Protein AF-0000000080657927 (afdb_homodimer)

Radius of gyration: 38.28 Å; Cα contacts (8 Å, |Δi|>4): 2651; chains: 2; bounding box: 75×107×81 Å

Secondary structure (DSSP, 8-state):
----EEEEE-SSSHHHHHHHHHHHHHHHTT---EEEEGGGBTTTB-GGG-SEEEEEEE-BTTTBPPTTTHHHHHHHT-TTS-TTTTTT-EEEEEEEE-TTSTTTTHHHHHHHHHHHHTT-EE-SPPEEEETTT-THHHHHHHHHHHHHHHHHHHT--HHHHHHHH------------HHHHHHHHHHHHHHHHHHHH-----TT-----PPP----SSSSS---HHHHT-S----PPPPPP-EEEEEEEEE-S-HHHHS-GGGG---TTB-S--EEEEEEEEEESS-TT-SSS--EEEEEEE-GGGGGG----TT-EEEE-PPPPHHHHHHHHHHTT-GGGTTEEEEEEE-TT---TT----TTS-SEE-HHHIIIIIB-SSSPPPHHHHHHHHHT---HHHHHHHHHHHSSTTHHHHIIIIITTT--HHHHHHHSTT----HHHHHHHSPB---EEEEBS---SSEEEEEEE--EE-S-TT--S-EE-HHHHHHHH--TT-EEEEEEBPP-SS-SSPTTS-GGGGGG--EEEE--GGGHHHHHHHHHHHHHHHHH-GGG-----EEEEEEES-HHHH-TTHHHHHHHHHTTS-SEEEEEETTTS---HHHHHHHTHHHHGGGGS--SS-EEEEEEETTTHHHHHHHHHHHHHHHHHT--HHHHHHHHHHHHHTTSEEEEEE-/----EEEEE-SSSHHHHHHHHHHHHHHHTT---EEEEGGGBTTTB-GGG-SEEEEEEE-BTTTBPPTTTHHHHHHHT-TTS-TTTTTT-EEEEEEEE-TTSTTTTHHHHHHHHHHHHTT-EE-SPPEEEETTT-THHHHHHHHHHHHHHHHHHHT--HHHHHHHH------------HHHHHHHHHHHHHHHHHHHS-----TT-----PPP----SSSSS---HHHHT-S----PPPPPP-EEEEEEEEE-S-HHHHS-GGGG---TTB-S--EEEEEEEEEESS-TT-SSS--EEEEEEE-GGGGGG----TT-EEEE-PPPPHHHHHHHHHHTT-GGGTTEEEEEEE-TT---TT----TTS-SEE-HHHIIIIIB-SSSPPPHHHHHHHHHT---HHHHHHHHHHHSSTTHHHHIIIIITTT--HHHHHHHSTT----HHHHHHHSPB---EEEEBS---SSEEEEEEE--EE-S-TT--S-EE-HHHHHHHH--TT-EEEEEEBPP-SS-SSPTTS-GGGGGG--EEEE--GGGHHHHHHHHHHHHHHHHH-GGG-----EEEEEEES-HHHH-TTHHHHHHHHHTTS-SEEEEEETTTS---HHHHHHHTHHHHGGGGS--SS-EEEEEEETTTHHHHHHHHHHHHHHHHHT--HHHHHHHHHHHHHTTSEEEEEE-

Sequence (1366 aa):
MADFLIAFGSQTGQAETIAKSLKEKAELVGLKPRLFALDENEKQFNLNEENLCAIVVSSTGDGDAPDNAARFVRRINRRTLADDFMKGLDYAILGLGDSNYSSYQTIPRKIDKQLAALGANRLFERGEADDQVGLELAVEPWIEQLFSVLRTRFDISEDRMNAVTEAAQVKLNQVKTEDEKKELLLKRKADEEEDEEGVGGVSGVDMLTPEHYDYPEVSLLKGPPALANHANLQVPVAPQAFLVSSVSHKKLENPKTELKWQNSCKMPGVVTEPFEALVVAAEFVTDPFSTKIKTKRMITVDFGENAKNLQYEPGDAIYFCVPNPAAEVNFILKRCGVLPIADQLCELSIDKKTEKINAQLPGHVHKETTLRHVFTTCLDIRRAPGRPLIRVLAESTSDVAEKRRLLELCSAQGMKDFTEYVRQPGLSLADMLFAFPNVKPPVDRLIELLPRLIPRPYSMSSYESRRARLVYSEMEFPVSEGRRHSRKGLATDWLNSLRVGDKVEVLGKEPARFRLPPLGQPKNNAGKLPLLMVGPGTGVSVFLSFLHFLAKLKRESPESFIDVPRILFFGCRDVTVDGIYMNELHGFVKDGILTDLIICESEQKGERVQDGLKKNLDKVLPFLTPSSESKIFICGDAKGMSKDVWQCFADIVAADQNIADLEAKKTLMNLKKTDQYIEDVWGMADFLIAFGSQTGQAETIAKSLKEKAELVGLKPRLFALDENEKQFNLNEENLCAIVVSSTGDGDAPDNAARFVRRINRRTLADDFMKGLDYAILGLGDSNYSSYQTIPRKIDKQLAALGANRLFERGEADDQVGLELAVEPWIEQLFSVLRTRFDISEDRMNAVTEAAQVKLNQVKTEDEKKELLLKRKADEEEDEEGVGGVSGVDMLTPEHYDYPEVSLLKGPPALANHANLQVPVAPQAFLVSSVSHKKLENPKTELKWQNSCKMPGVVTEPFEALVVAAEFVTDPFSTKIKTKRMITVDFGENAKNLQYEPGDAIYFCVPNPAAEVNFILKRCGVLPIADQLCELSIDKKTEKINAQLPGHVHKETTLRHVFTTCLDIRRAPGRPLIRVLAESTSDVAEKRRLLELCSAQGMKDFTEYVRQPGLSLADMLFAFPNVKPPVDRLIELLPRLIPRPYSMSSYESRRARLVYSEMEFPVSEGRRHSRKGLATDWLNSLRVGDKVEVLGKEPARFRLPPLGQPKNNAGKLPLLMVGPGTGVSVFLSFLHFLAKLKRESPESFIDVPRILFFGCRDVTVDGIYMNELHGFVKDGILTDLIICESEQKGERVQDGLKKNLDKVLPFLTPSSESKIFICGDAKGMSKDVWQCFADIVAADQNIADLEAKKTLMNLKKTDQYIEDVWG

Organism: Caenorhabditis japonica (NCBI:txid281687)

Nearest PDB structures (foldseek):
  3qe2-assembly1_A  TM=8.619E-01  e=2.149E-44  Homo sapiens
  2qtl-assembly1_A  TM=8.887E-01  e=4.074E-42  Homo sapiens
  5emn-assembly2_B  TM=8.306E-01  e=1.771E-43  Homo sapiens
  5emn-assembly1_A  TM=8.189E-01  e=1.493E-43  Homo sapiens
  5fa6-assembly2_B  TM=8.288E-01  e=9.796E-43  Homo sapiens

InterPro domains:
  IPR001094 Flavodoxin-like [PR00369] (5-18)
  IPR001094 Flavodoxin-like [PR00369] (54-65)
  IPR001094 Flavodoxin-like [PR00369] (88-98)
  IPR001094 Flavodoxin-like [PR00369] (112-131)
  IPR001433 Oxidoreductase FAD/NAD(P)-binding [PF00175] (533-645)
  IPR001709 Flavoprotein pyridine nucleotide cytochrome reductase [PR00371] (312-322)
  IPR001709 Flavoprotein pyridine nucleotide cytochrome reductase [PR00371] (456-463)
  IPR001709 Flavoprotein pyridine nucleotide cytochrome reductase [PR00371] (489-498)
  IPR001709 Flavoprotein pyridine nucleotide cytochrome reductase [PR00371] (532-551)
  IPR001709 Flavoprotein pyridine nucleotide cytochrome reductase [PR00371] (564-573)
  IPR001709 Flavoprotein pyridine nucleotide cytochrome reductase [PR00371] (631-639)
  IPR003097 Sulfite reductase [NADPH] flavoprotein alpha-component-like, FAD-binding [PF00667] (294-465)
  IPR008254 Flavodoxin/nitric oxide synthase [PF00258] (6-142)
  IPR008254 Flavodoxin/nitric oxide synthase [PS50902] (4-147)
  IPR017927 FAD-binding domain, ferredoxin reductase-type [PS51384] (272-517)
  IPR017938 Riboflavin synthase-like beta-barrel [SSF63380] (258-506)
  IPR023173 NADPH-cytochrome p450 reductase, FAD-binding, alpha-helical domain superfamily [G3DSA:1.20.990.10] (323-454)
  IPR029039 Flavoprotein-like superfamily [G3DSA:3.40.50.360] (1-168)
  IPR029039 Flavoprotein-like superfamily [SSF52218] (1-159)
  IPR039261 Ferredoxin-NADP reductase (FNR), nucleotide-binding domain [G3DSA:3.40.50.80] (529-683)

Solvent-accessible surface area (backbone atoms only — not comparable to full-atom values): 71294 Å² total; per-residue (Å²): 127,65,62,37,39,37,32,21,14,32,69,88,46,60,30,44,51,53,45,53,51,49,46,51,48,40,39,60,45,68,35,59,61,45,81,44,46,35,46,38,50,77,72,84,44,48,70,55,77,34,56,40,36,43,36,25,26,29,36,32,83,78,33,34,53,11,59,36,20,37,62,38,56,53,58,67,62,45,84,86,57,54,54,56,54,24,47,65,21,34,33,40,44,40,19,35,24,39,71,57,37,94,35,46,38,38,31,39,49,51,52,51,54,43,42,46,58,20,38,26,41,72,73,56,81,68,33,73,17,32,57,79,82,41,39,61,76,34,46,55,59,43,50,52,51,49,49,54,50,47,30,65,74,63,66,50,53,67,73,34,52,40,64,57,57,56,41,76,63,58,75,68,73,79,78,76,58,78,67,56,55,50,53,47,52,52,44,49,50,47,44,49,48,46,52,58,61,44,66,62,52,63,64,51,62,65,66,61,69,78,46,92,70,86,74,58,81,64,42,79,81,29,63,52,67,75,64,67,65,48,69,71,60,53,32,64,62,63,70,74,63,40,56,38,72,47,72,48,92,49,64,55,87,53,55,79,79,69,52,57,76,33,51,70,44,86,54,72,47,52,73,45,69,76,43,65,26,33,28,39,27,36,29,54,55,29,52,84,83,52,86,88,54,75,52,30,35,33,42,25,36,34,27,63,85,48,23,79,75,53,84,80,54,24,35,29,40,37,24,38,63,64,58,49,58,62,24,56,43,44,37,53,33,43,54,41,69,40,46,94,56,20,66,16,32,23,40,50,44,71,38,89,82,38,82,50,79,86,70,69,78,61,62,40,52,53,48,73,39,28,58,47,54,43,48,27,53,28,35,32,58,57,52,43,72,50,52,63,51,39,37,47,42,25,71,26,29,85,45,65,68,57,24,50,45,31,43,39,43,38,10,68,86,20,44,65,54,28,42,64,42,32,52,71,58,46,31,26,46,65,30,51,41,63,74,36,71,64,44,42,45,59,63,42,57,48,68,70,62,45,49,73,42,73,61,48,76,47,46,22,31,37,57,53,81,45,42,40,34,33,63,50,68,57,50,79,41,62,63,48,74,71,29,28,48,66,45,52,41,69,58,52,46,51,60,53,68,46,31,52,71,40,75,42,45,33,28,40,39,56,80,59,76,56,35,56,38,44,83,94,51,58,69,59,53,42,32,60,46,27,34,43,36,40,15,36,60,72,27,34,35,36,54,41,2,42,49,42,42,51,47,48,39,39,72,76,37,48,88,42,42,50,96,51,60,24,35,38,38,35,22,32,49,37,62,93,48,48,43,66,62,51,70,58,54,53,46,33,39,75,73,59,66,29,70,40,80,46,78,17,26,39,68,81,69,66,24,44,52,53,52,49,50,67,74,38,45,86,75,47,54,71,71,74,45,92,49,93,63,38,38,35,41,39,26,34,42,23,73,52,54,50,52,50,40,52,50,44,52,22,50,51,47,12,63,74,69,69,48,53,62,70,57,22,44,50,52,51,48,48,32,41,74,68,61,21,41,42,58,56,55,48,125,129,65,62,39,38,36,32,21,12,33,68,88,46,62,30,43,50,52,46,51,51,49,46,52,49,41,40,62,46,68,35,58,62,46,81,42,47,36,46,38,50,78,73,82,43,49,71,56,76,35,55,39,36,41,37,24,26,28,38,32,84,78,33,33,51,12,59,36,20,38,63,38,57,53,58,67,63,44,84,86,57,53,55,58,56,23,45,67,20,34,33,41,43,38,19,34,25,39,71,57,37,95,35,46,37,38,32,38,50,50,51,52,54,42,41,47,59,19,39,26,40,72,73,55,82,67,32,71,18,32,56,79,84,40,38,62,76,34,46,53,59,44,49,52,52,49,50,53,50,46,30,67,73,63,65,50,52,68,74,34,49,39,62,60,60,56,30,72,64,58,78,68,75,80,80,74,56,77,67,54,54,47,52,46,53,52,44,48,51,45,46,49,46,48,53,58,61,42,67,60,51,63,64,53,62,64,67,60,69,78,46,92,69,87,76,57,81,64,40,78,81,29,62,52,67,74,64,66,64,48,67,71,54,52,30,64,64,63,71,73,62,41,56,38,72,46,73,49,91,49,63,56,88,52,54,78,80,69,52,57,75,34,52,69,44,86,54,72,49,53,72,46,69,77,42,66,28,34,28,39,27,35,29,54,54,30,52,84,82,52,84,86,55,74,51,32,36,34,42,26,34,34,26,64,86,50,22,80,75,52,83,81,54,26,35,30,41,38,26,38,63,64,56,49,56,62,25,56,44,44,38,51,32,43,54,41,70,41,47,94,56,19,67,16,32,22,40,50,43,72,37,88,82,36,83,48,79,87,70,71,80,63,63,40,53,53,49,72,39,26,57,48,55,46,48,28,52,28,34,35,59,56,50,44,70,50,51,65,51,38,38,47,42,25,70,26,28,85,45,64,67,57,24,50,43,33,42,40,44,36,10,68,86,20,46,66,55,28,43,64,42,32,51,71,57,48,30,24,47,66,29,52,41,63,78,36,72,64,43,41,45,58,63,42,58,47,68,71,62,44,48,71,40,72,60,48,74,47,48,23,32,36,57,56,79,44,41,42,34,34,64,48,68,57,51,78,41,61,63,50,72,71,29,27,48,67,46,51,41,67,58,52,47,51,59,53,68,45,31,52,71,41,74,45,46,32,28,40,41,57,80,59,76,54,34,56,39,42,83,95,51,58,69,60,54,44,32,59,45,27,34,42,36,39,15,38,61,75,28,35,34,36,53,41,1,43,49,42,43,49,48,49,40,39,73,76,37,48,88,41,41,52,95,52,62,25,36,38,37,36,23,33,47,37,62,92,46,46,42,64,63,51,69,60,55,51,46,32,41,75,71,60,66,28,71,41,80,45,78,18,25,40,69,80,69,66,24,44,52,52,51,50,48,67,74,38,47,86,75,46,53,71,70,74,45,92,48,94,62,40,38,36,41,39,25,33,42,23,73,50,54,49,53,50,43,52,52,44,52,23,51,51,46,13,63,74,68,69,48,52,62,70,58,22,44,50,52,52,48,49,31,41,74,68,60,23,40,40,56,54,54,50,123

pLDDT: mean 87.13, std 14.07, range [29.66, 98.69]

Foldseek 3Di:
DAEAEEEEFDAQCPLVVLSVVLQQLCVLLPYHYHYYYQLCDPPPHPQLPGQEYEYRFEADFQQAGHLSNRVNLVVLPDPPAAQQSSPRHEYEYEYEAAPLHPNQSVSVVSVVVSSVSSHYHYPDDHFHAHVVQGRCVRSVVSSVVVVVVVCVVVVGDPVSNCSFWDDDLPQQDDDDDPVVVVVVVVVLVVVLVVVVVCCCPPPPAQADRFADDDADPDALQDHDPVLLVDRGFGFGDADWFWKDKDFDPAFDPCQVVPDAQLLQDDHRQFDDGKDKWFWADKAWQFDPPDPPDFTKMKIKIFCVVCLVVADDFQFFKWWFQFWFDRNLLLHLCVLQVRNVRQRTKMAMDTDPPTPRDPDDQDSSDDRIHGNSCCRTGWFDQQAFADLSVLQQQLVQFPDSSSNSSSRSLRTPVNVVNVCQQTHVLSGGNSLSCSSVVRRHGHSSVRSVRTHTDDTDIFGFLAADSGMGMGMDTWDWRPPDSSGGHIDIDRVVRRVVPDDRGDMTIMTGGHDDQRGPPGPPDDNLLSLQAAEAEEAEFSRCSSVSHVLNSNVVCCVVPVVSHDQDAHEYEYEDADCNGRVGPVVVVVVSCVVRSHVYYHYAHCNPPVGGSLNVCVVPVVSNVVLLDDDPRYAYEYEEASNPDVVSNLQSQLVSQCVVVVHDSVVSNVSVVVCVVSRRYYYRHDD/DAEAEEEEFDAQCPLVVLSVVLQQLCVLLPYHYYYYYLLCDPPPHPQLPGQEYEYRFEADFQQAGHLSNRVNLVVLPDPPAAQQSSPNHEYEYEYEAAPLHPNQSVSVVSVVVSSVSSHYHYPDDHFHAHVVQGRCVRSVVSSVVVVVVVCVVVVGDPVSNCSFFDDDLPQQDDDDDPVVVVVVVVVLVVVLVVVVVCCCPPPPAQADRFADDDADPDALQDHDPVLLVDRGFRFGDADWFWKDKDFDPAFDPCQVVPDAQLLQDDHRQFDDGKDKKFWADKDWQFDPPDPPDFTKMKIKIFRVVCLVVADDFQFFKWWFQFWFDRNLLLHLCVLLVRNVRQRTKMAMDTDPPTPRDPDDQDSSDDRIHGNSCCRTGWFDQQAFADLSVLQQQLVQFPDSSSNSSSRSLRTPVNVVNVCQQTHVLSGGNSLSCSSVVRRHGHSSVRSVRTHTDDTDIFGFLAADSGMGMGMDTWDWRPPDSSGGHIDIDRVVRRVVPDDRGDMTIMTGGHDDQRGPPGPPDDNLLSLQAAEAEEAEFSRCSSVSHVLNSNVVCCVVPVVSHDQDAHEYEYEDADCNGRVGPVVVVVVSCVVRSHVYYHYAHCNPPVGGSLNVCVVPVVRNVVLLDDDPRYAYEYEEASNPDVVSNLQSQLVSQCVVVVHDSVVSNVSVVVCVVSRRYYYRHDD

Structure (mmCIF, N/CA/C/O backbone):
data_AF-0000000080657927-model_v1
#
loop_
_entity.id
_entity.type
_entity.pdbx_description
1 polymer 'Methionine synthase reductase'
#
loop_
_atom_site.group_PDB
_atom_site.id
_atom_site.type_symbol
_atom_site.label_atom_id
_atom_site.label_alt_id
_atom_site.label_comp_id
_atom_site.label_asym_id
_atom_site.label_entity_id
_atom_site.label_seq_id
_atom_site.pdbx_PDB_ins_code
_atom_site.Cartn_x
_atom_site.Cartn_y
_atom_site.Cartn_z
_atom_site.occupancy
_atom_site.B_iso_or_equiv
_atom_site.auth_seq_id
_atom_site.auth_comp_id
_atom_site.auth_asym_id
_atom_site.auth_atom_id
_atom_site.pdbx_PDB_model_num
ATOM 1 N N . MET A 1 1 ? 15.18 -42.594 -41.5 1 47.72 1 MET A N 1
ATOM 2 C CA . MET A 1 1 ? 15.484 -42.219 -40.125 1 47.72 1 MET A CA 1
ATOM 3 C C . MET A 1 1 ? 14.25 -42.344 -39.219 1 47.72 1 MET A C 1
ATOM 5 O O . MET A 1 1 ? 13.133 -42.062 -39.656 1 47.72 1 MET A O 1
ATOM 9 N N . ALA A 1 2 ? 14.375 -43.188 -38.219 1 65.75 2 ALA A N 1
ATOM 10 C CA . ALA A 1 2 ? 13.266 -43.656 -37.406 1 65.75 2 ALA A CA 1
ATOM 11 C C . ALA A 1 2 ? 12.633 -42.5 -36.625 1 65.75 2 ALA A C 1
ATOM 13 O O . ALA A 1 2 ? 13.273 -41.906 -35.75 1 65.75 2 ALA A O 1
ATOM 14 N N . ASP A 1 3 ? 11.492 -41.906 -37.25 1 83.19 3 ASP A N 1
ATOM 15 C CA . ASP A 1 3 ? 10.797 -40.719 -36.75 1 83.19 3 ASP A CA 1
ATOM 16 C C . ASP A 1 3 ? 9.492 -41.094 -36.062 1 83.19 3 ASP A C 1
ATOM 18 O O . ASP A 1 3 ? 8.859 -42.094 -36.406 1 83.19 3 ASP A O 1
ATOM 22 N N . PHE A 1 4 ? 9.32 -40.562 -34.844 1 92.19 4 PHE A N 1
ATOM 23 C CA . PHE A 1 4 ? 8.008 -40.719 -34.219 1 92.19 4 PHE A CA 1
ATOM 24 C C . PHE A 1 4 ? 7.574 -39.406 -33.594 1 92.19 4 PHE A C 1
ATOM 26 O O . PHE A 1 4 ? 8.352 -38.438 -33.531 1 92.19 4 PHE A O 1
ATOM 33 N N . LEU A 1 5 ? 6.332 -39.344 -33.219 1 95 5 LEU A N 1
ATOM 34 C CA . LEU A 1 5 ? 5.75 -38.125 -32.688 1 95 5 LEU A CA 1
ATOM 35 C C . LEU A 1 5 ? 5.676 -38.156 -31.156 1 95 5 LEU A C 1
ATOM 37 O O . LEU A 1 5 ? 5.301 -39.188 -30.578 1 95 5 LEU A O 1
ATOM 41 N N . ILE A 1 6 ? 6.172 -37.094 -30.562 1 95.38 6 ILE A N 1
ATOM 42 C CA . ILE A 1 6 ? 5.918 -36.844 -29.156 1 95.38 6 ILE A CA 1
ATOM 43 C C . ILE A 1 6 ? 4.934 -35.688 -29.016 1 95.38 6 ILE A C 1
ATOM 45 O O . ILE A 1 6 ? 5.176 -34.594 -29.547 1 95.38 6 ILE A O 1
ATOM 49 N N . ALA A 1 7 ? 3.836 -35.938 -28.406 1 96 7 ALA A N 1
ATOM 50 C CA . ALA A 1 7 ? 2.824 -34.906 -28.203 1 96 7 ALA A CA 1
ATOM 51 C C . ALA A 1 7 ? 2.57 -34.656 -26.719 1 96 7 ALA A C 1
ATOM 53 O O . ALA A 1 7 ? 2.672 -35.594 -25.906 1 96 7 ALA A O 1
ATOM 54 N N . PHE A 1 8 ? 2.305 -33.375 -26.406 1 94.12 8 PHE A N 1
ATOM 55 C CA . PHE A 1 8 ? 2.111 -33.094 -24.984 1 94.12 8 PHE A CA 1
ATOM 56 C C . PHE A 1 8 ? 0.927 -32.156 -24.766 1 94.12 8 PHE A C 1
ATOM 58 O O . PHE A 1 8 ? 0.532 -31.438 -25.672 1 94.12 8 PHE A O 1
ATOM 65 N N . GLY A 1 9 ? 0.254 -32.281 -23.641 1 92.19 9 GLY A N 1
ATOM 66 C CA . GLY A 1 9 ? -0.725 -31.359 -23.078 1 92.19 9 GLY A CA 1
ATOM 67 C C . GLY A 1 9 ? -0.376 -30.891 -21.672 1 92.19 9 GLY A C 1
ATOM 68 O O . GLY A 1 9 ? -0.44 -31.672 -20.719 1 92.19 9 GLY A O 1
ATOM 69 N N . SER A 1 10 ? -0.003 -29.562 -21.531 1 86.12 10 SER A N 1
ATOM 70 C CA . SER A 1 10 ? 0.538 -29.047 -20.281 1 86.12 10 SER A CA 1
ATOM 71 C C . SER A 1 10 ? -0.05 -27.688 -19.953 1 86.12 10 SER A C 1
ATOM 73 O O . SER A 1 10 ? -0.232 -26.844 -20.828 1 86.12 10 SER A O 1
ATOM 75 N N . GLN A 1 11 ? -0.442 -27.609 -18.672 1 75.94 11 GLN A N 1
ATOM 76 C CA . GLN A 1 11 ? -0.974 -26.312 -18.25 1 75.94 11 GLN A CA 1
ATOM 77 C C . GLN A 1 11 ? 0.11 -25.453 -17.609 1 75.94 11 GLN A C 1
ATOM 79 O O . GLN A 1 11 ? 0.25 -24.266 -17.938 1 75.94 11 GLN A O 1
ATOM 84 N N . THR A 1 12 ? 0.82 -26.078 -16.719 1 70.75 12 THR A N 1
ATOM 85 C CA . THR A 1 12 ? 1.793 -25.312 -15.961 1 70.75 12 THR A CA 1
ATOM 86 C C . THR A 1 12 ? 3.217 -25.688 -16.344 1 70.75 12 THR A C 1
ATOM 88 O O . THR A 1 12 ? 4.164 -25.406 -15.609 1 70.75 12 THR A O 1
ATOM 91 N N . GLY A 1 13 ? 3.404 -26.5 -17.453 1 72.94 13 GLY A N 1
ATOM 92 C CA . GLY A 1 13 ? 4.727 -26.719 -18.016 1 72.94 13 GLY A CA 1
ATOM 93 C C . GLY A 1 13 ? 5.324 -28.062 -17.672 1 72.94 13 GLY A C 1
ATOM 94 O O . GLY A 1 13 ? 6.305 -28.484 -18.281 1 72.94 13 GLY A O 1
ATOM 95 N N . GLN A 1 14 ? 4.801 -28.797 -16.75 1 77.81 14 GLN A N 1
ATOM 96 C CA . GLN A 1 14 ? 5.406 -30.047 -16.297 1 77.81 14 GLN A CA 1
ATOM 97 C C . GLN A 1 14 ? 5.375 -31.109 -17.406 1 77.81 14 GLN A C 1
ATOM 99 O O . GLN A 1 14 ? 6.391 -31.734 -17.688 1 77.81 14 GLN A O 1
ATOM 104 N N . ALA A 1 15 ? 4.227 -31.297 -17.938 1 87.56 15 ALA A N 1
ATOM 105 C CA . ALA A 1 15 ? 4.121 -32.25 -19.016 1 87.56 15 ALA A CA 1
ATOM 106 C C . ALA A 1 15 ? 5.02 -31.875 -20.188 1 87.56 15 ALA A C 1
ATOM 108 O O . ALA A 1 15 ? 5.621 -32.75 -20.844 1 87.56 15 ALA A O 1
ATOM 109 N N . GLU A 1 16 ? 5.055 -30.672 -20.438 1 85.19 16 GLU A N 1
ATOM 110 C CA . GLU A 1 16 ? 5.918 -30.188 -21.516 1 85.19 16 GLU A CA 1
ATOM 111 C C . GLU A 1 16 ? 7.387 -30.484 -21.219 1 85.19 16 GLU A C 1
ATOM 113 O O . GLU A 1 16 ? 8.117 -30.922 -22.109 1 85.19 16 GLU A O 1
ATOM 118 N N . THR A 1 17 ? 7.754 -30.25 -20.031 1 78.56 17 THR A N 1
ATOM 119 C CA . THR A 1 17 ? 9.133 -30.5 -19.625 1 78.56 17 THR A CA 1
ATOM 120 C C . THR A 1 17 ? 9.484 -31.969 -19.797 1 78.56 17 THR A C 1
ATOM 122 O O . THR A 1 17 ? 10.562 -32.312 -20.281 1 78.56 17 THR A O 1
ATOM 125 N N . ILE A 1 18 ? 8.656 -32.812 -19.406 1 84.75 18 ILE A N 1
ATOM 126 C CA . ILE A 1 18 ? 8.867 -34.25 -19.516 1 84.75 18 ILE A CA 1
ATOM 127 C C . ILE A 1 18 ? 8.945 -34.656 -20.984 1 84.75 18 ILE A C 1
ATOM 129 O O . ILE A 1 18 ? 9.812 -35.438 -21.375 1 84.75 18 ILE A O 1
ATOM 133 N N . ALA A 1 19 ? 8.094 -34.094 -21.781 1 90.25 19 ALA A N 1
ATOM 134 C CA . ALA A 1 19 ? 8.094 -34.375 -23.203 1 90.25 19 ALA A CA 1
ATOM 135 C C . ALA A 1 19 ? 9.406 -33.938 -23.859 1 90.25 19 ALA A C 1
ATOM 137 O O . ALA A 1 19 ? 9.945 -34.625 -24.719 1 90.25 19 ALA A O 1
ATOM 138 N N . LYS A 1 20 ? 9.82 -32.812 -23.469 1 82.62 20 LYS A N 1
ATOM 139 C CA . LYS A 1 20 ? 11.094 -32.312 -24 1 82.62 20 LYS A CA 1
ATOM 140 C C . LYS A 1 20 ? 12.25 -33.219 -23.594 1 82.62 20 LYS A C 1
ATOM 142 O O . LYS A 1 20 ? 13.148 -33.5 -24.391 1 82.62 20 LYS A O 1
ATOM 147 N N . SER A 1 21 ? 12.227 -33.625 -22.391 1 80.81 21 SER A N 1
ATOM 148 C CA . SER A 1 21 ? 13.234 -34.562 -21.906 1 80.81 21 SER A CA 1
ATOM 149 C C . SER A 1 21 ? 13.203 -35.875 -22.719 1 80.81 21 SER A C 1
ATOM 151 O O . SER A 1 21 ? 14.25 -36.438 -23.047 1 80.81 21 SER A O 1
ATOM 153 N N . LEU A 1 22 ? 12.062 -36.312 -22.984 1 87.94 22 LEU A N 1
ATOM 154 C CA . LEU A 1 22 ? 11.875 -37.5 -23.797 1 87.94 22 LEU A CA 1
ATOM 155 C C . LEU A 1 22 ? 12.492 -37.312 -25.172 1 87.94 22 LEU A C 1
ATOM 157 O O . LEU A 1 22 ? 13.164 -38.219 -25.688 1 87.94 22 LEU A O 1
ATOM 161 N N . LYS A 1 23 ? 12.211 -36.25 -25.688 1 88 23 LYS A N 1
ATOM 162 C CA . LYS A 1 23 ? 12.766 -35.938 -27 1 88 23 LYS A CA 1
ATOM 163 C C . LYS A 1 23 ? 14.297 -35.969 -26.969 1 88 23 LYS A C 1
ATOM 165 O O . LYS A 1 23 ? 14.93 -36.531 -27.859 1 88 23 LYS A O 1
ATOM 170 N N . GLU A 1 24 ? 14.836 -35.375 -26.047 1 79.31 24 GLU A N 1
ATOM 171 C CA . GLU A 1 24 ? 16.281 -35.312 -25.922 1 79.31 24 GLU A CA 1
ATOM 172 C C . GLU A 1 24 ? 16.875 -36.719 -25.797 1 79.31 24 GLU A C 1
ATOM 174 O O . GLU A 1 24 ? 17.891 -37.031 -26.422 1 79.31 24 GLU A O 1
ATOM 179 N N . LYS A 1 25 ? 16.297 -37.469 -24.906 1 82.56 25 LYS A N 1
ATOM 180 C CA . LYS A 1 25 ? 16.75 -38.844 -24.719 1 82.56 25 LYS A CA 1
ATOM 181 C C . LYS A 1 25 ? 16.672 -39.625 -26.031 1 82.56 25 LYS A C 1
ATOM 183 O O . LYS A 1 25 ? 17.578 -40.406 -26.359 1 82.56 25 LYS A O 1
ATOM 188 N N . ALA A 1 26 ? 15.594 -39.438 -26.734 1 88.5 26 ALA A N 1
ATOM 189 C CA . ALA A 1 26 ? 15.398 -40.125 -28.016 1 88.5 26 ALA A CA 1
ATOM 190 C C . ALA A 1 26 ? 16.453 -39.688 -29.031 1 88.5 26 ALA A C 1
ATOM 192 O O . ALA A 1 26 ? 16.953 -40.5 -29.812 1 88.5 26 ALA A O 1
ATOM 193 N N . GLU A 1 27 ? 16.703 -38.5 -29.031 1 83.75 27 GLU A N 1
ATOM 194 C CA . GLU A 1 27 ? 17.719 -37.969 -29.953 1 83.75 27 GLU A CA 1
ATOM 195 C C . GLU A 1 27 ? 19.094 -38.562 -29.625 1 83.75 27 GLU A C 1
ATOM 197 O O . GLU A 1 27 ? 19.875 -38.812 -30.531 1 83.75 27 GLU A O 1
ATOM 202 N N . LEU A 1 28 ? 19.375 -38.719 -28.422 1 77.5 28 LEU A N 1
ATOM 203 C CA . LEU A 1 28 ? 20.656 -39.25 -27.969 1 77.5 28 LEU A CA 1
ATOM 204 C C . LEU A 1 28 ? 20.844 -40.688 -28.484 1 77.5 28 LEU A C 1
ATOM 206 O O . LEU A 1 28 ? 21.969 -41.125 -28.703 1 77.5 28 LEU A O 1
ATOM 210 N N . VAL A 1 29 ? 19.766 -41.375 -28.656 1 83.44 29 VAL A N 1
ATOM 211 C CA . VAL A 1 29 ? 19.891 -42.75 -29.109 1 83.44 29 VAL A CA 1
ATOM 212 C C . VAL A 1 29 ? 19.766 -42.812 -30.641 1 83.44 29 VAL A C 1
ATOM 214 O O . VAL A 1 29 ? 19.641 -43.875 -31.219 1 83.44 29 VAL A O 1
ATOM 217 N N . GLY A 1 30 ? 19.688 -41.656 -31.281 1 82.44 30 GLY A N 1
ATOM 218 C CA . GLY A 1 30 ? 19.797 -41.594 -32.719 1 82.44 30 GLY A CA 1
ATOM 219 C C . GLY A 1 30 ? 18.469 -41.438 -33.438 1 82.44 30 GLY A C 1
ATOM 220 O O . GLY A 1 30 ? 18.375 -41.531 -34.656 1 82.44 30 GLY A O 1
ATOM 221 N N . LEU A 1 31 ? 17.453 -41.25 -32.688 1 88.25 31 LEU A N 1
ATOM 222 C CA . LEU A 1 31 ? 16.141 -41.031 -33.281 1 88.25 31 LEU A CA 1
ATOM 223 C C . LEU A 1 31 ? 15.914 -39.531 -33.594 1 88.25 31 LEU A C 1
ATOM 225 O O . LEU A 1 31 ? 16.688 -38.688 -33.125 1 88.25 31 LEU A O 1
ATOM 229 N N . LYS A 1 32 ? 14.914 -39.25 -34.469 1 88.25 32 LYS A N 1
ATOM 230 C CA . LYS A 1 32 ? 14.555 -37.875 -34.812 1 88.25 32 LYS A CA 1
ATOM 231 C C . LYS A 1 32 ? 13.07 -37.625 -34.531 1 88.25 32 LYS A C 1
ATOM 233 O O . LYS A 1 32 ? 12.32 -37.312 -35.469 1 88.25 32 LYS A O 1
ATOM 238 N N . PRO A 1 33 ? 12.781 -37.562 -33.25 1 91.62 33 PRO A N 1
ATOM 239 C CA . PRO A 1 33 ? 11.367 -37.375 -32.938 1 91.62 33 PRO A CA 1
ATOM 240 C C . PRO A 1 33 ? 10.906 -35.938 -33.188 1 91.62 33 PRO A C 1
ATOM 242 O O . PRO A 1 33 ? 11.727 -35 -33.25 1 91.62 33 PRO A O 1
ATOM 245 N N . ARG A 1 34 ? 9.609 -35.75 -33.438 1 93.31 34 ARG A N 1
ATOM 246 C CA . ARG A 1 34 ? 8.945 -34.438 -33.5 1 93.31 34 ARG A CA 1
ATOM 247 C C . ARG A 1 34 ? 8.141 -34.188 -32.25 1 93.31 34 ARG A C 1
ATOM 249 O O . ARG A 1 34 ? 7.531 -35.094 -31.688 1 93.31 34 ARG A O 1
ATOM 256 N N . LEU A 1 35 ? 8.297 -32.969 -31.734 1 91.69 35 LEU A N 1
ATOM 257 C CA . LEU A 1 35 ? 7.617 -32.594 -30.5 1 91.69 35 LEU A CA 1
ATOM 258 C C . LEU A 1 35 ? 6.594 -31.484 -30.734 1 91.69 35 LEU A C 1
ATOM 260 O O . LEU A 1 35 ? 6.938 -30.422 -31.25 1 91.69 35 LEU A O 1
ATOM 264 N N . PHE A 1 36 ? 5.273 -31.766 -30.359 1 92.44 36 PHE A N 1
ATOM 265 C CA . PHE A 1 36 ? 4.23 -30.766 -30.562 1 92.44 36 PHE A CA 1
ATOM 266 C C . PHE A 1 36 ? 3.207 -30.828 -29.438 1 92.44 36 PHE A C 1
ATOM 268 O O . PHE A 1 36 ? 3.02 -31.891 -28.812 1 92.44 36 PHE A O 1
ATOM 275 N N . ALA A 1 37 ? 2.605 -29.688 -29.203 1 92.31 37 ALA A N 1
ATOM 276 C CA . ALA A 1 37 ? 1.427 -29.703 -28.344 1 92.31 37 ALA A CA 1
ATOM 277 C C . ALA A 1 37 ? 0.266 -30.422 -29.016 1 92.31 37 ALA A C 1
ATOM 279 O O . ALA A 1 37 ? 0.15 -30.422 -30.25 1 92.31 37 ALA A O 1
ATOM 280 N N . LEU A 1 38 ? -0.558 -31.016 -28.219 1 93.25 38 LEU A N 1
ATOM 281 C CA . LEU A 1 38 ? -1.669 -31.797 -28.75 1 93.25 38 LEU A CA 1
ATOM 282 C C . LEU A 1 38 ? -2.582 -30.938 -29.609 1 93.25 38 LEU A C 1
ATOM 284 O O . LEU A 1 38 ? -3.107 -31.406 -30.625 1 93.25 38 LEU A O 1
ATOM 288 N N . ASP A 1 39 ? -2.676 -29.719 -29.25 1 89.81 39 ASP A N 1
ATOM 289 C CA . ASP A 1 39 ? -3.584 -28.828 -29.984 1 89.81 39 ASP A CA 1
ATOM 290 C C . ASP A 1 39 ? -2.992 -28.438 -31.328 1 89.81 39 ASP A C 1
ATOM 292 O O . ASP A 1 39 ? -3.668 -27.812 -32.156 1 89.81 39 ASP A O 1
ATOM 296 N N . GLU A 1 40 ? -1.792 -28.781 -31.562 1 89.56 40 GLU A N 1
ATOM 297 C CA . GLU A 1 40 ? -1.195 -28.547 -32.875 1 89.56 40 GLU A CA 1
ATOM 298 C C . GLU A 1 40 ? -1.583 -29.641 -33.875 1 89.56 40 GLU A C 1
ATOM 300 O O . GLU A 1 40 ? -1.184 -29.594 -35.031 1 89.56 40 GLU A O 1
ATOM 305 N N . ASN A 1 41 ? -2.336 -30.547 -33.438 1 89.38 41 ASN A N 1
ATOM 306 C CA . ASN A 1 41 ? -2.9 -31.547 -34.344 1 89.38 41 ASN A CA 1
ATOM 307 C C . ASN A 1 41 ? -3.709 -30.891 -35.469 1 89.38 41 ASN A C 1
ATOM 309 O O . ASN A 1 41 ? -4.441 -29.938 -35.219 1 89.38 41 ASN A O 1
ATOM 313 N N . GLU A 1 42 ? -3.529 -31.391 -36.688 1 85.12 42 GLU A N 1
ATOM 314 C CA . GLU A 1 42 ? -4.18 -30.906 -37.906 1 85.12 42 GLU A CA 1
ATOM 315 C C . GLU A 1 42 ? -3.564 -29.594 -38.375 1 85.12 42 GLU A C 1
ATOM 317 O O . GLU A 1 42 ? -4.117 -28.938 -39.25 1 85.12 42 GLU A O 1
ATOM 322 N N . LYS A 1 43 ? -2.623 -29.094 -37.75 1 86.5 43 LYS A N 1
ATOM 323 C CA . LYS A 1 43 ? -1.83 -27.953 -38.188 1 86.5 43 LYS A CA 1
ATOM 324 C C . LYS A 1 43 ? -0.398 -28.375 -38.531 1 86.5 43 LYS A C 1
ATOM 326 O O . LYS A 1 43 ? 0.005 -28.391 -39.688 1 86.5 43 LYS A O 1
ATOM 331 N N . GLN A 1 44 ? 0.301 -28.844 -37.531 1 85.31 44 GLN A N 1
ATOM 332 C CA . GLN A 1 44 ? 1.699 -29.234 -37.688 1 85.31 44 GLN A CA 1
ATOM 333 C C . GLN A 1 44 ? 1.827 -30.734 -37.938 1 85.31 44 GLN A C 1
ATOM 335 O O . GLN A 1 44 ? 2.816 -31.188 -38.531 1 85.31 44 GLN A O 1
ATOM 340 N N . PHE A 1 45 ? 0.861 -31.438 -37.438 1 87.69 45 PHE A N 1
ATOM 341 C CA . PHE A 1 45 ? 0.833 -32.875 -37.656 1 87.69 45 PHE A CA 1
ATOM 342 C C . PHE A 1 45 ? -0.601 -33.375 -37.688 1 87.69 45 PHE A C 1
ATOM 344 O O . PHE A 1 45 ? -1.541 -32.656 -37.406 1 87.69 45 PHE A O 1
ATOM 351 N N . ASN A 1 46 ? -0.742 -34.531 -38.188 1 92.44 46 ASN A N 1
ATOM 352 C CA . ASN A 1 46 ? -2.006 -35.25 -38.156 1 92.44 46 ASN A CA 1
ATOM 353 C C . ASN A 1 46 ? -1.849 -36.625 -37.469 1 92.44 46 ASN A C 1
ATOM 355 O O . ASN A 1 46 ? -1.244 -37.531 -38.031 1 92.44 46 ASN A O 1
ATOM 359 N N . LEU A 1 47 ? -2.477 -36.781 -36.375 1 93.38 47 LEU A N 1
ATOM 360 C CA . LEU A 1 47 ? -2.254 -37.969 -35.562 1 93.38 47 LEU A CA 1
ATOM 361 C C . LEU A 1 47 ? -2.721 -39.219 -36.281 1 93.38 47 LEU A C 1
ATOM 363 O O . LEU A 1 47 ? -2.127 -40.281 -36.125 1 93.38 47 LEU A O 1
ATOM 367 N N . ASN A 1 48 ? -3.795 -39.094 -37.094 1 92.69 48 ASN A N 1
ATOM 368 C CA . ASN A 1 48 ? -4.344 -40.219 -37.812 1 92.69 48 ASN A CA 1
ATOM 369 C C . ASN A 1 48 ? -3.391 -40.719 -38.906 1 92.69 48 ASN A C 1
ATOM 371 O O . ASN A 1 48 ? -3.549 -41.812 -39.406 1 92.69 48 ASN A O 1
ATOM 375 N N . GLU A 1 49 ? -2.457 -39.906 -39.188 1 92.69 49 GLU A N 1
ATOM 376 C CA . GLU A 1 49 ? -1.484 -40.281 -40.219 1 92.69 49 GLU A CA 1
ATOM 377 C C . GLU A 1 49 ? -0.164 -40.719 -39.594 1 92.69 49 GLU A C 1
ATOM 379 O O . GLU A 1 49 ? 0.748 -41.156 -40.312 1 92.69 49 GLU A O 1
ATOM 384 N N . GLU A 1 50 ? -0.064 -40.656 -38.344 1 93.69 50 GLU A N 1
ATOM 385 C CA . GLU A 1 50 ? 1.161 -41.031 -37.656 1 93.69 50 GLU A CA 1
ATOM 386 C C . GLU A 1 50 ? 1.18 -42.531 -37.344 1 93.69 50 GLU A C 1
ATOM 388 O O . GLU A 1 50 ? 0.127 -43.125 -37.156 1 93.69 50 GLU A O 1
ATOM 393 N N . ASN A 1 51 ? 2.324 -43.062 -37.281 1 93.56 51 ASN A N 1
ATOM 394 C CA . ASN A 1 51 ? 2.465 -44.469 -37 1 93.56 51 ASN A CA 1
ATOM 395 C C . ASN A 1 51 ? 2.74 -44.719 -35.5 1 93.56 51 ASN A C 1
ATOM 397 O O . ASN A 1 51 ? 2.469 -45.812 -34.969 1 93.56 51 ASN A O 1
ATOM 401 N N . LEU A 1 52 ? 3.467 -43.844 -34.938 1 95.38 52 LEU A N 1
ATOM 402 C CA . LEU A 1 52 ? 3.852 -43.969 -33.531 1 95.38 52 LEU A CA 1
ATOM 403 C C . LEU A 1 52 ? 3.816 -42.594 -32.844 1 95.38 52 LEU A C 1
ATOM 405 O O . LEU A 1 52 ? 4.359 -41.625 -33.344 1 95.38 52 LEU A O 1
ATOM 409 N N . CYS A 1 53 ? 3.131 -42.625 -31.703 1 96.38 53 CYS A N 1
ATOM 410 C CA . CYS A 1 53 ? 3.047 -41.375 -30.953 1 96.38 53 CYS A CA 1
ATOM 411 C C . CYS A 1 53 ? 3.152 -41.625 -29.453 1 96.38 53 CYS A C 1
ATOM 413 O O . CYS A 1 53 ? 2.443 -42.469 -28.906 1 96.38 53 CYS A O 1
ATOM 415 N N . ALA A 1 54 ? 4.105 -40.938 -28.812 1 96.94 54 ALA A N 1
ATOM 416 C CA . ALA A 1 54 ? 4.141 -40.875 -27.344 1 96.94 54 ALA A CA 1
ATOM 417 C C . ALA A 1 54 ? 3.43 -39.625 -26.844 1 96.94 54 ALA A C 1
ATOM 419 O O . ALA A 1 54 ? 3.77 -38.5 -27.25 1 96.94 54 ALA A O 1
ATOM 420 N N . ILE A 1 55 ? 2.461 -39.812 -26 1 97.06 55 ILE A N 1
ATOM 421 C CA . ILE A 1 55 ? 1.655 -38.688 -25.531 1 97.06 55 ILE A CA 1
ATOM 422 C C . ILE A 1 55 ? 1.901 -38.469 -24.031 1 97.06 55 ILE A C 1
ATOM 424 O O . ILE A 1 55 ? 1.79 -39.406 -23.234 1 97.06 55 ILE A O 1
ATOM 428 N N . VAL A 1 56 ? 2.316 -37.219 -23.656 1 95.62 56 VAL A N 1
ATOM 429 C CA . VAL A 1 56 ? 2.428 -36.812 -22.266 1 95.62 56 VAL A CA 1
ATOM 430 C C . VAL A 1 56 ? 1.393 -35.719 -21.969 1 95.62 56 VAL A C 1
ATOM 432 O O . VAL A 1 56 ? 1.485 -34.625 -22.484 1 95.62 56 VAL A O 1
ATOM 435 N N . VAL A 1 57 ? 0.398 -36.031 -21.062 1 94.69 57 VAL A N 1
ATOM 436 C CA . VAL A 1 57 ? -0.699 -35.062 -20.938 1 94.69 57 VAL A CA 1
ATOM 437 C C . VAL A 1 57 ? -1.16 -35.031 -19.484 1 94.69 57 VAL A C 1
ATOM 439 O O . VAL A 1 57 ? -1.166 -36.031 -18.781 1 94.69 57 VAL A O 1
ATOM 442 N N . SER A 1 58 ? -1.481 -33.812 -19.078 1 90.31 58 SER A N 1
ATOM 443 C CA . SER A 1 58 ? -1.965 -33.594 -17.703 1 90.31 58 SER A CA 1
ATOM 444 C C . SER A 1 58 ? -3.453 -33.281 -17.688 1 90.31 58 SER A C 1
ATOM 446 O O . SER A 1 58 ? -4.047 -33 -18.734 1 90.31 58 SER A O 1
ATOM 448 N N . SER A 1 59 ? -4.086 -33.438 -16.453 1 84.44 59 SER A N 1
ATOM 449 C CA . SER A 1 59 ? -5.414 -32.906 -16.188 1 84.44 59 SER A CA 1
ATOM 450 C C . SER A 1 59 ? -5.332 -31.594 -15.43 1 84.44 59 SER A C 1
ATOM 452 O O . SER A 1 59 ? -4.383 -31.359 -14.68 1 84.44 59 SER A O 1
ATOM 454 N N . THR A 1 60 ? -6.207 -30.719 -15.758 1 76.12 60 THR A N 1
ATOM 455 C CA . THR A 1 60 ? -6.203 -29.438 -15.055 1 76.12 60 THR A CA 1
ATOM 456 C C . THR A 1 60 ? -7.57 -29.156 -14.438 1 76.12 60 THR A C 1
ATOM 458 O O . THR A 1 60 ? -8.594 -29.625 -14.938 1 76.12 60 THR A O 1
ATOM 461 N N . GLY A 1 61 ? -7.535 -28.453 -13.328 1 68.94 61 GLY A N 1
ATOM 462 C CA . GLY A 1 61 ? -8.789 -28.031 -12.711 1 68.94 61 GLY A CA 1
ATOM 463 C C . GLY A 1 61 ? -9.672 -29.203 -12.32 1 68.94 61 GLY A C 1
ATOM 464 O O . GLY A 1 61 ? -9.227 -30.109 -11.625 1 68.94 61 GLY A O 1
ATOM 465 N N . ASP A 1 62 ? -10.984 -29.062 -12.797 1 68.88 62 ASP A N 1
ATOM 466 C CA . ASP A 1 62 ? -12 -30.062 -12.492 1 68.88 62 ASP A CA 1
ATOM 467 C C . ASP A 1 62 ? -12.062 -31.125 -13.578 1 68.88 62 ASP A C 1
ATOM 469 O O . ASP A 1 62 ? -13.148 -31.438 -14.078 1 68.88 62 ASP A O 1
ATOM 473 N N . GLY A 1 63 ? -10.789 -31.562 -13.93 1 75.94 63 GLY A N 1
ATOM 474 C CA . GLY A 1 63 ? -10.758 -32.625 -14.93 1 75.94 63 GLY A CA 1
ATOM 475 C C . GLY A 1 63 ? -10.773 -32.094 -16.359 1 75.94 63 GLY A C 1
ATOM 476 O O . GLY A 1 63 ? -11.234 -32.781 -17.266 1 75.94 63 GLY A O 1
ATOM 477 N N . ASP A 1 64 ? -10.336 -30.906 -16.484 1 78.56 64 ASP A N 1
ATOM 478 C CA . ASP A 1 64 ? -10.273 -30.281 -17.797 1 78.56 64 ASP A CA 1
ATOM 479 C C . ASP A 1 64 ? -8.93 -30.562 -18.469 1 78.56 64 ASP A C 1
ATOM 481 O O . ASP A 1 64 ? -7.941 -30.859 -17.797 1 78.56 64 A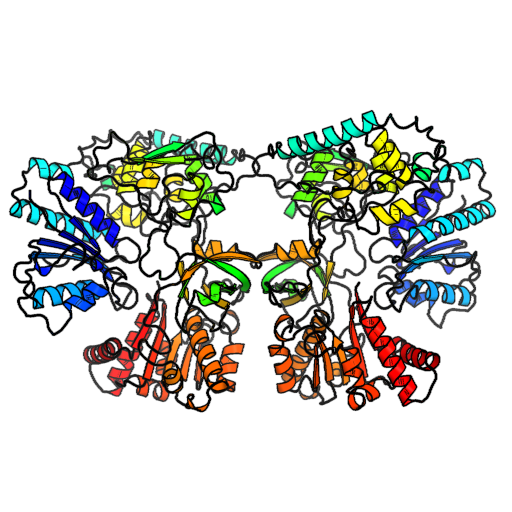SP A O 1
ATOM 485 N N . ALA A 1 65 ? -9.023 -30.531 -19.766 1 87.75 65 ALA A N 1
ATOM 486 C CA . ALA A 1 65 ? -7.77 -30.625 -20.516 1 87.75 65 ALA A CA 1
ATOM 487 C C . ALA A 1 65 ? -6.965 -29.344 -20.406 1 87.75 65 ALA A C 1
ATOM 489 O O . ALA A 1 65 ? -7.535 -28.25 -20.297 1 87.75 65 ALA A O 1
ATOM 490 N N . PRO A 1 66 ? -5.66 -29.531 -20.281 1 86.75 66 PRO A N 1
ATOM 491 C CA . PRO A 1 66 ? -4.863 -28.312 -20.422 1 86.75 66 PRO A CA 1
ATOM 492 C C . PRO A 1 66 ? -5.227 -27.5 -21.656 1 86.75 66 PRO A C 1
ATOM 494 O O . PRO A 1 66 ? -5.68 -28.062 -22.656 1 86.75 66 PRO A O 1
ATOM 497 N N . ASP A 1 67 ? -4.98 -26.281 -21.609 1 80.38 67 ASP A N 1
ATOM 498 C CA . ASP A 1 67 ? -5.398 -25.375 -22.672 1 80.38 67 ASP A CA 1
ATOM 499 C C . ASP A 1 67 ? -4.773 -25.75 -24.016 1 80.38 67 ASP A C 1
ATOM 501 O O . ASP A 1 67 ? -5.387 -25.562 -25.062 1 80.38 67 ASP A O 1
ATOM 505 N N . ASN A 1 68 ? -3.611 -26.266 -24 1 84 68 ASN A N 1
ATOM 506 C CA . ASN A 1 68 ? -2.953 -26.609 -25.266 1 84 68 ASN A CA 1
ATOM 507 C C . ASN A 1 68 ? -3.273 -28.047 -25.672 1 84 68 ASN A C 1
ATOM 509 O O . ASN A 1 68 ? -2.568 -28.625 -26.5 1 84 68 ASN A O 1
ATOM 513 N N . ALA A 1 69 ? -4.316 -28.641 -25.094 1 91.44 69 ALA A N 1
ATOM 514 C CA . ALA A 1 69 ? -4.766 -29.969 -25.484 1 91.44 69 ALA A CA 1
ATOM 515 C C . ALA A 1 69 ? -6.285 -30.031 -25.609 1 91.44 69 ALA A C 1
ATOM 517 O O . ALA A 1 69 ? -6.836 -31.016 -26.094 1 91.44 69 ALA A O 1
ATOM 518 N N . ALA A 1 70 ? -6.949 -28.969 -25.25 1 86.69 70 ALA A N 1
ATOM 519 C CA . ALA A 1 70 ? -8.406 -28.969 -25.141 1 86.69 70 ALA A CA 1
ATOM 520 C C . ALA A 1 70 ? -9.055 -29.219 -26.5 1 86.69 70 ALA A C 1
ATOM 522 O O . ALA A 1 70 ? -9.984 -30.016 -26.625 1 86.69 70 ALA A O 1
ATOM 523 N N . ARG A 1 71 ? -8.633 -28.531 -27.531 1 86.19 71 ARG A N 1
ATOM 524 C CA . ARG A 1 71 ? -9.18 -28.703 -28.875 1 86.19 71 ARG A CA 1
ATOM 525 C C . ARG A 1 71 ? -8.969 -30.125 -29.375 1 86.19 71 ARG A C 1
ATOM 527 O O . ARG A 1 71 ? -9.852 -30.703 -30.016 1 86.19 71 ARG A O 1
ATOM 534 N N . PHE A 1 72 ? -7.867 -30.672 -29.156 1 92.69 72 PHE A N 1
ATOM 535 C CA . PHE A 1 72 ? -7.559 -32.031 -29.562 1 92.69 72 PHE A CA 1
ATOM 536 C C . PHE A 1 72 ? -8.539 -33.031 -28.938 1 92.69 72 PHE A C 1
ATOM 538 O O . PHE A 1 72 ? -9.086 -33.875 -29.625 1 92.69 72 PHE A O 1
ATOM 545 N N . VAL A 1 73 ? -8.711 -32.812 -27.672 1 91.81 73 VAL A N 1
ATOM 546 C CA . VAL A 1 73 ? -9.602 -33.719 -26.938 1 91.81 73 VAL A CA 1
ATOM 547 C C . VAL A 1 73 ? -11.016 -33.625 -27.5 1 91.81 73 VAL A C 1
ATOM 549 O O . VAL A 1 73 ? -11.688 -34.625 -27.672 1 91.81 73 VAL A O 1
ATOM 552 N N . ARG A 1 74 ? -11.383 -32.469 -27.812 1 87.06 74 ARG A N 1
ATOM 553 C CA . ARG A 1 74 ? -12.703 -32.281 -28.406 1 87.06 74 ARG A CA 1
ATOM 554 C C . ARG A 1 74 ? -12.781 -32.938 -29.781 1 87.06 74 ARG A C 1
ATOM 556 O O . ARG A 1 74 ? -13.797 -33.562 -30.125 1 87.06 74 ARG A O 1
ATOM 563 N N . ARG A 1 75 ? -11.773 -32.844 -30.531 1 89.88 75 ARG A N 1
ATOM 564 C CA . ARG A 1 75 ? -11.742 -33.312 -31.906 1 89.88 75 ARG A CA 1
ATOM 565 C C . ARG A 1 75 ? -11.805 -34.844 -31.938 1 89.88 75 ARG A C 1
ATOM 567 O O . ARG A 1 75 ? -12.523 -35.438 -32.75 1 89.88 75 ARG A O 1
ATOM 574 N N . ILE A 1 76 ? -11.125 -35.469 -31.125 1 92.5 76 ILE A N 1
ATOM 575 C CA . ILE A 1 76 ? -11.062 -36.938 -31.203 1 92.5 76 ILE A CA 1
ATOM 576 C C . ILE A 1 76 ? -12.336 -37.531 -30.609 1 92.5 76 ILE A C 1
ATOM 578 O O . ILE A 1 76 ? -12.602 -38.719 -30.781 1 92.5 76 ILE A O 1
ATOM 582 N N . ASN A 1 77 ? -13.078 -36.688 -29.938 1 89.56 77 ASN A N 1
ATOM 583 C CA . ASN A 1 77 ? -14.312 -37.156 -29.328 1 89.56 77 ASN A CA 1
ATOM 584 C C . ASN A 1 77 ? -15.508 -36.938 -30.25 1 89.56 77 ASN A C 1
ATOM 586 O O . ASN A 1 77 ? -16.641 -37.25 -29.891 1 89.56 77 ASN A O 1
ATOM 590 N N . ARG A 1 78 ? -15.273 -36.438 -31.391 1 87.75 78 ARG A N 1
ATOM 591 C CA . ARG A 1 78 ? -16.359 -36.219 -32.344 1 87.75 78 ARG A CA 1
ATOM 592 C C . ARG A 1 78 ? -16.984 -37.531 -32.781 1 87.75 78 ARG A C 1
ATOM 594 O O . ARG A 1 78 ? -16.281 -38.469 -33.125 1 87.75 78 ARG A O 1
ATOM 601 N N . ARG A 1 79 ? -18.344 -37.594 -32.875 1 79.5 79 ARG A N 1
ATOM 602 C CA . ARG A 1 79 ? -19.109 -38.781 -33.188 1 79.5 79 ARG A CA 1
ATOM 603 C C . ARG A 1 79 ? -19.031 -39.125 -34.656 1 79.5 79 ARG A C 1
ATOM 605 O O . ARG A 1 79 ? -19.266 -40.25 -35.062 1 79.5 79 ARG A O 1
ATOM 612 N N . THR A 1 80 ? -18.641 -38.219 -35.469 1 89 80 THR A N 1
ATOM 613 C CA . THR A 1 80 ? -18.625 -38.344 -36.906 1 89 80 THR A CA 1
ATOM 614 C C . THR A 1 80 ? -17.391 -39.125 -37.344 1 89 80 THR A C 1
ATOM 616 O O . THR A 1 80 ? -17.297 -39.562 -38.5 1 89 80 THR A O 1
ATOM 619 N N . LEU A 1 81 ? -16.5 -39.406 -36.469 1 91 81 LEU A N 1
ATOM 620 C CA . LEU A 1 81 ? -15.266 -40.094 -36.844 1 91 81 LEU A CA 1
ATOM 621 C C . LEU A 1 81 ? -15.5 -41.594 -36.938 1 91 81 LEU A C 1
ATOM 623 O O . LEU A 1 81 ? -16.234 -42.156 -36.156 1 91 81 LEU A O 1
ATOM 627 N N . ALA A 1 82 ? -14.93 -42.156 -37.938 1 91.5 82 ALA A N 1
ATOM 628 C CA . ALA A 1 82 ? -15.023 -43.594 -38.125 1 91.5 82 ALA A CA 1
ATOM 629 C C . ALA A 1 82 ? -14.273 -44.344 -37.031 1 91.5 82 ALA A C 1
ATOM 631 O O . ALA A 1 82 ? -13.305 -43.844 -36.469 1 91.5 82 ALA A O 1
ATOM 632 N N . ASP A 1 83 ? -14.656 -45.562 -36.75 1 91.06 83 ASP A N 1
ATOM 633 C CA . ASP A 1 83 ? -14.078 -46.375 -35.688 1 91.06 83 ASP A CA 1
ATOM 634 C C . ASP A 1 83 ? -12.648 -46.781 -36.031 1 91.06 83 ASP A C 1
ATOM 636 O O . ASP A 1 83 ? -11.875 -47.188 -35.156 1 91.06 83 ASP A O 1
ATOM 640 N N . ASP A 1 84 ? -12.32 -46.688 -37.219 1 92.69 84 ASP A N 1
ATOM 641 C CA . ASP A 1 84 ? -10.969 -47.062 -37.625 1 92.69 84 ASP A CA 1
ATOM 642 C C . ASP A 1 84 ? -10.172 -45.812 -38.031 1 92.69 84 ASP A C 1
ATOM 644 O O . ASP A 1 84 ? -9.195 -45.938 -38.781 1 92.69 84 ASP A O 1
ATOM 648 N N . PHE A 1 85 ? -10.664 -44.688 -37.594 1 94.06 85 PHE A N 1
ATOM 649 C CA . PHE A 1 85 ? -10.078 -43.406 -38 1 94.06 85 PHE A CA 1
ATOM 650 C C . PHE A 1 85 ? -8.594 -43.375 -37.625 1 94.06 85 PHE A C 1
ATOM 652 O O . PHE A 1 85 ? -7.797 -42.75 -38.344 1 94.06 85 PHE A O 1
ATOM 659 N N . MET A 1 86 ? -8.195 -44 -36.562 1 94.56 86 MET A N 1
ATOM 660 C CA . MET A 1 86 ? -6.809 -44 -36.094 1 94.56 86 MET A CA 1
ATOM 661 C C . MET A 1 86 ? -6.172 -45.375 -36.25 1 94.56 86 MET A C 1
ATOM 663 O O . MET A 1 86 ? -5.281 -45.75 -35.5 1 94.56 86 MET A O 1
ATOM 667 N N . LYS A 1 87 ? -6.75 -45.906 -37.281 1 87.94 87 LYS A N 1
ATOM 668 C CA . LYS A 1 87 ? -6.246 -47.25 -37.562 1 87.94 87 LYS A CA 1
ATOM 669 C C . LYS A 1 87 ? -4.789 -47.219 -38.031 1 87.94 87 LYS A C 1
ATOM 671 O O . LYS A 1 87 ? -4.391 -46.344 -38.781 1 87.94 87 LYS A O 1
ATOM 676 N N . GLY A 1 88 ? -3.777 -47.688 -37.344 1 92.69 88 GLY A N 1
ATOM 677 C CA . GLY A 1 88 ? -2.363 -47.75 -37.656 1 92.69 88 GLY A CA 1
ATOM 678 C C . GLY A 1 88 ? -1.48 -47.062 -36.656 1 92.69 88 GLY A C 1
ATOM 679 O O . GLY A 1 88 ? -0.253 -47.156 -36.719 1 92.69 88 GLY A O 1
ATOM 680 N N . LEU A 1 89 ? -2.248 -46.344 -35.906 1 95.5 89 LEU A N 1
ATOM 681 C CA . LEU A 1 89 ? -1.488 -45.594 -34.906 1 95.5 89 LEU A CA 1
ATOM 682 C C . LEU A 1 89 ? -1.155 -46.469 -33.688 1 95.5 89 LEU A C 1
ATOM 684 O O . LEU A 1 89 ? -2.051 -47.062 -33.094 1 95.5 89 LEU A O 1
ATOM 688 N N . ASP A 1 90 ? 0.124 -46.656 -33.406 1 96.62 90 ASP A N 1
ATOM 689 C CA . ASP A 1 90 ? 0.597 -47.156 -32.125 1 96.62 90 ASP A CA 1
ATOM 690 C C . ASP A 1 90 ? 0.878 -46 -31.156 1 96.62 90 ASP A C 1
ATOM 692 O O . ASP A 1 90 ? 1.502 -45 -31.547 1 96.62 90 ASP A O 1
ATOM 696 N N . TYR A 1 91 ? 0.361 -46.188 -29.984 1 97.06 91 TYR A N 1
ATOM 697 C CA . TYR A 1 91 ? 0.562 -45.031 -29.109 1 97.06 91 TYR A CA 1
ATOM 698 C C . TYR A 1 91 ? 0.88 -45.5 -27.688 1 97.06 91 TYR A C 1
ATOM 700 O O . TYR A 1 91 ? 0.603 -46.656 -27.312 1 97.06 91 TYR A O 1
ATOM 708 N N . ALA A 1 92 ? 1.566 -44.688 -26.891 1 97.25 92 ALA A N 1
ATOM 709 C CA . ALA A 1 92 ? 1.79 -44.75 -25.438 1 97.25 92 ALA A CA 1
ATOM 710 C C . ALA A 1 92 ? 1.438 -43.438 -24.75 1 97.25 92 ALA A C 1
ATOM 712 O O . ALA A 1 92 ? 1.706 -42.375 -25.297 1 97.25 92 ALA A O 1
ATOM 713 N N . ILE A 1 93 ? 0.775 -43.594 -23.594 1 97.31 93 ILE A N 1
ATOM 714 C CA . ILE A 1 93 ? 0.324 -42.375 -22.906 1 97.31 93 ILE A CA 1
ATOM 715 C C . ILE A 1 93 ? 0.895 -42.312 -21.5 1 97.31 93 ILE A C 1
ATOM 717 O O . ILE A 1 93 ? 0.826 -43.312 -20.766 1 97.31 93 ILE A O 1
ATOM 721 N N . LEU A 1 94 ? 1.541 -41.188 -21.172 1 95.69 94 LEU A N 1
ATOM 722 C CA . LEU A 1 94 ? 1.872 -40.875 -19.797 1 95.69 94 LEU A CA 1
ATOM 723 C C . LEU A 1 94 ? 0.958 -39.75 -19.266 1 95.69 94 LEU A C 1
ATOM 725 O O . LEU A 1 94 ? 1.021 -38.625 -19.734 1 95.69 94 LEU A O 1
ATOM 729 N N . GLY A 1 95 ? 0.141 -40.156 -18.328 1 94.56 95 GLY A N 1
ATOM 730 C CA . GLY A 1 95 ? -0.756 -39.219 -17.703 1 94.56 95 GLY A CA 1
ATOM 731 C C . GLY A 1 95 ? -0.197 -38.594 -16.438 1 94.56 95 GLY A C 1
ATOM 732 O O . GLY A 1 95 ? 0.382 -39.281 -15.609 1 94.56 95 GLY A O 1
ATOM 733 N N . LEU A 1 96 ? -0.297 -37.25 -16.359 1 90.31 96 LEU A N 1
ATOM 734 C CA . LEU A 1 96 ? 0.058 -36.531 -15.141 1 90.31 96 LEU A CA 1
ATOM 735 C C . LEU A 1 96 ? -1.19 -36.062 -14.422 1 90.31 96 LEU A C 1
ATOM 737 O O . LEU A 1 96 ? -2.123 -35.562 -15.055 1 90.31 96 LEU A O 1
ATOM 741 N N . GLY A 1 97 ? -1.293 -36.344 -13.117 1 82.62 97 GLY A N 1
ATOM 742 C CA . GLY A 1 97 ? -2.426 -35.906 -12.32 1 82.62 97 GLY A CA 1
ATOM 743 C C . GLY A 1 97 ? -2.096 -35.719 -10.852 1 82.62 97 GLY A C 1
ATOM 744 O O . GLY A 1 97 ? -0.94 -35.875 -10.445 1 82.62 97 GLY A O 1
ATOM 745 N N . ASP A 1 98 ? -3.113 -35.281 -10.117 1 75.44 98 ASP A N 1
ATOM 746 C CA . ASP A 1 98 ? -3.051 -35.125 -8.672 1 75.44 98 ASP A CA 1
ATOM 747 C C . ASP A 1 98 ? -4.223 -35.844 -7.992 1 75.44 98 ASP A C 1
ATOM 749 O O . ASP A 1 98 ? -5.375 -35.438 -8.156 1 75.44 98 ASP A O 1
ATOM 753 N N . SER A 1 99 ? -3.891 -36.812 -7.266 1 77.69 99 SER A N 1
ATOM 754 C CA . SER A 1 99 ? -4.922 -37.688 -6.691 1 77.69 99 SER A CA 1
ATOM 755 C C . SER A 1 99 ? -5.734 -36.938 -5.637 1 77.69 99 SER A C 1
ATOM 757 O O . SER A 1 99 ? -6.762 -37.438 -5.168 1 77.69 99 SER A O 1
ATOM 759 N N . ASN A 1 100 ? -5.348 -35.781 -5.328 1 67.69 100 ASN A N 1
ATOM 760 C CA . ASN A 1 100 ? -6.145 -34.969 -4.43 1 67.69 100 ASN A CA 1
ATOM 761 C C . ASN A 1 100 ? -7.422 -34.469 -5.109 1 67.69 100 ASN A C 1
ATOM 763 O O . ASN A 1 100 ? -8.352 -34.031 -4.441 1 67.69 100 ASN A O 1
ATOM 767 N N . TYR A 1 101 ? -7.371 -34.562 -6.375 1 70.19 101 TYR A N 1
ATOM 768 C CA . TYR A 1 101 ? -8.523 -34.094 -7.133 1 70.19 101 TYR A CA 1
ATOM 769 C C . TYR A 1 101 ? -9.414 -35.281 -7.547 1 70.19 101 TYR A C 1
ATOM 771 O O . TYR A 1 101 ? -8.914 -36.344 -7.895 1 70.19 101 TYR A O 1
ATOM 779 N N . SER A 1 102 ? -10.703 -35.031 -7.477 1 70 102 SER A N 1
ATOM 780 C CA . SER A 1 102 ? -11.648 -36.094 -7.891 1 70 102 SER A CA 1
ATOM 781 C C . SER A 1 102 ? -11.5 -36.406 -9.375 1 70 102 SER A C 1
ATOM 783 O O . SER A 1 102 ? -11.883 -37.469 -9.82 1 70 102 SER A O 1
ATOM 785 N N . SER A 1 103 ? -10.93 -35.531 -10.039 1 73.31 103 SER A N 1
ATOM 786 C CA . SER A 1 103 ? -10.758 -35.688 -11.477 1 73.31 103 SER A CA 1
ATOM 787 C C . SER A 1 103 ? -9.375 -36.219 -11.812 1 73.31 103 SER A C 1
ATOM 789 O O . SER A 1 103 ? -8.844 -35.969 -12.898 1 73.31 103 SER A O 1
ATOM 791 N N . TYR A 1 104 ? -8.797 -37.031 -10.867 1 82.31 104 TYR A N 1
ATOM 792 C CA . TYR A 1 104 ? -7.477 -37.625 -11.047 1 82.31 104 TYR A CA 1
ATOM 793 C C . TYR A 1 104 ? -7.402 -38.438 -12.336 1 82.31 104 TYR A C 1
ATOM 795 O O . TYR A 1 104 ? -8.164 -39.375 -12.523 1 82.31 104 TYR A O 1
ATOM 803 N N . GLN A 1 105 ? -6.488 -38.031 -13.328 1 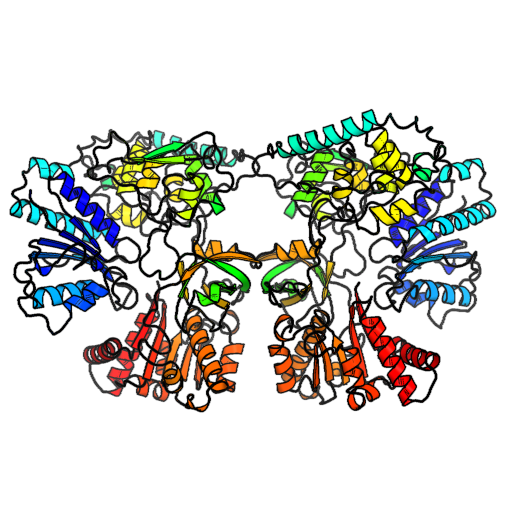89.62 105 GLN A N 1
ATOM 804 C CA . GLN A 1 105 ? -6.148 -38.719 -14.562 1 89.62 105 GLN A CA 1
ATOM 805 C C . GLN A 1 105 ? -7.324 -38.719 -15.531 1 89.62 105 GLN A C 1
ATOM 807 O O . GLN A 1 105 ? -7.379 -39.531 -16.453 1 89.62 105 GLN A O 1
ATOM 812 N N . THR A 1 106 ? -8.211 -37.781 -15.344 1 87.31 106 THR A N 1
ATOM 813 C CA . THR A 1 106 ? -9.43 -37.781 -16.156 1 87.31 106 THR A CA 1
ATOM 814 C C . THR A 1 106 ? -9.086 -37.625 -17.625 1 87.31 106 THR A C 1
ATOM 816 O O . THR A 1 106 ? -9.562 -38.375 -18.469 1 87.31 106 THR A O 1
ATOM 819 N N . ILE A 1 107 ? -8.273 -36.719 -17.969 1 90.69 107 ILE A N 1
ATOM 820 C CA . ILE A 1 107 ? -8.008 -36.406 -19.359 1 90.69 107 ILE A CA 1
ATOM 821 C C . ILE A 1 107 ? -7.137 -37.5 -19.984 1 90.69 107 ILE A C 1
ATOM 823 O O . ILE A 1 107 ? -7.426 -37.969 -21.078 1 90.69 107 ILE A O 1
ATOM 827 N N . PRO A 1 108 ? -6.066 -37.938 -19.344 1 94.31 108 PRO A N 1
ATOM 828 C CA . PRO A 1 108 ? -5.305 -39.062 -19.891 1 94.31 108 PRO A CA 1
ATOM 829 C C . PRO A 1 108 ? -6.164 -40.281 -20.141 1 94.31 108 PRO A C 1
ATOM 831 O O . PRO A 1 108 ? -6.027 -40.938 -21.172 1 94.31 108 PRO A O 1
ATOM 834 N N . ARG A 1 109 ? -7.055 -40.531 -19.234 1 93.44 109 ARG A N 1
ATOM 835 C CA . ARG A 1 109 ? -7.949 -41.688 -19.391 1 93.44 109 ARG A CA 1
ATOM 836 C C . ARG A 1 109 ? -8.883 -41.5 -20.578 1 93.44 109 ARG A C 1
ATOM 838 O O . ARG A 1 109 ? -9.125 -42.438 -21.344 1 93.44 109 ARG A O 1
ATOM 845 N N . LYS A 1 110 ? -9.359 -40.312 -20.625 1 92.69 110 LYS A N 1
ATOM 846 C CA . LYS A 1 110 ? -10.273 -40 -21.719 1 92.69 110 LYS A CA 1
ATOM 847 C C . LYS A 1 110 ? -9.586 -40.156 -23.078 1 92.69 110 LYS A C 1
ATOM 849 O O . LYS A 1 110 ? -10.156 -40.719 -24 1 92.69 110 LYS A O 1
ATOM 854 N N . ILE A 1 111 ? -8.422 -39.656 -23.203 1 95.44 111 ILE A N 1
ATOM 855 C CA . ILE A 1 111 ? -7.672 -39.719 -24.453 1 95.44 111 ILE A CA 1
ATOM 856 C C . ILE A 1 111 ? -7.379 -41.188 -24.781 1 95.44 111 ILE A C 1
ATOM 858 O O . ILE A 1 111 ? -7.555 -41.625 -25.922 1 95.44 111 ILE A O 1
ATOM 862 N N . ASP A 1 112 ? -6.977 -41.938 -23.828 1 95.81 112 ASP A N 1
ATOM 863 C CA . ASP A 1 112 ? -6.664 -43.344 -24 1 95.81 112 ASP A CA 1
ATOM 864 C C . ASP A 1 112 ? -7.875 -44.125 -24.516 1 95.81 112 ASP A C 1
ATOM 866 O O . ASP A 1 112 ? -7.773 -44.875 -25.5 1 95.81 112 ASP A O 1
ATOM 870 N N . LYS A 1 113 ? -8.969 -43.906 -23.812 1 94.31 113 LYS A N 1
ATOM 871 C CA . LYS A 1 113 ? -10.203 -44.562 -24.188 1 94.31 113 LYS A CA 1
ATOM 872 C C . LYS A 1 113 ? -10.617 -44.219 -25.625 1 94.31 113 LYS A C 1
ATOM 874 O O . LYS A 1 113 ? -11 -45.094 -26.391 1 94.31 113 LYS A O 1
ATOM 879 N N . GLN A 1 114 ? -10.523 -43 -25.922 1 94.88 114 GLN A N 1
ATOM 880 C CA . GLN A 1 114 ? -10.984 -42.531 -27.219 1 94.88 114 GLN A CA 1
ATOM 881 C C . GLN A 1 114 ? -10.062 -43.031 -28.344 1 94.88 114 GLN A C 1
ATOM 883 O O . GLN A 1 114 ? -10.523 -43.344 -29.438 1 94.88 114 GLN A O 1
ATOM 888 N N . LEU A 1 115 ? -8.797 -42.969 -28.141 1 96.06 115 LEU A N 1
ATOM 889 C CA . LEU A 1 115 ? -7.859 -43.438 -29.156 1 96.06 115 LEU A CA 1
ATOM 890 C C . LEU A 1 115 ? -8.078 -44.906 -29.422 1 96.06 115 LEU A C 1
ATOM 892 O O . LEU A 1 115 ? -8.055 -45.344 -30.578 1 96.06 115 LEU A O 1
ATOM 896 N N . ALA A 1 116 ? -8.273 -45.625 -28.391 1 94.81 116 ALA A N 1
ATOM 897 C CA . ALA A 1 116 ? -8.57 -47.062 -28.547 1 94.81 116 ALA A CA 1
ATOM 898 C C . ALA A 1 116 ? -9.867 -47.281 -29.328 1 94.81 116 ALA A C 1
ATOM 900 O O . ALA A 1 116 ? -9.953 -48.156 -30.188 1 94.81 116 ALA A O 1
ATOM 901 N N . ALA A 1 117 ? -10.836 -46.469 -29.016 1 94.5 117 ALA A N 1
ATOM 902 C CA . ALA A 1 117 ? -12.133 -46.562 -29.672 1 94.5 117 ALA A CA 1
ATOM 903 C C . ALA A 1 117 ? -12.023 -46.219 -31.156 1 94.5 117 ALA A C 1
ATOM 905 O O . ALA A 1 117 ? -12.789 -46.75 -31.984 1 94.5 117 ALA A O 1
ATOM 906 N N . LEU A 1 118 ? -11.078 -45.406 -31.469 1 95.62 118 LEU A N 1
ATOM 907 C CA . LEU A 1 118 ? -10.891 -45 -32.844 1 95.62 118 LEU A CA 1
ATOM 908 C C . LEU A 1 118 ? -9.961 -45.938 -33.594 1 95.62 118 LEU A C 1
ATOM 910 O O . LEU A 1 118 ? -9.562 -45.688 -34.719 1 95.62 118 LEU A O 1
ATOM 914 N N . GLY A 1 119 ? -9.516 -47.031 -32.875 1 95.25 119 GLY A N 1
ATOM 915 C CA . GLY A 1 119 ? -8.805 -48.094 -33.531 1 95.25 119 GLY A CA 1
ATOM 916 C C . GLY A 1 119 ? -7.305 -48.062 -33.312 1 95.25 119 GLY A C 1
ATOM 917 O O . GLY A 1 119 ? -6.566 -48.875 -33.844 1 95.25 119 GLY A O 1
ATOM 918 N N . ALA A 1 120 ? -6.824 -47.125 -32.625 1 96.25 120 ALA A N 1
ATOM 919 C CA . ALA A 1 120 ? -5.387 -47.062 -32.375 1 96.25 120 ALA A CA 1
ATOM 920 C C . ALA A 1 120 ? -4.941 -48.188 -31.453 1 96.25 120 ALA A C 1
ATOM 922 O O . ALA A 1 120 ? -5.762 -48.781 -30.75 1 96.25 120 ALA A O 1
ATOM 923 N N . ASN A 1 121 ? -3.68 -48.531 -31.5 1 96.12 121 ASN A N 1
ATOM 924 C CA . ASN A 1 121 ? -3.139 -49.625 -30.719 1 96.12 121 ASN A CA 1
ATOM 925 C C . ASN A 1 121 ? -2.279 -49.125 -29.562 1 96.12 121 ASN A C 1
ATOM 927 O O . ASN A 1 121 ? -1.237 -48.5 -29.781 1 96.12 121 ASN A O 1
ATOM 931 N N . ARG A 1 122 ? -2.691 -49.5 -28.438 1 96.12 122 ARG A N 1
ATOM 932 C CA . ARG A 1 122 ? -1.923 -49.156 -27.25 1 96.12 122 ARG A CA 1
ATOM 933 C C . ARG A 1 122 ? -0.709 -50.062 -27.094 1 96.12 122 ARG A C 1
ATOM 935 O O . ARG A 1 122 ? -0.846 -51.281 -27.031 1 96.12 122 ARG A O 1
ATOM 942 N N . LEU A 1 123 ? 0.445 -49.531 -26.969 1 95.12 123 LEU A N 1
ATOM 943 C CA . LEU A 1 123 ? 1.678 -50.312 -26.922 1 95.12 123 LEU A CA 1
ATOM 944 C C . LEU A 1 123 ? 1.854 -50.969 -25.562 1 95.12 123 LEU A C 1
ATOM 946 O O . LEU A 1 123 ? 2.295 -52.125 -25.484 1 95.12 123 LEU A O 1
ATOM 950 N N . PHE A 1 124 ? 1.66 -50.219 -24.531 1 93.81 124 PHE A N 1
ATOM 951 C CA . PHE A 1 124 ? 1.698 -50.75 -23.172 1 93.81 124 PHE A CA 1
ATOM 952 C C . PHE A 1 124 ? 0.81 -49.906 -22.25 1 93.81 124 PHE A C 1
ATOM 954 O O . PHE A 1 124 ? 0.255 -48.875 -22.672 1 93.81 124 PHE A O 1
ATOM 961 N N . GLU A 1 125 ? 0.663 -50.344 -21.078 1 93.88 125 GLU A N 1
ATOM 962 C CA . GLU A 1 125 ? -0.285 -49.719 -20.141 1 93.88 125 GLU A CA 1
ATOM 963 C C . GLU A 1 125 ? 0.035 -48.25 -19.922 1 93.88 125 GLU A C 1
ATOM 965 O O . GLU A 1 125 ? 1.204 -47.875 -19.797 1 93.88 125 GLU A O 1
ATOM 970 N N . ARG A 1 126 ? -1.018 -47.5 -19.891 1 94 126 ARG A N 1
ATOM 971 C CA . ARG A 1 126 ? -0.887 -46.062 -19.641 1 94 126 ARG A CA 1
ATOM 972 C C . ARG A 1 126 ? -0.16 -45.812 -18.328 1 94 126 ARG A C 1
ATOM 974 O O . ARG A 1 126 ? -0.431 -46.438 -17.328 1 94 126 ARG A O 1
ATOM 981 N N . GLY A 1 127 ? 0.793 -44.812 -18.391 1 93.5 127 GLY A N 1
ATOM 982 C CA . GLY A 1 127 ? 1.443 -44.375 -17.172 1 93.5 127 GLY A CA 1
ATOM 983 C C . GLY A 1 127 ? 0.611 -43.406 -16.375 1 93.5 127 GLY A C 1
ATOM 984 O O . GLY A 1 127 ? -0.072 -42.562 -16.953 1 93.5 127 GLY A O 1
ATOM 985 N N . GLU A 1 128 ? 0.612 -43.562 -15.07 1 92.44 128 GLU A N 1
ATOM 986 C CA . GLU A 1 128 ? -0.105 -42.656 -14.188 1 92.44 128 GLU A CA 1
ATOM 987 C C . GLU A 1 128 ? 0.837 -42.031 -13.164 1 92.44 128 GLU A C 1
ATOM 989 O O . GLU A 1 128 ? 1.103 -42.594 -12.109 1 92.44 128 GLU A O 1
ATOM 994 N N . ALA A 1 129 ? 1.229 -40.812 -13.492 1 88.44 129 ALA A N 1
ATOM 995 C CA . ALA A 1 129 ? 2.107 -40.062 -12.594 1 88.44 129 ALA A CA 1
ATOM 996 C C . ALA A 1 129 ? 1.304 -39.156 -11.664 1 88.44 129 ALA A C 1
ATOM 998 O O . ALA A 1 129 ? 0.503 -38.344 -12.125 1 88.44 129 ALA A O 1
ATOM 999 N N . ASP A 1 130 ? 1.495 -39.344 -10.375 1 81.56 130 ASP A N 1
ATOM 1000 C CA . ASP A 1 130 ? 0.755 -38.625 -9.352 1 81.56 130 ASP A CA 1
ATOM 1001 C C . ASP A 1 130 ? 1.639 -37.562 -8.68 1 81.56 130 ASP A C 1
ATOM 1003 O O . ASP A 1 130 ? 2.623 -37.906 -8.016 1 81.56 130 ASP A O 1
ATOM 1007 N N . ASP A 1 131 ? 1.19 -36.406 -8.836 1 74.44 131 ASP A N 1
ATOM 1008 C CA . ASP A 1 131 ? 1.957 -35.281 -8.273 1 74.44 131 ASP A CA 1
ATOM 1009 C C . ASP A 1 131 ? 2.035 -35.406 -6.754 1 74.44 131 ASP A C 1
ATOM 1011 O O . ASP A 1 131 ? 3.004 -34.938 -6.145 1 74.44 131 ASP A O 1
ATOM 1015 N N . GLN A 1 132 ? 1.024 -35.938 -6.117 1 65.75 132 GLN A N 1
ATOM 1016 C CA . GLN A 1 132 ? 0.987 -36.094 -4.664 1 65.75 132 GLN A CA 1
ATOM 1017 C C . GLN A 1 132 ? 2.143 -36.938 -4.16 1 65.75 132 GLN A C 1
ATOM 1019 O O . GLN A 1 132 ? 2.67 -36.719 -3.07 1 65.75 132 GLN A O 1
ATOM 1024 N N . VAL A 1 133 ? 2.416 -38 -4.902 1 66.81 133 VAL A N 1
ATOM 1025 C CA . VAL A 1 133 ? 3.416 -38.938 -4.434 1 66.81 133 VAL A CA 1
ATOM 1026 C C . VAL A 1 133 ? 4.742 -38.688 -5.145 1 66.81 133 VAL A C 1
ATOM 1028 O O . VAL A 1 133 ? 5.781 -39.219 -4.742 1 66.81 133 VAL A O 1
ATOM 1031 N N . GLY A 1 134 ? 4.805 -37.875 -6.078 1 69.12 134 GLY A N 1
ATOM 1032 C CA . GLY A 1 134 ? 5.996 -37.625 -6.879 1 69.12 134 GLY A CA 1
ATOM 1033 C C . GLY A 1 134 ? 5.887 -38.156 -8.289 1 69.12 134 GLY A C 1
ATOM 1034 O O . GLY A 1 134 ? 5.902 -39.375 -8.5 1 69.12 134 GLY A O 1
ATOM 1035 N N . LEU A 1 135 ? 5.926 -37.344 -9.281 1 76.44 135 LEU A N 1
ATOM 1036 C CA . LEU A 1 135 ? 5.703 -37.688 -10.672 1 76.44 135 LEU A CA 1
ATOM 1037 C C . LEU A 1 135 ? 6.781 -38.656 -11.172 1 76.44 135 LEU A C 1
ATOM 1039 O O . LEU A 1 135 ? 6.496 -39.562 -11.953 1 76.44 135 LEU A O 1
ATOM 1043 N N . GLU A 1 136 ? 8.016 -38.531 -10.656 1 71.88 136 GLU A N 1
ATOM 1044 C CA . GLU A 1 136 ? 9.18 -39.219 -11.188 1 71.88 136 GLU A CA 1
ATOM 1045 C C . GLU A 1 136 ? 9.078 -40.719 -10.961 1 71.88 136 GLU A C 1
ATOM 1047 O O . GLU A 1 136 ? 9.594 -41.5 -11.75 1 71.88 136 GLU A O 1
ATOM 1052 N N . LEU A 1 137 ? 8.414 -41.062 -9.945 1 73.88 137 LEU A N 1
ATOM 1053 C CA . LEU A 1 137 ? 8.273 -42.469 -9.602 1 73.88 137 LEU A CA 1
ATOM 1054 C C . LEU A 1 137 ? 7.582 -43.25 -10.727 1 73.88 137 LEU A C 1
ATOM 1056 O O . LEU A 1 137 ? 7.871 -44.406 -10.953 1 73.88 137 LEU A O 1
ATOM 1060 N N . ALA A 1 138 ? 6.715 -42.531 -11.375 1 82.75 138 ALA A N 1
ATOM 1061 C CA . ALA A 1 138 ? 5.996 -43.156 -12.469 1 82.75 138 ALA A CA 1
ATOM 1062 C C . ALA A 1 138 ? 6.609 -42.781 -13.82 1 82.75 138 ALA A C 1
ATOM 1064 O O . ALA A 1 138 ? 6.566 -43.594 -14.766 1 82.75 138 ALA A O 1
ATOM 1065 N N . VAL A 1 139 ? 7.215 -41.656 -13.875 1 86.12 139 VAL A N 1
ATOM 1066 C CA . VAL A 1 139 ? 7.699 -41.125 -15.141 1 86.12 139 VAL A CA 1
ATOM 1067 C C . VAL A 1 139 ? 8.906 -41.938 -15.617 1 86.12 139 VAL A C 1
ATOM 1069 O O . VAL A 1 139 ? 8.969 -42.344 -16.781 1 86.12 139 VAL A O 1
ATOM 1072 N N . GLU A 1 140 ? 9.82 -42.188 -14.758 1 78.25 140 GLU A N 1
ATOM 1073 C CA . GLU A 1 140 ? 11.07 -42.844 -15.148 1 78.25 140 GLU A CA 1
ATOM 1074 C C . GLU A 1 140 ? 10.828 -44.281 -15.641 1 78.25 140 GLU A C 1
ATOM 1076 O O . GLU A 1 140 ? 11.273 -44.656 -16.719 1 78.25 140 GLU A O 1
ATOM 1081 N N . PRO A 1 141 ? 10.07 -45.031 -14.812 1 82.94 141 PRO A N 1
ATOM 1082 C CA . PRO A 1 141 ? 9.781 -46.375 -15.312 1 82.94 141 PRO A CA 1
ATOM 1083 C C . PRO A 1 141 ? 9.031 -46.344 -16.641 1 82.94 141 PRO A C 1
ATOM 1085 O O . PRO A 1 141 ? 9.258 -47.219 -17.5 1 82.94 141 PRO A O 1
ATOM 1088 N N . TRP A 1 142 ? 8.195 -45.438 -16.766 1 91.69 142 TRP A N 1
ATOM 1089 C CA . TRP A 1 142 ? 7.441 -45.312 -18.016 1 91.69 142 TRP A CA 1
ATOM 1090 C C . TRP A 1 142 ? 8.367 -45 -19.188 1 91.69 142 TRP A C 1
ATOM 1092 O O . TRP A 1 142 ? 8.227 -45.594 -20.266 1 91.69 142 TRP A O 1
ATOM 1102 N N . ILE A 1 143 ? 9.242 -44.156 -19.016 1 88.88 143 ILE A N 1
ATOM 1103 C CA . ILE A 1 143 ? 10.195 -43.781 -20.047 1 88.88 143 ILE A CA 1
ATOM 1104 C C . ILE A 1 143 ? 11.062 -45 -20.422 1 88.88 143 ILE A C 1
ATOM 1106 O O . ILE A 1 143 ? 11.328 -45.25 -21.594 1 88.88 143 ILE A O 1
ATOM 1110 N N . GLU A 1 144 ? 11.484 -45.719 -19.391 1 83.5 144 GLU A N 1
ATOM 1111 C CA . GLU A 1 144 ? 12.266 -46.906 -19.641 1 83.5 144 GLU A CA 1
ATOM 1112 C C . GLU A 1 144 ? 11.5 -47.906 -20.5 1 83.5 144 GLU A C 1
ATOM 1114 O O . GLU A 1 144 ? 12.062 -48.5 -21.422 1 83.5 144 GLU A O 1
ATOM 1119 N N . GLN A 1 145 ? 10.305 -48.031 -20.172 1 91 145 GLN A N 1
ATOM 1120 C CA . GLN A 1 145 ? 9.469 -48.969 -20.938 1 91 145 GLN A CA 1
ATOM 1121 C C . GLN A 1 145 ? 9.312 -48.469 -22.375 1 91 145 GLN A C 1
ATOM 1123 O O . GLN A 1 145 ? 9.367 -49.281 -23.312 1 91 145 GLN A O 1
ATOM 1128 N N . LEU A 1 146 ? 9.086 -47.25 -22.5 1 93.56 146 LEU A N 1
ATOM 1129 C CA . LEU A 1 146 ? 8.961 -46.688 -23.844 1 93.56 146 LEU A CA 1
ATOM 1130 C C . LEU A 1 146 ? 10.227 -46.906 -24.656 1 93.56 146 LEU A C 1
ATOM 1132 O O . LEU A 1 146 ? 10.156 -47.312 -25.812 1 93.56 146 LEU A O 1
ATOM 1136 N N . PHE A 1 147 ? 11.336 -46.719 -24.125 1 89.81 147 PHE A N 1
ATOM 1137 C CA . PHE A 1 147 ? 12.586 -46.875 -24.859 1 89.81 147 PHE A CA 1
ATOM 1138 C C . PHE A 1 147 ? 12.891 -48.344 -25.156 1 89.81 147 PHE A C 1
ATOM 1140 O O . PHE A 1 147 ? 13.57 -48.656 -26.125 1 89.81 147 PHE A O 1
ATOM 1147 N N . SER A 1 148 ? 12.398 -49.188 -24.25 1 89.56 148 SER A N 1
ATOM 1148 C CA . SER A 1 148 ? 12.477 -50.625 -24.578 1 89.56 148 SER A CA 1
ATOM 1149 C C . SER A 1 148 ? 11.703 -50.938 -25.844 1 89.56 148 SER A C 1
ATOM 1151 O O . SER A 1 148 ? 12.172 -51.688 -26.703 1 89.56 148 SER A O 1
ATOM 1153 N N . VAL A 1 149 ? 10.57 -50.312 -25.953 1 91.88 149 VAL A N 1
ATOM 1154 C CA . VAL A 1 149 ? 9.734 -50.5 -27.125 1 91.88 149 VAL A CA 1
ATOM 1155 C C . VAL A 1 149 ? 10.406 -49.875 -28.344 1 91.88 149 VAL A C 1
ATOM 1157 O O . VAL A 1 149 ? 10.422 -50.469 -29.422 1 91.88 149 VAL A O 1
ATOM 1160 N N . LEU A 1 150 ? 10.906 -48.75 -28.219 1 91 150 LEU A N 1
ATOM 1161 C CA . LEU A 1 150 ? 11.57 -48.031 -29.297 1 91 150 LEU A CA 1
ATOM 1162 C C . LEU A 1 150 ? 12.797 -48.812 -29.781 1 91 150 LEU A C 1
ATOM 1164 O O . LEU A 1 150 ? 13.086 -48.844 -30.984 1 91 150 LEU A O 1
ATOM 1168 N N . ARG A 1 151 ? 13.484 -49.375 -28.828 1 89.19 151 ARG A N 1
ATOM 1169 C CA . ARG A 1 151 ? 14.656 -50.188 -29.156 1 89.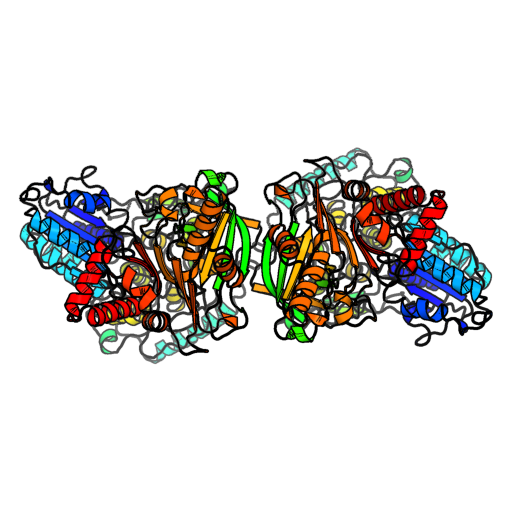19 151 ARG A CA 1
ATOM 1170 C C . ARG A 1 151 ? 14.289 -51.312 -30.125 1 89.19 151 ARG A C 1
ATOM 1172 O O . ARG A 1 151 ? 14.969 -51.531 -31.125 1 89.19 151 ARG A O 1
ATOM 1179 N N . THR A 1 152 ? 13.273 -51.938 -29.781 1 90.38 152 THR A N 1
ATOM 1180 C CA . THR A 1 152 ? 12.812 -53.062 -30.578 1 90.38 152 THR A CA 1
ATOM 1181 C C . THR A 1 152 ? 12.258 -52.594 -31.922 1 90.38 152 THR A C 1
ATOM 1183 O O . THR A 1 152 ? 12.562 -53.188 -32.969 1 90.38 152 THR A O 1
ATOM 1186 N N . ARG A 1 153 ? 11.523 -51.562 -31.906 1 91.06 153 ARG A N 1
ATOM 1187 C CA . ARG A 1 153 ? 10.828 -51.062 -33.094 1 91.06 153 ARG A CA 1
ATOM 1188 C C . ARG A 1 153 ? 11.805 -50.5 -34.125 1 91.06 153 ARG A C 1
ATOM 1190 O O . ARG A 1 153 ? 11.625 -50.688 -35.312 1 91.06 153 ARG A O 1
ATOM 1197 N N . PHE A 1 154 ? 12.781 -49.812 -33.656 1 90.88 154 PHE A N 1
ATOM 1198 C CA . PHE A 1 154 ? 13.68 -49.125 -34.562 1 90.88 154 PHE A CA 1
ATOM 1199 C C . PHE A 1 154 ? 15.047 -49.781 -34.594 1 90.88 154 PHE A C 1
ATOM 1201 O O . PHE A 1 154 ? 16 -49.25 -35.156 1 90.88 154 PHE A O 1
ATOM 1208 N N . ASP A 1 155 ? 15.195 -50.938 -33.969 1 86.81 155 ASP A N 1
ATOM 1209 C CA . ASP A 1 155 ? 16.422 -51.75 -33.969 1 86.81 155 ASP A CA 1
ATOM 1210 C C . ASP A 1 155 ? 17.625 -50.906 -33.531 1 86.81 155 ASP A C 1
ATOM 1212 O O . ASP A 1 155 ? 18.609 -50.812 -34.25 1 86.81 155 ASP A O 1
ATOM 1216 N N . ILE A 1 156 ? 17.438 -50.281 -32.438 1 87.25 156 ILE A N 1
ATOM 1217 C CA . ILE A 1 156 ? 18.5 -49.406 -31.906 1 87.25 156 ILE A CA 1
ATOM 1218 C C . ILE A 1 156 ? 19.578 -50.281 -31.25 1 87.25 156 ILE A C 1
ATOM 1220 O O . ILE A 1 156 ? 19.281 -51.156 -30.453 1 87.25 156 ILE A O 1
ATOM 1224 N N . SER A 1 157 ? 20.828 -50 -31.547 1 84.81 157 SER A N 1
ATOM 1225 C CA . SER A 1 157 ? 21.953 -50.781 -31.016 1 84.81 157 SER A CA 1
ATOM 1226 C C . SER A 1 157 ? 22.109 -50.562 -29.516 1 84.81 157 SER A C 1
ATOM 1228 O O . SER A 1 157 ? 21.688 -49.562 -28.969 1 84.81 157 SER A O 1
ATOM 1230 N N . GLU A 1 158 ? 22.672 -51.531 -28.906 1 79 158 GLU A N 1
ATOM 1231 C CA . GLU A 1 158 ? 22.906 -51.5 -27.469 1 79 158 GLU A CA 1
ATOM 1232 C C . GLU A 1 158 ? 23.844 -50.344 -27.094 1 79 158 GLU A C 1
ATOM 1234 O O . GLU A 1 158 ? 23.703 -49.719 -26.031 1 79 158 GLU A O 1
ATOM 1239 N N . ASP A 1 159 ? 24.781 -50.094 -27.938 1 74.38 159 ASP A N 1
ATOM 1240 C CA . ASP A 1 159 ? 25.734 -49 -27.688 1 74.38 159 ASP A CA 1
ATOM 1241 C C . ASP A 1 159 ? 25.031 -47.656 -27.641 1 74.38 159 ASP A C 1
ATOM 1243 O O . ASP A 1 159 ? 25.375 -46.812 -26.797 1 74.38 159 ASP A O 1
ATOM 1247 N N . ARG A 1 160 ? 24.094 -47.438 -28.438 1 76.81 160 ARG A N 1
ATOM 1248 C CA . ARG A 1 160 ? 23.359 -46.156 -28.469 1 76.81 160 ARG A CA 1
ATOM 1249 C C . ARG A 1 160 ? 22.422 -46.062 -27.281 1 76.81 160 ARG A C 1
ATOM 1251 O O . ARG A 1 160 ? 22.219 -44.969 -26.75 1 76.81 160 ARG A O 1
ATOM 1258 N N . MET A 1 161 ? 21.906 -47.219 -26.984 1 76.81 161 MET A N 1
ATOM 1259 C CA . MET A 1 161 ? 21 -47.219 -25.844 1 76.81 161 MET A CA 1
ATOM 1260 C C . MET A 1 161 ? 21.719 -46.875 -24.562 1 76.81 161 MET A C 1
ATOM 1262 O O . MET A 1 161 ? 21.156 -46.25 -23.656 1 76.81 161 MET A O 1
ATOM 1266 N N . ASN A 1 162 ? 22.922 -47.281 -24.438 1 65 162 ASN A N 1
ATOM 1267 C CA . ASN A 1 162 ? 23.75 -47 -23.266 1 65 162 ASN A CA 1
ATOM 1268 C C . ASN A 1 162 ? 24.031 -45.5 -23.141 1 65 162 ASN A C 1
ATOM 1270 O O . ASN A 1 162 ? 24.375 -45.031 -22.047 1 65 162 ASN A O 1
ATOM 1274 N N . ALA A 1 163 ? 23.906 -44.75 -24.156 1 59.38 163 ALA A N 1
ATOM 1275 C CA . ALA A 1 163 ? 24.141 -43.312 -24.141 1 59.38 163 ALA A CA 1
ATOM 1276 C C . ALA A 1 163 ? 23.109 -42.625 -23.25 1 59.38 163 ALA A C 1
ATOM 1278 O O . ALA A 1 163 ? 23.359 -41.531 -22.75 1 59.38 163 ALA A O 1
ATOM 1279 N N . VAL A 1 164 ? 21.969 -43.062 -23.219 1 57.91 164 VAL A N 1
ATOM 1280 C CA . VAL A 1 164 ? 20.891 -42.438 -22.453 1 57.91 164 VAL A CA 1
ATOM 1281 C C . VAL A 1 164 ? 20.969 -42.875 -21 1 57.91 164 VAL A C 1
ATOM 1283 O O . VAL A 1 164 ? 20.516 -42.156 -20.109 1 57.91 164 VAL A O 1
ATOM 1286 N N . THR A 1 165 ? 21.266 -44.125 -20.766 1 48.47 165 THR A N 1
ATOM 1287 C CA . THR A 1 165 ? 21.328 -44.594 -19.391 1 48.47 165 THR A CA 1
ATOM 1288 C C . THR A 1 165 ? 22.641 -44.188 -18.734 1 48.47 165 THR A C 1
ATOM 1290 O O . THR A 1 165 ? 22.656 -43.812 -17.562 1 48.47 165 THR A O 1
ATOM 1293 N N . GLU A 1 166 ? 23.891 -44.781 -19.188 1 44.28 166 GLU A N 1
ATOM 1294 C CA . GLU A 1 166 ? 25.094 -45.031 -18.406 1 44.28 166 GLU A CA 1
ATOM 1295 C C . GLU A 1 166 ? 25.969 -43.781 -18.312 1 44.28 166 GLU A C 1
ATOM 1297 O O . GLU A 1 166 ? 26.688 -43.469 -19.25 1 44.28 166 GLU A O 1
ATOM 1302 N N . ALA A 1 167 ? 25.766 -42.688 -17.938 1 42.94 167 ALA A N 1
ATOM 1303 C CA . ALA A 1 167 ? 27.016 -42.031 -17.578 1 42.94 167 ALA A CA 1
ATOM 1304 C C . ALA A 1 167 ? 27.938 -42.969 -16.812 1 42.94 167 ALA A C 1
ATOM 1306 O O . ALA A 1 167 ? 27.484 -43.875 -16.125 1 42.94 167 ALA A O 1
ATOM 1307 N N . ALA A 1 168 ? 29.25 -42.938 -17 1 35.38 168 ALA A N 1
ATOM 1308 C CA . ALA A 1 168 ? 30.406 -43.562 -16.359 1 35.38 168 ALA A CA 1
ATOM 1309 C C . ALA A 1 168 ? 30.219 -43.625 -14.844 1 35.38 168 ALA A C 1
ATOM 1311 O O . ALA A 1 168 ? 29.641 -42.719 -14.242 1 35.38 168 ALA A O 1
ATOM 1312 N N . GLN A 1 169 ? 30.266 -44.844 -14.164 1 35.22 169 GLN A N 1
ATOM 1313 C CA . GLN A 1 169 ? 30.625 -45.094 -12.773 1 35.22 169 GLN A CA 1
ATOM 1314 C C . GLN A 1 169 ? 31.516 -44 -12.227 1 35.22 169 GLN A C 1
ATOM 1316 O O . GLN A 1 169 ? 32.656 -43.844 -12.648 1 35.22 169 GLN A O 1
ATOM 1321 N N . VAL A 1 170 ? 31 -42.844 -12.117 1 35.84 170 VAL A N 1
ATOM 1322 C CA . VAL A 1 170 ? 31.906 -41.938 -11.422 1 35.84 170 VAL A CA 1
ATOM 1323 C C . VAL A 1 170 ? 32.469 -42.594 -10.18 1 35.84 170 VAL A C 1
ATOM 1325 O O . VAL A 1 170 ? 31.734 -42.969 -9.266 1 35.84 170 VAL A O 1
ATOM 1328 N N . LYS A 1 171 ? 33.594 -43.219 -10.312 1 34.19 171 LYS A N 1
ATOM 1329 C CA . LYS A 1 171 ? 34.344 -43.656 -9.133 1 34.19 171 LYS A CA 1
ATOM 1330 C C . LYS A 1 171 ? 34.406 -42.531 -8.094 1 34.19 171 LYS A C 1
ATOM 1332 O O . LYS A 1 171 ? 35 -41.5 -8.344 1 34.19 171 LYS A O 1
ATOM 1337 N N . LEU A 1 172 ? 33.406 -42.375 -7.203 1 34.47 172 LEU A N 1
ATOM 1338 C CA . LEU A 1 172 ? 33.375 -41.438 -6.082 1 34.47 172 LEU A CA 1
ATOM 1339 C C . LEU A 1 172 ? 34.531 -41.719 -5.133 1 34.47 172 LEU A C 1
ATOM 1341 O O . LEU A 1 172 ? 34.75 -42.844 -4.699 1 34.47 172 LEU A O 1
ATOM 1345 N N . ASN A 1 173 ? 35.625 -41.156 -5.27 1 33.81 173 ASN A N 1
ATOM 1346 C CA . ASN A 1 173 ? 36.625 -41.25 -4.219 1 33.81 173 ASN A CA 1
ATOM 1347 C C . ASN A 1 173 ? 36 -41.188 -2.83 1 33.81 173 ASN A C 1
ATOM 1349 O O . ASN A 1 173 ? 35.031 -40.469 -2.611 1 33.81 173 ASN A O 1
ATOM 1353 N N . GLN A 1 174 ? 36.125 -42.156 -2.035 1 32.12 174 GLN A N 1
ATOM 1354 C CA . GLN A 1 174 ? 35.688 -42.344 -0.657 1 32.12 174 GLN A CA 1
ATOM 1355 C C . GLN A 1 174 ? 35.75 -41.031 0.115 1 32.12 174 GLN A C 1
ATOM 1357 O O . GLN A 1 174 ? 36.688 -40.25 -0.042 1 32.12 174 GLN A O 1
ATOM 1362 N N . VAL A 1 175 ? 34.594 -40.625 0.654 1 36.22 175 VAL A N 1
ATOM 1363 C CA . VAL A 1 175 ? 34.312 -39.469 1.505 1 36.22 175 VAL A CA 1
ATOM 1364 C C . VAL A 1 175 ? 35.406 -39.312 2.564 1 36.22 175 VAL A C 1
ATOM 1366 O O . VAL A 1 175 ? 35.812 -40.281 3.18 1 36.22 175 VAL A O 1
ATOM 1369 N N . LYS A 1 176 ? 35.875 -38.156 2.736 1 40.25 176 LYS A N 1
ATOM 1370 C CA . LYS A 1 176 ? 36.844 -37.719 3.729 1 40.25 176 LYS A CA 1
ATOM 1371 C C . LYS A 1 176 ? 36.438 -38.125 5.133 1 40.25 176 LYS A C 1
ATOM 1373 O O . LYS A 1 176 ? 35.25 -38.375 5.391 1 40.25 176 LYS A O 1
ATOM 1378 N N . THR A 1 177 ? 37.25 -38.312 6.004 1 41.88 177 THR A N 1
ATOM 1379 C CA . THR A 1 177 ? 37.219 -38.719 7.402 1 41.88 177 THR A CA 1
ATOM 1380 C C . THR A 1 177 ? 36.281 -37.781 8.195 1 41.88 177 THR A C 1
ATOM 1382 O O . THR A 1 177 ? 36 -36.688 7.762 1 41.88 177 THR A O 1
ATOM 1385 N N . GLU A 1 178 ? 35.656 -38.188 9.289 1 39.88 178 GLU A N 1
ATOM 1386 C CA . GLU A 1 178 ? 34.844 -37.469 10.266 1 39.88 178 GLU A CA 1
ATOM 1387 C C . GLU A 1 178 ? 35.406 -36.094 10.57 1 39.88 178 GLU A C 1
ATOM 1389 O O . GLU A 1 178 ? 34.656 -35.125 10.75 1 39.88 178 GLU A O 1
ATOM 1394 N N . ASP A 1 179 ? 36.625 -35.969 10.578 1 44.28 179 ASP A N 1
ATOM 1395 C CA . ASP A 1 179 ? 37.312 -34.75 10.945 1 44.28 179 ASP A CA 1
ATOM 1396 C C . ASP A 1 179 ? 37.125 -33.688 9.867 1 44.28 179 ASP A C 1
ATOM 1398 O O . ASP A 1 179 ? 36.906 -32.5 10.172 1 44.28 179 ASP A O 1
ATOM 1402 N N . GLU A 1 180 ? 37.031 -34.094 8.68 1 44.38 180 GLU A N 1
ATOM 1403 C CA . GLU A 1 180 ? 36.906 -33.125 7.574 1 44.38 180 GLU A CA 1
ATOM 1404 C C . GLU A 1 180 ? 35.5 -32.562 7.461 1 44.38 180 GLU A C 1
ATOM 1406 O O . GLU A 1 180 ? 35.281 -31.406 7.113 1 44.38 180 GLU A O 1
ATOM 1411 N N . LYS A 1 181 ? 34.594 -33.312 7.895 1 42.09 181 LYS A N 1
ATOM 1412 C CA . LYS A 1 181 ? 33.219 -32.875 7.984 1 42.09 181 LYS A CA 1
ATOM 1413 C C . LYS A 1 181 ? 33.062 -31.75 9.016 1 42.09 181 LYS A C 1
ATOM 1415 O O . LYS A 1 181 ? 32.375 -30.766 8.766 1 42.09 181 LYS A O 1
ATOM 1420 N N . LYS A 1 182 ? 33.688 -31.891 10.07 1 49.28 182 LYS A N 1
ATOM 1421 C CA . LYS A 1 182 ? 33.625 -30.891 11.133 1 49.28 182 LYS A CA 1
ATOM 1422 C C . LYS A 1 182 ? 34.219 -29.562 10.695 1 49.28 182 LYS A C 1
ATOM 1424 O O . LYS A 1 182 ? 33.688 -28.5 10.992 1 49.28 182 LYS A O 1
ATOM 1429 N N . GLU A 1 183 ? 35.219 -29.672 10.094 1 46.06 183 GLU A N 1
ATOM 1430 C CA . GLU A 1 183 ? 35.875 -28.469 9.602 1 46.06 183 GLU A CA 1
ATOM 1431 C C . GLU A 1 183 ? 34.969 -27.734 8.602 1 46.06 183 GLU A C 1
ATOM 1433 O O . GLU A 1 183 ? 34.906 -26.5 8.617 1 46.06 183 GLU A O 1
ATOM 1438 N N . LEU A 1 184 ? 34.281 -28.453 7.93 1 43.22 184 LEU A N 1
ATOM 1439 C CA . LEU A 1 184 ? 33.375 -27.859 6.945 1 43.22 184 LEU A CA 1
ATOM 1440 C C . LEU A 1 184 ? 32.188 -27.172 7.621 1 43.22 184 LEU A C 1
ATOM 1442 O O . LEU A 1 184 ? 31.781 -26.094 7.219 1 43.22 184 LEU A O 1
ATOM 1446 N N . LEU A 1 185 ? 31.688 -27.875 8.578 1 43.91 185 LEU A N 1
ATOM 1447 C CA . LEU A 1 185 ? 30.609 -27.281 9.344 1 43.91 185 LEU A CA 1
ATOM 1448 C C . LEU A 1 185 ? 31.078 -26 10.039 1 43.91 185 LEU A C 1
ATOM 1450 O O . LEU A 1 185 ? 30.359 -25.016 10.094 1 43.91 185 LEU A O 1
ATOM 1454 N N . LEU A 1 186 ? 32.281 -26.109 10.625 1 49.78 186 LEU A N 1
ATOM 1455 C CA . LEU A 1 186 ? 32.844 -24.922 11.273 1 49.78 186 LEU A CA 1
ATOM 1456 C C . LEU A 1 186 ? 33.094 -23.828 10.258 1 49.78 186 LEU A C 1
ATOM 1458 O O . LEU A 1 186 ? 32.844 -22.641 10.531 1 49.78 186 LEU A O 1
ATOM 1462 N N . LYS A 1 187 ? 33.531 -24.188 9.125 1 45.06 187 LYS A N 1
ATOM 1463 C CA . LYS A 1 187 ? 33.75 -23.203 8.086 1 45.06 187 LYS A CA 1
ATOM 1464 C C . LYS A 1 187 ? 32.438 -22.625 7.586 1 45.06 187 LYS A C 1
ATOM 1466 O O . LYS A 1 187 ? 32.312 -21.422 7.34 1 45.06 187 LYS A O 1
ATOM 1471 N N . ARG A 1 188 ? 31.484 -23.453 7.488 1 41.78 188 ARG A N 1
ATOM 1472 C CA . ARG A 1 188 ? 30.156 -22.969 7.098 1 41.78 188 ARG A CA 1
ATOM 1473 C C . ARG A 1 188 ? 29.625 -21.969 8.117 1 41.78 188 ARG A C 1
ATOM 1475 O O . ARG A 1 188 ? 29.031 -20.953 7.738 1 41.78 188 ARG A O 1
ATOM 1482 N N . LYS A 1 189 ? 29.875 -22.344 9.336 1 46.41 189 LYS A N 1
ATOM 1483 C CA . LYS A 1 189 ? 29.469 -21.422 10.375 1 46.41 189 LYS A CA 1
ATOM 1484 C C . LYS A 1 189 ? 30.25 -20.109 10.281 1 46.41 189 LYS A C 1
ATOM 1486 O O . LYS A 1 189 ? 29.672 -19.031 10.445 1 46.41 189 LYS A O 1
ATOM 1491 N N . ALA A 1 190 ? 31.484 -20.312 10.078 1 45.88 190 ALA A N 1
ATOM 1492 C CA . ALA A 1 190 ? 32.344 -19.125 9.953 1 45.88 190 ALA A CA 1
ATOM 1493 C C . ALA A 1 190 ? 31.953 -18.312 8.719 1 45.88 190 ALA A C 1
ATOM 1495 O O . ALA A 1 190 ? 31.922 -17.078 8.766 1 45.88 190 ALA A O 1
ATOM 1496 N N . ASP A 1 191 ? 31.719 -18.938 7.711 1 41.81 191 ASP A N 1
ATOM 1497 C CA . ASP A 1 191 ? 31.312 -18.266 6.48 1 41.81 191 ASP A CA 1
ATOM 1498 C C . ASP A 1 191 ? 29.938 -17.625 6.637 1 41.81 191 ASP A C 1
ATOM 1500 O O . ASP A 1 191 ? 29.688 -16.547 6.113 1 41.81 191 ASP A O 1
ATOM 1504 N N . GLU A 1 192 ? 29.125 -18.375 7.234 1 41.22 192 GLU A N 1
ATOM 1505 C CA . GLU A 1 192 ? 27.844 -17.766 7.551 1 41.22 192 GLU A CA 1
ATOM 1506 C C . GLU A 1 192 ? 28.016 -16.531 8.414 1 41.22 192 GLU A C 1
ATOM 1508 O O . GLU A 1 192 ? 27.297 -15.539 8.242 1 41.22 192 GLU A O 1
ATOM 1513 N N . GLU A 1 193 ? 28.922 -16.703 9.398 1 42.12 193 GLU A N 1
ATOM 1514 C CA . GLU A 1 193 ? 29.234 -15.555 10.234 1 42.12 193 GLU A CA 1
ATOM 1515 C C . GLU A 1 193 ? 29.969 -14.477 9.438 1 42.12 193 GLU A C 1
ATOM 1517 O O . GLU A 1 193 ? 29.766 -13.281 9.68 1 42.12 193 GLU A O 1
ATOM 1522 N N . GLU A 1 194 ? 30.938 -14.953 8.695 1 38.28 194 GLU A N 1
ATOM 1523 C CA . GLU A 1 194 ? 31.594 -13.945 7.863 1 38.28 194 GLU A CA 1
ATOM 1524 C C . GLU A 1 194 ? 30.594 -13.328 6.875 1 38.28 194 GLU A C 1
ATOM 1526 O O . GLU A 1 194 ? 30.672 -12.133 6.578 1 38.28 194 GLU A O 1
ATOM 1531 N N . ASP A 1 195 ? 29.875 -14.211 6.266 1 35.94 195 ASP A N 1
ATOM 1532 C CA . ASP A 1 195 ? 28.844 -13.664 5.395 1 35.94 195 ASP A CA 1
ATOM 1533 C C . ASP A 1 195 ? 27.828 -12.852 6.195 1 35.94 195 ASP A C 1
ATOM 1535 O O . ASP A 1 195 ? 27.125 -12.008 5.637 1 35.94 195 ASP A O 1
ATOM 1539 N N . GLU A 1 196 ? 27.625 -13.297 7.395 1 34.34 196 GLU A N 1
ATOM 1540 C CA . GLU A 1 196 ? 26.828 -12.414 8.25 1 34.34 196 GLU A CA 1
ATOM 1541 C C . GLU A 1 196 ? 27.516 -11.062 8.438 1 34.34 196 GLU A C 1
ATOM 1543 O O . GLU A 1 196 ? 26.859 -10.047 8.648 1 34.34 196 GLU A O 1
ATOM 1548 N N . GLU A 1 197 ? 28.859 -11.195 8.727 1 32.31 197 GLU A N 1
ATOM 1549 C CA . GLU A 1 197 ? 29.578 -9.938 8.82 1 32.31 197 GLU A CA 1
ATOM 1550 C C . GLU A 1 197 ? 29.562 -9.188 7.488 1 32.31 197 GLU A C 1
ATOM 1552 O O . GLU A 1 197 ? 30.094 -8.078 7.387 1 32.31 197 GLU A O 1
ATOM 1557 N N . GLY A 1 198 ? 29.719 -9.984 6.441 1 29.84 198 GLY A N 1
ATOM 1558 C CA . GLY A 1 198 ? 29.641 -9.352 5.133 1 29.84 198 GLY A CA 1
ATOM 1559 C C . GLY A 1 198 ? 28.391 -8.492 4.969 1 29.84 198 GLY A C 1
ATOM 1560 O O . GLY A 1 198 ? 27.422 -8.914 4.34 1 29.84 198 GLY A O 1
ATOM 1561 N N . VAL A 1 199 ? 27.875 -8.117 5.844 1 31.06 199 VAL A N 1
ATOM 1562 C CA . VAL A 1 199 ? 27.094 -6.906 5.582 1 31.06 199 VAL A CA 1
ATOM 1563 C C . VAL A 1 199 ? 27.875 -5.992 4.637 1 31.06 199 VAL A C 1
ATOM 1565 O O . VAL A 1 199 ? 28.531 -5.039 5.078 1 31.06 199 VAL A O 1
ATOM 1568 N N . GLY A 1 200 ? 29.016 -6.426 4.215 1 30.3 200 GLY A N 1
ATOM 1569 C CA . GLY A 1 200 ? 29.562 -5.672 3.096 1 30.3 200 GLY A CA 1
ATOM 1570 C C . GLY A 1 200 ? 28.547 -5.43 1.988 1 30.3 200 GLY A C 1
ATOM 1571 O O . GLY A 1 200 ? 28.828 -5.719 0.821 1 30.3 200 GLY A O 1
ATOM 1572 N N . GLY A 1 201 ? 27.406 -5.922 2.207 1 32.62 201 GLY A N 1
ATOM 1573 C CA . GLY A 1 201 ? 26.453 -5.539 1.188 1 32.62 201 GLY A CA 1
ATOM 1574 C C . GLY A 1 201 ? 26.719 -4.172 0.59 1 32.62 201 GLY A C 1
ATOM 1575 O O . GLY A 1 201 ? 27.281 -3.303 1.252 1 32.62 201 GLY A O 1
ATOM 1576 N N . VAL A 1 202 ? 27.203 -4.27 -0.657 1 33.53 202 VAL A N 1
ATOM 1577 C CA . VAL A 1 202 ? 27.125 -2.988 -1.347 1 33.53 202 VAL A CA 1
ATOM 1578 C C . VAL A 1 202 ? 26.031 -2.127 -0.721 1 33.53 202 VAL A C 1
ATOM 1580 O O . VAL A 1 202 ? 24.906 -2.58 -0.554 1 33.53 202 VAL A O 1
ATOM 1583 N N . SER A 1 203 ? 26.312 -1.318 0.131 1 40.94 203 SER A N 1
ATOM 1584 C CA . SER A 1 203 ? 25.453 -0.297 0.721 1 40.94 203 SER A CA 1
ATOM 1585 C C . SER A 1 203 ? 24.328 0.101 -0.234 1 40.94 203 SER A C 1
ATOM 1587 O O . SER A 1 203 ? 24.578 0.453 -1.388 1 40.94 203 SER A O 1
ATOM 1589 N N . GLY A 1 204 ? 23.156 -0.44 -0.091 1 54.62 204 GLY A N 1
ATOM 1590 C CA . GLY A 1 204 ? 21.969 0.048 -0.773 1 54.62 204 GLY A CA 1
ATOM 1591 C C . GLY A 1 204 ? 21.234 -1.035 -1.541 1 54.62 204 GLY A C 1
ATOM 1592 O O . GLY A 1 204 ? 20.125 -0.81 -2.037 1 54.62 204 GLY A O 1
ATOM 1593 N N . VAL A 1 205 ? 21.969 -2.352 -1.844 1 65.19 205 VAL A N 1
ATOM 1594 C CA . VAL A 1 205 ? 21.266 -3.346 -2.646 1 65.19 205 VAL A CA 1
ATOM 1595 C C . VAL A 1 205 ? 20.531 -4.32 -1.729 1 65.19 205 VAL A C 1
ATOM 1597 O O . VAL A 1 205 ? 21.094 -4.805 -0.747 1 65.19 205 VAL A O 1
ATOM 1600 N N . ASP A 1 206 ? 19.328 -4.727 -1.96 1 79.31 206 ASP A N 1
ATOM 1601 C CA . ASP A 1 206 ? 18.5 -5.695 -1.247 1 79.31 206 ASP A CA 1
ATOM 1602 C C . ASP A 1 206 ? 18.984 -7.121 -1.501 1 79.31 206 ASP A C 1
ATOM 1604 O O . ASP A 1 206 ? 18.906 -7.613 -2.629 1 79.31 206 ASP A O 1
ATOM 1608 N N . MET A 1 207 ? 19.625 -7.809 -0.49 1 88.5 207 MET A N 1
ATOM 1609 C CA . MET A 1 207 ? 20.219 -9.141 -0.629 1 88.5 207 MET A CA 1
ATOM 1610 C C . MET A 1 207 ? 19.516 -10.141 0.282 1 88.5 207 MET A C 1
ATOM 1612 O O . MET A 1 207 ? 19.203 -9.836 1.437 1 88.5 207 MET A O 1
ATOM 1616 N N . LEU A 1 208 ? 19.266 -11.375 -0.284 1 93.44 208 LEU A N 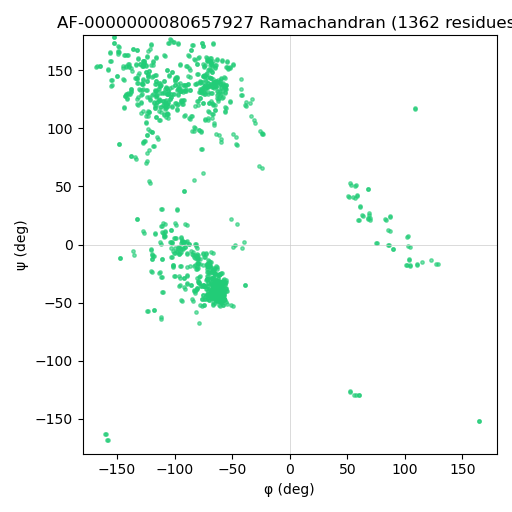1
ATOM 1617 C CA . LEU A 1 208 ? 18.688 -12.438 0.526 1 93.44 208 LEU A CA 1
ATOM 1618 C C . LEU A 1 208 ? 19.719 -13.008 1.495 1 93.44 208 LEU A C 1
ATOM 1620 O O . LEU A 1 208 ? 20.859 -13.289 1.104 1 93.44 208 LEU A O 1
ATOM 1624 N N . THR A 1 209 ? 19.344 -13.094 2.748 1 91.5 209 THR A N 1
ATOM 1625 C CA . THR A 1 209 ? 20.203 -13.68 3.771 1 91.5 209 THR A CA 1
ATOM 1626 C C . THR A 1 209 ? 19.578 -14.938 4.348 1 91.5 209 THR A C 1
ATOM 1628 O O . THR A 1 209 ? 18.375 -14.961 4.648 1 91.5 209 THR A O 1
ATOM 1631 N N . PRO A 1 210 ? 20.375 -16.031 4.441 1 93.06 210 PRO A N 1
ATOM 1632 C CA . PRO A 1 210 ? 19.812 -17.266 4.973 1 93.06 210 PRO A CA 1
ATOM 1633 C C . PRO A 1 210 ? 19.562 -17.203 6.48 1 93.06 210 PRO A C 1
ATOM 1635 O O . PRO A 1 210 ? 20.297 -16.531 7.203 1 93.06 210 PRO A O 1
ATOM 1638 N N . GLU A 1 211 ? 18.594 -17.844 6.891 1 92.94 211 GLU A N 1
ATOM 1639 C CA . GLU A 1 211 ? 18.297 -18.062 8.305 1 92.94 211 GLU A CA 1
ATOM 1640 C C . GLU A 1 211 ? 18.859 -19.406 8.773 1 92.94 211 GLU A C 1
ATOM 1642 O O . GLU A 1 211 ? 19.016 -20.328 7.973 1 92.94 211 GLU A O 1
ATOM 1647 N N . HIS A 1 212 ? 19.094 -19.453 10.047 1 91.25 212 HIS A N 1
ATOM 1648 C CA . HIS A 1 212 ? 19.688 -20.672 10.594 1 91.25 212 HIS A CA 1
ATOM 1649 C C . HIS A 1 212 ? 18.703 -21.828 10.594 1 91.25 212 HIS A C 1
ATOM 1651 O O . HIS A 1 212 ? 17.516 -21.641 10.906 1 91.25 212 HIS A O 1
ATOM 1657 N N . TYR A 1 213 ? 19.203 -22.953 10.18 1 92.75 213 TYR A N 1
ATOM 1658 C CA . TYR A 1 213 ? 18.438 -24.203 10.211 1 92.75 213 TYR A CA 1
ATOM 1659 C C . TYR A 1 213 ? 19.328 -25.391 10.562 1 92.75 213 TYR A C 1
ATOM 1661 O O . TYR A 1 213 ? 20.391 -25.578 9.953 1 92.75 213 TYR A O 1
ATOM 1669 N N . ASP A 1 214 ? 18.891 -26.125 11.555 1 92.56 214 ASP A N 1
ATOM 1670 C CA . ASP A 1 214 ? 19.625 -27.328 11.945 1 92.56 214 ASP A CA 1
ATOM 1671 C C . ASP A 1 214 ? 19.172 -28.531 11.133 1 92.56 214 ASP A C 1
ATOM 1673 O O . ASP A 1 214 ? 18.125 -29.109 11.406 1 92.56 214 ASP A O 1
ATOM 1677 N N . TYR A 1 215 ? 20.078 -28.938 10.242 1 93.62 215 TYR A N 1
ATOM 1678 C CA . TYR A 1 215 ? 19.75 -30.109 9.422 1 93.62 215 TYR A CA 1
ATOM 1679 C C . TYR A 1 215 ? 19.828 -31.391 10.234 1 93.62 215 TYR A C 1
ATOM 1681 O O . TYR A 1 215 ? 20.797 -31.609 10.969 1 93.62 215 TYR A O 1
ATOM 1689 N N . PRO A 1 216 ? 18.906 -32.25 10.062 1 94 216 PRO A N 1
ATOM 1690 C CA . PRO A 1 216 ? 19.047 -33.594 10.68 1 94 216 PRO A CA 1
ATOM 1691 C C . PRO A 1 216 ? 20.188 -34.406 10.094 1 94 216 PRO A C 1
ATOM 1693 O O . PRO A 1 216 ? 20.797 -34 9.094 1 94 216 PRO A O 1
ATOM 1696 N N . GLU A 1 217 ? 20.453 -35.562 10.719 1 91.12 217 GLU A N 1
ATOM 1697 C CA . GLU A 1 217 ? 21.578 -36.406 10.289 1 91.12 217 GLU A CA 1
ATOM 1698 C C . GLU A 1 217 ? 21.406 -36.875 8.844 1 91.12 217 GLU A C 1
ATOM 1700 O O . GLU A 1 217 ? 22.344 -36.75 8.047 1 91.12 217 GLU A O 1
ATOM 1705 N N . VAL A 1 218 ? 20.234 -37.438 8.625 1 94.06 218 VAL A N 1
ATOM 1706 C CA . VAL A 1 218 ? 19.859 -37.719 7.246 1 94.06 218 VAL A CA 1
ATOM 1707 C C . VAL A 1 218 ? 18.953 -36.625 6.707 1 94.06 218 VAL A C 1
ATOM 1709 O O . VAL A 1 218 ? 17.906 -36.312 7.285 1 94.06 218 VAL A O 1
ATOM 1712 N N . SER A 1 219 ? 19.438 -35.938 5.723 1 95.19 219 SER A N 1
ATOM 1713 C CA . SER A 1 219 ? 18.766 -34.75 5.238 1 95.19 219 SER A CA 1
ATOM 1714 C C . SER A 1 219 ? 19.203 -34.406 3.816 1 95.19 219 SER A C 1
ATOM 1716 O O . SER A 1 219 ? 19.688 -35.281 3.086 1 95.19 219 SER A O 1
ATOM 1718 N N . LEU A 1 220 ? 18.906 -33.188 3.457 1 96.06 220 LEU A N 1
ATOM 1719 C CA . LEU A 1 220 ? 19.359 -32.625 2.18 1 96.06 220 LEU A CA 1
ATOM 1720 C C . LEU A 1 220 ? 20.875 -32.719 2.051 1 96.06 220 LEU A C 1
ATOM 1722 O O . LEU A 1 220 ? 21.391 -32.969 0.96 1 96.06 220 LEU A O 1
ATOM 1726 N N . LEU A 1 221 ? 21.562 -32.656 3.117 1 94.94 221 LEU A N 1
ATOM 1727 C CA . LEU A 1 221 ? 23.016 -32.5 3.096 1 94.94 221 LEU A CA 1
ATOM 1728 C C . LEU A 1 221 ? 23.703 -33.875 3.117 1 94.94 221 LEU A C 1
ATOM 1730 O O . LEU A 1 221 ? 24.844 -34 2.67 1 94.94 221 LEU A O 1
ATOM 1734 N N . LYS A 1 222 ? 22.984 -34.812 3.732 1 93.38 222 LYS A N 1
ATOM 1735 C CA . LYS A 1 222 ? 23.594 -36.125 3.889 1 93.38 222 LYS A CA 1
ATOM 1736 C C . LYS A 1 222 ? 22.547 -37.219 3.703 1 93.38 222 LYS A C 1
ATOM 1738 O O . LYS A 1 222 ? 21.484 -37.188 4.336 1 93.38 222 LYS A O 1
ATOM 1743 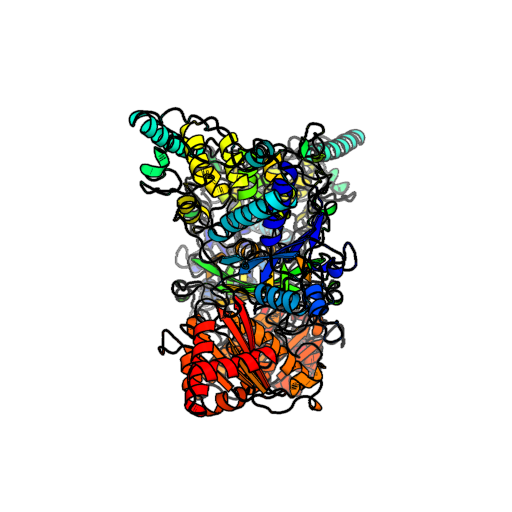N N . GLY A 1 223 ? 22.906 -38.156 2.838 1 93 223 GLY A N 1
ATOM 1744 C CA . GLY A 1 223 ? 22.016 -39.281 2.621 1 93 223 GLY A CA 1
ATOM 1745 C C . GLY A 1 223 ? 22.219 -40.406 3.625 1 93 223 GLY A C 1
ATOM 1746 O O . GLY A 1 223 ? 23.156 -40.344 4.434 1 93 223 GLY A O 1
ATOM 1747 N N . PRO A 1 224 ? 21.312 -41.312 3.66 1 93.94 224 PRO A N 1
ATOM 1748 C CA . PRO A 1 224 ? 21.531 -42.5 4.504 1 93.94 224 PRO A CA 1
ATOM 1749 C C . PRO A 1 224 ? 22.797 -43.281 4.129 1 93.94 224 PRO A C 1
ATOM 1751 O O . PRO A 1 224 ? 23.266 -43.188 2.986 1 93.94 224 PRO A O 1
ATOM 1754 N N . PRO A 1 225 ? 23.328 -44.062 5.023 1 91.5 225 PRO A N 1
ATOM 1755 C CA . PRO A 1 225 ? 24.578 -44.75 4.777 1 91.5 225 PRO A CA 1
ATOM 1756 C C . PRO A 1 225 ? 24.516 -45.656 3.547 1 91.5 225 PRO A C 1
ATOM 1758 O O . PRO A 1 225 ? 25.5 -45.781 2.811 1 91.5 225 PRO A O 1
ATOM 1761 N N . ALA A 1 226 ? 23.438 -46.25 3.338 1 91.12 226 ALA A N 1
ATOM 1762 C CA . ALA A 1 226 ? 23.281 -47.156 2.191 1 91.12 226 ALA A CA 1
ATOM 1763 C C . ALA A 1 226 ? 23.484 -46.375 0.88 1 91.12 226 ALA A C 1
ATOM 1765 O O . ALA A 1 226 ? 24.047 -46.938 -0.074 1 91.12 226 ALA A O 1
ATOM 1766 N N . LEU A 1 227 ? 23.016 -45.188 0.844 1 91.06 227 LEU A N 1
ATOM 1767 C CA . LEU A 1 227 ? 23.141 -44.375 -0.347 1 91.06 227 LEU A CA 1
ATOM 1768 C C . LEU A 1 227 ? 24.516 -43.688 -0.397 1 91.06 227 LEU A C 1
ATOM 1770 O O . LEU A 1 227 ? 25.156 -43.656 -1.451 1 91.06 227 LEU A O 1
ATOM 1774 N N . ALA A 1 228 ? 24.953 -43.25 0.66 1 88.56 228 ALA A N 1
ATOM 1775 C CA . ALA A 1 228 ? 26.203 -42.5 0.752 1 88.56 228 ALA A CA 1
ATOM 1776 C C . ALA A 1 228 ? 27.391 -43.406 0.41 1 88.56 228 ALA A C 1
ATOM 1778 O O . ALA A 1 228 ? 28.391 -42.938 -0.143 1 88.56 228 ALA A O 1
ATOM 1779 N N . ASN A 1 229 ? 27.203 -44.656 0.735 1 85.56 229 ASN A N 1
ATOM 1780 C CA . ASN A 1 229 ? 28.312 -45.594 0.535 1 85.56 229 ASN A CA 1
ATOM 1781 C C . ASN A 1 229 ? 28.141 -46.406 -0.744 1 85.56 229 ASN A C 1
ATOM 1783 O O . ASN A 1 229 ? 28.922 -47.312 -1.021 1 85.56 229 ASN A O 1
ATOM 1787 N N . HIS A 1 230 ? 27.188 -46.094 -1.473 1 86.62 230 HIS A N 1
ATOM 1788 C CA . HIS A 1 230 ? 26.969 -46.812 -2.713 1 86.62 230 HIS A CA 1
ATOM 1789 C C . HIS A 1 230 ? 28.078 -46.531 -3.725 1 86.62 230 HIS A C 1
ATOM 1791 O O . HIS A 1 230 ? 28.297 -45.406 -4.113 1 86.62 230 HIS A O 1
ATOM 1797 N N . ALA A 1 231 ? 28.688 -47.531 -4.156 1 80.25 231 ALA A N 1
ATOM 1798 C CA . ALA A 1 231 ? 29.891 -47.375 -4.977 1 80.25 231 ALA A CA 1
ATOM 1799 C C . ALA A 1 231 ? 29.531 -47.062 -6.426 1 80.25 231 ALA A C 1
ATOM 1801 O O . ALA A 1 231 ? 30.297 -46.406 -7.137 1 80.25 231 ALA A O 1
ATOM 1802 N N . ASN A 1 232 ? 28.391 -47.531 -6.879 1 81.62 232 ASN A N 1
ATOM 1803 C CA . ASN A 1 232 ? 28 -47.406 -8.281 1 81.62 232 ASN A CA 1
ATOM 1804 C C . ASN A 1 232 ? 26.656 -46.719 -8.414 1 81.62 232 ASN A C 1
ATOM 1806 O O . ASN A 1 232 ? 25.656 -47.375 -8.734 1 81.62 232 ASN A O 1
ATOM 1810 N N . LEU A 1 233 ? 26.75 -45.344 -8.281 1 83.62 233 LEU A N 1
ATOM 1811 C CA . LEU A 1 233 ? 25.5 -44.594 -8.469 1 83.62 233 LEU A CA 1
ATOM 1812 C C . LEU A 1 233 ? 25.156 -44.5 -9.945 1 83.62 233 LEU A C 1
ATOM 1814 O O . LEU A 1 233 ? 26.031 -44.25 -10.781 1 83.62 233 LEU A O 1
ATOM 1818 N N . GLN A 1 234 ? 24.016 -44.812 -10.266 1 78.31 234 GLN A N 1
ATOM 1819 C CA . GLN A 1 234 ? 23.516 -44.562 -11.617 1 78.31 234 GLN A CA 1
ATOM 1820 C C . GLN A 1 234 ? 23.016 -43.125 -11.75 1 78.31 234 GLN A C 1
ATOM 1822 O O . GLN A 1 234 ? 21.875 -42.812 -11.391 1 78.31 234 GLN A O 1
ATOM 1827 N N . VAL A 1 235 ? 23.828 -42.281 -12.273 1 80.31 235 VAL A N 1
ATOM 1828 C CA . VAL A 1 235 ? 23.516 -40.844 -12.398 1 80.31 235 VAL A CA 1
ATOM 1829 C C . VAL A 1 235 ? 23.25 -40.5 -13.867 1 80.31 235 VAL A C 1
ATOM 1831 O O . VAL A 1 235 ? 23.922 -41 -14.758 1 80.31 235 VAL A O 1
ATOM 1834 N N . PRO A 1 236 ? 22.219 -39.781 -14.148 1 74.19 236 PRO A N 1
ATOM 1835 C CA . PRO A 1 236 ? 21.984 -39.375 -15.531 1 74.19 236 PRO A CA 1
ATOM 1836 C C . PRO A 1 236 ? 23.078 -38.469 -16.078 1 74.19 236 PRO A C 1
ATOM 1838 O O . PRO A 1 236 ? 23.75 -37.781 -15.32 1 74.19 236 PRO A O 1
ATOM 1841 N N . VAL A 1 237 ? 23.172 -38.531 -17.391 1 71.5 237 VAL A N 1
ATOM 1842 C CA . VAL A 1 237 ? 24.109 -37.625 -18.047 1 71.5 237 VAL A CA 1
ATOM 1843 C C . VAL A 1 237 ? 23.625 -36.188 -17.875 1 71.5 237 VAL A C 1
ATOM 1845 O O . VAL A 1 237 ? 22.422 -35.906 -17.922 1 71.5 237 VAL A O 1
ATOM 1848 N N . ALA A 1 238 ? 24.594 -35.344 -17.625 1 76.06 238 ALA A N 1
ATOM 1849 C CA . ALA A 1 238 ? 24.234 -33.938 -17.5 1 76.06 238 ALA A CA 1
ATOM 1850 C C . ALA A 1 238 ? 23.656 -33.406 -18.797 1 76.06 238 ALA A C 1
ATOM 1852 O O . ALA A 1 238 ? 24.094 -33.75 -19.891 1 76.06 238 ALA A O 1
ATOM 1853 N N . PRO A 1 239 ? 22.656 -32.562 -18.734 1 78.75 239 PRO A N 1
ATOM 1854 C CA . PRO A 1 239 ? 22.141 -31.938 -19.953 1 78.75 239 PRO A CA 1
ATOM 1855 C C . PRO A 1 239 ? 23.219 -31.172 -20.719 1 78.75 239 PRO A C 1
ATOM 1857 O O . PRO A 1 239 ? 24.094 -30.531 -20.109 1 78.75 239 PRO A O 1
ATOM 1860 N N . GLN A 1 240 ? 23.109 -31.234 -21.984 1 77.75 240 GLN A N 1
ATOM 1861 C CA . GLN A 1 240 ? 24.078 -30.547 -22.812 1 77.75 240 GLN A CA 1
ATOM 1862 C C . GLN A 1 240 ? 23.875 -29.047 -22.781 1 77.75 240 GLN A C 1
ATOM 1864 O O . GLN A 1 240 ? 22.734 -28.562 -22.875 1 77.75 240 GLN A O 1
ATOM 1869 N N . ALA A 1 241 ? 24.969 -28.344 -22.625 1 87.12 241 ALA A N 1
ATOM 1870 C CA . ALA A 1 241 ? 24.922 -26.891 -22.672 1 87.12 241 ALA A CA 1
ATOM 1871 C C . ALA A 1 241 ? 24.672 -26.391 -24.094 1 87.12 241 ALA A C 1
ATOM 1873 O O . ALA A 1 241 ? 25.172 -26.969 -25.062 1 87.12 241 ALA A O 1
ATOM 1874 N N . PHE A 1 242 ? 23.891 -25.281 -24.234 1 88.88 242 PHE A N 1
ATOM 1875 C CA . PHE A 1 242 ? 23.641 -24.828 -25.609 1 88.88 242 PHE A CA 1
ATOM 1876 C C . PHE A 1 242 ? 23.516 -23.312 -25.656 1 88.88 242 PHE A C 1
ATOM 1878 O O . PHE A 1 242 ? 23.5 -22.719 -26.734 1 88.88 242 PHE A O 1
ATOM 1885 N N . LEU A 1 243 ? 23.406 -22.625 -24.578 1 91.62 243 LEU A N 1
ATOM 1886 C CA . LEU A 1 243 ? 23.188 -21.172 -24.531 1 91.62 243 LEU A CA 1
ATOM 1887 C C . LEU A 1 243 ? 24.438 -20.453 -24.031 1 91.62 243 LEU A C 1
ATOM 1889 O O . LEU A 1 243 ? 25.141 -20.969 -23.156 1 91.62 243 LEU A O 1
ATOM 1893 N N . VAL A 1 244 ? 24.688 -19.312 -24.656 1 91.69 244 VAL A N 1
ATOM 1894 C CA . VAL A 1 244 ? 25.781 -18.469 -24.203 1 91.69 244 VAL A CA 1
ATOM 1895 C C . VAL A 1 244 ? 25.281 -17.031 -24.047 1 91.69 244 VAL A C 1
ATOM 1897 O O . VAL A 1 244 ? 24.531 -16.531 -24.875 1 91.69 244 VAL A O 1
ATOM 1900 N N . SER A 1 245 ? 25.625 -16.422 -22.953 1 92.25 245 SER A N 1
ATOM 1901 C CA . SER A 1 245 ? 25.312 -15.008 -22.703 1 92.25 245 SER A CA 1
ATOM 1902 C C . SER A 1 245 ? 26.562 -14.141 -22.844 1 92.25 245 SER A C 1
ATOM 1904 O O . SER A 1 245 ? 27.625 -14.492 -22.359 1 92.25 245 SER A O 1
ATOM 1906 N N . SER A 1 246 ? 26.375 -13.078 -23.641 1 90.56 246 SER A N 1
ATOM 1907 C CA . SER A 1 246 ? 27.422 -12.086 -23.797 1 90.56 246 SER A CA 1
ATOM 1908 C C . SER A 1 246 ? 26.984 -10.727 -23.266 1 90.56 246 SER A C 1
ATOM 1910 O O . SER A 1 246 ? 26.031 -10.133 -23.781 1 90.56 246 SER A O 1
ATOM 1912 N N . VAL A 1 247 ? 27.703 -10.234 -22.297 1 89.94 247 VAL A N 1
ATOM 1913 C CA . VAL A 1 247 ? 27.312 -8.977 -21.672 1 89.94 247 VAL A CA 1
ATOM 1914 C C . VAL A 1 247 ? 28.234 -7.855 -22.125 1 89.94 247 VAL A C 1
ATOM 1916 O O . VAL A 1 247 ? 29.469 -8.023 -22.141 1 89.94 247 VAL A O 1
ATOM 1919 N N . SER A 1 248 ? 27.641 -6.766 -22.5 1 87.44 248 SER A N 1
ATOM 1920 C CA . SER A 1 248 ? 28.406 -5.602 -22.922 1 87.44 248 SER A CA 1
ATOM 1921 C C . SER A 1 248 ? 28.484 -4.559 -21.812 1 87.44 248 SER A C 1
ATOM 1923 O O . SER A 1 248 ? 27.891 -4.734 -20.75 1 87.44 248 SER A O 1
ATOM 1925 N N . HIS A 1 249 ? 29.25 -3.531 -22.062 1 79.81 249 HIS A N 1
ATOM 1926 C CA . HIS A 1 249 ? 29.406 -2.463 -21.078 1 79.81 249 HIS A CA 1
ATOM 1927 C C . HIS A 1 249 ? 28.25 -1.471 -21.156 1 79.81 249 HIS A C 1
ATOM 1929 O O . HIS A 1 249 ? 28.062 -0.658 -20.25 1 79.81 249 HIS A O 1
ATOM 1935 N N . LYS A 1 250 ? 27.453 -1.62 -22.172 1 78.44 250 LYS A N 1
ATOM 1936 C CA . LYS A 1 250 ? 26.328 -0.697 -22.375 1 78.44 250 LYS A CA 1
ATOM 1937 C C . LYS A 1 250 ? 25.172 -1.031 -21.438 1 78.44 250 LYS A C 1
ATOM 1939 O O . LYS A 1 250 ? 24.938 -2.199 -21.125 1 78.44 250 LYS A O 1
ATOM 1944 N N . LYS A 1 251 ? 24.562 0.098 -20.938 1 76.25 251 LYS A N 1
ATOM 1945 C CA . LYS A 1 251 ? 23.359 -0.09 -20.141 1 76.25 251 LYS A CA 1
ATOM 1946 C C . LYS A 1 251 ? 22.109 0.112 -20.984 1 76.25 251 LYS A C 1
ATOM 1948 O O . LYS A 1 251 ? 22.094 0.939 -21.891 1 76.25 251 LYS A O 1
ATOM 1953 N N . LEU A 1 252 ? 21.203 -0.769 -20.734 1 72.25 252 LEU A N 1
ATOM 1954 C CA . LEU A 1 252 ? 19.922 -0.511 -21.375 1 72.25 252 LEU A CA 1
ATOM 1955 C C . LEU A 1 252 ? 19.266 0.738 -20.797 1 72.25 252 LEU A C 1
ATOM 1957 O O . LEU A 1 252 ? 19.172 0.885 -19.578 1 72.25 252 LEU A O 1
ATOM 1961 N N . GLU A 1 253 ? 19.109 1.794 -21.453 1 60.41 253 GLU A N 1
ATOM 1962 C CA . GLU A 1 253 ? 18.594 3.082 -21 1 60.41 253 GLU A CA 1
ATOM 1963 C C . GLU A 1 253 ? 17.266 2.918 -20.281 1 60.41 253 GLU A C 1
ATOM 1965 O O . GLU A 1 253 ? 17.062 3.469 -19.203 1 60.41 253 GLU A O 1
ATOM 1970 N N . ASN A 1 254 ? 16.328 2.215 -20.984 1 65.44 254 ASN A N 1
ATOM 1971 C CA . ASN A 1 254 ? 15.016 2.025 -20.375 1 65.44 254 ASN A CA 1
ATOM 1972 C C . ASN A 1 254 ? 14.539 0.583 -20.516 1 65.44 254 ASN A C 1
ATOM 1974 O O . ASN A 1 254 ? 13.703 0.28 -21.375 1 65.44 254 ASN A O 1
ATOM 1978 N N . PRO A 1 255 ? 15.164 -0.235 -19.672 1 59.84 255 PRO A N 1
ATOM 1979 C CA . PRO A 1 255 ? 14.812 -1.646 -19.859 1 59.84 255 PRO A CA 1
ATOM 1980 C C . PRO A 1 255 ? 13.312 -1.902 -19.75 1 59.84 255 PRO A C 1
ATOM 1982 O O . PRO A 1 255 ? 12.773 -2.76 -20.453 1 59.84 255 PRO A O 1
ATOM 1985 N N . LYS A 1 256 ? 12.664 -1.263 -18.922 1 60.41 256 LYS A N 1
ATOM 1986 C CA . LYS A 1 256 ? 11.234 -1.511 -18.734 1 60.41 256 LYS A CA 1
ATOM 1987 C C . LYS A 1 256 ? 10.445 -1.185 -20 1 60.41 256 LYS A C 1
ATOM 1989 O O . LYS A 1 256 ? 9.461 -1.853 -20.312 1 60.41 256 LYS A O 1
ATOM 1994 N N . THR A 1 257 ? 10.867 -0.317 -20.688 1 62.22 257 THR A N 1
ATOM 1995 C CA . THR A 1 257 ? 10.117 0.104 -21.859 1 62.22 257 THR A CA 1
ATOM 1996 C C . THR A 1 257 ? 10.516 -0.725 -23.078 1 62.22 257 THR A C 1
ATOM 1998 O O . THR A 1 257 ? 9.703 -0.961 -23.969 1 62.22 257 THR A O 1
ATOM 2001 N N . GLU A 1 258 ? 11.602 -1.301 -22.969 1 75.81 258 GLU A N 1
ATOM 2002 C CA . GLU A 1 258 ? 12.125 -1.935 -24.188 1 75.81 258 GLU A CA 1
ATOM 2003 C C . GLU A 1 258 ? 11.891 -3.441 -24.156 1 75.81 258 GLU A C 1
ATOM 2005 O O . GLU A 1 258 ? 11.812 -4.082 -25.203 1 75.81 258 GLU A O 1
ATOM 2010 N N . LEU A 1 259 ? 11.633 -3.941 -23.031 1 87.94 259 LEU A N 1
ATOM 2011 C CA . LEU A 1 259 ? 11.477 -5.391 -22.938 1 87.94 259 LEU A CA 1
ATOM 2012 C C . LEU A 1 259 ? 10.039 -5.766 -22.578 1 87.94 259 LEU A C 1
ATOM 2014 O O . LEU A 1 259 ? 9.609 -5.59 -21.438 1 87.94 259 LEU A O 1
ATOM 2018 N N . LYS A 1 260 ? 9.375 -6.273 -23.547 1 88.81 260 LYS A N 1
ATOM 2019 C CA . LYS A 1 260 ? 8.023 -6.777 -23.312 1 88.81 260 LYS A CA 1
ATOM 2020 C C . LYS A 1 260 ? 8.039 -7.973 -22.359 1 88.81 260 LYS A C 1
ATOM 2022 O O . LYS A 1 260 ? 9.023 -8.719 -22.312 1 88.81 260 LYS A O 1
ATOM 2027 N N . TRP A 1 261 ? 6.941 -8.094 -21.688 1 91.75 261 TRP A N 1
ATOM 2028 C CA . TRP A 1 261 ? 6.848 -9.203 -20.734 1 91.75 261 TRP A CA 1
ATOM 2029 C C . TRP A 1 261 ? 7.105 -10.539 -21.438 1 91.75 261 TRP A C 1
ATOM 2031 O O . TRP A 1 261 ? 6.352 -10.93 -22.328 1 91.75 261 TRP A O 1
ATOM 2041 N N . GLN A 1 262 ? 8.164 -11.18 -21.094 1 94.75 262 GLN A N 1
ATOM 2042 C CA . GLN A 1 262 ? 8.602 -12.508 -21.516 1 94.75 262 GLN A CA 1
ATOM 2043 C C . GLN A 1 262 ? 8.594 -12.625 -23.031 1 94.75 262 GLN A C 1
ATOM 2045 O O . GLN A 1 262 ? 8.086 -13.602 -23.578 1 94.75 262 GLN A O 1
ATOM 2050 N N . ASN A 1 263 ? 9.039 -11.555 -23.672 1 92.62 263 ASN A N 1
ATOM 2051 C CA . ASN A 1 263 ? 9.25 -11.523 -25.125 1 92.62 263 ASN A CA 1
ATOM 2052 C C . ASN A 1 263 ? 7.961 -11.805 -25.875 1 92.62 263 ASN A C 1
ATOM 2054 O O . ASN A 1 263 ? 7.984 -12.398 -26.953 1 92.62 263 ASN A O 1
ATOM 2058 N N . SER A 1 264 ? 6.793 -11.609 -25.219 1 88.81 264 SER A N 1
ATOM 2059 C CA . SER A 1 264 ? 5.465 -11.789 -25.781 1 88.81 264 SER A CA 1
ATOM 2060 C C . SER A 1 264 ? 5.234 -13.242 -26.188 1 88.81 264 SER A C 1
ATOM 2062 O O . SER A 1 264 ? 4.5 -13.516 -27.141 1 88.81 264 SER A O 1
ATOM 2064 N N . CYS A 1 265 ? 5.961 -14.055 -25.531 1 87.88 265 CYS A N 1
ATOM 2065 C CA . CYS A 1 265 ? 5.801 -15.477 -25.797 1 87.88 265 CYS A CA 1
ATOM 2066 C C . CYS A 1 265 ? 4.422 -15.961 -25.359 1 87.88 265 CYS A C 1
ATOM 2068 O O . CYS A 1 265 ? 3.982 -15.68 -24.25 1 87.88 265 CYS A O 1
ATOM 2070 N N . LYS A 1 266 ? 3.801 -16.719 -26.141 1 80.75 266 LYS A N 1
ATOM 2071 C CA . LYS A 1 266 ? 2.439 -17.172 -25.891 1 80.75 266 LYS A CA 1
ATOM 2072 C C . LYS A 1 266 ? 2.4 -18.125 -24.703 1 80.75 266 LYS A C 1
ATOM 2074 O O . LYS A 1 266 ? 3.342 -18.891 -24.484 1 80.75 266 LYS A O 1
ATOM 2079 N N . MET A 1 267 ? 1.396 -18.016 -23.984 1 79.94 267 MET A N 1
ATOM 2080 C CA . MET A 1 267 ? 1.146 -18.891 -22.844 1 79.94 267 MET A CA 1
ATOM 2081 C C . MET A 1 267 ? -0.246 -19.5 -22.922 1 79.94 267 MET A C 1
ATOM 2083 O O . MET A 1 267 ? -1.208 -18.828 -23.297 1 79.94 267 MET A O 1
ATOM 2087 N N . PRO A 1 268 ? -0.337 -20.797 -22.594 1 71.12 268 PRO A N 1
ATOM 2088 C CA . PRO A 1 268 ? -1.658 -21.438 -22.625 1 71.12 268 PRO A CA 1
ATOM 2089 C C . PRO A 1 268 ? -2.656 -20.766 -21.672 1 71.12 268 PRO A C 1
ATOM 2091 O O . PRO A 1 268 ? -2.307 -20.422 -20.547 1 71.12 268 PRO A O 1
ATOM 2094 N N . GLY A 1 269 ? -3.828 -20.562 -22.172 1 75.31 269 GLY A N 1
ATOM 2095 C CA . GLY A 1 269 ? -4.914 -20.031 -21.359 1 75.31 269 GLY A CA 1
ATOM 2096 C C . GLY A 1 269 ? -4.934 -18.531 -21.281 1 75.31 269 GLY A C 1
ATOM 2097 O O . GLY A 1 269 ? -5.793 -17.938 -20.625 1 75.31 269 GLY A O 1
ATOM 2098 N N . VAL A 1 270 ? -4.008 -17.922 -21.922 1 84.81 270 VAL A N 1
ATOM 2099 C CA . VAL A 1 270 ? -3.943 -16.453 -21.938 1 84.81 270 VAL A CA 1
ATOM 2100 C C . VAL A 1 270 ? -4.609 -15.922 -23.203 1 84.81 270 VAL A C 1
ATOM 2102 O O . VAL A 1 270 ? -4.344 -16.406 -24.297 1 84.81 270 VAL A O 1
ATOM 2105 N N . VAL A 1 271 ? -5.457 -14.883 -23.047 1 86.31 271 VAL A N 1
ATOM 2106 C CA . VAL A 1 271 ? -6.266 -14.469 -24.203 1 86.31 271 VAL A CA 1
ATOM 2107 C C . VAL A 1 271 ? -5.949 -13.023 -24.547 1 86.31 271 VAL A C 1
ATOM 2109 O O . VAL A 1 271 ? -6.488 -12.484 -25.516 1 86.31 271 VAL A O 1
ATOM 2112 N N . THR A 1 272 ? -5.137 -12.375 -23.781 1 89.62 272 THR A N 1
ATOM 2113 C CA . THR A 1 272 ? -4.754 -11 -24.078 1 89.62 272 THR A CA 1
ATOM 2114 C C . THR A 1 272 ? -3.24 -10.828 -23.984 1 89.62 272 THR A C 1
ATOM 2116 O O . THR A 1 272 ? -2.551 -11.672 -23.406 1 89.62 272 THR A O 1
ATOM 2119 N N . GLU A 1 273 ? -2.809 -9.781 -24.609 1 90.5 273 GLU A N 1
ATOM 2120 C CA . GLU A 1 273 ? -1.465 -9.32 -24.281 1 90.5 273 GLU A CA 1
ATOM 2121 C C . GLU A 1 273 ? -1.426 -8.68 -22.891 1 90.5 273 GLU A C 1
ATOM 2123 O O . GLU A 1 273 ? -2.461 -8.281 -22.359 1 90.5 273 GLU A O 1
ATOM 2128 N N . PRO A 1 274 ? -0.244 -8.664 -22.406 1 92.75 274 PRO A N 1
ATOM 2129 C CA . PRO A 1 274 ? -0.152 -7.973 -21.125 1 92.75 274 PRO A CA 1
ATOM 2130 C C . PRO A 1 274 ? -0.546 -6.5 -21.203 1 92.75 274 PRO A C 1
ATOM 2132 O O . PRO A 1 274 ? -0.241 -5.832 -22.203 1 92.75 274 PRO A O 1
ATOM 2135 N N . PHE A 1 275 ? -1.237 -6.012 -20.234 1 93.62 275 PHE A N 1
ATOM 2136 C CA . PHE A 1 275 ? -1.587 -4.598 -20.172 1 93.62 275 PHE A CA 1
ATOM 2137 C C . PHE A 1 275 ? -1.56 -4.094 -18.734 1 93.62 275 PHE A C 1
ATOM 2139 O O . PHE A 1 275 ? -1.606 -4.891 -17.797 1 93.62 275 PHE A O 1
ATOM 2146 N N . GLU A 1 276 ? -1.524 -2.834 -18.641 1 94.56 276 GLU A N 1
ATOM 2147 C CA . GLU A 1 276 ? -1.329 -2.211 -17.344 1 94.56 276 GLU A CA 1
ATOM 2148 C C . GLU A 1 276 ? -2.662 -1.991 -16.625 1 94.56 276 GLU A C 1
ATOM 2150 O O . GLU A 1 276 ? -3.652 -1.612 -17.25 1 94.56 276 GLU A O 1
ATOM 2155 N N . ALA A 1 277 ? -2.709 -2.252 -15.336 1 96.31 277 ALA A N 1
ATOM 2156 C CA . ALA A 1 277 ? -3.807 -1.925 -14.43 1 96.31 277 ALA A CA 1
ATOM 2157 C C . ALA A 1 277 ? -3.303 -1.163 -13.211 1 96.31 277 ALA A C 1
ATOM 2159 O O . ALA A 1 277 ? -2.135 -1.288 -12.828 1 96.31 277 ALA A O 1
ATOM 2160 N N . LEU A 1 278 ? -4.184 -0.379 -12.625 1 97.62 278 LEU A N 1
ATOM 2161 C CA . LEU A 1 278 ? -3.842 0.445 -11.469 1 97.62 278 LEU A CA 1
ATOM 2162 C C . LEU A 1 278 ? -4.387 -0.169 -10.188 1 97.62 278 LEU A C 1
ATOM 2164 O O . LEU A 1 278 ? -5.57 -0.509 -10.109 1 97.62 278 LEU A O 1
ATOM 2168 N N . VAL A 1 279 ? -3.516 -0.369 -9.188 1 98.31 279 VAL A N 1
ATOM 2169 C CA . VAL A 1 279 ? -4.004 -0.796 -7.879 1 98.31 279 VAL A CA 1
ATOM 2170 C C . VAL A 1 279 ? -4.773 0.344 -7.219 1 98.31 279 VAL A C 1
ATOM 2172 O O . VAL A 1 279 ? -4.211 1.407 -6.949 1 98.31 279 VAL A O 1
ATOM 2175 N N . VAL A 1 280 ? -6.008 0.114 -6.887 1 97.62 280 VAL A N 1
ATOM 2176 C CA . VAL A 1 280 ? -6.82 1.24 -6.438 1 97.62 280 VAL A CA 1
ATOM 2177 C C . VAL A 1 280 ? -7.305 0.992 -5.012 1 97.62 280 VAL A C 1
ATOM 2179 O O . VAL A 1 280 ? -7.793 1.909 -4.348 1 97.62 280 VAL A O 1
ATOM 2182 N N . ALA A 1 281 ? -7.152 -0.237 -4.543 1 97.75 281 ALA A N 1
ATOM 2183 C CA . ALA A 1 281 ? -7.523 -0.541 -3.162 1 97.75 281 ALA A CA 1
ATOM 2184 C C . ALA A 1 281 ? -6.793 -1.779 -2.656 1 97.75 281 ALA A C 1
ATOM 2186 O O . ALA A 1 281 ? -6.469 -2.678 -3.436 1 97.75 281 ALA A O 1
ATOM 2187 N N . ALA A 1 282 ? -6.52 -1.904 -1.423 1 98.06 282 ALA A N 1
ATOM 2188 C CA . ALA A 1 282 ? -5.953 -3.051 -0.715 1 98.06 282 ALA A CA 1
ATOM 2189 C C . ALA A 1 282 ? -6.438 -3.094 0.731 1 98.06 282 ALA A C 1
ATOM 2191 O O . ALA A 1 282 ? -6.598 -2.053 1.372 1 98.06 282 ALA A O 1
ATOM 2192 N N . GLU A 1 283 ? -6.648 -4.316 1.271 1 97.25 283 GLU A N 1
ATOM 2193 C CA . GLU A 1 283 ? -7.164 -4.395 2.635 1 97.25 283 GLU A CA 1
ATOM 2194 C C . GLU A 1 283 ? -6.984 -5.797 3.211 1 97.25 283 GLU A C 1
ATOM 2196 O O . GLU A 1 283 ? -6.922 -6.777 2.467 1 97.25 283 GLU A O 1
ATOM 2201 N N . PHE A 1 284 ? -6.902 -5.836 4.562 1 95.88 284 PHE A N 1
ATOM 2202 C CA . PHE A 1 284 ? -7.141 -7.094 5.258 1 95.88 284 PHE A CA 1
ATOM 2203 C C . PHE A 1 284 ? -8.625 -7.43 5.281 1 95.88 284 PHE A C 1
ATOM 2205 O O . PHE A 1 284 ? -9.453 -6.582 5.625 1 95.88 284 PHE A O 1
ATOM 2212 N N . VAL A 1 285 ? -8.922 -8.602 4.93 1 94.44 285 VAL A N 1
ATOM 2213 C CA . VAL A 1 285 ? -10.336 -8.953 4.938 1 94.44 285 VAL A CA 1
ATOM 2214 C C . VAL A 1 285 ? -10.648 -9.797 6.168 1 94.44 285 VAL A C 1
ATOM 2216 O O . VAL A 1 285 ? -11.82 -10.031 6.484 1 94.44 285 VAL A O 1
ATOM 2219 N N . THR A 1 286 ? -9.625 -10.242 6.863 1 93.06 286 THR A N 1
ATOM 2220 C CA . THR A 1 286 ? -9.758 -10.914 8.148 1 93.06 286 THR A CA 1
ATOM 2221 C C . THR A 1 286 ? -9 -10.156 9.234 1 93.06 286 THR A C 1
ATOM 2223 O O . THR A 1 286 ? -8.281 -9.195 8.938 1 93.06 286 THR A O 1
ATOM 2226 N N . ASP A 1 287 ? -9.195 -10.586 10.445 1 89.56 287 ASP A N 1
ATOM 2227 C CA . ASP A 1 287 ? -8.477 -9.945 11.539 1 89.56 287 ASP A CA 1
ATOM 2228 C C . ASP A 1 287 ? -6.969 -10.172 11.422 1 89.56 287 ASP A C 1
ATOM 2230 O O . ASP A 1 287 ? -6.496 -11.305 11.547 1 89.56 287 ASP A O 1
ATOM 2234 N N . PRO A 1 288 ? -6.246 -9.133 11.227 1 90.94 288 PRO A N 1
ATOM 2235 C CA . PRO A 1 288 ? -4.809 -9.289 11 1 90.94 288 PRO A CA 1
ATOM 2236 C C . PRO A 1 288 ? -4.059 -9.727 12.25 1 90.94 288 PRO A C 1
ATOM 2238 O O . PRO A 1 288 ? -2.893 -10.125 12.172 1 90.94 288 PRO A O 1
ATOM 2241 N N . PHE A 1 289 ? -4.621 -9.648 13.375 1 89.19 289 PHE A N 1
ATOM 2242 C CA . PHE A 1 289 ? -3.93 -9.969 14.617 1 89.19 289 PHE A CA 1
ATOM 2243 C C . PHE A 1 289 ? -4.246 -11.391 15.062 1 89.19 289 PHE A C 1
ATOM 2245 O O . PHE A 1 289 ? -3.678 -11.891 16.031 1 89.19 289 PHE A O 1
ATOM 2252 N N . SER A 1 290 ? -5.125 -12.008 14.367 1 87.19 290 SER A N 1
ATOM 2253 C CA . SER A 1 290 ? -5.48 -13.375 14.742 1 87.19 290 SER A CA 1
ATOM 2254 C C . SER A 1 290 ? -4.387 -14.359 14.352 1 87.19 290 SER A C 1
ATOM 2256 O O . SER A 1 290 ? -3.838 -14.281 13.25 1 87.19 290 SER A O 1
ATOM 2258 N N . THR A 1 291 ? -4.09 -15.234 15.219 1 83.5 291 THR A N 1
ATOM 2259 C CA . THR A 1 291 ? -3.105 -16.266 14.938 1 83.5 291 THR A CA 1
ATOM 2260 C C . THR A 1 291 ? -3.789 -17.594 14.617 1 83.5 291 THR A C 1
ATOM 2262 O O . THR A 1 291 ? -3.123 -18.594 14.305 1 83.5 291 THR A O 1
ATOM 2265 N N . LYS A 1 292 ? -5.094 -17.625 14.617 1 80.44 292 LYS A N 1
ATOM 2266 C CA . LYS A 1 292 ? -5.852 -18.859 14.461 1 80.44 292 LYS A CA 1
ATOM 2267 C C . LYS A 1 292 ? -6.246 -19.094 13.008 1 80.44 292 LYS A C 1
ATOM 2269 O O . LYS A 1 292 ? -6.617 -20.203 12.625 1 80.44 292 LYS A O 1
ATOM 2274 N N . ILE A 1 293 ? -6.195 -18.078 12.312 1 86.12 293 ILE A N 1
ATOM 2275 C CA . ILE A 1 293 ? -6.672 -18.172 10.938 1 86.12 293 ILE A CA 1
ATOM 2276 C C . ILE A 1 293 ? -5.574 -17.719 9.984 1 86.12 293 ILE A C 1
ATOM 2278 O O . ILE A 1 293 ? -4.695 -16.938 10.359 1 86.12 293 ILE A O 1
ATOM 2282 N N . LYS A 1 294 ? -5.66 -18.234 8.766 1 88.12 294 LYS A N 1
ATOM 2283 C CA . LYS A 1 294 ? -4.812 -17.688 7.715 1 88.12 294 LYS A CA 1
ATOM 2284 C C . LYS A 1 294 ? -5.242 -16.266 7.352 1 88.12 294 LYS A C 1
ATOM 2286 O O . LYS A 1 294 ? -6.438 -15.984 7.262 1 88.12 294 LYS A O 1
ATOM 2291 N N . THR A 1 295 ? -4.297 -15.508 7.219 1 92.5 295 THR A N 1
ATOM 2292 C CA . THR A 1 295 ? -4.586 -14.125 6.84 1 92.5 295 THR A CA 1
ATOM 2293 C C . THR A 1 295 ? -5.125 -14.062 5.414 1 92.5 295 THR A C 1
ATOM 2295 O O . THR A 1 295 ? -4.605 -14.727 4.516 1 92.5 295 THR A O 1
ATOM 2298 N N . LYS A 1 296 ? -6.184 -13.391 5.262 1 95.25 296 LYS A N 1
ATOM 2299 C CA . LYS A 1 296 ? -6.742 -13.141 3.938 1 95.25 296 LYS A CA 1
ATOM 2300 C C . LYS A 1 296 ? -6.738 -11.648 3.617 1 95.25 296 LYS A C 1
ATOM 2302 O O . LYS A 1 296 ? -6.996 -10.82 4.492 1 95.25 296 LYS A O 1
ATOM 2307 N N . ARG A 1 297 ? -6.441 -11.297 2.398 1 96.5 297 ARG A N 1
ATOM 2308 C CA . ARG A 1 297 ? -6.355 -9.914 1.948 1 96.5 297 ARG A CA 1
ATOM 2309 C C . ARG A 1 297 ? -7.102 -9.711 0.634 1 96.5 297 ARG A C 1
ATOM 2311 O O . ARG A 1 297 ? -7.574 -10.68 0.032 1 96.5 297 ARG A O 1
ATOM 2318 N N . MET A 1 298 ? -7.285 -8.547 0.315 1 97.06 298 MET A N 1
ATOM 2319 C CA . MET A 1 298 ? -7.965 -8.156 -0.915 1 97.06 298 MET A CA 1
ATOM 2320 C C . MET A 1 298 ? -7.184 -7.074 -1.648 1 97.06 298 MET A C 1
ATOM 2322 O O . MET A 1 298 ? -6.605 -6.188 -1.018 1 97.06 298 MET A O 1
ATOM 2326 N N . ILE A 1 299 ? -7.168 -7.117 -2.928 1 97.81 299 ILE A N 1
ATOM 2327 C CA . ILE A 1 299 ? -6.641 -6.066 -3.789 1 97.81 299 ILE A CA 1
ATOM 2328 C C . ILE A 1 299 ? -7.637 -5.762 -4.902 1 97.81 299 ILE A C 1
ATOM 2330 O O . ILE A 1 299 ? -8.312 -6.664 -5.402 1 97.81 299 ILE A O 1
ATOM 2334 N N . THR A 1 300 ? -7.82 -4.527 -5.23 1 97.69 300 THR A N 1
ATOM 2335 C CA . THR A 1 300 ? -8.641 -4.113 -6.363 1 97.69 300 THR A CA 1
ATOM 2336 C C . THR A 1 300 ? -7.793 -3.395 -7.41 1 97.69 300 THR A C 1
ATOM 2338 O O . THR A 1 300 ? -7.004 -2.508 -7.074 1 97.69 300 THR A O 1
ATOM 2341 N N . VAL A 1 301 ? -7.953 -3.77 -8.617 1 97.06 301 VAL A N 1
ATOM 2342 C CA . VAL A 1 301 ? -7.242 -3.113 -9.703 1 97.06 301 VAL A CA 1
ATOM 2343 C C . VAL A 1 301 ? -8.242 -2.439 -10.641 1 97.06 301 VAL A C 1
ATOM 2345 O O . VAL A 1 301 ? -9.383 -2.885 -10.758 1 97.06 301 VAL A O 1
ATOM 2348 N N . ASP A 1 302 ? -7.867 -1.358 -11.18 1 96.62 302 ASP A N 1
ATOM 2349 C CA . ASP A 1 302 ? -8.625 -0.605 -12.18 1 96.62 302 ASP A CA 1
ATOM 2350 C C . ASP A 1 302 ? -7.957 -0.684 -13.547 1 96.62 302 ASP A C 1
ATOM 2352 O O . ASP A 1 302 ? -6.809 -0.274 -13.711 1 96.62 302 ASP A O 1
ATOM 2356 N N . PHE A 1 303 ? -8.68 -1.145 -14.547 1 95.06 303 PHE A N 1
ATOM 2357 C CA . PHE A 1 303 ? -8.141 -1.383 -15.883 1 95.06 303 PHE A CA 1
ATOM 2358 C C . PHE A 1 303 ? -8.109 -0.094 -16.688 1 95.06 303 PHE A C 1
ATOM 2360 O O . PHE A 1 303 ? -7.508 -0.045 -17.766 1 95.06 303 PHE A O 1
ATOM 2367 N N . GLY A 1 304 ? -8.734 0.921 -16.219 1 91.5 304 GLY A N 1
ATOM 2368 C CA . GLY A 1 304 ? -8.812 2.166 -16.969 1 91.5 304 GLY A CA 1
ATOM 2369 C C . GLY A 1 304 ? -9.312 1.978 -18.391 1 91.5 304 GLY A C 1
ATOM 2370 O O . GLY A 1 304 ? -10.344 1.348 -18.625 1 91.5 304 GLY A O 1
ATOM 2371 N N . GLU A 1 305 ? -8.555 2.471 -19.297 1 89.31 305 GLU A N 1
ATOM 2372 C CA . GLU A 1 305 ? -8.922 2.389 -20.703 1 89.31 305 GLU A CA 1
ATOM 2373 C C . GLU A 1 305 ? -8.781 0.961 -21.219 1 89.31 305 GLU A C 1
ATOM 2375 O O . GLU A 1 305 ? -9.375 0.608 -22.25 1 89.31 305 GLU A O 1
ATOM 2380 N N . ASN A 1 306 ? -8.062 0.222 -20.516 1 90.5 306 ASN A N 1
ATOM 2381 C CA . ASN A 1 306 ? -7.82 -1.15 -20.938 1 90.5 306 ASN A CA 1
ATOM 2382 C C . ASN A 1 306 ? -8.984 -2.068 -20.578 1 90.5 306 ASN A C 1
ATOM 2384 O O . ASN A 1 306 ? -8.977 -3.252 -20.922 1 90.5 306 ASN A O 1
ATOM 2388 N N . ALA A 1 307 ? -9.992 -1.535 -19.906 1 88.44 307 ALA A N 1
ATOM 2389 C CA . ALA A 1 307 ? -11.148 -2.332 -19.516 1 88.44 307 ALA A CA 1
ATOM 2390 C C . ALA A 1 307 ? -11.789 -3.004 -20.734 1 88.44 307 ALA A C 1
ATOM 2392 O O . ALA A 1 307 ? -12.32 -4.113 -20.625 1 88.44 307 ALA A O 1
ATOM 2393 N N . LYS A 1 308 ? -11.695 -2.324 -21.812 1 84.25 308 LYS A N 1
ATOM 2394 C CA . LYS A 1 308 ? -12.289 -2.85 -23.047 1 84.25 308 LYS A CA 1
ATOM 2395 C C . LYS A 1 308 ? -11.57 -4.109 -23.5 1 84.25 308 LYS A C 1
ATOM 2397 O O . LYS A 1 308 ? -12.156 -4.945 -24.203 1 84.25 308 LYS A O 1
ATOM 2402 N N . ASN A 1 309 ? -10.414 -4.258 -23.062 1 80.75 309 ASN A N 1
ATOM 2403 C CA . ASN A 1 309 ? -9.602 -5.398 -23.484 1 80.75 309 ASN A CA 1
ATOM 2404 C C . ASN A 1 309 ? -9.969 -6.66 -22.703 1 80.75 309 ASN A C 1
ATOM 2406 O O . ASN A 1 309 ? -9.617 -7.77 -23.109 1 80.75 309 ASN A O 1
ATOM 2410 N N . LEU A 1 310 ? -10.609 -6.379 -21.594 1 81.94 310 LEU A N 1
ATOM 2411 C CA . LEU A 1 310 ? -10.922 -7.516 -20.734 1 81.94 310 LEU A CA 1
ATOM 2412 C C . LEU A 1 310 ? -12.43 -7.723 -20.641 1 81.94 310 LEU A C 1
ATOM 2414 O O . LEU A 1 310 ? -13.148 -6.859 -20.125 1 81.94 310 LEU A O 1
ATOM 2418 N N . GLN A 1 311 ? -13.039 -8.5 -21.484 1 77.81 311 GLN A N 1
ATOM 2419 C CA . GLN A 1 311 ? -14.43 -8.883 -21.281 1 77.81 311 GLN A CA 1
ATOM 2420 C C . GLN A 1 311 ? -14.539 -10.102 -20.359 1 77.81 311 GLN A C 1
ATOM 2422 O O . GLN A 1 311 ? -13.969 -11.156 -20.656 1 77.81 311 GLN A O 1
ATOM 2427 N N . TYR A 1 312 ? -15.055 -9.867 -19.172 1 83.81 312 TYR A N 1
ATOM 2428 C CA . TYR A 1 312 ? -15.109 -10.984 -18.234 1 83.81 312 TYR A CA 1
ATOM 2429 C C . TYR A 1 312 ? -16.531 -11.18 -17.703 1 83.81 312 TYR A C 1
ATOM 2431 O O . TYR A 1 312 ? -17.359 -10.266 -17.781 1 83.81 312 TYR A O 1
ATOM 2439 N N . GLU A 1 313 ? -16.781 -12.336 -17.281 1 90.56 313 GLU A N 1
ATOM 2440 C CA . GLU A 1 313 ? -18 -12.734 -16.609 1 90.56 313 GLU A CA 1
ATOM 2441 C C . GLU A 1 313 ? -17.734 -13.18 -15.172 1 90.56 313 GLU A C 1
ATOM 2443 O O . GLU A 1 313 ? -16.594 -13.477 -14.82 1 90.56 313 GLU A O 1
ATOM 2448 N N . PRO A 1 314 ? -18.844 -13.188 -14.344 1 93.94 314 PRO A N 1
ATOM 2449 C CA . PRO A 1 314 ? -18.625 -13.648 -12.969 1 93.94 314 PRO A CA 1
ATOM 2450 C C . PRO A 1 314 ? -18.016 -15.055 -12.914 1 93.94 314 PRO A C 1
ATOM 2452 O O . PRO A 1 314 ? -18.469 -15.953 -13.625 1 93.94 314 PRO A O 1
ATOM 2455 N N . GLY A 1 315 ? -17 -15.172 -12.133 1 91.62 315 GLY A N 1
ATOM 2456 C CA . GLY A 1 315 ? -16.328 -16.453 -12.016 1 91.62 315 GLY A CA 1
ATOM 2457 C C . GLY A 1 315 ? -15.008 -16.5 -12.766 1 91.62 315 GLY A C 1
ATOM 2458 O O . GLY A 1 315 ? -14.156 -17.344 -12.477 1 91.62 315 GLY A O 1
ATOM 2459 N N . ASP A 1 316 ? -14.805 -15.609 -13.672 1 91.06 316 ASP A N 1
ATOM 2460 C CA . ASP A 1 316 ? -13.57 -15.562 -14.445 1 91.06 316 ASP A CA 1
ATOM 2461 C C . ASP A 1 316 ? -12.398 -15.094 -13.578 1 91.06 316 ASP A C 1
ATOM 2463 O O . ASP A 1 316 ? -12.602 -14.484 -12.523 1 91.06 316 ASP A O 1
ATOM 2467 N N . ALA A 1 317 ? -11.211 -15.477 -14.07 1 92.38 317 ALA A N 1
ATOM 2468 C CA . ALA A 1 317 ? -9.977 -15.094 -13.375 1 92.38 317 ALA A CA 1
ATOM 2469 C C . ALA A 1 317 ? -9.094 -14.242 -14.281 1 92.38 317 ALA A C 1
ATOM 2471 O O . ALA A 1 317 ? -9.266 -14.227 -15.5 1 92.38 317 ALA A O 1
ATOM 2472 N N . ILE A 1 318 ? -8.227 -13.469 -13.719 1 93.69 318 ILE A N 1
ATOM 2473 C CA . ILE A 1 318 ? -7.18 -12.75 -14.438 1 93.69 318 ILE A CA 1
ATOM 2474 C C . ILE A 1 318 ? -5.805 -13.195 -13.945 1 93.69 318 ILE A C 1
ATOM 2476 O O . ILE A 1 318 ? -5.676 -13.695 -12.828 1 93.69 318 ILE A O 1
ATOM 2480 N N . TYR A 1 319 ? -4.875 -13.039 -14.82 1 94.38 319 TYR A N 1
ATOM 2481 C CA . TYR A 1 319 ? -3.502 -13.367 -14.469 1 94.38 319 TYR A CA 1
ATOM 2482 C C . TYR A 1 319 ? -2.734 -12.125 -14.039 1 94.38 319 TYR A C 1
ATOM 2484 O O . TYR A 1 319 ? -2.824 -11.078 -14.68 1 94.38 319 TYR A O 1
ATOM 2492 N N . PHE A 1 320 ? -2.021 -12.203 -12.977 1 96.81 320 PHE A N 1
ATOM 2493 C CA . PHE A 1 320 ? -1.013 -11.203 -12.633 1 96.81 320 PHE A CA 1
ATOM 2494 C C . PHE A 1 320 ? 0.366 -11.648 -13.109 1 96.81 320 PHE A C 1
ATOM 2496 O O . PHE A 1 320 ? 0.75 -12.805 -12.93 1 96.81 320 PHE A O 1
ATOM 2503 N N . CYS A 1 321 ? 1.078 -10.75 -13.773 1 97 321 CYS A N 1
ATOM 2504 C CA . CYS A 1 321 ? 2.488 -10.969 -14.07 1 97 321 CYS A CA 1
ATOM 2505 C C . CYS A 1 321 ? 3.359 -10.688 -12.859 1 97 321 CYS A C 1
ATOM 2507 O O . CYS A 1 321 ? 3.768 -9.547 -12.633 1 97 321 CYS A O 1
ATOM 2509 N N . VAL A 1 322 ? 3.73 -11.711 -12.148 1 97.19 322 VAL A N 1
ATOM 2510 C CA . VAL A 1 322 ? 4.391 -11.586 -10.859 1 97.19 322 VAL A CA 1
ATOM 2511 C C . VAL A 1 322 ? 5.902 -11.703 -11.031 1 97.19 322 VAL A C 1
ATOM 2513 O O . VAL A 1 322 ? 6.398 -12.719 -11.523 1 97.19 322 VAL A O 1
ATOM 2516 N N . PRO A 1 323 ? 6.68 -10.742 -10.672 1 97.56 323 PRO A N 1
ATOM 2517 C CA . PRO A 1 323 ? 8.141 -10.828 -10.75 1 97.56 323 PRO A CA 1
ATOM 2518 C C . PRO A 1 323 ? 8.742 -11.586 -9.57 1 97.56 323 PRO A C 1
ATOM 2520 O O . PRO A 1 323 ? 8.125 -11.68 -8.508 1 97.56 323 PRO A O 1
ATOM 2523 N N . ASN A 1 324 ? 9.914 -12.133 -9.812 1 97.75 324 ASN A N 1
ATOM 2524 C CA . ASN A 1 324 ? 10.688 -12.664 -8.695 1 97.75 324 ASN A CA 1
ATOM 2525 C C . ASN A 1 324 ? 11.172 -11.555 -7.77 1 97.75 324 ASN A C 1
ATOM 2527 O O . ASN A 1 324 ? 11.445 -10.438 -8.219 1 97.75 324 ASN A O 1
ATOM 2531 N N . PRO A 1 325 ? 11.289 -11.891 -6.457 1 96.69 325 PRO A N 1
ATOM 2532 C CA . PRO A 1 325 ? 11.773 -10.875 -5.523 1 96.69 325 PRO A CA 1
ATOM 2533 C C . PRO A 1 325 ? 13.211 -10.453 -5.809 1 96.69 325 PRO A C 1
ATOM 2535 O O . PRO A 1 325 ? 14.07 -11.305 -6.078 1 96.69 325 PRO A O 1
ATOM 2538 N N . ALA A 1 326 ? 13.477 -9.188 -5.695 1 95.25 326 ALA A N 1
ATOM 2539 C CA . ALA A 1 326 ? 14.789 -8.625 -6.004 1 95.25 326 ALA A CA 1
ATOM 2540 C C . ALA A 1 326 ? 15.875 -9.258 -5.141 1 95.25 326 ALA A C 1
ATOM 2542 O O . ALA A 1 326 ? 16.969 -9.547 -5.625 1 95.25 326 ALA A O 1
ATOM 2543 N N . ALA A 1 327 ? 15.594 -9.484 -3.904 1 95.25 327 ALA A N 1
ATOM 2544 C CA . ALA A 1 327 ? 16.594 -10.031 -2.99 1 95.25 327 ALA A CA 1
ATOM 2545 C C . ALA A 1 327 ? 17.031 -11.422 -3.436 1 95.25 327 ALA A C 1
ATOM 2547 O O . ALA A 1 327 ? 18.219 -11.758 -3.373 1 95.25 327 ALA A O 1
ATOM 2548 N N . GLU A 1 328 ? 16.094 -12.211 -3.814 1 97.25 328 GLU A N 1
ATOM 2549 C CA . GLU A 1 328 ? 16.406 -13.562 -4.273 1 97.25 328 GLU A CA 1
ATOM 2550 C C . GLU A 1 328 ? 17.172 -13.531 -5.598 1 97.25 328 GLU A C 1
ATOM 2552 O O . GLU A 1 328 ? 18.125 -14.273 -5.781 1 97.25 328 GLU A O 1
ATOM 2557 N N . VAL A 1 329 ? 16.766 -12.695 -6.492 1 97.75 329 VAL A N 1
ATOM 2558 C CA . VAL A 1 329 ? 17.422 -12.547 -7.785 1 97.75 329 VAL A CA 1
ATOM 2559 C C . VAL A 1 329 ? 18.875 -12.094 -7.582 1 97.75 329 VAL A C 1
ATOM 2561 O O . VAL A 1 329 ? 19.797 -12.664 -8.164 1 97.75 329 VAL A O 1
ATOM 2564 N N . ASN A 1 330 ? 19.031 -11.078 -6.754 1 95.81 330 ASN A N 1
ATOM 2565 C CA . ASN A 1 330 ? 20.359 -10.57 -6.473 1 95.81 330 ASN A CA 1
ATOM 2566 C C . ASN A 1 330 ? 21.266 -11.648 -5.875 1 95.81 330 ASN A C 1
ATOM 2568 O O . ASN A 1 330 ? 22.438 -11.758 -6.242 1 95.81 330 ASN A O 1
ATOM 2572 N N . PHE A 1 331 ? 20.75 -12.367 -5.023 1 96.88 331 PHE A N 1
ATOM 2573 C CA . PHE A 1 331 ? 21.531 -13.445 -4.406 1 96.88 331 PHE A CA 1
ATOM 2574 C C . PHE A 1 331 ? 22 -14.445 -5.453 1 96.88 331 PHE A C 1
ATOM 2576 O O . PHE A 1 331 ? 23.172 -14.82 -5.48 1 96.88 331 PHE A O 1
ATOM 2583 N N . ILE A 1 332 ? 21.078 -14.883 -6.266 1 98 332 ILE A N 1
ATOM 2584 C CA . ILE A 1 332 ? 21.391 -15.883 -7.277 1 98 332 ILE A CA 1
ATOM 2585 C C . ILE A 1 332 ? 22.438 -15.328 -8.242 1 98 332 ILE A C 1
ATOM 2587 O O . ILE A 1 332 ? 23.406 -16 -8.57 1 98 332 ILE A O 1
ATOM 2591 N N . LEU A 1 333 ? 22.219 -14.125 -8.695 1 96.56 333 LEU A N 1
ATOM 2592 C CA . LEU A 1 333 ? 23.156 -13.516 -9.633 1 96.56 333 LEU A CA 1
ATOM 2593 C C . LEU A 1 333 ? 24.531 -13.336 -9 1 96.56 333 LEU A C 1
ATOM 2595 O O . LEU A 1 333 ? 25.562 -13.477 -9.672 1 96.56 333 LEU A O 1
ATOM 2599 N N . LYS A 1 334 ? 24.562 -12.984 -7.773 1 95.56 334 LYS A N 1
ATOM 2600 C CA . LYS A 1 334 ? 25.812 -12.898 -7.047 1 95.56 334 LYS A CA 1
ATOM 2601 C C . LYS A 1 334 ? 26.531 -14.25 -7.008 1 95.56 334 LYS A C 1
ATOM 2603 O O . LYS A 1 334 ? 27.734 -14.328 -7.25 1 95.56 334 LYS A O 1
ATOM 2608 N N . ARG A 1 335 ? 25.766 -15.273 -6.648 1 96.25 335 ARG A N 1
ATOM 2609 C CA . ARG A 1 335 ? 26.312 -16.625 -6.594 1 96.25 335 ARG A CA 1
ATOM 2610 C C . ARG A 1 335 ? 26.906 -17.031 -7.938 1 96.25 335 ARG A C 1
ATOM 2612 O O . ARG A 1 335 ? 27.891 -17.766 -7.992 1 96.25 335 ARG A O 1
ATOM 2619 N N . CYS A 1 336 ? 26.297 -16.547 -8.984 1 96.31 336 CYS A N 1
ATOM 2620 C CA . CYS A 1 336 ? 26.781 -16.844 -10.328 1 96.31 336 CYS A CA 1
ATOM 2621 C C . CYS A 1 336 ? 27.969 -15.953 -10.695 1 96.31 336 CYS A C 1
ATOM 2623 O O . CYS A 1 336 ? 28.594 -16.156 -11.727 1 96.31 336 CYS A O 1
ATOM 2625 N N . GLY A 1 337 ? 28.219 -14.914 -9.898 1 92.44 337 GLY A N 1
ATOM 2626 C CA . GLY A 1 337 ? 29.344 -14.023 -10.133 1 92.44 337 GLY A CA 1
ATOM 2627 C C . GLY A 1 337 ? 29.047 -12.938 -11.148 1 92.44 337 GLY A C 1
ATOM 2628 O O . GLY A 1 337 ? 29.953 -12.352 -11.734 1 92.44 337 GLY A O 1
ATOM 2629 N N . VAL A 1 338 ? 27.781 -12.641 -11.359 1 93.88 338 VAL A N 1
ATOM 2630 C CA . VAL A 1 338 ? 27.453 -11.734 -12.461 1 93.88 338 VAL A CA 1
ATOM 2631 C C . VAL A 1 338 ? 26.594 -10.586 -11.945 1 93.88 338 VAL A C 1
ATOM 2633 O O . VAL A 1 338 ? 26.031 -9.82 -12.727 1 93.88 338 VAL A O 1
ATOM 2636 N N . LEU A 1 339 ? 26.406 -10.383 -10.672 1 92.25 339 LEU A N 1
ATOM 2637 C CA . LEU A 1 339 ? 25.547 -9.352 -10.086 1 92.25 339 LEU A CA 1
ATOM 2638 C C . LEU A 1 339 ? 25.984 -7.969 -10.555 1 92.25 339 LEU A C 1
ATOM 2640 O O . LEU A 1 339 ? 25.141 -7.137 -10.906 1 92.25 339 LEU A O 1
ATOM 2644 N N . PRO A 1 340 ? 27.281 -7.652 -10.648 1 86.5 340 PRO A N 1
ATOM 2645 C CA . PRO A 1 340 ? 27.703 -6.301 -11.016 1 86.5 340 PRO A CA 1
ATOM 2646 C C . PRO A 1 340 ? 27.328 -5.93 -12.445 1 86.5 340 PRO A C 1
ATOM 2648 O O . PRO A 1 340 ? 27.219 -4.746 -12.773 1 86.5 340 PRO A O 1
ATOM 2651 N N . ILE A 1 341 ? 27.156 -6.93 -13.273 1 89.31 341 ILE A N 1
ATOM 2652 C CA . ILE A 1 341 ? 26.891 -6.652 -14.68 1 89.31 341 ILE A CA 1
ATOM 2653 C C . ILE A 1 341 ? 25.453 -7.051 -15.023 1 89.31 341 ILE A C 1
ATOM 2655 O O . ILE A 1 341 ? 25.125 -7.246 -16.203 1 89.31 341 ILE A O 1
ATOM 2659 N N . ALA A 1 342 ? 24.641 -7.234 -14.031 1 92.25 342 ALA A N 1
ATOM 2660 C CA . ALA A 1 342 ? 23.312 -7.797 -14.211 1 92.25 342 ALA A CA 1
ATOM 2661 C C . ALA A 1 342 ? 22.406 -6.84 -15 1 92.25 342 ALA A C 1
ATOM 2663 O O . ALA A 1 342 ? 21.422 -7.258 -15.594 1 92.25 342 ALA A O 1
ATOM 2664 N N . ASP A 1 343 ? 22.734 -5.535 -15.016 1 89.94 343 ASP A N 1
ATOM 2665 C CA . ASP A 1 343 ? 21.875 -4.539 -15.648 1 89.94 343 ASP A CA 1
ATOM 2666 C C . ASP A 1 343 ? 22.422 -4.105 -17 1 89.94 343 ASP A C 1
ATOM 2668 O O . ASP A 1 343 ? 21.844 -3.252 -17.672 1 89.94 343 ASP A O 1
ATOM 2672 N N . GLN A 1 344 ? 23.5 -4.699 -17.391 1 88.69 344 GLN A N 1
ATOM 2673 C CA . GLN A 1 344 ? 24.109 -4.387 -18.672 1 88.69 344 GLN A CA 1
ATOM 2674 C C . GLN A 1 344 ? 23.438 -5.152 -19.797 1 88.69 344 GLN A C 1
ATOM 2676 O O . GLN A 1 344 ? 22.75 -6.148 -19.562 1 88.69 344 GLN A O 1
ATOM 2681 N N . LEU A 1 345 ? 23.641 -4.613 -20.953 1 91.38 345 LEU A N 1
ATOM 2682 C CA . LEU A 1 345 ? 23.078 -5.273 -22.125 1 91.38 345 LEU A CA 1
ATOM 2683 C C . LEU A 1 345 ? 23.672 -6.66 -22.312 1 91.38 345 LEU A C 1
ATOM 2685 O O . LEU A 1 345 ? 24.906 -6.812 -22.312 1 91.38 345 LEU A O 1
ATOM 2689 N N . CYS A 1 346 ? 22.844 -7.578 -22.375 1 93.25 346 CYS A N 1
ATOM 2690 C CA . CYS A 1 346 ? 23.219 -8.977 -22.547 1 93.25 346 CYS A CA 1
ATOM 2691 C C . CYS A 1 346 ? 22.625 -9.555 -23.828 1 93.25 346 CYS A C 1
ATOM 2693 O O . CYS A 1 346 ? 21.422 -9.414 -24.078 1 93.25 346 CYS A O 1
ATOM 2695 N N . GLU A 1 347 ? 23.438 -10.133 -24.578 1 92.38 347 GLU A N 1
ATOM 2696 C CA . GLU A 1 347 ? 22.969 -10.836 -25.781 1 92.38 347 GLU A CA 1
ATOM 2697 C C . GLU A 1 347 ? 23.016 -12.344 -25.578 1 92.38 347 GLU A C 1
ATOM 2699 O O . GLU A 1 347 ? 24.078 -12.898 -25.266 1 92.38 347 GLU A O 1
ATOM 2704 N N . LEU A 1 348 ? 21.906 -12.945 -25.734 1 94.06 348 LEU A N 1
ATOM 2705 C CA . LEU A 1 348 ? 21.797 -14.398 -25.641 1 94.06 348 LEU A CA 1
ATOM 2706 C C . LEU A 1 348 ? 21.828 -15.039 -27.031 1 94.06 348 LEU A C 1
ATOM 2708 O O . LEU A 1 348 ? 21.172 -14.555 -27.953 1 94.06 348 LEU A O 1
ATOM 2712 N N . SER A 1 349 ? 22.594 -16.031 -27.141 1 92.44 349 SER A N 1
ATOM 2713 C CA . SER A 1 349 ? 22.703 -16.766 -28.406 1 92.44 349 SER A CA 1
ATOM 2714 C C . SER A 1 349 ? 23.016 -18.234 -28.172 1 92.44 349 SER A C 1
ATOM 2716 O O . SER A 1 349 ? 23.328 -18.641 -27.047 1 92.44 349 SER A O 1
ATOM 2718 N N . ILE A 1 350 ? 22.859 -18.984 -29.188 1 91.06 350 ILE A N 1
ATOM 2719 C CA . ILE A 1 350 ? 23.219 -20.391 -29.125 1 91.06 350 ILE A CA 1
ATOM 2720 C C . ILE A 1 350 ? 24.734 -20.547 -29.234 1 91.06 350 ILE A C 1
ATOM 2722 O O . ILE A 1 350 ? 25.375 -19.922 -30.094 1 91.06 350 ILE A O 1
ATOM 2726 N N . ASP A 1 351 ? 25.234 -21.359 -28.312 1 88 351 ASP A N 1
ATOM 2727 C CA . ASP A 1 351 ? 26.672 -21.656 -28.359 1 88 351 ASP A CA 1
ATOM 2728 C C . ASP A 1 351 ? 27.031 -22.375 -29.656 1 88 351 ASP A C 1
ATOM 2730 O O . ASP A 1 351 ? 26.484 -23.453 -29.938 1 88 351 ASP A O 1
ATOM 2734 N N . LYS A 1 352 ? 28.062 -21.891 -30.375 1 85.12 352 LYS A N 1
ATOM 2735 C CA . LYS A 1 352 ? 28.484 -22.484 -31.641 1 85.12 352 LYS A CA 1
ATOM 2736 C C . LYS A 1 352 ? 29.094 -23.859 -31.438 1 85.12 352 LYS A C 1
ATOM 2738 O O . LYS A 1 352 ? 29.031 -24.719 -32.312 1 85.12 352 LYS A O 1
ATOM 2743 N N . LYS A 1 353 ? 29.516 -24.141 -30.281 1 84.81 353 LYS A N 1
ATOM 2744 C CA . LYS A 1 353 ? 30.219 -25.391 -29.984 1 84.81 353 LYS A CA 1
ATOM 2745 C C . LYS A 1 353 ? 29.281 -26.422 -29.359 1 84.81 353 LYS A C 1
ATOM 2747 O O . LYS A 1 353 ? 29.703 -27.5 -28.953 1 84.81 353 LYS A O 1
ATOM 2752 N N . THR A 1 354 ? 27.953 -26.078 -29.297 1 84.75 354 THR A N 1
ATOM 2753 C CA . THR A 1 354 ? 27.016 -26.969 -28.609 1 84.75 354 THR A CA 1
ATOM 2754 C C . THR A 1 354 ? 26.844 -28.266 -29.391 1 84.75 354 THR A C 1
ATOM 2756 O O . THR A 1 354 ? 26.922 -28.266 -30.625 1 84.75 354 THR A O 1
ATOM 2759 N N . GLU A 1 355 ? 26.703 -29.359 -28.672 1 72.06 355 GLU A N 1
ATOM 2760 C CA . GLU A 1 355 ? 26.438 -30.672 -29.281 1 72.06 355 GLU A CA 1
ATOM 2761 C C . GLU A 1 355 ? 24.938 -30.984 -29.25 1 72.06 355 GLU A C 1
ATOM 2763 O O . GLU A 1 355 ? 24.516 -32.031 -29.766 1 72.06 355 GLU A O 1
ATOM 2768 N N . LYS A 1 356 ? 24.25 -30.078 -28.672 1 77.81 356 LYS A N 1
ATOM 2769 C CA . LYS A 1 356 ? 22.812 -30.281 -28.625 1 77.81 356 LYS A CA 1
ATOM 2770 C C . LYS A 1 356 ? 22.188 -30.109 -30 1 77.81 356 LYS A C 1
ATOM 2772 O O . LYS A 1 356 ? 22.422 -29.109 -30.688 1 77.81 356 LYS A O 1
ATOM 2777 N N . ILE A 1 357 ? 21.359 -31.094 -30.344 1 67.75 357 ILE A N 1
ATOM 2778 C CA . ILE A 1 357 ? 20.703 -31.062 -31.641 1 67.75 357 ILE A CA 1
ATOM 2779 C C . ILE A 1 357 ? 19.516 -30.094 -31.594 1 67.75 357 ILE A C 1
ATOM 2781 O O . ILE A 1 357 ? 18.719 -30.125 -30.656 1 67.75 357 ILE A O 1
ATOM 2785 N N . ASN A 1 358 ? 19.328 -29.141 -32.562 1 69.62 358 ASN A N 1
ATOM 2786 C CA . ASN A 1 358 ? 18.234 -28.188 -32.719 1 69.62 358 ASN A CA 1
ATOM 2787 C C . ASN A 1 358 ? 18.094 -27.297 -31.484 1 69.62 358 ASN A C 1
ATOM 2789 O O . ASN A 1 358 ? 17 -27.172 -30.938 1 69.62 358 ASN A O 1
ATOM 2793 N N . ALA A 1 359 ? 19.203 -26.875 -30.984 1 78.38 359 ALA A N 1
ATOM 2794 C CA . ALA A 1 359 ? 19.219 -25.938 -29.859 1 78.38 359 ALA A CA 1
ATOM 2795 C C . ALA A 1 359 ? 18.547 -24.625 -30.234 1 78.38 359 ALA A C 1
ATOM 2797 O O . ALA A 1 359 ? 18.797 -24.094 -31.328 1 78.38 359 ALA A O 1
ATOM 2798 N N . GLN A 1 360 ? 17.594 -24.219 -29.469 1 82.38 360 GLN A N 1
ATOM 2799 C CA . GLN A 1 360 ? 16.906 -22.938 -29.672 1 82.38 360 GLN A CA 1
ATOM 2800 C C . GLN A 1 360 ? 16.797 -22.156 -28.375 1 82.38 360 GLN A C 1
ATOM 2802 O O . GLN A 1 360 ? 16.703 -22.734 -27.297 1 82.38 360 GLN A O 1
ATOM 2807 N N . LEU A 1 361 ? 16.875 -20.859 -28.578 1 87.94 361 LEU A N 1
ATOM 2808 C CA . LEU A 1 361 ? 16.625 -20 -27.422 1 87.94 361 LEU A CA 1
ATOM 2809 C C . LEU A 1 361 ? 15.188 -20.141 -26.922 1 87.94 361 LEU A C 1
ATOM 2811 O O . LEU A 1 361 ? 14.258 -20.203 -27.734 1 87.94 361 LEU A O 1
ATOM 2815 N N . PRO A 1 362 ? 15.016 -20.25 -25.625 1 85.25 362 PRO A N 1
ATOM 2816 C CA . PRO A 1 362 ? 13.633 -20.266 -25.141 1 85.25 362 PRO A CA 1
ATOM 2817 C C . PRO A 1 362 ? 12.836 -19.047 -25.594 1 85.25 362 PRO A C 1
ATOM 2819 O O . PRO A 1 362 ? 13.336 -17.922 -25.547 1 85.25 362 PRO A O 1
ATOM 2822 N N . GLY A 1 363 ? 11.641 -19.234 -26 1 87.19 363 GLY A N 1
ATOM 2823 C CA . GLY A 1 363 ? 10.82 -18.172 -26.578 1 87.19 363 GLY A CA 1
ATOM 2824 C C . GLY A 1 363 ? 10.5 -17.062 -25.594 1 87.19 363 GLY A C 1
ATOM 2825 O O . GLY A 1 363 ? 10.266 -15.922 -26 1 87.19 363 GLY A O 1
ATOM 2826 N N . HIS A 1 364 ? 10.5 -17.328 -24.328 1 92.75 364 HIS A N 1
ATOM 2827 C CA . HIS A 1 364 ? 10.078 -16.375 -23.312 1 92.75 364 HIS A CA 1
ATOM 2828 C C . HIS A 1 364 ? 11.234 -15.484 -22.875 1 92.75 364 HIS A C 1
ATOM 2830 O O . HIS A 1 364 ? 11.062 -14.586 -22.047 1 92.75 364 HIS A O 1
ATOM 2836 N N . VAL A 1 365 ? 12.414 -15.664 -23.453 1 94.38 365 VAL A N 1
ATOM 2837 C CA . VAL A 1 365 ? 13.562 -14.82 -23.141 1 94.38 365 VAL A CA 1
ATOM 2838 C C . VAL A 1 365 ? 13.945 -13.992 -24.359 1 94.38 365 VAL A C 1
ATOM 2840 O O . VAL A 1 365 ? 13.938 -14.492 -25.484 1 94.38 365 VAL A O 1
ATOM 2843 N N . HIS A 1 366 ? 14.281 -12.719 -24.141 1 93.56 366 HIS A N 1
ATOM 2844 C CA . HIS A 1 366 ? 14.727 -11.836 -25.219 1 93.56 366 HIS A CA 1
ATOM 2845 C C . HIS A 1 366 ? 16.156 -12.164 -25.641 1 93.56 366 HIS A C 1
ATOM 2847 O O . HIS A 1 366 ? 16.984 -12.539 -24.812 1 93.56 366 HIS A O 1
ATOM 2853 N N . LYS A 1 367 ? 16.344 -11.992 -26.938 1 92.56 367 LYS A N 1
ATOM 2854 C CA . LYS A 1 367 ? 17.703 -12.117 -27.438 1 92.56 367 LYS A CA 1
ATOM 2855 C C . LYS A 1 367 ? 18.609 -11.031 -26.844 1 92.56 367 LYS A C 1
ATOM 2857 O O . LYS A 1 367 ? 19.719 -11.312 -26.422 1 92.56 367 LYS A O 1
ATOM 2862 N N . GLU A 1 368 ? 18.078 -9.859 -26.938 1 92.56 368 GLU A N 1
ATOM 2863 C CA . GLU A 1 368 ? 18.734 -8.727 -26.281 1 92.56 368 GLU A CA 1
ATOM 2864 C C . GLU A 1 368 ? 18.016 -8.352 -24.984 1 92.56 368 GLU A C 1
ATOM 2866 O O . GLU A 1 368 ? 16.844 -7.941 -25.016 1 92.56 368 GLU A O 1
ATOM 2871 N N . THR A 1 369 ? 18.703 -8.445 -23.891 1 94.5 369 THR A N 1
ATOM 2872 C CA . THR A 1 369 ? 18.078 -8.305 -22.594 1 94.5 369 THR A CA 1
ATOM 2873 C C . THR A 1 369 ? 19.109 -7.914 -21.531 1 94.5 369 THR A C 1
ATOM 2875 O O . THR A 1 369 ? 20.156 -7.352 -21.844 1 94.5 369 THR A O 1
ATOM 2878 N N . THR A 1 370 ? 18.781 -7.965 -20.344 1 93.75 370 THR A N 1
ATOM 2879 C CA . THR A 1 370 ? 19.688 -7.949 -19.188 1 93.75 370 THR A CA 1
ATOM 2880 C C . THR A 1 370 ? 19.484 -9.195 -18.328 1 93.75 370 THR A C 1
ATOM 2882 O O . THR A 1 370 ? 18.406 -9.773 -18.312 1 93.75 370 THR A O 1
ATOM 2885 N N . LEU A 1 371 ? 20.547 -9.625 -17.703 1 95.12 371 LEU A N 1
ATOM 2886 C CA . LEU A 1 371 ? 20.438 -10.797 -16.828 1 95.12 371 LEU A CA 1
ATOM 2887 C C . LEU A 1 371 ? 19.406 -10.555 -15.719 1 95.12 371 LEU A C 1
ATOM 2889 O O . LEU A 1 371 ? 18.656 -11.461 -15.367 1 95.12 371 LEU A O 1
ATOM 2893 N N . ARG A 1 372 ? 19.359 -9.375 -15.258 1 94.44 372 ARG A N 1
ATOM 2894 C CA . ARG A 1 372 ? 18.375 -9.031 -14.227 1 94.44 372 ARG A CA 1
ATOM 2895 C C . ARG A 1 372 ? 16.953 -9.242 -14.727 1 94.44 372 ARG A C 1
ATOM 2897 O O . ARG A 1 372 ? 16.125 -9.82 -14.023 1 94.44 372 ARG A O 1
ATOM 2904 N N . HIS A 1 373 ? 16.703 -8.789 -15.859 1 95.44 373 HIS A N 1
ATOM 2905 C CA . HIS A 1 373 ? 15.359 -8.938 -16.422 1 95.44 373 HIS A CA 1
ATOM 2906 C C . HIS A 1 373 ? 14.984 -10.406 -16.562 1 95.44 373 HIS A C 1
ATOM 2908 O O . HIS A 1 373 ? 13.867 -10.805 -16.219 1 95.44 373 HIS A O 1
ATOM 2914 N N . VAL A 1 374 ? 15.883 -11.172 -17.062 1 96.88 374 VAL A N 1
ATOM 2915 C CA . VAL A 1 374 ? 15.641 -12.586 -17.328 1 96.88 374 VAL A CA 1
ATOM 2916 C C . VAL A 1 374 ? 15.281 -13.289 -16.016 1 96.88 374 VAL A C 1
ATOM 2918 O O . VAL A 1 374 ? 14.281 -14.008 -15.938 1 96.88 374 VAL A O 1
ATOM 2921 N N . PHE A 1 375 ? 15.992 -13.023 -14.969 1 97.69 375 PHE A N 1
ATOM 2922 C CA . PHE A 1 375 ? 15.797 -13.727 -13.703 1 97.69 375 PHE A CA 1
ATOM 2923 C C . PHE A 1 375 ? 14.617 -13.148 -12.93 1 97.69 375 PHE A C 1
ATOM 2925 O O . PHE A 1 375 ? 14.023 -13.828 -12.102 1 97.69 375 PHE A O 1
ATOM 2932 N N . THR A 1 376 ? 14.266 -11.969 -13.227 1 97.19 376 THR A N 1
ATOM 2933 C CA . THR A 1 376 ? 13.164 -11.32 -12.516 1 97.19 376 THR A CA 1
ATOM 2934 C C . THR A 1 376 ? 11.828 -11.688 -13.148 1 97.19 376 THR A C 1
ATOM 2936 O O . THR A 1 376 ? 10.836 -11.891 -12.445 1 97.19 376 THR A O 1
ATOM 2939 N N . THR A 1 377 ? 11.836 -11.852 -14.477 1 96.69 377 THR A N 1
ATOM 2940 C CA . THR A 1 377 ? 10.547 -11.844 -15.164 1 96.69 377 THR A CA 1
ATOM 2941 C C . THR A 1 377 ? 10.32 -13.164 -15.891 1 96.69 377 THR A C 1
ATOM 2943 O O . THR A 1 377 ? 9.172 -13.555 -16.141 1 96.69 377 THR A O 1
ATOM 2946 N N . CYS A 1 378 ? 11.383 -13.883 -16.203 1 96.5 378 CYS A N 1
ATOM 2947 C CA . CYS A 1 378 ? 11.188 -14.961 -17.172 1 96.5 378 CYS A CA 1
ATOM 2948 C C . CYS A 1 378 ? 11.352 -16.328 -16.5 1 96.5 378 CYS A C 1
ATOM 2950 O O . CYS A 1 378 ? 10.766 -17.312 -16.953 1 96.5 378 CYS A O 1
ATOM 2952 N N . LEU A 1 379 ? 12.133 -16.344 -15.461 1 96.62 379 LEU A N 1
ATOM 2953 C CA . LEU A 1 379 ? 12.523 -17.656 -14.945 1 96.62 379 LEU A CA 1
ATOM 2954 C C . LEU A 1 379 ? 11.914 -17.906 -13.57 1 96.62 379 LEU A C 1
ATOM 2956 O O . LEU A 1 379 ? 11.891 -17 -12.727 1 96.62 379 LEU A O 1
ATOM 2960 N N . ASP A 1 380 ? 11.398 -19.109 -13.352 1 95.06 380 ASP A N 1
ATOM 2961 C CA . ASP A 1 380 ? 10.875 -19.484 -12.047 1 95.06 380 ASP A CA 1
ATOM 2962 C C . ASP A 1 380 ? 12 -19.953 -11.125 1 95.06 380 ASP A C 1
ATOM 2964 O O . ASP A 1 380 ? 12.383 -21.125 -11.156 1 95.06 380 ASP A O 1
ATOM 2968 N N . ILE A 1 381 ? 12.445 -19.109 -10.227 1 97.5 381 ILE A N 1
ATOM 2969 C CA . ILE A 1 381 ? 13.594 -19.422 -9.391 1 97.5 381 ILE A CA 1
ATOM 2970 C C . ILE A 1 381 ? 13.125 -20.062 -8.078 1 97.5 381 ILE A C 1
ATOM 2972 O O . ILE A 1 381 ? 13.945 -20.531 -7.285 1 97.5 381 ILE A O 1
ATOM 2976 N N . ARG A 1 382 ? 11.844 -20.172 -7.875 1 95 382 ARG A N 1
ATOM 2977 C CA . ARG A 1 382 ? 11.305 -20.703 -6.629 1 95 382 ARG A CA 1
ATOM 2978 C C . ARG A 1 382 ? 10.859 -22.156 -6.801 1 95 382 ARG A C 1
ATOM 2980 O O . ARG A 1 382 ? 10.648 -22.859 -5.816 1 95 382 ARG A O 1
ATOM 2987 N N . ARG A 1 383 ? 10.688 -22.547 -7.98 1 89.81 383 ARG A N 1
ATOM 2988 C CA . ARG A 1 383 ? 10.359 -23.953 -8.203 1 89.81 383 ARG A CA 1
ATOM 2989 C C . ARG A 1 383 ? 11.5 -24.859 -7.754 1 89.81 383 ARG A C 1
ATOM 2991 O O . ARG A 1 383 ? 12.672 -24.547 -7.98 1 89.81 383 ARG A O 1
ATOM 2998 N N . ALA A 1 384 ? 11.102 -25.938 -7.164 1 90.88 384 ALA A N 1
ATOM 2999 C CA . ALA A 1 384 ? 12.133 -26.891 -6.75 1 90.88 384 ALA A CA 1
ATOM 3000 C C . ALA A 1 384 ? 12.938 -27.375 -7.949 1 90.88 384 ALA A C 1
ATOM 3002 O O . ALA A 1 384 ? 12.367 -27.766 -8.969 1 90.88 384 ALA A O 1
ATOM 3003 N N . PRO A 1 385 ? 14.25 -27.297 -7.828 1 92.12 385 PRO A N 1
ATOM 3004 C CA . PRO A 1 385 ? 15.078 -27.75 -8.945 1 92.12 385 PRO A CA 1
ATOM 3005 C C . PRO A 1 385 ? 14.852 -29.234 -9.273 1 92.12 385 PRO A C 1
ATOM 3007 O O . PRO A 1 385 ? 14.836 -30.078 -8.375 1 92.12 385 PRO A O 1
ATOM 3010 N N . GLY A 1 386 ? 14.664 -29.484 -10.547 1 84 386 GLY A N 1
ATOM 3011 C CA . GLY A 1 386 ? 14.578 -30.875 -10.992 1 84 386 GLY A CA 1
ATOM 3012 C C . GLY A 1 386 ? 15.93 -31.562 -11.047 1 84 386 GLY A C 1
ATOM 3013 O O . GLY A 1 386 ? 16.969 -30.938 -10.836 1 84 386 GLY A O 1
ATOM 3014 N N . ARG A 1 387 ? 15.93 -32.781 -11.289 1 84.44 387 ARG A N 1
ATOM 3015 C CA . ARG A 1 387 ? 17.141 -33.594 -11.281 1 84.44 387 ARG A CA 1
ATOM 3016 C C . ARG A 1 387 ? 18.141 -33.125 -12.336 1 84.44 387 ARG A C 1
ATOM 3018 O O . ARG A 1 387 ? 19.344 -33.062 -12.086 1 84.44 387 ARG A O 1
ATOM 3025 N N . PRO A 1 388 ? 17.703 -32.719 -13.562 1 82.12 388 PRO A N 1
ATOM 3026 C CA . PRO A 1 388 ? 18.672 -32.188 -14.531 1 82.12 388 PRO A CA 1
ATOM 3027 C C . PRO A 1 388 ? 19.438 -30.969 -14.016 1 82.12 388 PRO A C 1
ATOM 3029 O O . PRO A 1 388 ? 20.641 -30.844 -14.242 1 82.12 388 PRO A O 1
ATOM 3032 N N . LEU A 1 389 ? 18.703 -30.062 -13.383 1 91.31 389 LEU A N 1
ATOM 3033 C CA . LEU A 1 389 ? 19.375 -28.891 -12.828 1 91.31 389 LEU A CA 1
ATOM 3034 C C . LEU A 1 389 ? 20.312 -29.281 -11.688 1 91.31 389 LEU A C 1
ATOM 3036 O O . LEU A 1 389 ? 21.422 -28.75 -11.578 1 91.31 389 LEU A O 1
ATOM 3040 N N . ILE A 1 390 ? 19.859 -30.188 -10.805 1 94.44 390 ILE A N 1
ATOM 3041 C CA . ILE A 1 390 ? 20.703 -30.641 -9.703 1 94.44 390 ILE A CA 1
ATOM 3042 C C . ILE A 1 390 ? 21.984 -31.266 -10.258 1 94.44 390 ILE A C 1
ATOM 3044 O O . ILE A 1 390 ? 23.062 -31.094 -9.695 1 94.44 390 ILE A O 1
ATOM 3048 N N . ARG A 1 391 ? 21.891 -32 -11.328 1 90.69 391 ARG A N 1
ATOM 3049 C CA . ARG A 1 391 ? 23.062 -32.594 -11.984 1 90.69 391 ARG A CA 1
ATOM 3050 C C . ARG A 1 391 ? 24.062 -31.516 -12.398 1 90.69 391 ARG A C 1
ATOM 3052 O O . ARG A 1 391 ? 25.266 -31.703 -12.281 1 90.69 391 ARG A O 1
ATOM 3059 N N . VAL A 1 392 ? 23.562 -30.469 -12.914 1 91.88 392 VAL A N 1
ATOM 3060 C CA . VAL A 1 392 ? 24.406 -29.344 -13.312 1 91.88 392 VAL A CA 1
ATOM 3061 C C . VAL A 1 392 ? 25.016 -28.688 -12.07 1 91.88 392 VAL A C 1
ATOM 3063 O O . VAL A 1 392 ? 26.172 -28.266 -12.094 1 91.88 392 VAL A O 1
ATOM 3066 N N . LEU A 1 393 ? 24.234 -28.578 -11.023 1 96.56 393 LEU A N 1
ATOM 3067 C CA . LEU A 1 393 ? 24.766 -28.031 -9.781 1 96.56 393 LEU A CA 1
ATOM 3068 C C . LEU A 1 393 ? 25.922 -28.891 -9.266 1 96.56 393 LEU A C 1
ATOM 3070 O O . LEU A 1 393 ? 26.906 -28.359 -8.734 1 96.56 393 LEU A O 1
ATOM 3074 N N . ALA A 1 394 ? 25.812 -30.188 -9.422 1 95.44 394 ALA A N 1
ATOM 3075 C CA . ALA A 1 394 ? 26.875 -31.094 -9 1 95.44 394 ALA A CA 1
ATOM 3076 C C . ALA A 1 394 ? 28.172 -30.797 -9.75 1 95.44 394 ALA A C 1
ATOM 3078 O O . ALA A 1 394 ? 29.266 -30.938 -9.188 1 95.44 394 ALA A O 1
ATOM 3079 N N . GLU A 1 395 ? 28.062 -30.406 -10.938 1 93.38 395 GLU A N 1
ATOM 3080 C CA . GLU A 1 395 ? 29.234 -30.094 -11.758 1 93.38 395 GLU A CA 1
ATOM 3081 C C . GLU A 1 395 ? 29.766 -28.703 -11.453 1 93.38 395 GLU A C 1
ATOM 3083 O O . GLU A 1 395 ? 30.891 -28.359 -11.844 1 93.38 395 GLU A O 1
ATOM 3088 N N . SER A 1 396 ? 29.031 -27.984 -10.711 1 95 396 SER A N 1
ATOM 3089 C CA . SER A 1 396 ? 29.375 -26.578 -10.5 1 95 396 SER A CA 1
ATOM 3090 C C . SER A 1 396 ? 30 -26.359 -9.133 1 95 396 SER A C 1
ATOM 3092 O O . SER A 1 396 ? 30.016 -25.25 -8.617 1 95 396 SER A O 1
ATOM 3094 N N . THR A 1 397 ? 30.344 -27.375 -8.523 1 94.81 397 THR A N 1
ATOM 3095 C CA . THR A 1 397 ? 31.031 -27.266 -7.238 1 94.81 397 THR A CA 1
ATOM 3096 C C . THR A 1 397 ? 32.375 -27.984 -7.277 1 94.81 397 THR A C 1
ATOM 3098 O O . THR A 1 397 ? 32.531 -28.984 -7.988 1 94.81 397 THR A O 1
ATOM 3101 N N . SER A 1 398 ? 33.406 -27.438 -6.582 1 90.44 398 SER A N 1
ATOM 3102 C CA . SER A 1 398 ? 34.688 -28.078 -6.457 1 90.44 398 SER A CA 1
ATOM 3103 C C . SER A 1 398 ? 34.781 -28.891 -5.168 1 90.44 398 SER A C 1
ATOM 3105 O O . SER A 1 398 ? 35.75 -29.609 -4.961 1 90.44 398 SER A O 1
ATOM 3107 N N . ASP A 1 399 ? 33.781 -28.734 -4.41 1 92.12 399 ASP A N 1
ATOM 3108 C CA . ASP A 1 399 ? 33.75 -29.5 -3.162 1 92.12 399 ASP A CA 1
ATOM 3109 C C . ASP A 1 399 ? 33.281 -30.938 -3.406 1 92.12 399 ASP A C 1
ATOM 3111 O O . ASP A 1 399 ? 32.188 -31.156 -3.898 1 92.12 399 ASP A O 1
ATOM 3115 N N . VAL A 1 400 ? 34.094 -31.859 -3.012 1 91.5 400 VAL A N 1
ATOM 3116 C CA . VAL A 1 400 ? 33.906 -33.25 -3.338 1 91.5 400 VAL A CA 1
ATOM 3117 C C . VAL A 1 400 ? 32.656 -33.812 -2.607 1 91.5 400 VAL A C 1
ATOM 3119 O O . VAL A 1 400 ? 31.891 -34.594 -3.168 1 91.5 400 VAL A O 1
ATOM 3122 N N . ALA A 1 401 ? 32.562 -33.375 -1.389 1 91.81 401 ALA A N 1
ATOM 3123 C CA . ALA A 1 401 ? 31.422 -33.844 -0.598 1 91.81 401 ALA A CA 1
ATOM 3124 C C . ALA A 1 401 ? 30.094 -33.344 -1.164 1 91.81 401 ALA A C 1
ATOM 3126 O O . ALA A 1 401 ? 29.109 -34.094 -1.238 1 91.81 401 ALA A O 1
ATOM 3127 N N . GLU A 1 402 ? 30.078 -32.094 -1.521 1 95.06 402 GLU A N 1
ATOM 3128 C CA . GLU A 1 402 ? 28.875 -31.516 -2.119 1 95.06 402 GLU A CA 1
ATOM 3129 C C . GLU A 1 402 ? 28.531 -32.219 -3.439 1 95.06 402 GLU A C 1
ATOM 3131 O O . GLU A 1 402 ? 27.359 -32.5 -3.703 1 95.06 402 GLU A O 1
ATOM 3136 N N . LYS A 1 403 ? 29.578 -32.406 -4.211 1 94.38 403 LYS A N 1
ATOM 3137 C CA . LYS A 1 403 ? 29.375 -33.062 -5.5 1 94.38 403 LYS A CA 1
ATOM 3138 C C . LYS A 1 403 ? 28.766 -34.469 -5.312 1 94.38 403 LYS A C 1
ATOM 3140 O O . LYS A 1 403 ? 27.812 -34.812 -6.004 1 94.38 403 LYS A O 1
ATOM 3145 N N . ARG A 1 404 ? 29.312 -35.156 -4.383 1 93.94 404 ARG A N 1
ATOM 3146 C CA . ARG A 1 404 ? 28.828 -36.5 -4.109 1 93.94 404 ARG A CA 1
ATOM 3147 C C . ARG A 1 404 ? 27.359 -36.5 -3.705 1 93.94 404 ARG A C 1
ATOM 3149 O O . ARG A 1 404 ? 26.562 -37.25 -4.227 1 93.94 404 ARG A O 1
ATOM 3156 N N . ARG A 1 405 ? 27.016 -35.656 -2.834 1 95.94 405 ARG A N 1
ATOM 3157 C CA . ARG A 1 405 ? 25.641 -35.594 -2.334 1 95.94 405 ARG A CA 1
ATOM 3158 C C . ARG A 1 405 ? 24.672 -35.188 -3.439 1 95.94 405 ARG A C 1
ATOM 3160 O O . ARG A 1 405 ? 23.578 -35.781 -3.561 1 95.94 405 ARG A O 1
ATOM 3167 N N . LEU A 1 406 ? 25.078 -34.219 -4.172 1 96.44 406 LEU A N 1
ATOM 3168 C CA . LEU A 1 406 ? 24.234 -33.781 -5.277 1 96.44 406 LEU A CA 1
ATOM 3169 C C . LEU A 1 406 ? 24.031 -34.906 -6.297 1 96.44 406 LEU A C 1
ATOM 3171 O O . LEU A 1 406 ? 22.953 -35.062 -6.844 1 96.44 406 LEU A O 1
ATOM 3175 N N . LEU A 1 407 ? 25.078 -35.625 -6.527 1 93.06 407 LEU A N 1
ATOM 3176 C CA . LEU A 1 407 ? 24.969 -36.781 -7.434 1 93.06 407 LEU A CA 1
ATOM 3177 C C . LEU A 1 407 ? 24.047 -37.844 -6.863 1 93.06 407 LEU A C 1
ATOM 3179 O O . LEU A 1 407 ? 23.312 -38.5 -7.609 1 93.06 407 LEU A O 1
ATOM 3183 N N . GLU A 1 408 ? 24.094 -38.031 -5.574 1 94.25 408 GLU A N 1
ATOM 3184 C CA . GLU A 1 408 ? 23.141 -38.938 -4.941 1 94.25 408 GLU A CA 1
ATOM 3185 C C . GLU A 1 408 ? 21.703 -38.531 -5.23 1 94.25 408 GLU A C 1
ATOM 3187 O O . GLU A 1 408 ? 20.875 -39.344 -5.613 1 94.25 408 GLU A O 1
ATOM 3192 N N . LEU A 1 409 ? 21.438 -37.281 -5.07 1 93 409 LEU A N 1
ATOM 3193 C CA . LEU A 1 409 ? 20.094 -36.75 -5.227 1 93 409 LEU A CA 1
ATOM 3194 C C . LEU A 1 409 ? 19.609 -36.906 -6.668 1 93 409 LEU A C 1
ATOM 3196 O O . LEU A 1 409 ? 18.406 -36.969 -6.922 1 93 409 LEU A O 1
ATOM 3200 N N . CYS A 1 410 ? 20.531 -36.969 -7.602 1 88.06 410 CYS A N 1
ATOM 3201 C CA . CYS A 1 410 ? 20.156 -37.062 -9.008 1 88.06 410 CYS A CA 1
ATOM 3202 C C . CYS A 1 410 ? 20.172 -38.531 -9.461 1 88.06 410 CYS A C 1
ATOM 3204 O O . CYS A 1 410 ? 19.75 -38.844 -10.578 1 88.06 410 CYS A O 1
ATOM 3206 N N . SER A 1 411 ? 20.656 -39.438 -8.641 1 84.62 411 SER A N 1
ATOM 3207 C CA . SER A 1 411 ? 20.828 -40.844 -9.016 1 84.62 411 SER A CA 1
ATOM 3208 C C . SER A 1 411 ? 19.5 -41.594 -8.961 1 84.62 411 SER A C 1
ATOM 3210 O O . SER A 1 411 ? 18.531 -41.125 -8.359 1 84.62 411 SER A O 1
ATOM 3212 N N . ALA A 1 412 ? 19.531 -42.688 -9.641 1 78.06 412 ALA A N 1
ATOM 3213 C CA . ALA A 1 412 ? 18.375 -43.562 -9.578 1 78.06 412 ALA A CA 1
ATOM 3214 C C . ALA A 1 412 ? 18.156 -44.094 -8.156 1 78.06 412 ALA A C 1
ATOM 3216 O O . ALA A 1 412 ? 17.016 -44.219 -7.703 1 78.06 412 ALA A O 1
ATOM 3217 N N . GLN A 1 413 ? 19.25 -44.344 -7.465 1 82.12 413 GLN A N 1
ATOM 3218 C CA . GLN A 1 413 ? 19.188 -44.875 -6.109 1 82.12 413 GLN A CA 1
ATOM 3219 C C . GLN A 1 413 ? 18.703 -43.812 -5.121 1 82.12 413 GLN A C 1
ATOM 3221 O O . GLN A 1 413 ? 18.172 -44.156 -4.059 1 82.12 413 GLN A O 1
ATOM 3226 N N . GLY A 1 414 ? 18.875 -42.594 -5.465 1 88.38 414 GLY A N 1
ATOM 3227 C CA . GLY A 1 414 ? 18.578 -41.5 -4.547 1 88.38 414 GLY A CA 1
ATOM 3228 C C . GLY A 1 414 ? 17.234 -40.875 -4.789 1 88.38 414 GLY A C 1
ATOM 3229 O O . GLY A 1 414 ? 16.953 -39.75 -4.301 1 88.38 414 GLY A O 1
ATOM 3230 N N . MET A 1 415 ? 16.328 -41.5 -5.496 1 82.75 415 MET A N 1
ATOM 3231 C CA . MET A 1 415 ? 15.023 -40.969 -5.859 1 82.75 415 MET A CA 1
ATOM 3232 C C . MET A 1 415 ? 14.203 -40.656 -4.613 1 82.75 415 MET A C 1
ATOM 3234 O O . MET A 1 415 ? 13.508 -39.625 -4.559 1 82.75 415 MET A O 1
ATOM 3238 N N . LYS A 1 416 ? 14.211 -41.5 -3.701 1 84.94 416 LYS A N 1
ATOM 3239 C CA . LYS A 1 416 ? 13.492 -41.281 -2.451 1 84.94 416 LYS A CA 1
ATOM 3240 C C . LYS A 1 416 ? 14.008 -40.031 -1.732 1 84.94 416 LYS A C 1
ATOM 3242 O O . LYS A 1 416 ? 13.219 -39.219 -1.23 1 84.94 416 LYS A O 1
ATOM 3247 N N . ASP A 1 417 ? 15.273 -39.875 -1.701 1 92.31 417 ASP A N 1
ATOM 3248 C CA . ASP A 1 417 ? 15.883 -38.719 -1.079 1 92.31 417 ASP A CA 1
ATOM 3249 C C . ASP A 1 417 ? 15.484 -37.438 -1.805 1 92.31 417 ASP A C 1
ATOM 3251 O O . ASP A 1 417 ? 15.156 -36.438 -1.168 1 92.31 417 ASP A O 1
ATOM 3255 N N . PHE A 1 418 ? 15.523 -37.531 -3.057 1 91.62 418 PHE A N 1
ATOM 3256 C CA . PHE A 1 418 ? 15.148 -36.375 -3.859 1 91.62 418 PHE A CA 1
ATOM 3257 C C . PHE A 1 418 ? 13.719 -35.938 -3.545 1 91.62 418 PHE A C 1
ATOM 3259 O O . PHE A 1 418 ? 13.469 -34.75 -3.326 1 91.62 418 PHE A O 1
ATOM 3266 N N . THR A 1 419 ? 12.844 -36.844 -3.521 1 86.38 419 THR A N 1
ATOM 3267 C CA . THR A 1 419 ? 11.438 -36.531 -3.268 1 86.38 419 THR A CA 1
ATOM 3268 C C . THR A 1 419 ? 11.25 -36 -1.854 1 86.38 419 THR A C 1
ATOM 3270 O O . THR A 1 419 ? 10.562 -35 -1.655 1 86.38 419 THR A O 1
ATOM 3273 N N . GLU A 1 420 ? 11.875 -36.594 -0.917 1 90.69 420 GLU A N 1
ATOM 3274 C CA . GLU A 1 420 ? 11.664 -36.281 0.495 1 90.69 420 GLU A CA 1
ATOM 3275 C C . GLU A 1 420 ? 12.32 -34.969 0.882 1 90.69 420 GLU A C 1
ATOM 3277 O O . GLU A 1 420 ? 11.773 -34.219 1.691 1 90.69 420 GLU A O 1
ATOM 3282 N N . TYR A 1 421 ? 13.438 -34.719 0.282 1 95 421 TYR A N 1
ATOM 3283 C CA . TYR A 1 421 ? 14.219 -33.594 0.837 1 95 421 TYR A CA 1
ATOM 3284 C C . TYR A 1 421 ? 14.242 -32.406 -0.114 1 95 421 TYR A C 1
ATOM 3286 O O . TYR A 1 421 ? 14.641 -31.312 0.27 1 95 421 TYR A O 1
ATOM 3294 N N . VAL A 1 422 ? 13.836 -32.562 -1.308 1 93.5 422 VAL A N 1
ATOM 3295 C CA . VAL A 1 422 ? 13.883 -31.469 -2.248 1 93.5 422 VAL A CA 1
ATOM 3296 C C . VAL A 1 422 ? 12.477 -31.109 -2.719 1 93.5 422 VAL A C 1
ATOM 3298 O O . VAL A 1 422 ? 12.008 -29.984 -2.525 1 93.5 422 VAL A O 1
ATOM 3301 N N . ARG A 1 423 ? 11.781 -32.031 -3.25 1 87.81 423 ARG A N 1
ATOM 3302 C CA . ARG A 1 423 ? 10.508 -31.797 -3.924 1 87.81 423 ARG A CA 1
ATOM 3303 C C . ARG A 1 423 ? 9.398 -31.531 -2.914 1 87.81 423 ARG A C 1
ATOM 3305 O O . ARG A 1 423 ? 8.688 -30.516 -3.025 1 87.81 423 ARG A O 1
ATOM 3312 N N . GLN A 1 424 ? 9.242 -32.375 -1.975 1 87.06 424 GLN A N 1
ATOM 3313 C CA . GLN A 1 424 ? 8.141 -32.281 -1.028 1 87.06 424 GLN A CA 1
ATOM 3314 C C . GLN A 1 424 ? 8.258 -31 -0.191 1 87.06 424 GLN A C 1
ATOM 3316 O O . GLN A 1 424 ? 7.273 -30.281 0.003 1 87.06 424 GLN A O 1
ATOM 3321 N N . PRO A 1 425 ? 9.477 -30.688 0.262 1 92.62 425 PRO A N 1
ATOM 3322 C CA . PRO A 1 425 ? 9.594 -29.422 0.983 1 92.62 425 PRO A CA 1
ATOM 3323 C C . PRO A 1 425 ? 9.445 -28.203 0.069 1 92.62 425 PRO A C 1
ATOM 3325 O O . PRO A 1 425 ? 9.234 -27.094 0.551 1 92.62 425 PRO A O 1
ATOM 3328 N N . GLY A 1 426 ? 9.562 -28.422 -1.196 1 91.5 426 GLY A N 1
ATOM 3329 C CA . GLY A 1 426 ? 9.477 -27.312 -2.141 1 91.5 426 GLY A CA 1
ATOM 3330 C C . GLY A 1 426 ? 10.641 -26.359 -2.041 1 91.5 426 GLY A C 1
ATOM 3331 O O . GLY A 1 426 ? 10.453 -25.141 -1.937 1 91.5 426 GLY A O 1
ATOM 3332 N N . LEU A 1 427 ? 11.844 -26.906 -2.006 1 95.81 427 LEU A N 1
ATOM 3333 C CA . LEU A 1 427 ? 13.031 -26.078 -1.896 1 95.81 427 LEU A CA 1
ATOM 3334 C C . LEU A 1 427 ? 13.219 -25.219 -3.15 1 95.81 427 LEU A C 1
ATOM 3336 O O . LEU A 1 427 ? 13 -25.703 -4.266 1 95.81 427 LEU A O 1
ATOM 3340 N N . SER A 1 428 ? 13.555 -23.984 -2.98 1 96.5 428 SER A N 1
ATOM 3341 C CA . SER A 1 428 ? 13.891 -23.109 -4.098 1 96.5 428 SER A CA 1
ATOM 3342 C C . SER A 1 428 ? 15.352 -23.266 -4.504 1 96.5 428 SER A C 1
ATOM 3344 O O . SER A 1 428 ? 16.125 -23.953 -3.83 1 96.5 428 SER A O 1
ATOM 3346 N N . LEU A 1 429 ? 15.695 -22.625 -5.629 1 97.31 429 LEU A N 1
ATOM 3347 C CA . LEU A 1 429 ? 17.094 -22.594 -6.035 1 97.31 429 LEU A CA 1
ATOM 3348 C C . LEU A 1 429 ? 17.953 -21.953 -4.953 1 97.31 429 LEU A C 1
ATOM 3350 O O . LEU A 1 429 ? 19.047 -22.438 -4.66 1 97.31 429 LEU A O 1
ATOM 3354 N N . ALA A 1 430 ? 17.484 -20.891 -4.398 1 97.62 430 ALA A N 1
ATOM 3355 C CA . ALA A 1 430 ? 18.219 -20.203 -3.34 1 97.62 430 ALA A CA 1
ATOM 3356 C C . ALA A 1 430 ? 18.453 -21.141 -2.154 1 97.62 430 ALA A C 1
ATOM 3358 O O . ALA A 1 430 ? 19.547 -21.156 -1.574 1 97.62 430 ALA A O 1
ATOM 3359 N N . ASP A 1 431 ? 17.453 -21.891 -1.82 1 97.38 431 ASP A N 1
ATOM 3360 C CA . ASP A 1 431 ? 17.594 -22.859 -0.73 1 97.38 431 ASP A CA 1
ATOM 3361 C C . ASP A 1 431 ? 18.719 -23.844 -1.021 1 97.38 431 ASP A C 1
ATOM 3363 O O . ASP A 1 431 ? 19.516 -24.156 -0.141 1 97.38 431 ASP A O 1
ATOM 3367 N N . MET A 1 432 ? 18.719 -24.375 -2.207 1 97.12 432 MET A N 1
ATOM 3368 C CA . MET A 1 432 ? 19.75 -25.312 -2.619 1 97.12 432 MET A CA 1
ATOM 3369 C C . MET A 1 432 ? 21.141 -24.672 -2.516 1 97.12 432 MET A C 1
ATOM 3371 O O . MET A 1 432 ? 22.078 -25.297 -2.025 1 97.12 432 MET A O 1
ATOM 3375 N N . LEU A 1 433 ? 21.203 -23.484 -2.941 1 97.44 433 LEU A N 1
ATOM 3376 C CA . LEU A 1 433 ? 22.484 -22.797 -2.967 1 97.44 433 LEU A CA 1
ATOM 3377 C C . LEU A 1 433 ? 22.938 -22.438 -1.555 1 97.44 433 LEU A C 1
ATOM 3379 O O . LEU A 1 433 ? 24.141 -22.375 -1.284 1 97.44 433 LEU A O 1
ATOM 3383 N N . PHE A 1 434 ? 22.031 -22.219 -0.712 1 96.25 434 PHE A N 1
ATOM 3384 C CA . PHE A 1 434 ? 22.359 -22.031 0.692 1 96.25 434 PHE A CA 1
ATOM 3385 C C . PHE A 1 434 ? 22.922 -23.312 1.294 1 96.25 434 PHE A C 1
ATOM 3387 O O . PHE A 1 434 ? 23.875 -23.281 2.066 1 96.25 434 PHE A O 1
ATOM 3394 N N . ALA A 1 435 ? 22.328 -24.375 1.02 1 96.5 435 ALA A N 1
ATOM 3395 C CA . ALA A 1 435 ? 22.719 -25.672 1.567 1 96.5 435 ALA A CA 1
ATOM 3396 C C . ALA A 1 435 ? 24.078 -26.094 1.043 1 96.5 435 ALA A C 1
ATOM 3398 O O . ALA A 1 435 ? 24.844 -26.781 1.743 1 96.5 435 ALA A O 1
ATOM 3399 N N . PHE A 1 436 ? 24.359 -25.734 -0.168 1 96.69 436 PHE A N 1
ATOM 3400 C CA . PHE A 1 436 ? 25.625 -26.078 -0.816 1 96.69 436 PHE A CA 1
ATOM 3401 C C . PHE A 1 436 ? 26.406 -24.812 -1.181 1 96.69 436 PHE A C 1
ATOM 3403 O O . PHE A 1 436 ? 26.438 -24.422 -2.348 1 96.69 436 PHE A O 1
ATOM 3410 N N . PRO A 1 437 ? 27.109 -24.328 -0.294 1 94.81 437 PRO A N 1
ATOM 3411 C CA . PRO A 1 437 ? 27.672 -22.984 -0.414 1 94.81 437 PRO A CA 1
ATOM 3412 C C . PRO A 1 437 ? 28.781 -22.906 -1.475 1 94.81 437 PRO A C 1
ATOM 3414 O O . PRO A 1 437 ? 29.094 -21.812 -1.962 1 94.81 437 PRO A O 1
ATOM 3417 N N . ASN A 1 438 ? 29.312 -23.969 -1.872 1 94.88 438 ASN A N 1
ATOM 3418 C CA . ASN A 1 438 ? 30.406 -23.938 -2.83 1 94.88 438 ASN A CA 1
ATOM 3419 C C . ASN A 1 438 ? 29.906 -24.109 -4.262 1 94.88 438 ASN A C 1
ATOM 3421 O O . ASN A 1 438 ? 30.688 -24.062 -5.207 1 94.88 438 ASN A O 1
ATOM 3425 N N . VAL A 1 439 ? 28.688 -24.312 -4.383 1 97.06 439 VAL A N 1
ATOM 3426 C CA . VAL A 1 439 ? 28.094 -24.438 -5.715 1 97.06 439 VAL A CA 1
ATOM 3427 C C . VAL A 1 439 ? 27.984 -23.062 -6.359 1 97.06 439 VAL A C 1
ATOM 3429 O O . VAL A 1 439 ? 27.344 -22.172 -5.809 1 97.06 439 VAL A O 1
ATOM 3432 N N . LYS A 1 440 ? 28.578 -22.859 -7.488 1 96.25 440 LYS A N 1
ATOM 3433 C CA . LYS A 1 440 ? 28.531 -21.641 -8.289 1 96.25 440 LYS A CA 1
ATOM 3434 C C . LYS A 1 440 ? 28.125 -21.953 -9.727 1 96.25 440 LYS A C 1
ATOM 3436 O O . LYS A 1 440 ? 28.969 -22 -10.625 1 96.25 440 LYS A O 1
ATOM 3441 N N . PRO A 1 441 ? 26.891 -21.984 -9.953 1 96.88 441 PRO A N 1
ATOM 3442 C CA . PRO A 1 441 ? 26.438 -22.375 -11.297 1 96.88 441 PRO A CA 1
ATOM 3443 C C . PRO A 1 441 ? 26.672 -21.281 -12.336 1 96.88 441 PRO A C 1
ATOM 3445 O O . PRO A 1 441 ? 26.516 -20.094 -12.031 1 96.88 441 PRO A O 1
ATOM 3448 N N . PRO A 1 442 ? 27 -21.75 -13.57 1 95.12 442 PRO A N 1
ATOM 3449 C CA . PRO A 1 442 ? 27.016 -20.75 -14.648 1 95.12 442 PRO A CA 1
ATOM 3450 C C . PRO A 1 442 ? 25.625 -20.188 -14.938 1 95.12 442 PRO A C 1
ATOM 3452 O O . PRO A 1 442 ? 24.641 -20.922 -14.961 1 95.12 442 PRO A O 1
ATOM 3455 N N . VAL A 1 443 ? 25.562 -18.891 -15.18 1 96.62 443 VAL A N 1
ATOM 3456 C CA . VAL A 1 443 ? 24.297 -18.203 -15.367 1 96.62 443 VAL A CA 1
ATOM 3457 C C . VAL A 1 443 ? 23.594 -18.75 -16.609 1 96.62 443 VAL A C 1
ATOM 3459 O O . VAL A 1 443 ? 22.359 -18.891 -16.625 1 96.62 443 VAL A O 1
ATOM 3462 N N . ASP A 1 444 ? 24.375 -19.141 -17.625 1 95.25 444 ASP A N 1
ATOM 3463 C CA . ASP A 1 444 ? 23.828 -19.672 -18.875 1 95.25 444 ASP A CA 1
ATOM 3464 C C . ASP A 1 444 ? 23.062 -20.969 -18.625 1 95.25 444 ASP A C 1
ATOM 3466 O O . ASP A 1 444 ? 22 -21.188 -19.203 1 95.25 444 ASP A O 1
ATOM 3470 N N . ARG A 1 445 ? 23.594 -21.797 -17.797 1 94.19 445 ARG A N 1
ATOM 3471 C CA . ARG A 1 445 ? 22.969 -23.078 -17.5 1 94.19 445 ARG A CA 1
ATOM 3472 C C . ARG A 1 445 ? 21.641 -22.891 -16.766 1 94.19 445 ARG A C 1
ATOM 3474 O O . ARG A 1 445 ? 20.688 -23.641 -17 1 94.19 445 ARG A O 1
ATOM 3481 N N . LEU A 1 446 ? 21.609 -21.922 -15.891 1 96.38 446 LEU A N 1
ATOM 3482 C CA . LEU A 1 446 ? 20.359 -21.625 -15.195 1 96.38 446 LEU A CA 1
ATOM 3483 C C . LEU A 1 446 ? 19.281 -21.156 -16.172 1 96.38 446 LEU A C 1
ATOM 3485 O O . LEU A 1 446 ? 18.125 -21.547 -16.078 1 96.38 446 LEU A O 1
ATOM 3489 N N . ILE A 1 447 ? 19.656 -20.297 -17.109 1 95.44 447 ILE A N 1
ATOM 3490 C CA . ILE A 1 447 ? 18.719 -19.781 -18.109 1 95.44 447 ILE A CA 1
ATOM 3491 C C . ILE A 1 447 ? 18.172 -20.938 -18.938 1 95.44 447 ILE A C 1
ATOM 3493 O O . ILE A 1 447 ? 16.984 -20.953 -19.281 1 95.44 447 ILE A O 1
ATOM 3497 N N . GLU A 1 448 ? 19.031 -21.938 -19.156 1 90.25 448 GLU A N 1
ATOM 3498 C CA . GLU A 1 448 ? 18.656 -23.094 -19.953 1 90.25 448 GLU A CA 1
ATOM 3499 C C . GLU A 1 448 ? 17.656 -23.984 -19.219 1 90.25 448 GLU A C 1
ATOM 3501 O O . GLU A 1 448 ? 16.75 -24.562 -19.828 1 90.25 448 GLU A O 1
ATOM 3506 N N . LEU A 1 449 ? 17.812 -24.078 -17.922 1 88.62 449 LEU A N 1
ATOM 3507 C CA . LEU A 1 449 ? 17.203 -25.219 -17.25 1 88.62 449 LEU A CA 1
ATOM 3508 C C . LEU A 1 449 ? 16.078 -24.766 -16.328 1 88.62 449 LEU A C 1
ATOM 3510 O O . LEU A 1 449 ? 15.219 -25.562 -15.945 1 88.62 449 LEU A O 1
ATOM 3514 N N . LEU A 1 450 ? 16.094 -23.531 -15.852 1 92.25 450 LEU A N 1
ATOM 3515 C CA . LEU A 1 450 ? 14.992 -23.062 -15.008 1 92.25 450 LEU A CA 1
ATOM 3516 C C . LEU A 1 450 ? 13.711 -22.922 -15.82 1 92.25 450 LEU A C 1
ATOM 3518 O O . LEU A 1 450 ? 13.742 -22.484 -16.969 1 92.25 450 LEU A O 1
ATOM 3522 N N . PRO A 1 451 ? 12.633 -23.359 -15.211 1 88.25 451 PRO A N 1
ATOM 3523 C CA . PRO A 1 451 ? 11.367 -23.266 -15.938 1 88.25 451 PRO A CA 1
ATOM 3524 C C . PRO A 1 451 ? 10.891 -21.828 -16.125 1 88.25 451 PRO A C 1
ATOM 3526 O O . PRO A 1 451 ? 11.352 -20.922 -15.422 1 88.25 451 PRO A O 1
ATOM 3529 N N . ARG A 1 452 ? 10.008 -21.656 -17.078 1 90.5 452 ARG A N 1
ATOM 3530 C CA . ARG A 1 452 ? 9.367 -20.375 -17.328 1 90.5 452 ARG A CA 1
ATOM 3531 C C . ARG A 1 452 ? 8.539 -19.922 -16.125 1 90.5 452 ARG A C 1
ATOM 3533 O O . ARG A 1 452 ? 7.824 -20.734 -15.531 1 90.5 452 ARG A O 1
ATOM 3540 N N . LEU A 1 453 ? 8.711 -18.672 -15.734 1 94 453 LEU A N 1
ATOM 3541 C CA . LEU A 1 453 ? 7.883 -18.109 -14.672 1 94 453 LEU A CA 1
ATOM 3542 C C . LEU A 1 453 ? 6.453 -17.891 -15.156 1 94 453 LEU A C 1
ATOM 3544 O O . LEU A 1 453 ? 6.211 -17.062 -16.047 1 94 453 LEU A O 1
ATOM 3548 N N . ILE A 1 454 ? 5.551 -18.609 -14.586 1 89.81 454 ILE A N 1
ATOM 3549 C CA . ILE A 1 454 ? 4.168 -18.562 -15.047 1 89.81 454 ILE A CA 1
ATOM 3550 C C . ILE A 1 454 ? 3.398 -17.5 -14.273 1 89.81 454 ILE A C 1
ATOM 3552 O O . ILE A 1 454 ? 3.586 -17.328 -13.07 1 89.81 454 ILE A O 1
ATOM 3556 N N . PRO A 1 455 ? 2.553 -16.703 -15 1 93.56 455 PRO A N 1
ATOM 3557 C CA . PRO A 1 455 ? 1.676 -15.781 -14.281 1 93.56 455 PRO A CA 1
ATOM 3558 C C . PRO A 1 455 ? 0.678 -16.5 -13.375 1 93.56 455 PRO A C 1
ATOM 3560 O O . PRO A 1 455 ? 0.457 -17.703 -13.523 1 93.56 455 PRO A O 1
ATOM 3563 N N . ARG A 1 456 ? 0.164 -15.805 -12.438 1 93.69 456 ARG A N 1
ATOM 3564 C CA . ARG A 1 456 ? -0.699 -16.438 -11.445 1 93.69 456 ARG A CA 1
ATOM 3565 C C . ARG A 1 456 ? -2.141 -15.953 -11.586 1 93.69 456 ARG A C 1
ATOM 3567 O O . ARG A 1 456 ? -2.402 -14.75 -11.609 1 93.69 456 ARG A O 1
ATOM 3574 N N . PRO A 1 457 ? -3.082 -16.875 -11.625 1 92.12 457 PRO A N 1
ATOM 3575 C CA . PRO A 1 457 ? -4.492 -16.5 -11.789 1 92.12 457 PRO A CA 1
ATOM 3576 C C . PRO A 1 457 ? -5.188 -16.219 -10.453 1 92.12 457 PRO A C 1
ATOM 3578 O O . PRO A 1 457 ? -4.914 -16.906 -9.461 1 92.12 457 PRO A O 1
ATOM 3581 N N . TYR A 1 458 ? -6.07 -15.312 -10.438 1 94.25 458 TYR A N 1
ATOM 3582 C CA . TYR A 1 458 ? -6.965 -15.008 -9.328 1 94.25 458 TYR A CA 1
ATOM 3583 C C . TYR A 1 458 ? -8.375 -14.727 -9.828 1 94.25 458 TYR A C 1
ATOM 3585 O O . TYR A 1 458 ? -8.562 -13.93 -10.75 1 94.25 458 TYR A O 1
ATOM 3593 N N . SER A 1 459 ? -9.312 -15.352 -9.195 1 93.44 459 SER A N 1
ATOM 3594 C CA . SER A 1 459 ? -10.703 -15.156 -9.578 1 93.44 459 SER A CA 1
ATOM 3595 C C . SER A 1 459 ? -11.227 -13.812 -9.086 1 93.44 459 SER A C 1
ATOM 3597 O O . SER A 1 459 ? -10.898 -13.375 -7.984 1 93.44 459 SER A O 1
ATOM 3599 N N . MET A 1 460 ? -12.047 -13.289 -9.883 1 93.31 460 MET A N 1
ATOM 3600 C CA . MET A 1 460 ? -12.633 -12 -9.516 1 93.31 460 MET A CA 1
ATOM 3601 C C . MET A 1 460 ? -13.719 -12.18 -8.453 1 93.31 460 MET A C 1
ATOM 3603 O O . MET A 1 460 ? -14.484 -13.141 -8.5 1 93.31 460 MET A O 1
ATOM 3607 N N . SER A 1 461 ? -13.734 -11.25 -7.508 1 95.44 461 SER A N 1
ATOM 3608 C CA . SER A 1 461 ? -14.703 -11.312 -6.414 1 95.44 461 SER A CA 1
ATOM 3609 C C . SER A 1 461 ? -15.75 -10.211 -6.543 1 95.44 461 SER A C 1
ATOM 3611 O O . SER A 1 461 ? -16.5 -9.953 -5.605 1 95.44 461 SER A O 1
ATOM 3613 N N . SER A 1 462 ? -15.727 -9.523 -7.609 1 93.38 462 SER A N 1
ATOM 3614 C CA . SER A 1 462 ? -16.703 -8.484 -7.926 1 93.38 462 SER A CA 1
ATOM 3615 C C . SER A 1 462 ? -17.062 -8.5 -9.406 1 93.38 462 SER A C 1
ATOM 3617 O O . SER A 1 462 ? -16.422 -9.203 -10.203 1 93.38 462 SER A O 1
ATOM 3619 N N . TYR A 1 463 ? -18.109 -7.887 -9.648 1 91.81 463 TYR A N 1
ATOM 3620 C CA . TYR A 1 463 ? -18.5 -7.742 -11.047 1 91.81 463 TYR A CA 1
ATOM 3621 C C . TYR A 1 463 ? -18.75 -6.281 -11.398 1 91.81 463 TYR A C 1
ATOM 3623 O O . TYR A 1 463 ? -19.859 -5.773 -11.195 1 91.81 463 TYR A O 1
ATOM 3631 N N . GLU A 1 464 ? -17.688 -5.668 -11.797 1 79.56 464 GLU A N 1
ATOM 3632 C CA . GLU A 1 464 ? -17.703 -4.273 -12.219 1 79.56 464 GLU A CA 1
ATOM 3633 C C . GLU A 1 464 ? -17.094 -4.109 -13.609 1 79.56 464 GLU A C 1
ATOM 3635 O O . GLU A 1 464 ? -16.375 -4.996 -14.086 1 79.56 464 GLU A O 1
ATOM 3640 N N . SER A 1 465 ? -17.422 -3.08 -14.234 1 76.5 465 SER A N 1
ATOM 3641 C CA . SER A 1 465 ? -16.984 -2.908 -15.617 1 76.5 465 SER A CA 1
ATOM 3642 C C . SER A 1 465 ? -15.516 -2.545 -15.695 1 76.5 465 SER A C 1
ATOM 3644 O O . SER A 1 465 ? -14.789 -3.039 -16.562 1 76.5 465 SER A O 1
ATOM 3646 N N . ARG A 1 466 ? -15.047 -1.811 -14.82 1 89.31 466 ARG A N 1
ATOM 3647 C CA . ARG A 1 466 ? -13.703 -1.28 -15.008 1 89.31 466 ARG A CA 1
ATOM 3648 C C . ARG A 1 466 ? -12.766 -1.771 -13.906 1 89.31 466 ARG A C 1
ATOM 3650 O O . ARG A 1 466 ? -11.547 -1.634 -14.016 1 89.31 466 ARG A O 1
ATOM 3657 N N . ARG A 1 467 ? -13.258 -2.381 -12.906 1 92.5 467 ARG A N 1
ATOM 3658 C CA . ARG A 1 467 ? -12.43 -2.775 -11.766 1 92.5 467 ARG A CA 1
ATOM 3659 C C . ARG A 1 467 ? -12.617 -4.254 -11.445 1 92.5 467 ARG A C 1
ATOM 3661 O O . ARG A 1 467 ? -13.641 -4.848 -11.797 1 92.5 467 ARG A O 1
ATOM 3668 N N . ALA A 1 468 ? -11.633 -4.812 -10.867 1 94.38 468 ALA A N 1
ATOM 3669 C CA . ALA A 1 468 ? -11.695 -6.191 -10.398 1 94.38 468 ALA A CA 1
ATOM 3670 C C . ALA A 1 468 ? -11.172 -6.309 -8.969 1 94.38 468 ALA A C 1
ATOM 3672 O O . ALA A 1 468 ? -10.055 -5.859 -8.672 1 94.38 468 ALA A O 1
ATOM 3673 N N . ARG A 1 469 ? -12 -6.777 -8.125 1 96.31 469 ARG A N 1
ATOM 3674 C CA . ARG A 1 469 ? -11.602 -7.098 -6.754 1 96.31 469 ARG A CA 1
ATOM 3675 C C . ARG A 1 469 ? -11.133 -8.547 -6.645 1 96.31 469 ARG A C 1
ATOM 3677 O O . ARG A 1 469 ? -11.781 -9.453 -7.164 1 96.31 469 ARG A O 1
ATOM 3684 N N . LEU A 1 470 ? -10.047 -8.758 -6.012 1 96.69 470 LEU A N 1
ATOM 3685 C CA . LEU A 1 470 ? -9.5 -10.094 -5.816 1 96.69 470 LEU A CA 1
ATOM 3686 C C . LEU A 1 470 ? -9.203 -10.344 -4.34 1 96.69 470 LEU A C 1
ATOM 3688 O O . LEU A 1 470 ? -8.617 -9.492 -3.664 1 96.69 470 LEU A O 1
ATOM 3692 N N . VAL A 1 471 ? -9.609 -11.492 -3.865 1 96.75 471 VAL A N 1
ATOM 3693 C CA . VAL A 1 471 ? -9.367 -11.906 -2.486 1 96.75 471 VAL A CA 1
ATOM 3694 C C . VAL A 1 471 ? -8.43 -13.109 -2.465 1 96.75 471 VAL A C 1
ATOM 3696 O O . VAL A 1 471 ? -8.578 -14.039 -3.268 1 96.75 471 VAL A O 1
ATOM 3699 N N . TYR A 1 472 ? -7.441 -13.07 -1.614 1 95.25 472 TYR A N 1
ATOM 3700 C CA . TYR A 1 472 ? -6.48 -14.164 -1.587 1 95.25 472 TYR A CA 1
ATOM 3701 C C . TYR A 1 472 ? -6.047 -14.477 -0.159 1 95.25 472 TYR A C 1
ATOM 3703 O O . TYR A 1 472 ? -6.152 -13.625 0.727 1 95.25 472 TYR A O 1
ATOM 3711 N N . SER A 1 473 ? -5.66 -15.695 0.05 1 93.31 473 SER A N 1
ATOM 3712 C CA . SER A 1 473 ? -5.129 -16.156 1.324 1 93.31 473 SER A CA 1
ATOM 3713 C C . SER A 1 473 ? -3.605 -16.219 1.3 1 93.31 473 SER A C 1
ATOM 3715 O O . SER A 1 473 ? -3.008 -16.594 0.286 1 93.31 473 SER A O 1
ATOM 3717 N N . GLU A 1 474 ? -3.041 -15.875 2.361 1 91.06 474 GLU A N 1
ATOM 3718 C CA . GLU A 1 474 ? -1.585 -15.914 2.453 1 91.06 474 GLU A CA 1
ATOM 3719 C C . GLU A 1 474 ? -1.1 -17.297 2.869 1 91.06 474 GLU A C 1
ATOM 3721 O O . GLU A 1 474 ? -1.685 -17.922 3.756 1 91.06 474 GLU A O 1
ATOM 3726 N N . MET A 1 475 ? -0.118 -17.75 2.154 1 87.31 475 MET A N 1
ATOM 3727 C CA . MET A 1 475 ? 0.583 -18.969 2.547 1 87.31 475 MET A CA 1
ATOM 3728 C C . MET A 1 475 ? 1.993 -18.641 3.033 1 87.31 475 MET A C 1
ATOM 3730 O O . MET A 1 475 ? 2.74 -17.938 2.363 1 87.31 475 MET A O 1
ATOM 3734 N N . GLU A 1 476 ? 2.309 -19.172 4.145 1 89.88 476 GLU A N 1
ATOM 3735 C CA . GLU A 1 476 ? 3.623 -18.922 4.73 1 89.88 476 GLU A CA 1
ATOM 3736 C C . GLU A 1 476 ? 4.469 -20.203 4.73 1 89.88 476 GLU A C 1
ATOM 3738 O O . GLU A 1 476 ? 3.959 -21.281 5.004 1 89.88 476 GLU A O 1
ATOM 3743 N N . PHE A 1 477 ? 5.699 -19.984 4.379 1 93.06 477 PHE A N 1
ATOM 3744 C CA . PHE A 1 477 ? 6.691 -21.047 4.406 1 93.06 477 PHE A CA 1
ATOM 3745 C C . PHE A 1 477 ? 7.832 -20.703 5.359 1 93.06 477 PHE A C 1
ATOM 3747 O O . PHE A 1 477 ? 8.773 -20 4.98 1 93.06 477 PHE A O 1
ATOM 3754 N N . PRO A 1 478 ? 7.762 -21.203 6.543 1 94.06 478 PRO A N 1
ATOM 3755 C CA . PRO A 1 478 ? 8.82 -20.891 7.516 1 94.06 478 PRO A CA 1
ATOM 3756 C C . PRO A 1 478 ? 10.109 -21.656 7.238 1 94.06 478 PRO A C 1
ATOM 3758 O O . PRO A 1 478 ? 10.133 -22.562 6.391 1 94.06 478 PRO A O 1
ATOM 3761 N N . VAL A 1 479 ? 11.094 -21.297 7.926 1 95.5 479 VAL A N 1
ATOM 3762 C CA . VAL A 1 479 ? 12.359 -22.031 7.887 1 95.5 479 VAL A CA 1
ATOM 3763 C C . VAL A 1 479 ? 12.172 -23.422 8.477 1 95.5 479 VAL A C 1
ATOM 3765 O O . VAL A 1 479 ? 12.055 -23.578 9.695 1 95.5 479 VAL A O 1
ATOM 3768 N N . SER A 1 480 ? 12.094 -24.344 7.629 1 94.38 480 SER A N 1
ATOM 3769 C CA . SER A 1 480 ? 11.898 -25.734 8.008 1 94.38 480 SER A CA 1
ATOM 3770 C C . SER A 1 480 ? 12.148 -26.672 6.828 1 94.38 480 SER A C 1
ATOM 3772 O O . SER A 1 480 ? 12.125 -26.234 5.672 1 94.38 480 SER A O 1
ATOM 3774 N N . GLU A 1 481 ? 12.531 -27.875 7.121 1 94.44 481 GLU A N 1
ATOM 3775 C CA . GLU A 1 481 ? 12.648 -28.938 6.137 1 94.44 481 GLU A CA 1
ATOM 3776 C C . GLU A 1 481 ? 13.664 -28.578 5.051 1 94.44 481 GLU A C 1
ATOM 3778 O O . GLU A 1 481 ? 13.422 -28.844 3.867 1 94.44 481 GLU A O 1
ATOM 3783 N N . GLY A 1 482 ? 14.633 -27.875 5.469 1 94.06 482 GLY A N 1
ATOM 3784 C CA . GLY A 1 482 ? 15.703 -27.547 4.539 1 94.06 482 GLY A CA 1
ATOM 3785 C C . GLY A 1 482 ? 15.594 -26.125 3.984 1 94.06 482 GLY A C 1
ATOM 3786 O O . GLY A 1 482 ? 16.531 -25.625 3.369 1 94.06 482 GLY A O 1
ATOM 3787 N N . ARG A 1 483 ? 14.422 -25.5 4.098 1 95 483 ARG A N 1
ATOM 3788 C CA . ARG A 1 483 ? 14.273 -24.094 3.73 1 95 483 ARG A CA 1
ATOM 3789 C C . ARG A 1 483 ? 15.094 -23.203 4.656 1 95 483 ARG A C 1
ATOM 3791 O O . ARG A 1 483 ? 15.078 -23.375 5.875 1 95 483 ARG A O 1
ATOM 3798 N N . ARG A 1 484 ? 15.727 -22.219 4.023 1 94.75 484 ARG A N 1
ATOM 3799 C CA . ARG A 1 484 ? 16.672 -21.422 4.797 1 94.75 484 ARG A CA 1
ATOM 3800 C C . ARG A 1 484 ? 16.25 -19.969 4.883 1 94.75 484 ARG A C 1
ATOM 3802 O O . ARG A 1 484 ? 17.031 -19.094 5.273 1 94.75 484 ARG A O 1
ATOM 3809 N N . HIS A 1 485 ? 15.141 -19.688 4.473 1 93.81 485 HIS A N 1
ATOM 3810 C CA . HIS A 1 485 ? 14.555 -18.359 4.656 1 93.81 485 HIS A CA 1
ATOM 3811 C C . HIS A 1 485 ? 13.031 -18.422 4.637 1 93.81 485 HIS A C 1
ATOM 3813 O O . HIS A 1 485 ? 12.445 -19.156 3.84 1 93.81 485 HIS A O 1
ATOM 3819 N N . SER A 1 486 ? 12.5 -17.703 5.547 1 94.56 486 SER A N 1
ATOM 3820 C CA . SER A 1 486 ? 11.039 -17.625 5.602 1 94.56 486 SER A CA 1
ATOM 3821 C C . SER A 1 486 ? 10.484 -16.812 4.438 1 94.56 486 SER A C 1
ATOM 3823 O O . SER A 1 486 ? 11.078 -15.812 4.035 1 94.56 486 SER A O 1
ATOM 3825 N N . ARG A 1 487 ? 9.383 -17.281 3.865 1 93.38 487 ARG A N 1
ATOM 3826 C CA . ARG A 1 487 ? 8.789 -16.562 2.744 1 93.38 487 ARG A CA 1
ATOM 3827 C C . ARG A 1 487 ? 7.301 -16.875 2.613 1 93.38 487 ARG A C 1
ATOM 3829 O O . ARG A 1 487 ? 6.809 -17.828 3.23 1 93.38 487 ARG A O 1
ATOM 3836 N N . LYS A 1 488 ? 6.656 -16.109 1.873 1 93.56 488 LYS A N 1
ATOM 3837 C CA . LYS A 1 488 ? 5.293 -16.391 1.437 1 93.56 488 LYS A CA 1
ATOM 3838 C C . LYS A 1 488 ? 5.266 -16.859 -0.018 1 93.56 488 LYS A C 1
ATOM 3840 O O . LYS A 1 488 ? 6.316 -17.031 -0.639 1 93.56 488 LYS A O 1
ATOM 3845 N N . GLY A 1 489 ? 4.082 -17.203 -0.466 1 94.19 489 GLY A N 1
ATOM 3846 C CA . GLY A 1 489 ? 3.98 -17.484 -1.889 1 94.19 489 GLY A CA 1
ATOM 3847 C C . GLY A 1 489 ? 4.5 -16.359 -2.76 1 94.19 489 GLY A C 1
ATOM 3848 O O . GLY A 1 489 ? 4.434 -15.18 -2.375 1 94.19 489 GLY A O 1
ATOM 3849 N N . LEU A 1 490 ? 4.957 -16.703 -3.879 1 95.06 490 LEU A N 1
ATOM 3850 C CA . LEU A 1 490 ? 5.543 -15.703 -4.77 1 95.06 490 LEU A CA 1
ATOM 3851 C C . LEU A 1 490 ? 4.535 -14.602 -5.09 1 95.06 490 LEU A C 1
ATOM 3853 O O . LEU A 1 490 ? 4.84 -13.414 -4.953 1 95.06 490 LEU A O 1
ATOM 3857 N N . ALA A 1 491 ? 3.346 -14.992 -5.535 1 95.75 491 ALA A N 1
ATOM 3858 C CA . ALA A 1 491 ? 2.332 -14.008 -5.91 1 95.75 491 ALA A CA 1
ATOM 3859 C C . ALA A 1 491 ? 1.829 -13.242 -4.691 1 95.75 491 ALA A C 1
ATOM 3861 O O . ALA A 1 491 ? 1.665 -12.023 -4.738 1 95.75 491 ALA A O 1
ATOM 3862 N N . THR A 1 492 ? 1.61 -13.992 -3.631 1 94.44 492 THR A N 1
ATOM 3863 C CA . THR A 1 492 ? 1.073 -13.367 -2.426 1 94.44 492 THR A CA 1
ATOM 3864 C C . THR A 1 492 ? 2.059 -12.352 -1.854 1 94.44 492 THR A C 1
ATOM 3866 O O . THR A 1 492 ? 1.663 -11.266 -1.425 1 94.44 492 THR A O 1
ATOM 3869 N N . ASP A 1 493 ? 3.27 -12.734 -1.827 1 94.5 493 ASP A N 1
ATOM 3870 C CA . ASP A 1 493 ? 4.301 -11.812 -1.359 1 94.5 493 ASP A CA 1
ATOM 3871 C C . ASP A 1 493 ? 4.332 -10.547 -2.215 1 94.5 493 ASP A C 1
ATOM 3873 O O . ASP A 1 493 ? 4.469 -9.438 -1.689 1 94.5 493 ASP A O 1
ATOM 3877 N N . TRP A 1 494 ? 4.285 -10.719 -3.416 1 96.69 494 TRP A N 1
ATOM 3878 C CA . TRP A 1 494 ? 4.32 -9.602 -4.352 1 96.69 494 TRP A CA 1
ATOM 3879 C C . TRP A 1 494 ? 3.076 -8.727 -4.203 1 96.69 494 TRP A C 1
ATOM 3881 O O . TRP A 1 494 ? 3.178 -7.504 -4.117 1 96.69 494 TRP A O 1
ATOM 3891 N N . LEU A 1 495 ? 1.936 -9.328 -4.129 1 97.5 495 LEU A N 1
ATOM 3892 C CA . LEU A 1 495 ? 0.688 -8.594 -3.947 1 97.5 495 LEU A CA 1
ATOM 3893 C C . LEU A 1 495 ? 0.716 -7.785 -2.652 1 97.5 495 LEU A C 1
ATOM 3895 O O . LEU A 1 495 ? 0.254 -6.645 -2.619 1 97.5 495 LEU A O 1
ATOM 3899 N N . ASN A 1 496 ? 1.25 -8.391 -1.639 1 96.19 496 ASN A N 1
ATOM 3900 C CA . ASN A 1 496 ? 1.347 -7.727 -0.344 1 96.19 496 ASN A CA 1
ATOM 3901 C C . ASN A 1 496 ? 2.293 -6.527 -0.399 1 96.19 496 ASN A C 1
ATOM 3903 O O . ASN A 1 496 ? 2.209 -5.629 0.436 1 96.19 496 ASN A O 1
ATOM 3907 N N . SER A 1 497 ? 3.207 -6.562 -1.329 1 95.81 497 SER A N 1
ATOM 3908 C CA . SER A 1 497 ? 4.211 -5.508 -1.416 1 95.81 497 SER A CA 1
ATOM 3909 C C . SER A 1 497 ? 3.688 -4.305 -2.193 1 95.81 497 SER A C 1
ATOM 3911 O O . SER A 1 497 ? 4.32 -3.248 -2.215 1 95.81 497 SER A O 1
ATOM 3913 N N . LEU A 1 498 ? 2.566 -4.457 -2.791 1 97.12 498 LEU A N 1
ATOM 3914 C CA . LEU A 1 498 ? 2.031 -3.398 -3.641 1 97.12 498 LEU A CA 1
ATOM 3915 C C . LEU A 1 498 ? 1.371 -2.309 -2.803 1 97.12 498 LEU A C 1
ATOM 3917 O O . LEU A 1 498 ? 0.797 -2.592 -1.749 1 97.12 498 LEU A O 1
ATOM 3921 N N . ARG A 1 499 ? 1.487 -1.105 -3.305 1 95.38 499 ARG A N 1
ATOM 3922 C CA . ARG A 1 499 ? 0.799 0.056 -2.75 1 95.38 499 ARG A CA 1
ATOM 3923 C C . ARG A 1 499 ? -0.355 0.489 -3.646 1 95.38 499 ARG A C 1
ATOM 3925 O O . ARG A 1 499 ? -0.321 0.272 -4.859 1 95.38 499 ARG A O 1
ATOM 3932 N N . VAL A 1 500 ? -1.353 1.057 -2.984 1 97.62 500 VAL A N 1
ATOM 3933 C CA . VAL A 1 500 ? -2.369 1.725 -3.791 1 97.62 500 VAL A CA 1
ATOM 3934 C C . VAL A 1 500 ? -1.722 2.82 -4.633 1 97.62 500 VAL A C 1
ATOM 3936 O O . VAL A 1 500 ? -0.991 3.666 -4.109 1 97.62 500 VAL A O 1
ATOM 3939 N N . GLY A 1 501 ? -1.965 2.752 -5.898 1 96.38 501 GLY A N 1
ATOM 3940 C CA . GLY A 1 501 ? -1.333 3.68 -6.824 1 96.38 501 GLY A CA 1
ATOM 3941 C C . GLY A 1 501 ? -0.308 3.02 -7.723 1 96.38 501 GLY A C 1
ATOM 3942 O O . GLY A 1 501 ? 0.096 3.592 -8.734 1 96.38 501 GLY A O 1
ATOM 3943 N N . ASP A 1 502 ? 0.14 1.85 -7.375 1 97.25 502 ASP A N 1
ATOM 3944 C CA . ASP A 1 502 ? 1.091 1.121 -8.211 1 97.25 502 ASP A CA 1
ATOM 3945 C C . ASP A 1 502 ? 0.423 0.607 -9.484 1 97.25 502 ASP A C 1
ATOM 3947 O O . ASP A 1 502 ? -0.78 0.335 -9.492 1 97.25 502 ASP A O 1
ATOM 3951 N N . LYS A 1 503 ? 1.222 0.501 -10.516 1 96.44 503 LYS A N 1
ATOM 3952 C CA . LYS A 1 503 ? 0.792 -0.123 -11.758 1 96.44 503 LYS A CA 1
ATOM 3953 C C . LYS A 1 503 ? 1.28 -1.566 -11.852 1 96.44 503 LYS A C 1
ATOM 3955 O O . LYS A 1 503 ? 2.402 -1.874 -11.445 1 96.44 503 LYS A O 1
ATOM 3960 N N . VAL A 1 504 ? 0.431 -2.426 -12.297 1 97 504 VAL A N 1
ATOM 3961 C CA . VAL A 1 504 ? 0.789 -3.834 -12.438 1 97 504 VAL A CA 1
ATOM 3962 C C . VAL A 1 504 ? 0.402 -4.324 -13.836 1 97 504 VAL A C 1
ATOM 3964 O O . VAL A 1 504 ? -0.474 -3.748 -14.484 1 97 504 VAL A O 1
ATOM 3967 N N . GLU A 1 505 ? 1.08 -5.348 -14.273 1 95.38 505 GLU A N 1
ATOM 3968 C CA . GLU A 1 505 ? 0.747 -5.977 -15.547 1 95.38 505 GLU A CA 1
ATOM 3969 C C . GLU A 1 505 ? -0.146 -7.199 -15.344 1 95.38 505 GLU A C 1
ATOM 3971 O O . GLU A 1 505 ? 0.153 -8.062 -14.508 1 95.38 505 GLU A O 1
ATOM 3976 N N . VAL A 1 506 ? -1.242 -7.238 -16.078 1 95.31 506 VAL A N 1
ATOM 3977 C CA . VAL A 1 506 ? -2.197 -8.336 -15.961 1 95.31 506 VAL A CA 1
ATOM 3978 C C . VAL A 1 506 ? -2.477 -8.922 -17.344 1 95.31 506 VAL A C 1
ATOM 3980 O O . VAL A 1 506 ? -2.17 -8.297 -18.359 1 95.31 506 VAL A O 1
ATOM 3983 N N . LEU A 1 507 ? -2.936 -10.141 -17.406 1 93.69 507 LEU A N 1
ATOM 3984 C CA . LEU A 1 507 ? -3.354 -10.852 -18.609 1 93.69 507 LEU A CA 1
ATOM 3985 C C . LEU A 1 507 ? -4.762 -11.422 -18.453 1 93.69 507 LEU A C 1
ATOM 3987 O O . LEU A 1 507 ? -5.137 -11.859 -17.359 1 93.69 507 LEU A O 1
ATOM 3991 N N . GLY A 1 508 ? -5.469 -11.344 -19.531 1 91.88 508 GLY A N 1
ATOM 3992 C CA . GLY A 1 508 ? -6.75 -12.023 -19.516 1 91.88 508 GLY A CA 1
ATOM 3993 C C . GLY A 1 508 ? -6.625 -13.531 -19.562 1 91.88 508 GLY A C 1
ATOM 3994 O O . GLY A 1 508 ? -5.793 -14.07 -20.312 1 91.88 508 GLY A O 1
ATOM 3995 N N . LYS A 1 509 ? -7.363 -14.211 -18.766 1 89.31 509 LYS A N 1
ATOM 3996 C CA . LYS A 1 509 ? -7.402 -15.672 -18.75 1 89.31 509 LYS A CA 1
ATOM 3997 C C . LYS A 1 509 ? -8.602 -16.203 -19.547 1 89.31 509 LYS A C 1
ATOM 3999 O O . LYS A 1 509 ? -9.68 -15.602 -19.5 1 89.31 509 LYS A O 1
ATOM 4004 N N . GLU A 1 510 ? -8.375 -17.266 -20.172 1 83.69 510 GLU A N 1
ATOM 4005 C CA . GLU A 1 510 ? -9.484 -17.922 -20.859 1 83.69 510 GLU A CA 1
ATOM 4006 C C . GLU A 1 510 ? -10.578 -18.328 -19.875 1 83.69 510 GLU A C 1
ATOM 4008 O O . GLU A 1 510 ? -10.281 -18.812 -18.781 1 83.69 510 GLU A O 1
ATOM 4013 N N . PRO A 1 511 ? -11.844 -18.109 -20.281 1 80.88 511 PRO A N 1
ATOM 4014 C CA . PRO A 1 511 ? -12.953 -18.453 -19.391 1 80.88 511 PRO A CA 1
ATOM 4015 C C . PRO A 1 511 ? -12.984 -19.938 -19.031 1 80.88 511 PRO A C 1
ATOM 4017 O O . PRO A 1 511 ? -12.703 -20.781 -19.891 1 80.88 511 PRO A O 1
ATOM 4020 N N . ALA A 1 512 ? -13.352 -20.172 -17.797 1 79.25 512 ALA A N 1
ATOM 4021 C CA . ALA A 1 512 ? -13.516 -21.531 -17.297 1 79.25 512 ALA A CA 1
ATOM 4022 C C . ALA A 1 512 ? -15 -21.891 -17.141 1 79.25 512 ALA A C 1
ATOM 4024 O O . ALA A 1 512 ? -15.867 -21.047 -17.375 1 79.25 512 ALA A O 1
ATOM 4025 N N . ARG A 1 513 ? -15.234 -23.125 -16.828 1 83.25 513 ARG A N 1
ATOM 4026 C CA . ARG A 1 513 ? -16.609 -23.609 -16.656 1 83.25 513 ARG A CA 1
ATOM 4027 C C . ARG A 1 513 ? -17.25 -22.953 -15.438 1 83.25 513 ARG A C 1
ATOM 4029 O O . ARG A 1 513 ? -18.469 -22.781 -15.398 1 83.25 513 ARG A O 1
ATOM 4036 N N . PHE A 1 514 ? -16.484 -22.656 -14.578 1 90.88 514 PHE A N 1
ATOM 4037 C CA . PHE A 1 514 ? -16.984 -22.062 -13.344 1 90.88 514 PHE A CA 1
ATOM 4038 C C . PHE A 1 514 ? -17.344 -20.594 -13.562 1 90.88 514 PHE A C 1
ATOM 4040 O O . PHE A 1 514 ? -16.562 -19.703 -13.227 1 90.88 514 PHE A O 1
ATOM 4047 N N . ARG A 1 515 ? -18.5 -20.375 -14.078 1 91.75 515 ARG A N 1
ATOM 4048 C CA . ARG A 1 515 ? -18.906 -19.031 -14.438 1 91.75 515 ARG A CA 1
ATOM 4049 C C . ARG A 1 515 ? -20.438 -18.906 -14.453 1 91.75 515 ARG A C 1
ATOM 4051 O O . ARG A 1 515 ? -21.141 -19.922 -14.562 1 91.75 515 ARG A O 1
ATOM 4058 N N . LEU A 1 516 ? -20.906 -17.75 -14.328 1 93.44 516 LEU A N 1
ATOM 4059 C CA . LEU A 1 516 ? -22.328 -17.422 -14.414 1 93.44 516 LEU A CA 1
ATOM 4060 C C . LEU A 1 516 ? -22.578 -16.281 -15.391 1 93.44 516 LEU A C 1
ATOM 4062 O O . LEU A 1 516 ? -22.047 -15.18 -15.203 1 93.44 516 LEU A O 1
ATOM 4066 N N . PRO A 1 517 ? -23.391 -16.438 -16.453 1 90.62 517 PRO A N 1
ATOM 4067 C CA . PRO A 1 517 ? -24.047 -17.703 -16.781 1 90.62 517 PRO A CA 1
ATOM 4068 C C . PRO A 1 517 ? -23.062 -18.75 -17.266 1 90.62 517 PRO A C 1
ATOM 4070 O O . PRO A 1 517 ? -21.938 -18.422 -17.672 1 90.62 517 PRO A O 1
ATOM 4073 N N . PRO A 1 518 ? -23.484 -19.969 -17.156 1 86.38 518 PRO A N 1
ATOM 4074 C CA . PRO A 1 518 ? -22.625 -21.016 -17.734 1 86.38 518 PRO A CA 1
ATOM 4075 C C . PRO A 1 518 ? -22.297 -20.766 -19.203 1 86.38 518 PRO A C 1
ATOM 4077 O O . PRO A 1 518 ? -23.016 -20.047 -19.891 1 86.38 518 PRO A O 1
ATOM 4080 N N . LEU A 1 519 ? -21.219 -21.375 -19.625 1 81.56 519 LEU A N 1
ATOM 4081 C CA . LEU A 1 519 ? -20.734 -21.172 -21 1 81.56 519 LEU A CA 1
ATOM 4082 C C . LEU A 1 519 ? -21.828 -21.5 -22 1 81.56 519 LEU A C 1
ATOM 4084 O O . LEU A 1 519 ? -22.547 -22.5 -21.859 1 81.56 519 LEU A O 1
ATOM 4088 N N . GLY A 1 520 ? -22.031 -20.672 -22.969 1 79.06 520 GLY A N 1
ATOM 4089 C CA . GLY A 1 520 ? -22.953 -20.906 -24.062 1 79.06 520 GLY A CA 1
ATOM 4090 C C . GLY A 1 520 ? -24.359 -20.406 -23.766 1 79.06 520 GLY A C 1
ATOM 4091 O O . GLY A 1 520 ? -25.234 -20.453 -24.641 1 79.06 520 GLY A O 1
ATOM 4092 N N . GLN A 1 521 ? -24.562 -19.938 -22.609 1 85.38 521 GLN A N 1
ATOM 4093 C CA . GLN A 1 521 ? -25.891 -19.422 -22.25 1 85.38 521 GLN A CA 1
ATOM 4094 C C . GLN A 1 521 ? -25.906 -17.891 -22.297 1 85.38 521 GLN A C 1
ATOM 4096 O O . GLN A 1 521 ? -24.906 -17.234 -22 1 85.38 521 GLN A O 1
ATOM 4101 N N . PRO A 1 522 ? -27.062 -17.391 -22.641 1 88.5 522 PRO A N 1
ATOM 4102 C CA . PRO A 1 522 ? -27.203 -15.93 -22.625 1 88.5 522 PRO A CA 1
ATOM 4103 C C . PRO A 1 522 ? -27.156 -15.359 -21.203 1 88.5 522 PRO A C 1
ATOM 4105 O O . PRO A 1 522 ? -27.547 -16.031 -20.25 1 88.5 522 PRO A O 1
ATOM 4108 N N . LYS A 1 523 ? -26.812 -14.148 -21.094 1 87.81 523 LYS A N 1
ATOM 4109 C CA . LYS A 1 523 ? -26.625 -13.469 -19.812 1 87.81 523 LYS A CA 1
ATOM 4110 C C . LYS A 1 523 ? -27.922 -13.422 -19.016 1 87.81 523 LYS A C 1
ATOM 4112 O O . LYS A 1 523 ? -27.922 -13.625 -17.797 1 87.81 523 LYS A O 1
ATOM 4117 N N . ASN A 1 524 ? -29 -13.227 -19.672 1 88.31 524 ASN A N 1
ATOM 4118 C CA . ASN A 1 524 ? -30.281 -13.047 -19 1 88.31 524 ASN A CA 1
ATOM 4119 C C . ASN A 1 524 ? -30.781 -14.359 -18.406 1 88.31 524 ASN A C 1
ATOM 4121 O O . ASN A 1 524 ? -31.625 -14.344 -17.5 1 88.31 524 ASN A O 1
ATOM 4125 N N . ASN A 1 525 ? -30.203 -15.414 -18.859 1 91.19 525 ASN A N 1
ATOM 4126 C CA . ASN A 1 525 ? -30.609 -16.719 -18.328 1 91.19 525 ASN A CA 1
ATOM 4127 C C . ASN A 1 525 ? -30.141 -16.922 -16.891 1 91.19 525 ASN A C 1
ATOM 4129 O O . ASN A 1 525 ? -30.719 -17.719 -16.156 1 91.19 525 ASN A O 1
ATOM 4133 N N . ALA A 1 526 ? -29.203 -16.203 -16.531 1 93.06 526 ALA A N 1
ATOM 4134 C CA . ALA A 1 526 ? -28.656 -16.344 -15.188 1 93.06 526 ALA A CA 1
ATOM 4135 C C . ALA A 1 526 ? -29.688 -15.977 -14.133 1 93.06 526 ALA A C 1
ATOM 4137 O O . ALA A 1 526 ? -29.719 -16.562 -13.047 1 93.06 526 ALA A O 1
ATOM 4138 N N . GLY A 1 527 ? -30.547 -15.094 -14.484 1 94.69 527 GLY A N 1
ATOM 4139 C CA . GLY A 1 527 ? -31.562 -14.609 -13.547 1 94.69 527 GLY A CA 1
ATOM 4140 C C . GLY A 1 527 ? -32.656 -15.625 -13.266 1 94.69 527 GLY A C 1
ATOM 4141 O O . GLY A 1 527 ? -33.406 -15.477 -12.305 1 94.69 527 GLY A O 1
ATOM 4142 N N . LYS A 1 528 ? -32.625 -16.703 -14.008 1 94.31 528 LYS A N 1
ATOM 4143 C CA . LYS A 1 528 ? -33.656 -17.719 -13.859 1 94.31 528 LYS A CA 1
ATOM 4144 C C . LYS A 1 528 ? -33.094 -19 -13.266 1 94.31 528 LYS A C 1
ATOM 4146 O O . LYS A 1 528 ? -33.812 -19.953 -13 1 94.31 528 LYS A O 1
ATOM 4151 N N . LEU A 1 529 ? -31.875 -19 -12.984 1 95.06 529 LEU A N 1
ATOM 4152 C CA . LEU A 1 529 ? -31.203 -20.234 -12.594 1 95.06 529 LEU A CA 1
ATOM 4153 C C . LEU A 1 529 ? -31.203 -20.391 -11.078 1 95.06 529 LEU A C 1
ATOM 4155 O O . LEU A 1 529 ? -30.672 -19.547 -10.352 1 95.06 529 LEU A O 1
ATOM 4159 N N . PRO A 1 530 ? -31.781 -21.484 -10.523 1 97 530 PRO A N 1
ATOM 4160 C CA . PRO A 1 530 ? -31.531 -21.859 -9.125 1 97 530 PRO A CA 1
ATOM 4161 C C . PRO A 1 530 ? -30.062 -22.234 -8.883 1 97 530 PRO A C 1
ATOM 4163 O O . PRO A 1 530 ? -29.453 -22.938 -9.695 1 97 530 PRO A O 1
ATOM 4166 N N . LEU A 1 531 ? -29.562 -21.75 -7.82 1 97.94 531 LEU A N 1
ATOM 4167 C CA . LEU A 1 531 ? -28.141 -21.953 -7.547 1 97.94 531 LEU A CA 1
ATOM 4168 C C . LEU A 1 531 ? -27.922 -22.5 -6.141 1 97.94 531 LEU A C 1
ATOM 4170 O O . LEU A 1 531 ? -28.516 -22 -5.18 1 97.94 531 LEU A O 1
ATOM 4174 N N . LEU A 1 532 ? -27.188 -23.562 -6.016 1 98.44 532 LEU A N 1
ATOM 4175 C CA . LEU A 1 532 ? -26.609 -24.031 -4.762 1 98.44 532 LEU A CA 1
ATOM 4176 C C . LEU A 1 532 ? -25.094 -23.766 -4.727 1 98.44 532 LEU A C 1
ATOM 4178 O O . LEU A 1 532 ? -24.344 -24.391 -5.488 1 98.44 532 LEU A O 1
ATOM 4182 N N . MET A 1 533 ? -24.672 -22.891 -3.871 1 98.38 533 MET A N 1
ATOM 4183 C CA . MET A 1 533 ? -23.281 -22.438 -3.826 1 98.38 533 MET A CA 1
ATOM 4184 C C . MET A 1 533 ? -22.625 -22.828 -2.506 1 98.38 533 MET A C 1
ATOM 4186 O O . MET A 1 533 ? -23.188 -22.594 -1.435 1 98.38 533 MET A O 1
ATOM 4190 N N . VAL A 1 534 ? -21.531 -23.453 -2.547 1 97.75 534 VAL A N 1
ATOM 4191 C CA . VAL A 1 534 ? -20.75 -23.844 -1.372 1 97.75 534 VAL A CA 1
ATOM 4192 C C . VAL A 1 534 ? -19.344 -23.25 -1.459 1 97.75 534 VAL A C 1
ATOM 4194 O O . VAL A 1 534 ? -18.562 -23.625 -2.336 1 97.75 534 VAL A O 1
ATOM 4197 N N . GLY A 1 535 ? -19.016 -22.375 -0.609 1 95.62 535 GLY A N 1
ATOM 4198 C CA . GLY A 1 535 ? -17.734 -21.719 -0.682 1 95.62 535 GLY A CA 1
ATOM 4199 C C . GLY A 1 535 ? -17.188 -21.328 0.678 1 95.62 535 GLY A C 1
ATOM 4200 O O . GLY A 1 535 ? -17.359 -20.188 1.118 1 95.62 535 GLY A O 1
ATOM 4201 N N . PRO A 1 536 ? -16.5 -22.188 1.374 1 93.38 536 PRO A N 1
ATOM 4202 C CA . PRO A 1 536 ? -15.875 -21.812 2.645 1 93.38 536 PRO A CA 1
ATOM 4203 C C . PRO A 1 536 ? -14.633 -20.953 2.461 1 93.38 536 PRO A C 1
ATOM 4205 O O . PRO A 1 536 ? -13.953 -21.047 1.438 1 93.38 536 PRO A O 1
ATOM 4208 N N . GLY A 1 537 ? -14.297 -20.109 3.459 1 92.31 537 GLY A N 1
ATOM 4209 C CA . GLY A 1 537 ? -13.125 -19.266 3.404 1 92.31 537 GLY A CA 1
ATOM 4210 C C . GLY A 1 537 ? -13.102 -18.344 2.191 1 92.31 537 GLY A C 1
ATOM 4211 O O . GLY A 1 537 ? -14.094 -17.672 1.897 1 92.31 537 GLY A O 1
ATOM 4212 N N . THR A 1 538 ? -11.969 -18.344 1.453 1 92 538 THR A N 1
ATOM 4213 C CA . THR A 1 538 ? -11.828 -17.484 0.282 1 92 538 THR A CA 1
ATOM 4214 C C . THR A 1 538 ? -12.641 -18.031 -0.89 1 92 538 THR A C 1
ATOM 4216 O O . THR A 1 538 ? -12.859 -17.328 -1.882 1 92 538 THR A O 1
ATOM 4219 N N . GLY A 1 539 ? -13.125 -19.219 -0.768 1 93.25 539 GLY A N 1
ATOM 4220 C CA . GLY A 1 539 ? -13.977 -19.781 -1.804 1 93.25 539 GLY A CA 1
ATOM 4221 C C . GLY A 1 539 ? -15.227 -18.953 -2.061 1 93.25 539 GLY A C 1
ATOM 4222 O O . GLY A 1 539 ? -15.805 -19.016 -3.15 1 93.25 539 GLY A O 1
ATOM 4223 N N . VAL A 1 540 ? -15.633 -18.203 -1.084 1 95.38 540 VAL A N 1
ATOM 4224 C CA . VAL A 1 540 ? -16.859 -17.422 -1.199 1 95.38 540 VAL A CA 1
ATOM 4225 C C . VAL A 1 540 ? -16.641 -16.266 -2.18 1 95.38 540 VAL A C 1
ATOM 4227 O O . VAL A 1 540 ? -17.609 -15.703 -2.705 1 95.38 540 VAL A O 1
ATOM 4230 N N . SER A 1 541 ? -15.43 -15.93 -2.447 1 93.62 541 SER A N 1
ATOM 4231 C CA . SER A 1 541 ? -15.094 -14.742 -3.223 1 93.62 541 SER A CA 1
ATOM 4232 C C . SER A 1 541 ? -15.734 -14.789 -4.605 1 93.62 541 SER A C 1
ATOM 4234 O O . SER A 1 541 ? -16.25 -13.781 -5.09 1 93.62 541 SER A O 1
ATOM 4236 N N . VAL A 1 542 ? -15.734 -15.93 -5.242 1 94.81 542 VAL A N 1
ATOM 4237 C CA . VAL A 1 542 ? -16.281 -16.031 -6.586 1 94.81 542 VAL A CA 1
ATOM 4238 C C . VAL A 1 542 ? -17.797 -15.844 -6.547 1 94.81 542 VAL A C 1
ATOM 4240 O O . VAL A 1 542 ? -18.391 -15.281 -7.473 1 94.81 542 VAL A O 1
ATOM 4243 N N . PHE A 1 543 ? -18.406 -16.281 -5.504 1 97.44 543 PHE A N 1
ATOM 4244 C CA . PHE A 1 543 ? -19.844 -16.156 -5.391 1 97.44 543 PHE A CA 1
ATOM 4245 C C . PHE A 1 543 ? -20.266 -14.711 -5.168 1 97.44 543 PHE A C 1
ATOM 4247 O O . PHE A 1 543 ? -21.359 -14.305 -5.562 1 97.44 543 PHE A O 1
ATOM 4254 N N . LEU A 1 544 ? -19.344 -13.977 -4.566 1 96.88 544 LEU A N 1
ATOM 4255 C CA . LEU A 1 544 ? -19.609 -12.547 -4.488 1 96.88 544 LEU A CA 1
ATOM 4256 C C . LEU A 1 544 ? -19.75 -11.938 -5.879 1 96.88 544 LEU A C 1
ATOM 4258 O O . LEU A 1 544 ? -20.625 -11.109 -6.113 1 96.88 544 LEU A O 1
ATOM 4262 N N . SER A 1 545 ? -18.922 -12.383 -6.75 1 96.12 545 SER A N 1
ATOM 4263 C CA . SER A 1 545 ? -19.016 -11.898 -8.125 1 96.12 545 SER A CA 1
ATOM 4264 C C . SER A 1 545 ? -20.344 -12.312 -8.758 1 96.12 545 SER A C 1
ATOM 4266 O O . SER A 1 545 ? -20.953 -11.531 -9.5 1 96.12 545 SER A O 1
ATOM 4268 N N . PHE A 1 546 ? -20.797 -13.547 -8.508 1 97.12 546 PHE A N 1
ATOM 4269 C CA . PHE A 1 546 ? -22.094 -14.008 -8.992 1 97.12 546 PHE A CA 1
ATOM 4270 C C . PHE A 1 546 ? -23.203 -13.094 -8.5 1 97.12 546 PHE A C 1
ATOM 4272 O O . PHE A 1 546 ? -24.047 -12.641 -9.289 1 97.12 546 PHE A O 1
ATOM 4279 N N . LEU A 1 547 ? -23.125 -12.82 -7.266 1 97.44 547 LEU A N 1
ATOM 4280 C CA . LEU A 1 547 ? -24.203 -12.086 -6.617 1 97.44 547 LEU A CA 1
ATOM 4281 C C . LEU A 1 547 ? -24.203 -10.625 -7.059 1 97.44 547 LEU A C 1
ATOM 4283 O O . LEU A 1 547 ? -25.266 -10.023 -7.215 1 97.44 547 LEU A O 1
ATOM 4287 N N . HIS A 1 548 ? -23.031 -10.062 -7.215 1 95.69 548 HIS A N 1
ATOM 4288 C CA . HIS A 1 548 ? -22.953 -8.719 -7.77 1 95.69 548 HIS A CA 1
ATOM 4289 C C . HIS A 1 548 ? -23.609 -8.648 -9.148 1 95.69 548 HIS A C 1
ATOM 4291 O O . HIS A 1 548 ? -24.328 -7.699 -9.445 1 95.69 548 HIS A O 1
ATOM 4297 N N . PHE A 1 549 ? -23.344 -9.609 -9.945 1 95.75 549 PHE A N 1
ATOM 4298 C CA . PHE A 1 549 ? -23.891 -9.672 -11.297 1 95.75 549 PHE A CA 1
ATOM 4299 C C . PHE A 1 549 ? -25.406 -9.797 -11.25 1 95.75 549 PHE A C 1
ATOM 4301 O O . PHE A 1 549 ? -26.125 -9.078 -11.953 1 95.75 549 PHE A O 1
ATOM 4308 N N . LEU A 1 550 ? -25.922 -10.672 -10.43 1 96.94 550 LEU A N 1
ATOM 4309 C CA . LEU A 1 550 ? -27.359 -10.891 -10.312 1 96.94 550 LEU A CA 1
ATOM 4310 C C . LEU A 1 550 ? -28.062 -9.641 -9.797 1 96.94 550 LEU A C 1
ATOM 4312 O O . LEU A 1 550 ? -29.172 -9.312 -10.227 1 96.94 550 LEU A O 1
ATOM 4316 N N . ALA A 1 551 ? -27.406 -8.984 -8.828 1 95.12 551 ALA A N 1
ATOM 4317 C CA . ALA A 1 551 ? -27.953 -7.723 -8.336 1 95.12 551 ALA A CA 1
ATOM 4318 C C . ALA A 1 551 ? -28.062 -6.699 -9.461 1 95.12 551 ALA A C 1
ATOM 4320 O O . ALA A 1 551 ? -29.062 -5.98 -9.555 1 95.12 551 ALA A O 1
ATOM 4321 N N . LYS A 1 552 ? -27.047 -6.605 -10.219 1 93.19 552 LYS A N 1
ATOM 4322 C CA . LYS A 1 552 ? -27.047 -5.707 -11.367 1 93.19 552 LYS A CA 1
ATOM 4323 C C . LYS A 1 552 ? -28.156 -6.082 -12.352 1 93.19 552 LYS A C 1
ATOM 4325 O O . LYS A 1 552 ? -28.859 -5.211 -12.859 1 93.19 552 LYS A O 1
ATOM 4330 N N . LEU A 1 553 ? -28.281 -7.332 -12.625 1 94.62 553 LEU A N 1
ATOM 4331 C CA . LEU A 1 553 ? -29.312 -7.832 -13.531 1 94.62 553 LEU A CA 1
ATOM 4332 C C . LEU A 1 553 ? -30.703 -7.465 -13.031 1 94.62 553 LEU A C 1
ATOM 4334 O O . LEU A 1 553 ? -31.547 -7.031 -13.805 1 94.62 553 LEU A O 1
ATOM 4338 N N . LYS A 1 554 ? -30.875 -7.664 -11.781 1 95.12 554 LYS A N 1
ATOM 4339 C CA . LYS A 1 554 ? -32.156 -7.332 -11.18 1 95.12 554 LYS A CA 1
ATOM 4340 C C . LYS A 1 554 ? -32.5 -5.852 -11.352 1 95.12 554 LYS A C 1
ATOM 4342 O O . LYS A 1 554 ? -33.625 -5.488 -11.609 1 95.12 554 LYS A O 1
ATOM 4347 N N . ARG A 1 555 ? -31.562 -5.051 -11.188 1 91.62 555 ARG A N 1
ATOM 4348 C CA . ARG A 1 555 ? -31.734 -3.605 -11.289 1 91.62 555 ARG A CA 1
ATOM 4349 C C . ARG A 1 555 ? -31.969 -3.178 -12.734 1 91.62 555 ARG A C 1
ATOM 4351 O O . ARG A 1 555 ? -32.844 -2.359 -13.016 1 91.62 555 ARG A O 1
ATOM 4358 N N . GLU A 1 556 ? -31.234 -3.721 -13.656 1 92.44 556 GLU A N 1
ATOM 4359 C CA . GLU A 1 556 ? -31.219 -3.256 -15.039 1 92.44 556 GLU A CA 1
ATOM 4360 C C . GLU A 1 556 ? -32.281 -3.969 -15.867 1 92.44 556 GLU A C 1
ATOM 4362 O O . GLU A 1 556 ? -32.812 -3.404 -16.828 1 92.44 556 GLU A O 1
ATOM 4367 N N . SER A 1 557 ? -32.531 -5.211 -15.523 1 93.81 557 SER A N 1
ATOM 4368 C CA . SER A 1 557 ? -33.531 -6.02 -16.234 1 93.81 557 SER A CA 1
ATOM 4369 C C . SER A 1 557 ? -34.375 -6.844 -15.266 1 93.81 557 SER A C 1
ATOM 4371 O O . SER A 1 557 ? -34.312 -8.078 -15.273 1 93.81 557 SER A O 1
ATOM 4373 N N . PRO A 1 558 ? -35.25 -6.234 -14.633 1 93.69 558 PRO A N 1
ATOM 4374 C CA . PRO A 1 558 ? -36.031 -6.93 -13.609 1 93.69 558 PRO A CA 1
ATOM 4375 C C . PRO A 1 558 ? -36.844 -8.086 -14.172 1 93.69 558 PRO A C 1
ATOM 4377 O O . PRO A 1 558 ? -37.094 -9.07 -13.477 1 93.69 558 PRO A O 1
ATOM 4380 N N . GLU A 1 559 ? -37.156 -7.957 -15.445 1 93.56 559 GLU A N 1
ATOM 4381 C CA . GLU A 1 559 ? -37.969 -8.992 -16.078 1 93.56 559 GLU A CA 1
ATOM 4382 C C . GLU A 1 559 ? -37.188 -10.289 -16.219 1 93.56 559 GLU A C 1
ATOM 4384 O O . GLU A 1 559 ? -37.75 -11.375 -16.281 1 93.56 559 GLU A O 1
ATOM 4389 N N . SER A 1 560 ? -35.938 -10.156 -16.25 1 93 560 SER A N 1
ATOM 4390 C CA . SER A 1 560 ? -35.062 -11.312 -16.438 1 93 560 SER A CA 1
ATOM 4391 C C . SER A 1 560 ? -34.656 -11.922 -15.109 1 93 560 SER A C 1
ATOM 4393 O O . SER A 1 560 ? -33.938 -12.938 -15.07 1 93 560 SER A O 1
ATOM 4395 N N . PHE A 1 561 ? -35.094 -11.336 -14.047 1 95.44 561 PHE A N 1
ATOM 4396 C CA . PHE A 1 561 ? -34.75 -11.828 -12.711 1 95.44 561 PHE A CA 1
ATOM 4397 C C . PHE A 1 561 ? -35.969 -12.492 -12.07 1 95.44 561 PHE A C 1
ATOM 4399 O O . PHE A 1 561 ? -36.938 -11.82 -11.734 1 95.44 561 PHE A O 1
ATOM 4406 N N . ILE A 1 562 ? -35.938 -13.789 -11.938 1 94.19 562 ILE A N 1
ATOM 4407 C CA . ILE A 1 562 ? -37 -14.57 -11.359 1 94.19 562 ILE A CA 1
ATOM 4408 C C . ILE A 1 562 ? -36.625 -15.031 -9.953 1 94.19 562 ILE A C 1
ATOM 4410 O O . ILE A 1 562 ? -35.469 -15.312 -9.688 1 94.19 562 ILE A O 1
ATOM 4414 N N . ASP A 1 563 ? -37.625 -15.094 -9.102 1 94.31 563 ASP A N 1
ATOM 4415 C CA . ASP A 1 563 ? -37.375 -15.555 -7.742 1 94.31 563 ASP A CA 1
ATOM 4416 C C . ASP A 1 563 ? -37.219 -17.078 -7.695 1 94.31 563 ASP A C 1
ATOM 4418 O O . ASP A 1 563 ? -38.219 -17.797 -7.742 1 94.31 563 ASP A O 1
ATOM 4422 N N . VAL A 1 564 ? -36.094 -17.5 -7.715 1 96.19 564 VAL A N 1
ATOM 4423 C CA . VAL A 1 564 ? -35.75 -18.922 -7.609 1 96.19 564 VAL A CA 1
ATOM 4424 C C . VAL A 1 564 ? -34.781 -19.125 -6.434 1 96.19 564 VAL A C 1
ATOM 4426 O O . VAL A 1 564 ? -34.188 -18.172 -5.93 1 96.19 564 VAL A O 1
ATOM 4429 N N . PRO A 1 565 ? -34.656 -20.391 -5.965 1 97.12 565 PRO A N 1
ATOM 4430 C CA . PRO A 1 565 ? -33.75 -20.609 -4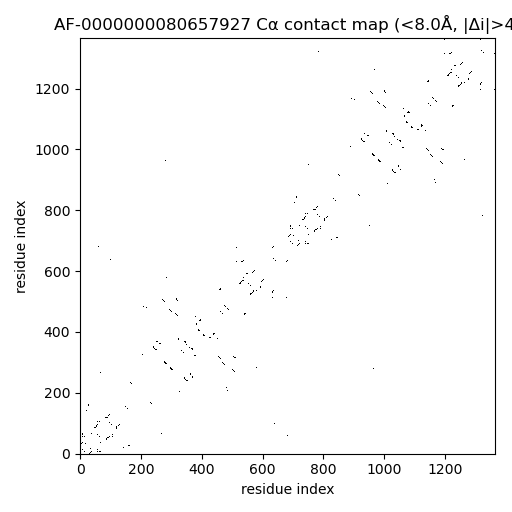.84 1 97.12 565 PRO A CA 1
ATOM 4431 C C . PRO A 1 565 ? -32.281 -20.359 -5.195 1 97.12 565 PRO A C 1
ATOM 4433 O O . PRO A 1 565 ? -31.766 -20.953 -6.141 1 97.12 565 PRO A O 1
ATOM 4436 N N . ARG A 1 566 ? -31.688 -19.469 -4.516 1 98.31 566 ARG A N 1
ATOM 4437 C CA . ARG A 1 566 ? -30.25 -19.219 -4.543 1 98.31 566 ARG A CA 1
ATOM 4438 C C . ARG A 1 566 ? -29.656 -19.281 -3.143 1 98.31 566 ARG A C 1
ATOM 4440 O O . ARG A 1 566 ? -29.781 -18.328 -2.365 1 98.31 566 ARG A O 1
ATOM 4447 N N . ILE A 1 567 ? -28.953 -20.406 -2.9 1 98.62 567 ILE A N 1
ATOM 4448 C CA . ILE A 1 567 ? -28.531 -20.75 -1.547 1 98.62 567 ILE A CA 1
ATOM 4449 C C . ILE A 1 567 ? -27.016 -20.75 -1.461 1 98.62 567 ILE A C 1
ATOM 4451 O O . ILE A 1 567 ? -26.344 -21.344 -2.295 1 98.62 567 ILE A O 1
ATOM 4455 N N . LEU A 1 568 ? -26.469 -20.047 -0.482 1 98.62 568 LEU A N 1
ATOM 4456 C CA . LEU A 1 568 ? -25.031 -20.016 -0.268 1 98.62 568 LEU A CA 1
ATOM 4457 C C . LEU A 1 568 ? -24.672 -20.609 1.092 1 98.62 568 LEU A C 1
ATOM 4459 O O . LEU A 1 568 ? -25.156 -20.141 2.125 1 98.62 568 LEU A O 1
ATOM 4463 N N . PHE A 1 569 ? -23.938 -21.656 1.075 1 98.19 569 PHE A N 1
ATOM 4464 C CA . PHE A 1 569 ? -23.297 -22.188 2.279 1 98.19 569 PHE A CA 1
ATOM 4465 C C . PHE A 1 569 ? -21.906 -21.609 2.451 1 98.19 569 PHE A C 1
ATOM 4467 O O . PHE A 1 569 ? -21 -21.922 1.673 1 98.19 569 PHE A O 1
ATOM 4474 N N . PHE A 1 570 ? -21.734 -20.797 3.439 1 97.44 570 PHE A N 1
ATOM 4475 C CA . PHE A 1 570 ? -20.453 -20.188 3.736 1 97.44 570 PHE A CA 1
ATOM 4476 C C . PHE A 1 570 ? -19.828 -20.797 4.988 1 97.44 570 PHE A C 1
ATOM 4478 O O . PHE A 1 570 ? -20.453 -20.812 6.051 1 97.44 570 PHE A O 1
ATOM 4485 N N . GLY A 1 571 ? -18.625 -21.297 4.832 1 95.31 571 GLY A N 1
ATOM 4486 C CA . GLY A 1 571 ? -17.922 -21.875 5.961 1 95.31 571 GLY A CA 1
ATOM 4487 C C . GLY A 1 571 ? -16.781 -21.016 6.453 1 95.31 571 GLY A C 1
ATOM 4488 O O . GLY A 1 571 ? -16.031 -20.438 5.652 1 95.31 571 GLY A O 1
ATOM 4489 N N . CYS A 1 572 ? -16.688 -20.859 7.762 1 93.69 572 CYS A N 1
ATOM 4490 C CA . CYS A 1 572 ? -15.562 -20.188 8.406 1 93.69 572 CYS A CA 1
ATOM 4491 C C . CYS A 1 572 ? -15.297 -20.766 9.789 1 93.69 572 CYS A C 1
ATOM 4493 O O . CYS A 1 572 ? -15.992 -21.688 10.227 1 93.69 572 CYS A O 1
ATOM 4495 N N . ARG A 1 573 ? -14.188 -20.391 10.414 1 92.31 573 ARG A N 1
ATOM 4496 C CA . ARG A 1 573 ? -13.883 -20.844 11.766 1 92.31 573 ARG A CA 1
ATOM 4497 C C . ARG A 1 573 ? -14.711 -20.094 12.797 1 92.31 573 ARG A C 1
ATOM 4499 O O . ARG A 1 573 ? -15.359 -20.703 13.648 1 92.31 573 ARG A O 1
ATOM 4506 N N . ASP A 1 574 ? -14.633 -18.812 12.695 1 91.31 574 ASP A N 1
ATOM 4507 C CA . ASP A 1 574 ? -15.336 -17.844 13.531 1 91.31 574 ASP A CA 1
ATOM 4508 C C . ASP A 1 574 ? -15.758 -16.625 12.719 1 91.31 574 ASP A C 1
ATOM 4510 O O . ASP A 1 574 ? -14.906 -15.867 12.242 1 91.31 574 ASP A O 1
ATOM 4514 N N . VAL A 1 575 ? -17.047 -16.422 12.656 1 89.5 575 VAL A N 1
ATOM 4515 C CA . VAL A 1 575 ? -17.578 -15.391 11.789 1 89.5 575 VAL A CA 1
ATOM 4516 C C . VAL A 1 575 ? -17.047 -14.023 12.211 1 89.5 575 VAL A C 1
ATOM 4518 O O . VAL A 1 575 ? -16.859 -13.141 11.375 1 89.5 575 VAL A O 1
ATOM 4521 N N . THR A 1 576 ? -16.672 -13.82 13.414 1 85 576 THR A N 1
ATOM 4522 C CA . THR A 1 576 ? -16.188 -12.531 13.914 1 85 576 THR A CA 1
ATOM 4523 C C . THR A 1 576 ? -14.734 -12.312 13.516 1 85 576 THR A C 1
ATOM 4525 O O . THR A 1 576 ? -14.242 -11.18 13.539 1 85 576 THR A O 1
ATOM 4528 N N . VAL A 1 577 ? -14.117 -13.391 13.125 1 86.81 577 VAL A N 1
ATOM 4529 C CA . VAL A 1 577 ? -12.688 -13.312 12.836 1 86.81 577 VAL A CA 1
ATOM 4530 C C . VAL A 1 577 ? -12.445 -13.461 11.336 1 86.81 577 VAL A C 1
ATOM 4532 O O . VAL A 1 577 ? -11.594 -12.781 10.766 1 86.81 577 VAL A O 1
ATOM 4535 N N . ASP A 1 578 ? -13.195 -14.383 10.742 1 89.62 578 ASP A N 1
ATOM 4536 C CA . ASP A 1 578 ? -12.883 -14.656 9.336 1 89.62 578 ASP A CA 1
ATOM 4537 C C . ASP A 1 578 ? -14.156 -14.672 8.492 1 89.62 578 ASP A C 1
ATOM 4539 O O . ASP A 1 578 ? -14.203 -15.32 7.445 1 89.62 578 ASP A O 1
ATOM 4543 N N . GLY A 1 579 ? -15.18 -13.992 9.062 1 91.56 579 GLY A N 1
ATOM 4544 C CA . GLY A 1 579 ? -16.312 -13.719 8.203 1 91.56 579 GLY A CA 1
ATOM 4545 C C . GLY A 1 579 ? -16.031 -12.688 7.133 1 91.56 579 GLY A C 1
ATOM 4546 O O . GLY A 1 579 ? -15.992 -11.484 7.414 1 91.56 579 GLY A O 1
ATOM 4547 N N . ILE A 1 580 ? -15.914 -13.141 5.922 1 92.12 580 ILE A N 1
ATOM 4548 C CA . ILE A 1 580 ? -15.508 -12.25 4.84 1 92.12 580 ILE A CA 1
ATOM 4549 C C . ILE A 1 580 ? -16.75 -11.648 4.184 1 92.12 580 ILE A C 1
ATOM 4551 O O . ILE A 1 580 ? -17.656 -12.375 3.758 1 92.12 580 ILE A O 1
ATOM 4555 N N . TYR A 1 581 ? -16.844 -10.289 4.109 1 93.06 581 TYR A N 1
ATOM 4556 C CA . TYR A 1 581 ? -17.859 -9.5 3.414 1 93.06 581 TYR A CA 1
ATOM 4557 C C . TYR A 1 581 ? -19.25 -9.859 3.895 1 93.06 581 TYR A C 1
ATOM 4559 O O . TYR A 1 581 ? -20.172 -10.039 3.088 1 93.06 581 TYR A O 1
ATOM 4567 N N . MET A 1 582 ? -19.375 -10.055 5.152 1 92.44 582 MET A N 1
ATOM 4568 C CA . MET A 1 582 ? -20.656 -10.445 5.762 1 92.44 582 MET A CA 1
ATOM 4569 C C . MET A 1 582 ? -21.719 -9.383 5.523 1 92.44 582 MET A C 1
ATOM 4571 O O . MET A 1 582 ? -22.875 -9.703 5.262 1 92.44 582 MET A O 1
ATOM 4575 N N . ASN A 1 583 ? -21.312 -8.133 5.598 1 86.62 583 ASN A N 1
ATOM 4576 C CA . ASN A 1 583 ? -22.266 -7.059 5.352 1 86.62 583 ASN A CA 1
ATOM 4577 C C . ASN A 1 583 ? -22.844 -7.129 3.941 1 86.62 583 ASN A C 1
ATOM 4579 O O . ASN A 1 583 ? -24.031 -6.938 3.744 1 86.62 583 ASN A O 1
ATOM 4583 N N . GLU A 1 584 ? -22.031 -7.383 2.984 1 91.81 584 GLU A N 1
ATOM 4584 C CA . GLU A 1 584 ? -22.484 -7.523 1.606 1 91.81 584 GLU A CA 1
ATOM 4585 C C . GLU A 1 584 ? -23.422 -8.719 1.455 1 91.81 584 GLU A C 1
ATOM 4587 O O . GLU A 1 584 ? -24.469 -8.617 0.792 1 91.81 584 GLU A O 1
ATOM 4592 N N . LEU A 1 585 ? -23.016 -9.812 2.078 1 96.25 585 LEU A N 1
ATOM 4593 C CA . LEU A 1 585 ? -23.812 -11.039 1.968 1 96.25 585 LEU A CA 1
ATOM 4594 C C . LEU A 1 585 ? -25.203 -10.852 2.568 1 96.25 585 LEU A C 1
ATOM 4596 O O . LEU A 1 585 ? -26.203 -11.242 1.966 1 96.25 585 LEU A O 1
ATOM 4600 N N . HIS A 1 586 ? -25.219 -10.219 3.666 1 93 586 HIS A N 1
ATOM 4601 C CA . HIS A 1 586 ? -26.5 -9.93 4.281 1 93 586 HIS A CA 1
ATOM 4602 C C . HIS A 1 586 ? -27.312 -8.953 3.439 1 93 586 HIS A C 1
ATOM 4604 O O . HIS A 1 586 ? -28.547 -9.055 3.381 1 93 586 HIS A O 1
ATOM 4610 N N . GLY A 1 587 ? -26.625 -8.094 2.846 1 91.31 587 GLY A N 1
ATOM 4611 C CA . GLY A 1 587 ? -27.281 -7.184 1.933 1 91.31 587 GLY A CA 1
ATOM 4612 C C . GLY A 1 587 ? -27.953 -7.887 0.766 1 91.31 587 GLY A C 1
ATOM 4613 O O . GLY A 1 587 ? -29.062 -7.531 0.374 1 91.31 587 GLY A O 1
ATOM 4614 N N . PHE A 1 588 ? -27.375 -8.875 0.248 1 96.25 588 PHE A N 1
ATOM 4615 C CA . PHE A 1 588 ? -27.922 -9.633 -0.869 1 96.25 588 PHE A CA 1
ATOM 4616 C C . PHE A 1 588 ? -29.172 -10.398 -0.443 1 96.25 588 PHE A C 1
ATOM 4618 O O . PHE A 1 588 ? -30.094 -10.57 -1.237 1 96.25 588 PHE A O 1
ATOM 4625 N N . VAL A 1 589 ? -29.156 -10.852 0.805 1 96.75 589 VAL A N 1
ATOM 4626 C CA . VAL A 1 589 ? -30.344 -11.523 1.333 1 96.75 589 VAL A CA 1
ATOM 4627 C C . VAL A 1 589 ? -31.484 -10.523 1.452 1 96.75 589 VAL A C 1
ATOM 4629 O O . VAL A 1 589 ? -32.594 -10.797 1.008 1 96.75 589 VAL A O 1
ATOM 4632 N N . LYS A 1 590 ? -31.172 -9.391 1.999 1 90.81 590 LYS A N 1
ATOM 4633 C CA . LYS A 1 590 ? -32.156 -8.344 2.205 1 90.81 590 LYS A CA 1
ATOM 4634 C C . LYS A 1 590 ? -32.781 -7.891 0.879 1 90.81 590 LYS A C 1
ATOM 4636 O O . LYS A 1 590 ? -33.969 -7.633 0.795 1 90.81 590 LYS A O 1
ATOM 4641 N N . ASP A 1 591 ? -31.969 -7.906 -0.153 1 92 591 ASP A N 1
ATOM 4642 C CA . ASP A 1 591 ? -32.406 -7.402 -1.451 1 92 591 ASP A CA 1
ATOM 4643 C C . ASP A 1 591 ? -33.062 -8.508 -2.283 1 92 591 ASP A C 1
ATOM 4645 O O . ASP A 1 591 ? -33.531 -8.258 -3.393 1 92 591 ASP A O 1
ATOM 4649 N N . GLY A 1 592 ? -32.969 -9.695 -1.776 1 95.44 592 GLY A N 1
ATOM 4650 C CA . GLY A 1 592 ? -33.656 -10.812 -2.434 1 95.44 592 GLY A CA 1
ATOM 4651 C C . GLY A 1 592 ? -32.812 -11.445 -3.521 1 95.44 592 GLY A C 1
ATOM 4652 O O . GLY A 1 592 ? -33.312 -12.195 -4.355 1 95.44 592 GLY A O 1
ATOM 4653 N N . ILE A 1 593 ? -31.578 -11.133 -3.604 1 97.12 593 ILE A N 1
ATOM 4654 C CA . ILE A 1 593 ? -30.672 -11.75 -4.559 1 97.12 593 ILE A CA 1
ATOM 4655 C C . ILE A 1 593 ? -30.312 -13.164 -4.098 1 97.12 593 ILE A C 1
ATOM 4657 O O . ILE A 1 593 ? -30.281 -14.102 -4.902 1 97.12 593 ILE A O 1
ATOM 4661 N N . LEU A 1 594 ? -30.047 -13.242 -2.846 1 97.25 594 LEU A N 1
ATOM 4662 C CA . LEU A 1 594 ? -29.812 -14.5 -2.145 1 97.25 594 LEU A CA 1
ATOM 4663 C C . LEU A 1 594 ? -31.031 -14.891 -1.311 1 97.25 594 LEU A C 1
ATOM 4665 O O . LEU A 1 594 ? -31.547 -14.07 -0.544 1 97.25 594 LEU A O 1
ATOM 4669 N N . THR A 1 595 ? -31.516 -16.094 -1.544 1 97.62 595 THR A N 1
ATOM 4670 C CA . THR A 1 595 ? -32.688 -16.531 -0.779 1 97.62 595 THR A CA 1
ATOM 4671 C C . THR A 1 595 ? -32.25 -17.031 0.602 1 97.62 595 THR A C 1
ATOM 4673 O O . THR A 1 595 ? -32.969 -16.828 1.583 1 97.62 595 THR A O 1
ATOM 4676 N N . ASP A 1 596 ? -31.094 -17.75 0.626 1 97.81 596 ASP A N 1
ATOM 4677 C CA . ASP A 1 596 ? -30.625 -18.312 1.887 1 97.81 596 ASP A CA 1
ATOM 4678 C C . ASP A 1 596 ? -29.125 -18.156 2.029 1 97.81 596 ASP A C 1
ATOM 4680 O O . ASP A 1 596 ? -28.375 -18.438 1.095 1 97.81 596 ASP A O 1
ATOM 4684 N N . LEU A 1 597 ? -28.734 -17.656 3.123 1 98.19 597 LEU A N 1
ATOM 4685 C CA . LEU A 1 597 ? -27.344 -17.625 3.551 1 98.19 597 LEU A CA 1
ATOM 4686 C C . LEU A 1 597 ? -27.141 -18.453 4.809 1 98.19 597 LEU A C 1
ATOM 4688 O O . LEU A 1 597 ? -27.656 -18.125 5.875 1 98.19 597 LEU A O 1
ATOM 4692 N N . ILE A 1 598 ? -26.484 -19.547 4.656 1 97.81 598 ILE A N 1
ATOM 4693 C CA . ILE A 1 598 ? -26.234 -20.453 5.773 1 97.81 598 ILE A CA 1
ATOM 4694 C C . ILE A 1 598 ? -24.766 -20.375 6.176 1 97.81 598 ILE A C 1
ATOM 4696 O O . ILE A 1 598 ? -23.875 -20.734 5.391 1 97.81 598 ILE A O 1
ATOM 4700 N N . ILE A 1 599 ? -24.484 -19.953 7.355 1 97.06 599 ILE A N 1
ATOM 4701 C CA . ILE A 1 599 ? -23.125 -19.797 7.855 1 97.06 599 ILE A CA 1
ATOM 4702 C C . ILE A 1 599 ? -22.75 -20.984 8.727 1 97.06 599 ILE A C 1
ATOM 4704 O O . ILE A 1 599 ? -23.453 -21.297 9.703 1 97.06 599 ILE A O 1
ATOM 4708 N N . CYS A 1 600 ? -21.719 -21.656 8.375 1 96.62 600 CYS A N 1
ATOM 4709 C CA . CYS A 1 600 ? -21.203 -22.797 9.125 1 96.62 600 CYS A CA 1
ATOM 4710 C C . CYS A 1 600 ? -19.891 -22.438 9.82 1 96.62 600 CYS A C 1
ATOM 4712 O O . CYS A 1 600 ? -18.891 -22.156 9.172 1 96.62 600 CYS A O 1
ATOM 4714 N N . GLU A 1 601 ? -19.859 -22.5 11.109 1 95.12 601 GLU A N 1
ATOM 4715 C CA . GLU A 1 601 ? -18.688 -22.156 11.898 1 95.12 601 GLU A CA 1
ATOM 4716 C C . GLU A 1 601 ? -18.047 -23.391 12.523 1 95.12 601 GLU A C 1
ATOM 4718 O O . GLU A 1 601 ? -18.656 -24.047 13.375 1 95.12 601 GLU A O 1
ATOM 4723 N N . SER A 1 602 ? -16.859 -23.656 12.227 1 92.38 602 SER A N 1
ATOM 4724 C CA . SER A 1 602 ? -16.219 -24.891 12.688 1 92.38 602 SER A CA 1
ATOM 4725 C C . SER A 1 602 ? -15.734 -24.75 14.125 1 92.38 602 SER A C 1
ATOM 4727 O O . SER A 1 602 ? -15.773 -25.719 14.898 1 92.38 602 SER A O 1
ATOM 4729 N N . GLU A 1 603 ? -15.25 -23.625 14.508 1 88.75 603 GLU A N 1
ATOM 4730 C CA . GLU A 1 603 ? -14.695 -23.453 15.844 1 88.75 603 GLU A CA 1
ATOM 4731 C C . GLU A 1 603 ? -15.789 -23.141 16.859 1 88.75 603 GLU A C 1
ATOM 4733 O O . GLU A 1 603 ? -15.859 -23.75 17.922 1 88.75 603 GLU A O 1
ATOM 4738 N N . GLN A 1 604 ? -16.656 -22.172 16.531 1 84.81 604 GLN A N 1
ATOM 4739 C CA . GLN A 1 604 ? -17.656 -21.703 17.5 1 84.81 604 GLN A CA 1
ATOM 4740 C C . GLN A 1 604 ? -18.797 -22.703 17.609 1 84.81 604 GLN A C 1
ATOM 4742 O O . GLN A 1 604 ? -19.344 -22.906 18.703 1 84.81 604 GLN A O 1
ATOM 4747 N N . LYS A 1 605 ? -19.156 -23.344 16.469 1 88.69 605 LYS A N 1
ATOM 4748 C CA . LYS A 1 605 ? -20.359 -24.172 16.469 1 88.69 605 LYS A CA 1
ATOM 4749 C C . LYS A 1 605 ? -20.016 -25.625 16.125 1 88.69 605 LYS A C 1
ATOM 4751 O O . LYS A 1 605 ? -20.875 -26.5 16.156 1 88.69 605 LYS A O 1
ATOM 4756 N N . GLY A 1 606 ? -18.734 -25.938 15.695 1 89.81 606 GLY A N 1
ATOM 4757 C CA . GLY A 1 606 ? -18.344 -27.281 15.297 1 89.81 606 GLY A CA 1
ATOM 4758 C C . GLY A 1 606 ? -19 -27.734 14.008 1 89.81 606 GLY A C 1
ATOM 4759 O O . GLY A 1 606 ? -19.266 -28.922 13.828 1 89.81 606 GLY A O 1
ATOM 4760 N N . GLU A 1 607 ? -19.344 -26.828 13.172 1 93.25 607 GLU A N 1
ATOM 4761 C CA . GLU A 1 607 ? -20.078 -27.125 11.938 1 93.25 607 GLU A CA 1
ATOM 4762 C C . GLU A 1 607 ? -19.266 -26.734 10.711 1 93.25 607 GLU A C 1
ATOM 4764 O O . GLU A 1 607 ? -18.875 -25.562 10.562 1 93.25 607 GLU A O 1
ATOM 4769 N N . ARG A 1 608 ? -19.031 -27.703 9.883 1 94.62 608 ARG A N 1
ATOM 4770 C CA . ARG A 1 608 ? -18.469 -27.438 8.562 1 94.62 608 ARG A CA 1
ATOM 4771 C C . ARG A 1 608 ? -19.562 -27.375 7.5 1 94.62 608 ARG A C 1
ATOM 4773 O O . ARG A 1 608 ? -20.734 -27.641 7.789 1 94.62 608 ARG A O 1
ATOM 4780 N N . VAL A 1 609 ? -19.219 -27.016 6.324 1 96.25 609 VAL A N 1
ATOM 4781 C CA . VAL A 1 609 ? -20.203 -26.812 5.277 1 96.25 609 VAL A CA 1
ATOM 4782 C C . VAL A 1 609 ? -20.969 -28.109 5.012 1 96.25 609 VAL A C 1
ATOM 4784 O O . VAL A 1 609 ? -22.156 -28.078 4.695 1 96.25 609 VAL A O 1
ATOM 4787 N N . GLN A 1 610 ? -20.328 -29.297 5.105 1 95.62 610 GLN A N 1
ATOM 4788 C CA . GLN A 1 610 ? -21.016 -30.562 4.898 1 95.62 610 GLN A CA 1
ATOM 4789 C C . GLN A 1 610 ? -22.094 -30.781 5.965 1 95.62 610 GLN A C 1
ATOM 4791 O O . GLN A 1 610 ? -23.141 -31.375 5.688 1 95.62 610 GLN A O 1
ATOM 4796 N N . ASP A 1 611 ? -21.781 -30.328 7.141 1 96.12 611 ASP A N 1
ATOM 4797 C CA . ASP A 1 611 ? -22.766 -30.422 8.203 1 96.12 611 ASP A CA 1
ATOM 4798 C C . ASP A 1 611 ? -23.984 -29.547 7.906 1 96.12 611 ASP A C 1
ATOM 4800 O O . ASP A 1 611 ? -25.125 -29.953 8.148 1 96.12 611 ASP A O 1
ATOM 4804 N N . GLY A 1 612 ? -23.672 -28.375 7.457 1 97 612 GLY A N 1
ATOM 4805 C CA . GLY A 1 612 ? -24.75 -27.5 7.059 1 97 612 GLY A CA 1
ATOM 4806 C C . GLY A 1 612 ? -25.641 -28.078 5.977 1 97 612 GLY A C 1
ATOM 4807 O O . GLY A 1 612 ? -26.859 -27.938 6.02 1 97 612 GLY A O 1
ATOM 4808 N N . LEU A 1 613 ? -25.047 -28.75 5.039 1 97.69 613 LEU A N 1
ATOM 4809 C CA . LEU A 1 613 ? -25.781 -29.391 3.957 1 97.69 613 LEU A CA 1
ATOM 4810 C C . LEU A 1 613 ? -26.703 -30.484 4.5 1 97.69 613 LEU A C 1
ATOM 4812 O O . LEU A 1 613 ? -27.859 -30.562 4.102 1 97.69 613 LEU A O 1
ATOM 4816 N N . LYS A 1 614 ? -26.234 -31.219 5.434 1 96.62 614 LYS A N 1
ATOM 4817 C CA . LYS A 1 614 ? -27 -32.312 6.016 1 96.62 614 LYS A CA 1
ATOM 4818 C C . LYS A 1 614 ? -28.172 -31.781 6.844 1 96.62 614 LYS A C 1
ATOM 4820 O O . LYS A 1 614 ? -29.219 -32.406 6.914 1 96.62 614 LYS A O 1
ATOM 4825 N N . LYS A 1 615 ? -27.984 -30.641 7.395 1 96.62 615 LYS A N 1
ATOM 4826 C CA . LYS A 1 615 ? -29.016 -30.047 8.25 1 96.62 615 LYS A CA 1
ATOM 4827 C C . LYS A 1 615 ? -30.109 -29.391 7.41 1 96.62 615 LYS A C 1
ATOM 4829 O O . LYS A 1 615 ? -31.188 -29.109 7.918 1 96.62 615 LYS A O 1
ATOM 4834 N N . ASN A 1 616 ? -29.812 -29.156 6.137 1 97.62 616 ASN A N 1
ATOM 4835 C CA . ASN A 1 616 ? -30.766 -28.453 5.273 1 97.62 616 ASN A CA 1
ATOM 4836 C C . ASN A 1 616 ? -31.141 -29.297 4.062 1 97.62 616 ASN A C 1
ATOM 4838 O O . ASN A 1 616 ? -31.109 -28.828 2.928 1 97.62 616 ASN A O 1
ATOM 4842 N N . LEU A 1 617 ? -31.594 -30.469 4.281 1 97.06 617 LEU A N 1
ATOM 4843 C CA . LEU A 1 617 ? -31.859 -31.438 3.223 1 97.06 617 LEU A CA 1
ATOM 4844 C C . LEU A 1 617 ? -33 -30.969 2.334 1 97.06 617 LEU A C 1
ATOM 4846 O O . LEU A 1 617 ? -33 -31.188 1.123 1 97.06 617 LEU A O 1
ATOM 4850 N N . ASP A 1 618 ? -34 -30.328 2.867 1 96 618 ASP A N 1
ATOM 4851 C CA . ASP A 1 618 ? -35.125 -29.828 2.119 1 96 618 ASP A CA 1
ATOM 4852 C C . ASP A 1 618 ? -34.719 -28.859 1.028 1 96 618 ASP A C 1
ATOM 4854 O O . ASP A 1 618 ? -35.312 -28.812 -0.051 1 96 618 ASP A O 1
ATOM 4858 N N . LYS A 1 619 ? -33.656 -28.125 1.263 1 96.62 619 LYS A N 1
ATOM 4859 C CA . LYS A 1 619 ? -33.156 -27.125 0.326 1 96.62 619 LYS A CA 1
ATOM 4860 C C . LYS A 1 619 ? -32.156 -27.75 -0.664 1 96.62 619 LYS A C 1
ATOM 4862 O O . LYS A 1 619 ? -32.031 -27.266 -1.792 1 96.62 619 LYS A O 1
ATOM 4867 N N . VAL A 1 620 ? -31.516 -28.797 -0.252 1 97.69 620 VAL A N 1
ATOM 4868 C CA . VAL A 1 620 ? -30.375 -29.344 -0.993 1 97.69 620 VAL A CA 1
ATOM 4869 C C . VAL A 1 620 ? -30.859 -30.406 -1.981 1 97.69 620 VAL A C 1
ATOM 4871 O O . VAL A 1 620 ? -30.391 -30.453 -3.119 1 97.69 620 VAL A O 1
ATOM 4874 N N . LEU A 1 621 ? -31.828 -31.188 -1.645 1 96.06 621 LEU A N 1
ATOM 4875 C CA . LEU A 1 621 ? -32.25 -32.375 -2.379 1 96.06 621 LEU A CA 1
ATOM 4876 C C . LEU A 1 621 ? -32.719 -32 -3.785 1 96.06 621 LEU A C 1
ATOM 4878 O O . LEU A 1 621 ? -32.406 -32.719 -4.75 1 96.06 621 LEU A O 1
ATOM 4882 N N . PRO A 1 622 ? -33.406 -30.891 -3.926 1 95.62 622 PRO A N 1
ATOM 4883 C CA . PRO A 1 622 ? -33.875 -30.547 -5.273 1 95.62 622 PRO A CA 1
ATOM 4884 C C . PRO A 1 622 ? -32.719 -30.359 -6.254 1 95.62 622 PRO A C 1
ATOM 4886 O O . PRO A 1 622 ? -32.875 -30.562 -7.461 1 95.62 622 PRO A O 1
ATOM 4889 N N . PHE A 1 623 ? -31.578 -30.016 -5.793 1 97.19 623 PHE A N 1
ATOM 4890 C CA . PHE A 1 623 ? -30.438 -29.734 -6.66 1 97.19 623 PHE A CA 1
ATOM 4891 C C . PHE A 1 623 ? -29.734 -31.031 -7.051 1 97.19 623 PHE A C 1
ATOM 4893 O O . PHE A 1 623 ? -28.922 -31.047 -7.984 1 97.19 623 PHE A O 1
ATOM 4900 N N . LEU A 1 624 ? -29.984 -32.062 -6.32 1 95.81 624 LEU A N 1
ATOM 4901 C CA . LEU A 1 624 ? -29.266 -33.312 -6.535 1 95.81 624 LEU A CA 1
ATOM 4902 C C . LEU A 1 624 ? -30.016 -34.219 -7.508 1 95.81 624 LEU A C 1
ATOM 4904 O O . LEU A 1 624 ? -29.547 -35.281 -7.859 1 95.81 624 LEU A O 1
ATOM 4908 N N . THR A 1 625 ? -31.109 -33.719 -7.988 1 91.69 625 THR A N 1
ATOM 4909 C CA . THR A 1 625 ? -31.844 -34.375 -9.062 1 91.69 625 THR A CA 1
ATOM 4910 C C . THR A 1 625 ? -31.438 -33.812 -10.422 1 91.69 625 THR A C 1
ATOM 4912 O O . THR A 1 625 ? -31.328 -32.594 -10.586 1 91.69 625 THR A O 1
ATOM 4915 N N . PRO A 1 626 ? -31.156 -34.688 -11.367 1 90.75 626 PRO A N 1
ATOM 4916 C CA . PRO A 1 626 ? -30.734 -34.188 -12.68 1 90.75 626 PRO A CA 1
ATOM 4917 C C . PRO A 1 626 ? -31.688 -33.156 -13.266 1 90.75 626 PRO A C 1
ATOM 4919 O O . PRO A 1 626 ? -32.906 -33.375 -13.297 1 90.75 626 PRO A O 1
ATOM 4922 N N . SER A 1 627 ? -31.172 -32.031 -13.547 1 89.56 627 SER A N 1
ATOM 4923 C CA . SER A 1 627 ? -31.906 -30.938 -14.133 1 89.56 627 SER A CA 1
ATOM 4924 C C . SER A 1 627 ? -30.984 -30 -14.914 1 89.56 627 SER A C 1
ATOM 4926 O O . SER A 1 627 ? -29.844 -29.766 -14.508 1 89.56 627 SER A O 1
ATOM 4928 N N . SER A 1 628 ? -31.516 -29.516 -16.047 1 79.94 628 SER A N 1
ATOM 4929 C CA . SER A 1 628 ? -30.734 -28.547 -16.812 1 79.94 628 SER A CA 1
ATOM 4930 C C . SER A 1 628 ? -30.922 -27.141 -16.281 1 79.94 628 SER A C 1
ATOM 4932 O O . SER A 1 628 ? -30.188 -26.219 -16.656 1 79.94 628 SER A O 1
ATOM 4934 N N . GLU A 1 629 ? -31.797 -27.031 -15.383 1 86.44 629 GLU A N 1
ATOM 4935 C CA . GLU A 1 629 ? -32.219 -25.688 -14.977 1 86.44 629 GLU A CA 1
ATOM 4936 C C . GLU A 1 629 ? -31.688 -25.359 -13.586 1 86.44 629 GLU A C 1
ATOM 4938 O O . GLU A 1 629 ? -32.156 -24.406 -12.945 1 86.44 629 GLU A O 1
ATOM 4943 N N . SER A 1 630 ? -30.828 -26.094 -13.047 1 93.88 630 SER A N 1
ATOM 4944 C CA . SER A 1 630 ? -30.234 -25.766 -11.75 1 93.88 630 SER A CA 1
ATOM 4945 C C . SER A 1 630 ? -28.75 -26.078 -11.727 1 93.88 630 SER A C 1
ATOM 4947 O O . SER A 1 630 ? -28.266 -26.906 -12.5 1 93.88 630 SER A O 1
ATOM 4949 N N . LYS A 1 631 ? -28.031 -25.375 -10.914 1 95.94 631 LYS A N 1
ATOM 4950 C CA . LYS A 1 631 ? -26.594 -25.562 -10.859 1 95.94 631 LYS A CA 1
ATOM 4951 C C . LYS A 1 631 ? -26.094 -25.656 -9.422 1 95.94 631 LYS A C 1
ATOM 4953 O O . LYS A 1 631 ? -26.641 -25 -8.531 1 95.94 631 LYS A O 1
ATOM 4958 N N . ILE A 1 632 ? -25.094 -26.516 -9.227 1 96.81 632 ILE A N 1
ATOM 4959 C CA . ILE A 1 632 ? -24.328 -26.625 -7.988 1 96.81 632 ILE A CA 1
ATOM 4960 C C . ILE A 1 632 ? -22.891 -26.141 -8.227 1 96.81 632 ILE A C 1
ATOM 4962 O O . ILE A 1 632 ? -22.188 -26.672 -9.078 1 96.81 632 ILE A O 1
ATOM 4966 N N . PHE A 1 633 ? -22.5 -25.109 -7.523 1 96.5 633 PHE A N 1
ATOM 4967 C CA . PHE A 1 633 ? -21.156 -24.578 -7.617 1 96.5 633 PHE A CA 1
ATOM 4968 C C . PHE A 1 633 ? -20.406 -24.781 -6.309 1 96.5 633 PHE A C 1
ATOM 4970 O O . PHE A 1 633 ? -20.875 -24.375 -5.242 1 96.5 633 PHE A O 1
ATOM 4977 N N . ILE A 1 634 ? -19.25 -25.422 -6.395 1 95.38 634 ILE A N 1
ATOM 4978 C CA . ILE A 1 634 ? -18.422 -25.688 -5.223 1 95.38 634 ILE A CA 1
ATOM 4979 C C . ILE A 1 634 ? -17.047 -25.047 -5.418 1 95.38 634 ILE A C 1
ATOM 4981 O O . ILE A 1 634 ? -16.375 -25.312 -6.414 1 95.38 634 ILE A O 1
ATOM 4985 N N . CYS A 1 635 ? -16.641 -24.234 -4.492 1 94.44 635 CYS A N 1
ATOM 4986 C CA . CYS A 1 635 ? -15.344 -23.578 -4.586 1 94.44 635 CYS A CA 1
ATOM 4987 C C . CYS A 1 635 ? -14.586 -23.688 -3.268 1 94.44 635 CYS A C 1
ATOM 4989 O O . CYS A 1 635 ? -15.117 -23.328 -2.215 1 94.44 635 CYS A O 1
ATOM 4991 N N . GLY A 1 636 ? -13.367 -24.203 -3.311 1 89.62 636 GLY A N 1
ATOM 4992 C CA . GLY A 1 636 ? -12.594 -24.297 -2.082 1 89.62 636 GLY A CA 1
ATOM 4993 C C . GLY A 1 636 ? -11.398 -25.219 -2.199 1 89.62 636 GLY A C 1
ATOM 4994 O O . GLY A 1 636 ? -10.805 -25.344 -3.271 1 89.62 636 GLY A O 1
ATOM 4995 N N . ASP A 1 637 ? -11.016 -25.797 -1.055 1 86.12 637 ASP A N 1
ATOM 4996 C CA . ASP A 1 637 ? -9.836 -26.641 -0.954 1 86.12 637 ASP A CA 1
ATOM 4997 C C . ASP A 1 637 ? -10.102 -28.016 -1.551 1 86.12 637 ASP A C 1
ATOM 4999 O O . ASP A 1 637 ? -11.117 -28.641 -1.255 1 86.12 637 ASP A O 1
ATOM 5003 N N . ALA A 1 638 ? -9.086 -28.453 -2.355 1 76.19 638 ALA A N 1
ATOM 5004 C CA . ALA A 1 638 ? -9.242 -29.734 -3.025 1 76.19 638 ALA A CA 1
ATOM 5005 C C . ALA A 1 638 ? -8.953 -30.891 -2.068 1 76.19 638 ALA A C 1
ATOM 5007 O O . ALA A 1 638 ? -9.602 -31.938 -2.143 1 76.19 638 ALA A O 1
ATOM 5008 N N . LYS A 1 639 ? -8.094 -30.734 -1.189 1 76.06 639 LYS A N 1
ATOM 5009 C CA . LYS A 1 639 ? -7.59 -31.828 -0.366 1 76.06 639 LYS A CA 1
ATOM 5010 C C . LYS A 1 639 ? -8.617 -32.25 0.676 1 76.06 639 LYS A C 1
ATOM 5012 O O . LYS A 1 639 ? -8.773 -33.438 0.958 1 76.06 639 LYS A O 1
ATOM 5017 N N . GLY A 1 640 ? -9.352 -31.328 1.168 1 82.44 640 GLY A N 1
ATOM 5018 C CA . GLY A 1 640 ? -10.25 -31.672 2.254 1 82.44 640 GLY A CA 1
ATOM 5019 C C . GLY A 1 640 ? -11.703 -31.328 1.953 1 82.44 640 GLY A C 1
ATOM 5020 O O . GLY A 1 640 ? -12.508 -32.219 1.675 1 82.44 640 GLY A O 1
ATOM 5021 N N . MET A 1 641 ? -11.984 -30.25 1.691 1 85.94 641 MET A N 1
ATOM 5022 C CA . MET A 1 641 ? -13.344 -29.734 1.639 1 85.94 641 MET A CA 1
ATOM 5023 C C . MET A 1 641 ? -14.102 -30.312 0.449 1 85.94 641 MET A C 1
ATOM 5025 O O . MET A 1 641 ? -15.227 -30.797 0.599 1 85.94 641 MET A O 1
ATOM 5029 N N . SER A 1 642 ? -13.508 -30.297 -0.695 1 88.12 642 SER A N 1
ATOM 5030 C CA . SER A 1 642 ? -14.195 -30.766 -1.894 1 88.12 642 SER A CA 1
ATOM 5031 C C . SER A 1 642 ? -14.531 -32.25 -1.786 1 88.12 642 SER A C 1
ATOM 5033 O O . SER A 1 642 ? -15.625 -32.688 -2.172 1 88.12 642 SER A O 1
ATOM 5035 N N . LYS A 1 643 ? -13.648 -33.031 -1.234 1 87.31 643 LYS A N 1
ATOM 5036 C CA . LYS A 1 643 ? -13.875 -34.469 -1.04 1 87.31 643 LYS A CA 1
ATOM 5037 C C . LYS A 1 643 ? -14.992 -34.719 -0.035 1 87.31 643 LYS A C 1
ATOM 5039 O O . LYS A 1 643 ? -15.844 -35.562 -0.247 1 87.31 643 LYS A O 1
ATOM 5044 N N . ASP A 1 644 ? -14.922 -33.938 0.947 1 92.31 644 ASP A N 1
ATOM 5045 C CA . ASP A 1 644 ? -15.93 -34.094 1.995 1 92.31 644 ASP A CA 1
ATOM 5046 C C . ASP A 1 644 ? -17.312 -33.719 1.48 1 92.31 644 ASP A C 1
ATOM 5048 O O . ASP A 1 644 ? -18.297 -34.375 1.802 1 92.31 644 ASP A O 1
ATOM 5052 N N . VAL A 1 645 ? -17.422 -32.719 0.743 1 94.94 645 VAL A N 1
ATOM 5053 C CA . VAL A 1 645 ? -18.703 -32.281 0.187 1 94.94 645 VAL A CA 1
ATOM 5054 C C . VAL A 1 645 ? -19.203 -33.312 -0.816 1 94.94 645 VAL A C 1
ATOM 5056 O O . VAL A 1 645 ? -20.406 -33.625 -0.844 1 94.94 645 VAL A O 1
ATOM 5059 N N . TRP A 1 646 ? -18.297 -33.781 -1.659 1 92.69 646 TRP A N 1
ATOM 5060 C CA . TRP A 1 646 ? -18.656 -34.844 -2.611 1 92.69 646 TRP A CA 1
ATOM 5061 C C . TRP A 1 646 ? -19.25 -36.031 -1.896 1 92.69 646 TRP A C 1
ATOM 5063 O O . TRP A 1 646 ? -20.312 -36.531 -2.266 1 92.69 646 TRP A O 1
ATOM 5073 N N . GLN A 1 647 ? -18.562 -36.5 -0.876 1 94.06 647 GLN A N 1
ATOM 5074 C CA . GLN A 1 647 ? -19.031 -37.625 -0.107 1 94.06 647 GLN A CA 1
ATOM 5075 C C . GLN A 1 647 ? -20.359 -37.312 0.583 1 94.06 647 GLN A C 1
ATOM 5077 O O . GLN A 1 647 ? -21.25 -38.156 0.666 1 94.06 647 GLN A O 1
ATOM 5082 N N . CYS A 1 648 ? -20.438 -36.156 1.059 1 96.56 648 CYS A N 1
ATOM 5083 C CA . CYS A 1 648 ? -21.672 -35.719 1.696 1 96.56 648 CYS A CA 1
ATOM 5084 C C . CYS A 1 648 ? -22.859 -35.812 0.731 1 96.56 648 CYS A C 1
ATOM 5086 O O . CYS A 1 648 ? -23.906 -36.344 1.074 1 96.56 648 CYS A O 1
ATOM 5088 N N . PHE A 1 649 ? -22.688 -35.312 -0.448 1 97.06 649 PHE A N 1
ATOM 5089 C CA . PHE A 1 649 ? -23.75 -35.375 -1.458 1 97.06 649 PHE A CA 1
ATOM 5090 C C . PHE A 1 649 ? -24.062 -36.812 -1.813 1 97.06 649 PHE A C 1
ATOM 5092 O O . PHE A 1 649 ? -25.234 -37.156 -2.008 1 97.06 649 PHE A O 1
ATOM 5099 N N . ALA A 1 650 ? -23.031 -37.656 -1.897 1 95.94 650 ALA A N 1
ATOM 5100 C CA . ALA A 1 650 ? -23.25 -39.062 -2.176 1 95.94 650 ALA A CA 1
ATOM 5101 C C . ALA A 1 650 ? -24.094 -39.719 -1.084 1 95.94 650 ALA A C 1
ATOM 5103 O O . ALA A 1 650 ? -25.031 -40.5 -1.378 1 95.94 650 ALA A O 1
ATOM 5104 N N . ASP A 1 651 ? -23.781 -39.375 0.103 1 97 651 ASP A N 1
ATOM 5105 C CA . ASP A 1 651 ? -24.531 -39.906 1.235 1 97 651 ASP A CA 1
ATOM 5106 C C . ASP A 1 651 ? -25.984 -39.469 1.19 1 97 651 ASP A C 1
ATOM 5108 O O . ASP A 1 651 ? -26.891 -40.25 1.468 1 97 651 ASP A O 1
ATOM 5112 N N . ILE A 1 652 ? -26.188 -38.25 0.914 1 97.06 652 ILE A N 1
ATOM 5113 C CA . ILE A 1 652 ? -27.531 -37.688 0.854 1 97.06 652 ILE A CA 1
ATOM 5114 C C . ILE A 1 652 ? -28.344 -38.375 -0.241 1 97.06 652 ILE A C 1
ATOM 5116 O O . ILE A 1 652 ? -29.484 -38.781 -0.021 1 97.06 652 ILE A O 1
ATOM 5120 N N . VAL A 1 653 ? -27.75 -38.531 -1.415 1 96.19 653 VAL A N 1
ATOM 5121 C CA . VAL A 1 653 ? -28.422 -39.156 -2.543 1 96.19 653 VAL A CA 1
ATOM 5122 C C . VAL A 1 653 ? -28.703 -40.625 -2.207 1 96.19 653 VAL A C 1
ATOM 5124 O O . VAL A 1 653 ? -29.797 -41.125 -2.486 1 96.19 653 VAL A O 1
ATOM 5127 N N . ALA A 1 654 ? -27.703 -41.312 -1.611 1 96.69 654 ALA A N 1
ATOM 5128 C CA . ALA A 1 654 ? -27.875 -42.719 -1.233 1 96.69 654 ALA A CA 1
ATOM 5129 C C . ALA A 1 654 ? -29.047 -42.875 -0.266 1 96.69 654 ALA A C 1
ATOM 5131 O O . ALA A 1 654 ? -29.844 -43.812 -0.417 1 96.69 654 ALA A O 1
ATOM 5132 N N . ALA A 1 655 ? -29.109 -42.031 0.67 1 96.25 655 ALA A N 1
ATOM 5133 C CA . ALA A 1 655 ? -30.156 -42.125 1.683 1 96.25 655 ALA A CA 1
ATOM 5134 C C . ALA A 1 655 ? -31.531 -41.781 1.086 1 96.25 655 ALA A C 1
ATOM 5136 O O . ALA A 1 655 ? -32.531 -42.438 1.39 1 96.25 655 ALA A O 1
ATOM 5137 N N . ASP A 1 656 ? -31.562 -40.781 0.301 1 94.12 656 ASP A N 1
ATOM 5138 C CA . ASP A 1 656 ? -32.812 -40.281 -0.262 1 94.12 656 ASP A CA 1
ATOM 5139 C C . ASP A 1 656 ? -33.406 -41.312 -1.251 1 94.12 656 ASP A C 1
ATOM 5141 O O . ASP A 1 656 ? -34.625 -41.531 -1.282 1 94.12 656 ASP A O 1
ATOM 5145 N N . GLN A 1 657 ? -32.562 -41.875 -2.068 1 93.38 657 GLN A N 1
ATOM 5146 C CA . GLN A 1 657 ? -33.031 -42.781 -3.121 1 93.38 657 GLN A CA 1
ATOM 5147 C C . GLN A 1 657 ? -32.906 -44.25 -2.688 1 93.38 657 GLN A C 1
ATOM 5149 O O . GLN A 1 657 ? -33.312 -45.156 -3.418 1 93.38 657 GLN A O 1
ATOM 5154 N N . ASN A 1 658 ? -32.375 -44.469 -1.572 1 94.31 658 ASN A N 1
ATOM 5155 C CA . ASN A 1 658 ? -32.156 -45.812 -1.034 1 94.31 658 ASN A CA 1
ATOM 5156 C C . ASN A 1 658 ? -31.312 -46.656 -1.978 1 94.31 658 ASN A C 1
ATOM 5158 O O . ASN A 1 658 ? -31.719 -47.75 -2.371 1 94.31 658 ASN A O 1
ATOM 5162 N N . ILE A 1 659 ? -30.203 -46.156 -2.395 1 94.56 659 ILE A N 1
ATOM 5163 C CA . ILE A 1 659 ? -29.281 -46.844 -3.287 1 94.56 659 ILE A CA 1
ATOM 5164 C C . ILE A 1 659 ? -27.906 -46.938 -2.621 1 94.56 659 ILE A C 1
ATOM 5166 O O . ILE A 1 659 ? -27.656 -46.312 -1.598 1 94.56 659 ILE A O 1
ATOM 5170 N N . ALA A 1 660 ? -27.047 -47.781 -3.197 1 94.44 660 ALA A N 1
ATOM 5171 C CA . ALA A 1 660 ? -25.703 -48 -2.668 1 94.44 660 ALA A CA 1
ATOM 5172 C C . ALA A 1 660 ? -24.812 -46.781 -2.932 1 94.44 660 ALA A C 1
ATOM 5174 O O . ALA A 1 660 ? -25.094 -45.969 -3.828 1 94.44 660 ALA A O 1
ATOM 5175 N N . ASP A 1 661 ? -23.797 -46.719 -2.195 1 93.75 661 ASP A N 1
ATOM 5176 C CA . ASP A 1 661 ? -22.859 -45.594 -2.266 1 93.75 661 ASP A CA 1
ATOM 5177 C C . ASP A 1 661 ? -22.281 -45.469 -3.676 1 93.75 661 ASP A C 1
ATOM 5179 O O . ASP A 1 661 ? -22.188 -44.344 -4.195 1 93.75 661 ASP A O 1
ATOM 5183 N N . LEU A 1 662 ? -21.969 -46.531 -4.258 1 92.62 662 LEU A N 1
ATOM 5184 C CA . LEU A 1 662 ? -21.375 -46.531 -5.59 1 92.62 662 LEU A CA 1
ATOM 5185 C C . LEU A 1 662 ? -22.344 -45.969 -6.621 1 92.62 662 LEU A C 1
ATOM 5187 O O . LEU A 1 662 ? -21.953 -45.25 -7.535 1 92.62 662 LEU A O 1
ATOM 5191 N N . GLU A 1 663 ? -23.578 -46.344 -6.504 1 93.19 663 GLU A N 1
ATOM 5192 C CA . GLU A 1 663 ? -24.609 -45.875 -7.406 1 93.19 663 GLU A CA 1
ATOM 5193 C C . GLU A 1 663 ? -24.875 -44.375 -7.199 1 93.19 663 GLU A C 1
ATOM 5195 O O . GLU A 1 663 ? -25.141 -43.656 -8.156 1 93.19 663 GLU A O 1
ATOM 5200 N N . ALA A 1 664 ? -24.859 -44.031 -5.973 1 95.06 664 ALA A N 1
ATOM 5201 C CA . ALA A 1 664 ? -25.016 -42.594 -5.652 1 95.06 664 ALA A CA 1
ATOM 5202 C C . ALA A 1 664 ? -23.922 -41.781 -6.289 1 95.06 664 ALA A C 1
ATOM 5204 O O . ALA A 1 664 ? -24.172 -40.688 -6.832 1 95.06 664 ALA A O 1
ATOM 5205 N N . LYS A 1 665 ? -22.688 -42.25 -6.242 1 92.5 665 LYS A N 1
ATOM 5206 C CA . LYS A 1 665 ? -21.547 -41.562 -6.836 1 92.5 665 LYS A CA 1
ATOM 5207 C C . LYS A 1 665 ? -21.672 -41.5 -8.352 1 92.5 665 LYS A C 1
ATOM 5209 O O . LYS A 1 665 ? -21.25 -40.5 -8.977 1 92.5 665 LYS A O 1
ATOM 5214 N N . LYS A 1 666 ? -22.219 -42.469 -8.93 1 90.38 666 LYS A N 1
ATOM 5215 C CA . LYS A 1 666 ? -22.484 -42.438 -10.367 1 90.38 666 LYS A CA 1
ATOM 5216 C C . LYS A 1 666 ? -23.484 -41.344 -10.727 1 90.38 666 LYS A C 1
ATOM 5218 O O . LYS A 1 666 ? -23.328 -40.688 -11.75 1 90.38 666 LYS A O 1
ATOM 5223 N N . THR A 1 667 ? -24.438 -41.312 -9.898 1 91.81 667 THR A N 1
ATOM 5224 C CA . THR A 1 667 ? -25.422 -40.25 -10.102 1 91.81 667 THR A CA 1
ATOM 5225 C C . THR A 1 667 ? -24.75 -38.875 -10.047 1 91.81 667 THR A C 1
ATOM 5227 O O . THR A 1 667 ? -25.031 -38 -10.883 1 91.81 667 THR A O 1
ATOM 5230 N N . LEU A 1 668 ? -23.938 -38.719 -9.109 1 92.62 668 LEU A N 1
ATOM 5231 C CA . LEU A 1 668 ? -23.25 -37.438 -8.969 1 92.62 668 LEU A CA 1
ATOM 5232 C C . LEU A 1 668 ? -22.312 -37.219 -10.156 1 92.62 668 LEU A C 1
ATOM 5234 O O . LEU A 1 668 ? -22.172 -36.062 -10.609 1 92.62 668 LEU A O 1
ATOM 5238 N N . MET A 1 669 ? -21.734 -38.219 -10.609 1 88 669 MET A N 1
ATOM 5239 C CA . MET A 1 669 ? -20.859 -38.094 -11.781 1 88 669 MET A CA 1
ATOM 5240 C C . MET A 1 669 ? -21.656 -37.656 -13 1 88 669 MET A C 1
ATOM 5242 O O . MET A 1 669 ? -21.125 -36.906 -13.852 1 88 669 MET A O 1
ATOM 5246 N N . ASN A 1 670 ? -22.797 -38.094 -13.039 1 89.94 670 ASN A N 1
ATOM 5247 C CA . ASN A 1 670 ? -23.672 -37.656 -14.125 1 89.94 670 ASN A CA 1
ATOM 5248 C C . ASN A 1 670 ? -23.969 -36.156 -14.023 1 89.94 670 ASN A C 1
ATOM 5250 O O . ASN A 1 670 ? -24.047 -35.469 -15.039 1 89.94 670 ASN A O 1
ATOM 5254 N N . LEU A 1 671 ? -24.172 -35.719 -12.852 1 92.75 671 LEU A N 1
ATOM 5255 C CA . LEU A 1 671 ? -24.375 -34.281 -12.648 1 92.75 671 LEU A CA 1
ATOM 5256 C C . LEU A 1 671 ? -23.156 -33.5 -13.094 1 92.75 671 LEU A C 1
ATOM 5258 O O . LEU A 1 671 ? -23.281 -32.375 -13.617 1 92.75 671 LEU A O 1
ATOM 5262 N N . LYS A 1 672 ? -21.969 -34 -12.852 1 87.5 672 LYS A N 1
ATOM 5263 C CA . LYS A 1 672 ? -20.734 -33.344 -13.281 1 87.5 672 LYS A CA 1
ATOM 5264 C C . LYS A 1 672 ? -20.625 -33.312 -14.805 1 87.5 672 LYS A C 1
ATOM 5266 O O . LYS A 1 672 ? -20.234 -32.312 -15.391 1 87.5 672 LYS A O 1
ATOM 5271 N N . LYS A 1 673 ? -20.984 -34.406 -15.391 1 81.25 673 LYS A N 1
ATOM 5272 C CA . LYS A 1 673 ? -20.891 -34.562 -16.844 1 81.25 673 LYS A CA 1
ATOM 5273 C C . LYS A 1 673 ? -21.844 -33.594 -17.547 1 81.25 673 LYS A C 1
ATOM 5275 O O . LYS A 1 673 ? -21.531 -33.094 -18.625 1 81.25 673 LYS A O 1
ATOM 5280 N N . THR A 1 674 ? -22.922 -33.312 -16.922 1 86.25 674 THR A N 1
ATOM 5281 C CA . THR A 1 674 ? -23.938 -32.469 -17.531 1 86.25 674 THR A CA 1
ATOM 5282 C C . THR A 1 674 ? -23.75 -31.016 -17.094 1 86.25 674 THR A C 1
ATOM 5284 O O . THR A 1 674 ? -24.609 -30.156 -17.344 1 86.25 674 THR A O 1
ATOM 5287 N N . ASP A 1 675 ? -22.797 -30.734 -16.344 1 87.75 675 ASP A N 1
ATOM 5288 C CA . ASP A 1 675 ? -22.422 -29.391 -15.875 1 87.75 675 ASP A CA 1
ATOM 5289 C C . ASP A 1 675 ? -23.469 -28.859 -14.898 1 87.75 675 ASP A C 1
ATOM 5291 O O . ASP A 1 675 ? -23.719 -27.641 -14.859 1 87.75 675 ASP A O 1
ATOM 5295 N N . GLN A 1 676 ? -24.156 -29.703 -14.328 1 93.44 676 GLN A N 1
ATOM 5296 C CA . GLN A 1 676 ? -25.031 -29.297 -13.227 1 93.44 676 GLN A CA 1
ATOM 5297 C C . GLN A 1 676 ? -24.219 -29.141 -11.938 1 93.44 676 GLN A C 1
ATOM 5299 O O . GLN A 1 676 ? -24.562 -28.297 -11.094 1 93.44 676 GLN A O 1
ATOM 5304 N N . TYR A 1 677 ? -23.188 -29.953 -11.812 1 93.12 677 TYR A N 1
ATOM 5305 C CA . TYR A 1 677 ? -22.234 -29.891 -10.711 1 93.12 677 TYR A CA 1
ATOM 5306 C C . TYR A 1 677 ? -20.891 -29.375 -11.188 1 93.12 677 TYR A C 1
ATOM 5308 O O . TYR A 1 677 ? -20.188 -30.062 -11.945 1 93.12 677 TYR A O 1
ATOM 5316 N N . ILE A 1 678 ? -20.516 -28.203 -10.75 1 91.5 678 ILE A N 1
ATOM 5317 C CA . ILE A 1 678 ? -19.297 -27.547 -11.219 1 91.5 678 ILE A CA 1
ATOM 5318 C C . ILE A 1 678 ? -18.406 -27.203 -10.031 1 91.5 678 ILE A C 1
ATOM 5320 O O . ILE A 1 678 ? -18.875 -26.641 -9.039 1 91.5 678 ILE A O 1
ATOM 5324 N N . GLU A 1 679 ? -17.125 -27.516 -10.141 1 89.62 679 GLU A N 1
ATOM 5325 C CA . GLU A 1 679 ? -16.188 -27.266 -9.047 1 89.62 679 GLU A CA 1
ATOM 5326 C C . GLU A 1 679 ? -15.016 -26.406 -9.508 1 89.62 679 GLU A C 1
ATOM 5328 O O . GLU A 1 679 ? -14.562 -26.531 -10.648 1 89.62 679 GLU A O 1
ATOM 5333 N N . ASP A 1 680 ? -14.586 -25.531 -8.734 1 88.81 680 ASP A N 1
ATOM 5334 C CA . ASP A 1 680 ? -13.312 -24.828 -8.828 1 88.81 680 ASP A CA 1
ATOM 5335 C C . ASP A 1 680 ? -12.508 -24.984 -7.535 1 88.81 680 ASP A C 1
ATOM 5337 O O . ASP A 1 680 ? -12.68 -24.203 -6.598 1 88.81 680 ASP A O 1
ATOM 5341 N N . VAL A 1 681 ? -11.648 -25.938 -7.477 1 85.12 681 VAL A N 1
ATOM 5342 C CA . VAL A 1 681 ? -10.961 -26.297 -6.246 1 85.12 681 VAL A CA 1
ATOM 5343 C C . VAL A 1 681 ? -9.445 -26.219 -6.457 1 85.12 681 VAL A C 1
ATOM 5345 O O . VAL A 1 681 ? -8.961 -26.375 -7.582 1 85.12 681 VAL A O 1
ATOM 5348 N N . TRP A 1 682 ? -8.766 -25.844 -5.422 1 75.94 682 TRP A N 1
ATOM 5349 C CA . TRP A 1 682 ? -7.32 -25.688 -5.496 1 75.94 682 TRP A CA 1
ATOM 5350 C C . TRP A 1 682 ? -6.641 -26.344 -4.297 1 75.94 682 TRP A C 1
ATOM 5352 O O . TRP A 1 682 ? -7.258 -26.516 -3.242 1 75.94 682 TRP A O 1
ATOM 5362 N N . GLY A 1 683 ? -5.383 -26.75 -4.391 1 66.75 683 GLY A N 1
ATOM 5363 C CA . GLY A 1 683 ? -4.586 -27.297 -3.307 1 66.75 683 GLY A CA 1
ATOM 5364 C C . GLY A 1 683 ? -3.359 -28.047 -3.791 1 66.75 683 GLY A C 1
ATOM 5365 O O . GLY A 1 683 ? -3.262 -28.391 -4.969 1 66.75 683 GLY A O 1
ATOM 5366 N N . MET B 1 1 ? 18.188 43.969 38 1 47.72 1 MET B N 1
ATOM 5367 C CA . MET B 1 1 ? 18.297 43.594 36.625 1 47.72 1 MET B CA 1
ATOM 5368 C C . MET B 1 1 ? 16.922 43.594 35.938 1 47.72 1 MET B C 1
ATOM 5370 O O . MET B 1 1 ? 15.93 43.219 36.562 1 47.72 1 MET B O 1
ATOM 5374 N N . ALA B 1 2 ? 16.812 44.438 34.906 1 65.5 2 ALA B N 1
ATOM 5375 C CA . ALA B 1 2 ? 15.547 44.75 34.25 1 65.5 2 ALA B CA 1
ATOM 5376 C C . ALA B 1 2 ? 14.914 43.531 33.625 1 65.5 2 ALA B C 1
ATOM 5378 O O . ALA B 1 2 ? 15.438 42.969 32.656 1 65.5 2 ALA B O 1
ATOM 5379 N N . ASP B 1 3 ? 13.953 42.844 34.438 1 83.62 3 ASP B N 1
ATOM 5380 C CA . ASP B 1 3 ? 13.312 41.562 34.094 1 83.62 3 ASP B CA 1
ATOM 5381 C C . ASP B 1 3 ? 11.867 41.781 33.688 1 83.62 3 ASP B C 1
ATOM 5383 O O . ASP B 1 3 ? 11.211 42.719 34.156 1 83.62 3 ASP B O 1
ATOM 5387 N N . PHE B 1 4 ? 11.516 41.219 32.531 1 92.5 4 PHE B N 1
ATOM 5388 C CA . PHE B 1 4 ? 10.102 41.188 32.156 1 92.5 4 PHE B CA 1
ATOM 5389 C C . PHE B 1 4 ? 9.695 39.844 31.609 1 92.5 4 PHE B C 1
ATOM 5391 O O . PHE B 1 4 ? 10.547 38.969 31.406 1 92.5 4 PHE B O 1
ATOM 5398 N N . LEU B 1 5 ? 8.414 39.656 31.469 1 95.12 5 LEU B N 1
ATOM 5399 C CA . LEU B 1 5 ? 7.883 38.375 31.062 1 95.12 5 LEU B CA 1
ATOM 5400 C C . LEU B 1 5 ? 7.512 38.375 29.578 1 95.12 5 LEU B C 1
ATOM 5402 O O . LEU B 1 5 ? 6.926 39.344 29.094 1 95.12 5 LEU B O 1
ATOM 5406 N N . ILE B 1 6 ? 8 37.375 28.891 1 95.5 6 ILE B N 1
ATOM 5407 C CA . ILE B 1 6 ? 7.504 37.062 27.562 1 95.5 6 ILE B CA 1
ATOM 5408 C C . ILE B 1 6 ? 6.645 35.812 27.609 1 95.5 6 ILE B C 1
ATOM 5410 O O . ILE B 1 6 ? 7.094 34.75 28.078 1 95.5 6 ILE B O 1
ATOM 5414 N N . ALA B 1 7 ? 5.426 35.906 27.219 1 96.12 7 ALA B N 1
ATOM 5415 C CA . ALA B 1 7 ? 4.508 34.781 27.203 1 96.12 7 ALA B CA 1
ATOM 5416 C C . ALA B 1 7 ? 4.004 34.5 25.797 1 96.12 7 ALA B C 1
ATOM 5418 O O . ALA B 1 7 ? 3.85 35.438 24.984 1 96.12 7 ALA B O 1
ATOM 5419 N N . PHE B 1 8 ? 3.818 33.188 25.531 1 94.19 8 PHE B N 1
ATOM 5420 C CA . PHE B 1 8 ? 3.383 32.906 24.172 1 94.19 8 PHE B CA 1
ATOM 5421 C C . PHE B 1 8 ? 2.285 31.844 24.172 1 94.19 8 PHE B C 1
ATOM 5423 O O . PHE B 1 8 ? 2.143 31.094 25.141 1 94.19 8 PHE B O 1
ATOM 5430 N N . GLY B 1 9 ? 1.408 31.844 23.203 1 92.31 9 GLY B N 1
ATOM 5431 C CA . GLY B 1 9 ? 0.444 30.812 22.828 1 92.31 9 GLY B CA 1
ATOM 5432 C C . GLY B 1 9 ? 0.562 30.375 21.375 1 92.31 9 GLY B C 1
ATOM 5433 O O . GLY B 1 9 ? 0.235 31.141 20.469 1 92.31 9 GLY B O 1
ATOM 5434 N N . SER B 1 10 ? 1.041 29.109 21.172 1 86.38 10 SER B N 1
ATOM 5435 C CA . SER B 1 10 ? 1.381 28.641 19.828 1 86.38 10 SER B CA 1
ATOM 5436 C C . SER B 1 10 ? 0.893 27.203 19.609 1 86.38 10 SER B C 1
ATOM 5438 O O . SER B 1 10 ? 0.978 26.375 20.5 1 86.38 10 SER B O 1
ATOM 5440 N N . GLN B 1 11 ? 0.264 27.062 18.438 1 76.06 11 GLN B N 1
ATOM 5441 C CA . GLN B 1 11 ? -0.195 25.719 18.109 1 76.06 11 GLN B CA 1
ATOM 5442 C C . GLN B 1 11 ? 0.831 24.969 17.266 1 76.06 11 GLN B C 1
ATOM 5444 O O . GLN B 1 11 ? 1.161 23.812 17.562 1 76.06 11 GLN B O 1
ATOM 5449 N N . THR B 1 12 ? 1.287 25.656 16.25 1 71.19 12 THR B N 1
ATOM 5450 C CA . THR B 1 12 ? 2.172 24.969 15.312 1 71.19 12 THR B CA 1
ATOM 5451 C C . THR B 1 12 ? 3.594 25.516 15.422 1 71.19 12 THR B C 1
ATOM 5453 O O . THR B 1 12 ? 4.41 25.312 14.523 1 71.19 12 THR B O 1
ATOM 5456 N N . GLY B 1 13 ? 3.902 26.359 16.484 1 73.25 13 GLY B N 1
ATOM 5457 C CA . GLY B 1 13 ? 5.281 26.719 16.781 1 73.25 13 GLY B CA 1
ATOM 5458 C C . GLY B 1 13 ? 5.652 28.125 16.328 1 73.25 13 GLY B C 1
ATOM 5459 O O . GLY B 1 13 ? 6.676 28.656 16.75 1 73.25 13 GLY B O 1
ATOM 5460 N N . GLN B 1 14 ? 4.883 28.797 15.531 1 77.88 14 GLN B N 1
ATOM 5461 C CA . GLN B 1 14 ? 5.25 30.094 14.992 1 77.88 14 GLN B CA 1
ATOM 5462 C C . GLN B 1 14 ? 5.324 31.156 16.094 1 77.88 14 GLN B C 1
ATOM 5464 O O . GLN B 1 14 ? 6.305 31.891 16.188 1 77.88 14 GLN B O 1
ATOM 5469 N N . ALA B 1 15 ? 4.277 31.219 16.844 1 87.88 15 ALA B N 1
ATOM 5470 C CA . ALA B 1 15 ? 4.281 32.188 17.938 1 87.88 15 ALA B CA 1
ATOM 5471 C C . ALA B 1 15 ? 5.422 31.922 18.906 1 87.88 15 ALA B C 1
ATOM 5473 O O . ALA B 1 15 ? 6.035 32.844 19.438 1 87.88 15 ALA B O 1
ATOM 5474 N N . GLU B 1 16 ? 5.641 30.719 19.125 1 85.19 16 GLU B N 1
ATOM 5475 C CA . GLU B 1 16 ? 6.738 30.344 20 1 85.19 16 GLU B CA 1
ATOM 5476 C C . GLU B 1 16 ? 8.078 30.797 19.438 1 85.19 16 GLU B C 1
ATOM 5478 O O . GLU B 1 16 ? 8.922 31.312 20.188 1 85.19 16 GLU B O 1
ATOM 5483 N N . THR B 1 17 ? 8.242 30.578 18.203 1 78.44 17 THR B N 1
ATOM 5484 C CA . THR B 1 17 ? 9.484 30.969 17.547 1 78.44 17 THR B CA 1
ATOM 5485 C C . THR B 1 17 ? 9.695 32.469 17.656 1 78.44 17 THR B C 1
ATOM 5487 O O . THR B 1 17 ? 10.812 32.938 17.922 1 78.44 17 THR B O 1
ATOM 5490 N N . ILE B 1 18 ? 8.719 33.219 17.438 1 84.69 18 ILE B N 1
ATOM 5491 C CA . ILE B 1 18 ? 8.797 34.688 17.516 1 84.69 18 ILE B CA 1
ATOM 5492 C C . ILE B 1 18 ? 9.117 35.094 18.953 1 84.69 18 ILE B C 1
ATOM 5494 O O . ILE B 1 18 ? 9.953 35.969 19.172 1 84.69 18 ILE B O 1
ATOM 5498 N N . ALA B 1 19 ? 8.5 34.438 19.875 1 90.38 19 ALA B N 1
ATOM 5499 C CA . ALA B 1 19 ? 8.734 34.75 21.297 1 90.38 19 ALA B CA 1
ATOM 5500 C C . ALA B 1 19 ? 10.188 34.469 21.672 1 90.38 19 ALA B C 1
ATOM 5502 O O . ALA B 1 19 ? 10.805 35.25 22.422 1 90.38 19 ALA B O 1
ATOM 5503 N N . LYS B 1 20 ? 10.648 33.406 21.203 1 82.38 20 LYS B N 1
ATOM 5504 C CA . LYS B 1 20 ? 12.039 33.062 21.469 1 82.38 20 LYS B CA 1
ATOM 5505 C C . LYS B 1 20 ? 12.992 34.062 20.859 1 82.38 20 LYS B C 1
ATOM 5507 O O . LYS B 1 20 ? 14 34.438 21.469 1 82.38 20 LYS B O 1
ATOM 5512 N N . SER B 1 21 ? 12.695 34.438 19.688 1 80.88 21 SER B N 1
ATOM 5513 C CA . SER B 1 21 ? 13.484 35.469 19.031 1 80.88 21 SER B CA 1
ATOM 5514 C C . SER B 1 21 ? 13.469 36.781 19.828 1 80.88 21 SER B C 1
ATOM 5516 O O . SER B 1 21 ? 14.492 37.438 19.953 1 80.88 21 SER B O 1
ATOM 5518 N N . LEU B 1 22 ? 12.359 37.094 20.312 1 87.94 22 LEU B N 1
ATOM 5519 C CA . LEU B 1 22 ? 12.203 38.281 21.156 1 87.94 22 LEU B CA 1
ATOM 5520 C C . LEU B 1 22 ? 13.094 38.156 22.391 1 87.94 22 LEU B C 1
ATOM 5522 O O . LEU B 1 22 ? 13.75 39.156 22.781 1 87.94 22 LEU B O 1
ATOM 5526 N N . LYS B 1 23 ? 13.031 37.094 22.953 1 88.06 23 LYS B N 1
ATOM 5527 C CA . LYS B 1 23 ? 13.859 36.844 24.125 1 88.06 23 LYS B CA 1
ATOM 5528 C C . LYS B 1 23 ? 15.344 37.031 23.797 1 88.06 23 LYS B C 1
ATOM 5530 O O . LYS B 1 23 ? 16.062 37.688 24.547 1 88.06 23 LYS B O 1
ATOM 5535 N N . GLU B 1 24 ? 15.75 36.5 22.781 1 79.31 24 GLU B N 1
ATOM 5536 C CA . GLU B 1 24 ? 17.141 36.594 22.375 1 79.31 24 GLU B CA 1
ATOM 5537 C C . GLU B 1 24 ? 17.547 38.062 22.141 1 79.31 24 GLU B C 1
ATOM 5539 O O . GLU B 1 24 ? 18.625 38.469 22.562 1 79.31 24 GLU B O 1
ATOM 5544 N N . LYS B 1 25 ? 16.734 38.75 21.391 1 82.56 25 LYS B N 1
ATOM 5545 C CA . LYS B 1 25 ? 17 40.156 21.141 1 82.56 25 LYS B CA 1
ATOM 5546 C C . LYS B 1 25 ? 17.094 40.938 22.438 1 82.56 25 LYS B C 1
ATOM 5548 O O . LYS B 1 25 ? 17.953 41.812 22.578 1 82.56 25 LYS B O 1
ATOM 5553 N N . ALA B 1 26 ? 16.203 40.625 23.344 1 88.69 26 ALA B N 1
ATOM 5554 C CA . ALA B 1 26 ? 16.188 41.312 24.641 1 88.69 26 ALA B CA 1
ATOM 5555 C C . ALA B 1 26 ? 17.453 41 25.422 1 88.69 26 ALA B C 1
ATOM 5557 O O . ALA B 1 26 ? 18 41.875 26.094 1 88.69 26 ALA B O 1
ATOM 5558 N N . GLU B 1 27 ? 17.812 39.844 25.375 1 83.88 27 GLU B N 1
ATOM 5559 C CA . GLU B 1 27 ? 19.031 39.469 26.062 1 83.88 27 GLU B CA 1
ATOM 5560 C C . GLU B 1 27 ? 20.25 40.156 25.5 1 83.88 27 GLU B C 1
ATOM 5562 O O . GLU B 1 27 ? 21.172 40.531 26.234 1 83.88 27 GLU B O 1
ATOM 5567 N N . LEU B 1 28 ? 20.281 40.344 24.25 1 77.75 28 LEU B N 1
ATOM 5568 C CA . LEU B 1 28 ? 21.391 41.031 23.578 1 77.75 28 LEU B CA 1
ATOM 5569 C C . LEU B 1 28 ? 21.516 42.469 24.047 1 77.75 28 LEU B C 1
ATOM 5571 O O . LEU B 1 28 ? 22.609 43.031 24.062 1 77.75 28 LEU B O 1
ATOM 5575 N N . VAL B 1 29 ? 20.438 43.031 24.438 1 83.94 29 VAL B N 1
ATOM 5576 C CA . VAL B 1 29 ? 20.484 44.438 24.875 1 83.94 29 VAL B CA 1
ATOM 5577 C C . VAL B 1 29 ? 20.672 44.5 26.391 1 83.94 29 VAL B C 1
ATOM 5579 O O . VAL B 1 29 ? 20.531 45.562 26.984 1 83.94 29 VAL B O 1
ATOM 5582 N N . GLY B 1 30 ? 20.828 43.344 27.031 1 82.75 30 GLY B N 1
ATOM 5583 C CA . GLY B 1 30 ? 21.219 43.312 28.422 1 82.75 30 GLY B CA 1
ATOM 5584 C C . GLY B 1 30 ? 20.078 43.031 29.359 1 82.75 30 GLY B C 1
ATOM 5585 O O . GLY B 1 30 ? 20.219 43.094 30.594 1 82.75 30 GLY B O 1
ATOM 5586 N N . LEU B 1 31 ? 18.969 42.719 28.828 1 88.5 31 LEU B N 1
ATOM 5587 C CA . LEU B 1 31 ? 17.828 42.375 29.672 1 88.5 31 LEU B CA 1
ATOM 5588 C C . LEU B 1 31 ? 17.812 40.875 30 1 88.5 31 LEU B C 1
ATOM 5590 O O . LEU B 1 31 ? 18.562 40.125 29.406 1 88.5 31 LEU B O 1
ATOM 5594 N N . LYS B 1 32 ? 17.031 40.5 31.031 1 88.5 32 LYS B N 1
ATOM 5595 C CA . LYS B 1 32 ? 16.891 39.125 31.438 1 88.5 32 LYS B CA 1
ATOM 5596 C C . LYS B 1 32 ? 15.43 38.688 31.469 1 88.5 32 LYS B C 1
ATOM 5598 O O . LYS B 1 32 ? 14.914 38.312 32.531 1 88.5 32 LYS B O 1
ATOM 5603 N N . PRO B 1 33 ? 14.898 38.594 30.266 1 91.88 33 PRO B N 1
ATOM 5604 C CA . PRO B 1 33 ? 13.484 38.219 30.219 1 91.88 33 PRO B CA 1
ATOM 5605 C C . PRO B 1 33 ? 13.242 36.75 30.547 1 91.88 33 PRO B C 1
ATOM 5607 O O . PRO B 1 33 ? 14.148 35.938 30.422 1 91.88 33 PRO B O 1
ATOM 5610 N N . ARG B 1 34 ? 12.047 36.406 31.047 1 93.38 34 ARG B N 1
ATOM 5611 C CA . ARG B 1 34 ? 11.555 35.062 31.219 1 93.38 34 ARG B CA 1
ATOM 5612 C C . ARG B 1 34 ? 10.555 34.688 30.125 1 93.38 34 ARG B C 1
ATOM 5614 O O . ARG B 1 34 ? 9.75 35.531 29.719 1 93.38 34 ARG B O 1
ATOM 5621 N N . LEU B 1 35 ? 10.734 33.5 29.609 1 91.75 35 LEU B N 1
ATOM 5622 C CA . LEU B 1 35 ? 9.867 33.031 28.516 1 91.75 35 LEU B CA 1
ATOM 5623 C C . LEU B 1 35 ? 9.039 31.828 28.953 1 91.75 35 LEU B C 1
ATOM 5625 O O . LEU B 1 35 ? 9.586 30.812 29.391 1 91.75 35 LEU B O 1
ATOM 5629 N N . PHE B 1 36 ? 7.645 31.969 28.844 1 92.5 36 PHE B N 1
ATOM 5630 C CA . PHE B 1 36 ? 6.77 30.859 29.219 1 92.5 36 PHE B CA 1
ATOM 5631 C C . PHE B 1 36 ? 5.547 30.812 28.312 1 92.5 36 PHE B C 1
ATOM 5633 O O . PHE B 1 36 ? 5.137 31.828 27.75 1 92.5 36 PHE B O 1
ATOM 5640 N N . ALA B 1 37 ? 5.027 29.594 28.203 1 92.31 37 ALA B N 1
ATOM 5641 C CA . ALA B 1 37 ? 3.713 29.484 27.578 1 92.31 37 ALA B CA 1
ATOM 5642 C C . ALA B 1 37 ? 2.631 30.078 28.469 1 92.31 37 ALA B C 1
ATOM 5644 O O . ALA B 1 37 ? 2.75 30.078 29.703 1 92.31 37 ALA B O 1
ATOM 5645 N N . LEU B 1 38 ? 1.622 30.578 27.844 1 93.38 38 LEU B N 1
ATOM 5646 C CA . LEU B 1 38 ? 0.555 31.25 28.578 1 93.38 38 LEU B CA 1
ATOM 5647 C C . LEU B 1 38 ? -0.078 30.312 29.594 1 93.38 38 LEU B C 1
ATOM 5649 O O . LEU B 1 38 ? -0.446 30.734 30.703 1 93.38 38 LEU B O 1
ATOM 5653 N N . ASP B 1 39 ? -0.112 29.078 29.25 1 89.94 39 ASP B N 1
ATOM 5654 C CA . ASP B 1 39 ? -0.763 28.109 30.141 1 89.94 39 ASP B CA 1
ATOM 5655 C C . ASP B 1 39 ? 0.116 27.797 31.344 1 89.94 39 ASP B C 1
ATOM 5657 O O . ASP B 1 39 ? -0.324 27.125 32.281 1 89.94 39 ASP B O 1
ATOM 5661 N N . GLU B 1 40 ? 1.29 28.281 31.344 1 89.75 40 GLU B N 1
ATOM 5662 C CA . GLU B 1 40 ? 2.148 28.125 32.531 1 89.75 40 GLU B CA 1
ATOM 5663 C C . GLU B 1 40 ? 1.842 29.172 33.562 1 89.75 40 GLU B C 1
ATOM 5665 O O . GLU B 1 40 ? 2.457 29.188 34.656 1 89.75 40 GLU B O 1
ATOM 5670 N N . ASN B 1 41 ? 0.933 30 33.312 1 89.69 41 ASN B N 1
ATOM 5671 C CA . ASN B 1 41 ? 0.449 30.938 34.312 1 89.69 41 ASN B CA 1
ATOM 5672 C C . ASN B 1 41 ? -0.056 30.234 35.562 1 89.69 41 ASN B C 1
ATOM 5674 O O . ASN B 1 41 ? -0.715 29.188 35.469 1 89.69 41 ASN B O 1
ATOM 5678 N N . GLU B 1 42 ? 0.297 30.734 36.719 1 85.5 42 GLU B N 1
ATOM 5679 C CA . GLU B 1 42 ? -0.057 30.219 38.031 1 85.5 42 GLU B CA 1
ATOM 5680 C C . GLU B 1 42 ? 0.771 28.969 38.375 1 85.5 42 GLU B C 1
ATOM 5682 O O . GLU B 1 42 ? 0.463 28.266 39.344 1 85.5 42 GLU B O 1
ATOM 5687 N N . LYS B 1 43 ? 1.622 28.578 37.562 1 86.94 43 LYS B N 1
ATOM 5688 C CA . LYS B 1 43 ? 2.6 27.531 37.844 1 86.94 43 LYS B CA 1
ATOM 5689 C C . LYS B 1 43 ? 4.016 28.094 37.906 1 86.94 43 LYS B C 1
ATOM 5691 O O . LYS B 1 43 ? 4.633 28.156 38.969 1 86.94 43 LYS B O 1
ATOM 5696 N N . GLN B 1 44 ? 4.461 28.625 36.812 1 85.56 44 GLN B N 1
ATOM 5697 C CA . GLN B 1 44 ? 5.812 29.172 36.688 1 85.56 44 GLN B CA 1
ATOM 5698 C C . GLN B 1 44 ? 5.832 30.672 36.938 1 85.56 44 GLN B C 1
ATOM 5700 O O . GLN B 1 44 ? 6.859 31.234 37.312 1 85.56 44 GLN B O 1
ATOM 5705 N N . PHE B 1 45 ? 4.719 31.25 36.625 1 87.81 45 PHE B N 1
ATOM 5706 C CA . PHE B 1 45 ? 4.582 32.688 36.875 1 87.81 45 PHE B CA 1
ATOM 5707 C C . PHE B 1 45 ? 3.139 33.062 37.188 1 87.81 45 PHE B C 1
ATOM 5709 O O . PHE B 1 45 ? 2.242 32.219 37.062 1 87.81 45 PHE B O 1
ATOM 5716 N N . ASN B 1 46 ? 2.971 34.188 37.688 1 92.62 46 ASN B N 1
ATOM 5717 C CA . ASN B 1 46 ? 1.652 34.781 37.906 1 92.62 46 ASN B CA 1
ATOM 5718 C C . ASN B 1 46 ? 1.536 36.156 37.219 1 92.62 46 ASN B C 1
ATOM 5720 O O . ASN B 1 46 ? 2.145 37.125 37.656 1 92.62 46 ASN B O 1
ATOM 5724 N N . LEU B 1 47 ? 0.707 36.219 36.25 1 93.56 47 LEU B N 1
ATOM 5725 C CA . LEU B 1 47 ? 0.642 37.406 35.406 1 93.56 47 LEU B CA 1
ATOM 5726 C C . LEU B 1 47 ? 0.192 38.594 36.219 1 93.56 47 LEU B C 1
ATOM 5728 O O . LEU B 1 47 ? 0.629 39.719 35.969 1 93.56 47 LEU B O 1
ATOM 5732 N N . ASN B 1 48 ? -0.689 38.375 37.25 1 92.88 48 ASN B N 1
ATOM 5733 C CA . ASN B 1 48 ? -1.209 39.469 38.062 1 92.88 48 ASN B CA 1
ATOM 5734 C C . ASN B 1 48 ? -0.125 40.062 38.938 1 92.88 48 ASN B C 1
ATOM 5736 O O . ASN B 1 48 ? -0.299 41.156 39.5 1 92.88 48 ASN B O 1
ATOM 5740 N N . GLU B 1 49 ? 0.929 39.375 39.062 1 92.81 49 GLU B N 1
ATOM 5741 C CA . GLU B 1 49 ? 2.035 39.844 39.875 1 92.81 49 GLU B CA 1
ATOM 5742 C C . GLU B 1 49 ? 3.154 40.438 39 1 92.81 49 GLU B C 1
ATOM 5744 O O . GLU B 1 49 ? 4.129 40.969 39.531 1 92.81 49 GLU B O 1
ATOM 5749 N N . GLU B 1 50 ? 3.027 40.344 37.75 1 93.81 50 GLU B N 1
ATOM 5750 C CA . GLU B 1 50 ? 4.047 40.844 36.844 1 93.81 50 GLU B CA 1
ATOM 5751 C C . GLU B 1 50 ? 3.848 42.344 36.531 1 93.81 50 GLU B C 1
ATOM 5753 O O . GLU B 1 50 ? 2.719 42.844 36.562 1 93.81 50 GLU B O 1
ATOM 5758 N N . ASN B 1 51 ? 4.895 43 36.281 1 93.69 51 ASN B N 1
ATOM 5759 C CA . ASN B 1 51 ? 4.824 44.406 35.969 1 93.69 51 ASN B CA 1
ATOM 5760 C C . ASN B 1 51 ? 4.789 44.656 34.469 1 93.69 51 ASN B C 1
ATOM 5762 O O . ASN B 1 51 ? 4.312 45.719 34 1 93.69 51 ASN B O 1
ATOM 5766 N N . LEU B 1 52 ? 5.477 43.844 33.75 1 95.56 52 LEU B N 1
ATOM 5767 C CA . LEU B 1 52 ? 5.574 44 32.312 1 95.56 52 LEU B CA 1
ATOM 5768 C C . LEU B 1 52 ? 5.551 42.625 31.625 1 95.56 52 LEU B C 1
ATOM 5770 O O . LEU B 1 52 ? 6.281 41.719 32.031 1 95.56 52 LEU B O 1
ATOM 5774 N N . CYS B 1 53 ? 4.668 42.531 30.625 1 96.5 53 CYS B N 1
ATOM 5775 C CA . CYS B 1 53 ? 4.574 41.281 29.891 1 96.5 53 CYS B CA 1
ATOM 5776 C C . CYS B 1 53 ? 4.363 41.531 28.406 1 96.5 53 CYS B C 1
ATOM 5778 O O . CYS B 1 53 ? 3.482 42.312 28.016 1 96.5 53 CYS B O 1
ATOM 5780 N N . ALA B 1 54 ? 5.23 40.938 27.594 1 97.06 54 ALA B N 1
ATOM 5781 C CA . ALA B 1 54 ? 4.988 40.844 26.141 1 97.06 54 ALA B CA 1
ATOM 5782 C C . ALA B 1 54 ? 4.34 39.531 25.781 1 97.06 54 ALA B C 1
ATOM 5784 O O . ALA B 1 54 ? 4.863 38.469 26.109 1 97.06 54 ALA B O 1
ATOM 5785 N N . ILE B 1 55 ? 3.211 39.594 25.141 1 97.12 55 ILE B N 1
ATOM 5786 C CA . ILE B 1 55 ? 2.453 38.375 24.828 1 97.12 55 ILE B CA 1
ATOM 5787 C C . ILE B 1 55 ? 2.434 38.156 23.312 1 97.12 55 ILE B C 1
ATOM 5789 O O . ILE B 1 55 ? 2.076 39.094 22.562 1 97.12 55 ILE B O 1
ATOM 5793 N N . VAL B 1 56 ? 2.893 37 22.844 1 95.81 56 VAL B N 1
ATOM 5794 C CA . VAL B 1 56 ? 2.779 36.562 21.453 1 95.81 56 VAL B CA 1
ATOM 5795 C C . VAL B 1 56 ? 1.828 35.375 21.359 1 95.81 56 VAL B C 1
ATOM 5797 O O . VAL B 1 56 ? 2.139 34.281 21.844 1 95.81 56 VAL B O 1
ATOM 5800 N N . VAL B 1 57 ? 0.652 35.562 20.672 1 94.88 57 VAL B N 1
ATOM 5801 C CA . VAL B 1 57 ? -0.344 34.5 20.75 1 94.88 57 VAL B CA 1
ATOM 5802 C C . VAL B 1 57 ? -1.069 34.375 19.406 1 94.88 57 VAL B C 1
ATOM 5804 O O . VAL B 1 57 ? -1.324 35.375 18.734 1 94.88 57 VAL B O 1
ATOM 5807 N N . SER B 1 58 ? -1.323 33.125 19.062 1 90.44 58 SER B N 1
ATOM 5808 C CA . SER B 1 58 ? -2.035 32.875 17.812 1 90.44 58 SER B CA 1
ATOM 5809 C C . SER B 1 58 ? -3.457 32.375 18.078 1 90.44 58 SER B C 1
ATOM 5811 O O . SER B 1 58 ? -3.812 32.062 19.219 1 90.44 58 SER B O 1
ATOM 5813 N N . SER B 1 59 ? -4.328 32.469 16.984 1 84.56 59 SER B N 1
ATOM 5814 C CA . SER B 1 59 ? -5.621 31.781 16.969 1 84.56 59 SER B CA 1
ATOM 5815 C C . SER B 1 59 ? -5.547 30.469 16.203 1 84.56 59 SER B C 1
ATOM 5817 O O . SER B 1 59 ? -4.734 30.328 15.281 1 84.56 59 SER B O 1
ATOM 5819 N N . THR B 1 60 ? -6.246 29.516 16.688 1 76.38 60 THR B N 1
ATOM 5820 C CA . THR B 1 60 ? -6.238 28.234 16 1 76.38 60 THR B CA 1
ATOM 5821 C C . THR B 1 60 ? -7.66 27.797 15.656 1 76.38 60 THR B C 1
ATOM 5823 O O . THR B 1 60 ? -8.617 28.156 16.344 1 76.38 60 THR B O 1
ATOM 5826 N N . GLY B 1 61 ? -7.766 27.078 14.555 1 69.25 61 GLY B N 1
ATOM 5827 C CA . GLY B 1 61 ? -9.055 26.531 14.195 1 69.25 61 GLY B CA 1
ATOM 5828 C C . GLY B 1 61 ? -10.125 27.578 13.984 1 69.25 61 GLY B C 1
ATOM 5829 O O . GLY B 1 61 ? -9.922 28.531 13.227 1 69.25 61 GLY B O 1
ATOM 5830 N N . ASP B 1 62 ? -11.297 27.312 14.703 1 68.88 62 ASP B N 1
ATOM 5831 C CA . ASP B 1 62 ? -12.453 28.188 14.602 1 68.88 62 ASP B CA 1
ATOM 5832 C C . ASP B 1 62 ? -12.422 29.266 15.695 1 68.88 62 ASP B C 1
ATOM 5834 O O . ASP B 1 62 ? -13.414 29.469 16.391 1 68.88 62 ASP B O 1
ATOM 5838 N N . GLY B 1 63 ? -11.156 29.828 15.789 1 76 63 GLY B N 1
ATOM 5839 C CA . GLY B 1 63 ? -11.047 30.906 16.766 1 76 63 GLY B CA 1
ATOM 5840 C C . GLY B 1 63 ? -10.734 30.391 18.172 1 76 63 GLY B C 1
ATOM 5841 O O . GLY B 1 63 ? -11.078 31.047 19.156 1 76 63 GLY B O 1
ATOM 5842 N N . ASP B 1 64 ? -10.148 29.266 18.203 1 78.62 64 ASP B N 1
ATOM 5843 C CA . ASP B 1 64 ? -9.766 28.672 19.469 1 78.62 64 ASP B CA 1
ATOM 5844 C C . ASP B 1 64 ? -8.359 29.109 19.875 1 78.62 64 ASP B C 1
ATOM 5846 O O . ASP B 1 64 ? -7.551 29.5 19.031 1 78.62 64 ASP B O 1
ATOM 5850 N N . ALA B 1 65 ? -8.203 29.078 21.172 1 87.81 65 ALA B N 1
ATOM 5851 C CA . ALA B 1 65 ? -6.852 29.328 21.656 1 87.81 65 ALA B CA 1
ATOM 5852 C C . ALA B 1 65 ? -5.945 28.125 21.391 1 87.81 65 ALA B C 1
ATOM 5854 O O . ALA B 1 65 ? -6.41 26.984 21.375 1 87.81 65 ALA B O 1
ATOM 5855 N N . PRO B 1 66 ? -4.711 28.453 21.031 1 86.75 66 PRO B N 1
ATOM 5856 C CA . PRO B 1 66 ? -3.779 27.328 21 1 86.75 66 PRO B CA 1
ATOM 5857 C C . PRO B 1 66 ? -3.816 26.484 22.266 1 86.75 66 PRO B C 1
ATOM 5859 O O . PRO B 1 66 ? -4.125 27.016 23.344 1 86.75 66 PRO B O 1
ATOM 5862 N N . ASP B 1 67 ? -3.463 25.312 22.188 1 80.38 67 ASP B N 1
ATOM 5863 C CA . ASP B 1 67 ? -3.572 24.375 23.297 1 80.38 67 ASP B CA 1
ATOM 5864 C C . ASP B 1 67 ? -2.744 24.844 24.5 1 80.38 67 ASP B C 1
ATOM 5866 O O . ASP B 1 67 ? -3.121 24.609 25.641 1 80.38 67 ASP B O 1
ATOM 5870 N N . ASN B 1 68 ? -1.671 25.469 24.266 1 84.25 68 ASN B N 1
ATOM 5871 C CA . ASN B 1 68 ? -0.824 25.906 25.375 1 84.25 68 ASN B CA 1
ATOM 5872 C C . ASN B 1 68 ? -1.21 27.297 25.859 1 84.25 68 ASN B C 1
ATOM 5874 O O . ASN B 1 68 ? -0.426 27.969 26.531 1 84.25 68 ASN B O 1
ATOM 5878 N N . ALA B 1 69 ? -2.398 27.766 25.5 1 91.62 69 ALA B N 1
ATOM 5879 C CA . ALA B 1 69 ? -2.904 29.062 25.953 1 91.62 69 ALA B CA 1
ATOM 5880 C C . ALA B 1 69 ? -4.363 28.953 26.391 1 91.62 69 ALA B C 1
ATOM 5882 O O . ALA B 1 69 ? -4.914 29.891 26.984 1 91.62 69 ALA B O 1
ATOM 5883 N N . ALA B 1 70 ? -4.977 27.828 26.141 1 86.88 70 ALA B N 1
ATOM 5884 C CA . ALA B 1 70 ? -6.418 27.672 26.328 1 86.88 70 ALA B CA 1
ATOM 5885 C C . ALA B 1 70 ? -6.809 27.859 27.781 1 86.88 70 ALA B C 1
ATOM 5887 O O . ALA B 1 70 ? -7.785 28.562 28.094 1 86.88 70 ALA B O 1
ATOM 5888 N N . ARG B 1 71 ? -6.129 27.25 28.703 1 86.38 71 ARG B N 1
ATOM 5889 C CA . ARG B 1 71 ? -6.418 27.375 30.141 1 86.38 71 ARG B CA 1
ATOM 5890 C C . ARG B 1 71 ? -6.27 28.828 30.594 1 86.38 71 ARG B C 1
ATOM 5892 O O . ARG B 1 71 ? -7.078 29.312 31.391 1 86.38 71 ARG B O 1
ATOM 5899 N N . PHE B 1 72 ? -5.297 29.484 30.172 1 92.75 72 PHE B N 1
ATOM 5900 C CA . PHE B 1 72 ? -5.062 30.891 30.516 1 92.75 72 PHE B CA 1
ATOM 5901 C C . PHE B 1 72 ? -6.246 31.75 30.094 1 92.75 72 PHE B C 1
ATOM 5903 O O . PHE B 1 72 ? -6.738 32.562 30.891 1 92.75 72 PHE B O 1
ATOM 5910 N N . VAL B 1 73 ? -6.645 31.484 28.891 1 91.81 73 VAL B N 1
ATOM 5911 C CA . VAL B 1 73 ? -7.742 32.281 28.344 1 91.81 73 VAL B CA 1
ATOM 5912 C C . VAL B 1 73 ? -9 32.062 29.172 1 91.81 73 VAL B C 1
ATOM 5914 O O . VAL B 1 73 ? -9.734 33 29.484 1 91.81 73 VAL B O 1
ATOM 5917 N N . ARG B 1 74 ? -9.18 30.875 29.547 1 87.25 74 ARG B N 1
ATOM 5918 C CA . ARG B 1 74 ? -10.328 30.547 30.391 1 87.25 74 ARG B CA 1
ATOM 5919 C C . ARG B 1 74 ? -10.211 31.234 31.75 1 87.25 74 ARG B C 1
ATOM 5921 O O . ARG B 1 74 ? -11.203 31.734 32.281 1 87.25 74 ARG B O 1
ATOM 5928 N N . ARG B 1 75 ? -9.078 31.234 32.281 1 90.12 75 ARG B N 1
ATOM 5929 C CA . ARG B 1 75 ? -8.828 31.734 33.625 1 90.12 75 ARG B CA 1
ATOM 5930 C C . ARG B 1 75 ? -9.047 33.25 33.688 1 90.12 75 ARG B C 1
ATOM 5932 O O . ARG B 1 75 ? -9.641 33.75 34.656 1 90.12 75 ARG B O 1
ATOM 5939 N N . ILE B 1 76 ? -8.617 33.938 32.75 1 92.56 76 ILE B N 1
ATOM 5940 C CA . ILE B 1 76 ? -8.695 35.375 32.844 1 92.56 76 ILE B CA 1
ATOM 5941 C C . ILE B 1 76 ? -10.109 35.844 32.5 1 92.56 76 ILE B C 1
ATOM 5943 O O . ILE B 1 76 ? -10.469 37 32.719 1 92.56 76 ILE B O 1
ATOM 5947 N N . ASN B 1 77 ? -10.875 34.906 31.969 1 89.62 77 ASN B N 1
ATOM 5948 C CA . ASN B 1 77 ? -12.25 35.25 31.609 1 89.62 77 ASN B CA 1
ATOM 5949 C C . ASN B 1 77 ? -13.219 34.906 32.75 1 89.62 77 ASN B C 1
ATOM 5951 O O . ASN B 1 77 ? -14.43 35.094 32.594 1 89.62 77 ASN B O 1
ATOM 5955 N N . ARG B 1 78 ? -12.734 34.469 33.812 1 88.06 78 ARG B N 1
ATOM 5956 C CA . ARG B 1 78 ? -13.586 34.125 34.938 1 88.06 78 ARG B CA 1
ATOM 5957 C C . ARG B 1 78 ? -14.266 35.375 35.5 1 88.06 78 ARG B C 1
ATOM 5959 O O . ARG B 1 78 ? -13.617 36.406 35.719 1 88.06 78 ARG B O 1
ATOM 5966 N N . ARG B 1 79 ? -15.57 35.281 35.875 1 82.19 79 ARG B N 1
ATOM 5967 C CA . ARG B 1 79 ? -16.391 36.406 36.344 1 82.19 79 ARG B CA 1
ATOM 5968 C C . ARG B 1 79 ? -16.062 36.75 37.781 1 82.19 79 ARG B C 1
ATOM 5970 O O . ARG B 1 79 ? -16.344 37.875 38.219 1 82.19 79 ARG B O 1
ATOM 5977 N N . THR B 1 80 ? -15.43 35.906 38.469 1 89.56 80 THR B N 1
ATOM 5978 C CA . THR B 1 80 ? -15.141 36.062 39.906 1 89.56 80 THR B CA 1
ATOM 5979 C C . THR B 1 80 ? -13.938 37 40.094 1 89.56 80 THR B C 1
ATOM 5981 O O . THR B 1 80 ? -13.68 37.438 41.219 1 89.56 80 THR B O 1
ATOM 5984 N N . LEU B 1 81 ? -13.273 37.344 39.031 1 90.94 81 LEU B N 1
ATOM 5985 C CA . LEU B 1 81 ? -12.078 38.156 39.156 1 90.94 81 LEU B CA 1
ATOM 5986 C C . LEU B 1 81 ? -12.445 39.625 39.312 1 90.94 81 LEU B C 1
ATOM 5988 O O . LEU B 1 81 ? -13.375 40.125 38.688 1 90.94 81 LEU B O 1
ATOM 5992 N N . ALA B 1 82 ? -11.742 40.25 40.188 1 91.75 82 ALA B N 1
ATOM 5993 C CA . ALA B 1 82 ? -11.961 41.688 40.406 1 91.75 82 ALA B CA 1
ATOM 5994 C C . ALA B 1 82 ? -11.508 42.5 39.188 1 91.75 82 ALA B C 1
ATOM 5996 O O . ALA B 1 82 ? -10.609 42.094 38.469 1 91.75 82 ALA B O 1
ATOM 5997 N N . ASP B 1 83 ? -12.062 43.688 39 1 91.12 83 ASP B N 1
ATOM 5998 C CA . ASP B 1 83 ? -11.781 44.531 37.844 1 91.12 83 ASP B CA 1
ATOM 5999 C C . ASP B 1 83 ? -10.367 45.094 37.906 1 91.12 83 ASP B C 1
ATOM 6001 O O . ASP B 1 83 ? -9.82 45.531 36.906 1 91.12 83 ASP B O 1
ATOM 6005 N N . ASP B 1 84 ? -9.812 45.062 39.031 1 92.88 84 ASP B N 1
ATOM 6006 C CA . ASP B 1 84 ? -8.453 45.562 39.188 1 92.88 84 ASP B CA 1
ATOM 6007 C C . ASP B 1 84 ? -7.469 44.438 39.406 1 92.88 84 ASP B C 1
ATOM 6009 O O . ASP B 1 84 ? -6.379 44.656 39.969 1 92.88 84 ASP B O 1
ATOM 6013 N N . PHE B 1 85 ? -7.902 43.219 39.062 1 94.19 85 PHE B N 1
ATOM 6014 C CA . PHE B 1 85 ? -7.121 42.031 39.344 1 94.19 85 PHE B CA 1
ATOM 6015 C C . PHE B 1 85 ? -5.734 42.125 38.688 1 94.19 85 PHE B C 1
ATOM 6017 O O . PHE B 1 85 ? -4.758 41.625 39.25 1 94.19 85 PHE B O 1
ATOM 6024 N N . MET B 1 86 ? -5.613 42.812 37.562 1 94.69 86 MET B N 1
ATOM 6025 C CA . MET B 1 86 ? -4.348 42.938 36.844 1 94.69 86 MET B CA 1
ATOM 6026 C C . MET B 1 86 ? -3.84 44.375 36.906 1 94.69 86 MET B C 1
ATOM 6028 O O . MET B 1 86 ? -3.154 44.812 35.969 1 94.69 86 MET B O 1
ATOM 6032 N N . LYS B 1 87 ? -4.246 44.875 38 1 88.69 87 LYS B N 1
ATOM 6033 C CA . LYS B 1 87 ? -3.822 46.25 38.188 1 88.69 87 LYS B CA 1
ATOM 6034 C C . LYS B 1 87 ? -2.305 46.344 38.312 1 88.69 87 LYS B C 1
ATOM 6036 O O . LYS B 1 87 ? -1.682 45.531 38.969 1 88.69 87 LYS B O 1
ATOM 6041 N N . GLY B 1 88 ? -1.56 47.031 37.5 1 92.88 88 GLY B N 1
ATOM 6042 C CA . GLY B 1 88 ? -0.119 47.25 37.562 1 92.88 88 GLY B CA 1
ATOM 6043 C C . GLY B 1 88 ? 0.618 46.625 36.375 1 92.88 88 GLY B C 1
ATOM 6044 O O . GLY B 1 88 ? 1.815 46.844 36.219 1 92.88 88 GLY B O 1
ATOM 6045 N N . LEU B 1 89 ? -0.177 45.781 35.781 1 95.62 89 LEU B N 1
ATOM 6046 C CA . LEU B 1 89 ? 0.453 45.094 34.656 1 95.62 89 LEU B CA 1
ATOM 6047 C C . LEU B 1 89 ? 0.459 46 33.438 1 95.62 89 LEU B C 1
ATOM 6049 O O . LEU B 1 89 ? -0.593 46.469 33 1 95.62 89 LEU B O 1
ATOM 6053 N N . ASP B 1 90 ? 1.634 46.312 32.906 1 96.69 90 ASP B N 1
ATOM 6054 C CA . ASP B 1 90 ? 1.799 46.812 31.547 1 96.69 90 ASP B CA 1
ATOM 6055 C C . ASP B 1 90 ? 2.014 45.688 30.547 1 96.69 90 ASP B C 1
ATOM 6057 O O . ASP B 1 90 ? 2.797 44.781 30.797 1 96.69 90 ASP B O 1
ATOM 6061 N N . TYR B 1 91 ? 1.266 45.781 29.5 1 97.12 91 TYR B N 1
ATOM 6062 C CA . TYR B 1 91 ? 1.416 44.656 28.578 1 97.12 91 TYR B CA 1
ATOM 6063 C C . TYR B 1 91 ? 1.404 45.125 27.125 1 97.12 91 TYR B C 1
ATOM 6065 O O . TYR B 1 91 ? 0.938 46.219 26.828 1 97.12 91 TYR B O 1
ATOM 6073 N N . ALA B 1 92 ? 2 44.375 26.203 1 97.38 92 ALA B N 1
ATOM 6074 C CA . ALA B 1 92 ? 1.93 44.438 24.75 1 97.38 92 ALA B CA 1
ATOM 6075 C C . ALA B 1 92 ? 1.59 43.094 24.141 1 97.38 92 ALA B C 1
ATOM 6077 O O . ALA B 1 92 ? 2.064 42.062 24.609 1 97.38 92 ALA B O 1
ATOM 6078 N N . ILE B 1 93 ? 0.712 43.125 23.109 1 97.38 93 ILE B N 1
ATOM 6079 C CA . ILE B 1 93 ? 0.268 41.875 22.531 1 97.38 93 ILE B CA 1
ATOM 6080 C C . ILE B 1 93 ? 0.555 41.875 21.031 1 97.38 93 ILE B C 1
ATOM 6082 O O . ILE B 1 93 ? 0.241 42.844 20.328 1 97.38 93 ILE B O 1
ATOM 6086 N N . LEU B 1 94 ? 1.248 40.812 20.578 1 95.88 94 LEU B N 1
ATOM 6087 C CA . LEU B 1 94 ? 1.341 40.5 19.156 1 95.88 94 LEU B CA 1
ATOM 6088 C C . LEU B 1 94 ? 0.464 39.312 18.812 1 95.88 94 LEU B C 1
ATOM 6090 O O . LEU B 1 94 ? 0.732 38.188 19.266 1 95.88 94 LEU B O 1
ATOM 6094 N N . GLY B 1 95 ? -0.555 39.594 18.062 1 94.69 95 GLY B N 1
ATOM 6095 C CA . GLY B 1 95 ? -1.444 38.531 17.625 1 94.69 95 GLY B CA 1
ATOM 6096 C C . GLY B 1 95 ? -1.076 37.969 16.266 1 94.69 95 GLY B C 1
ATOM 6097 O O . GLY B 1 95 ? -0.737 38.719 15.344 1 94.69 95 GLY B O 1
ATOM 6098 N N . LEU B 1 96 ? -1.051 36.625 16.203 1 90.31 96 LEU B N 1
ATOM 6099 C CA . LEU B 1 96 ? -0.865 35.938 14.93 1 90.31 96 LEU B CA 1
ATOM 6100 C C . LEU B 1 96 ? -2.17 35.312 14.453 1 90.31 96 LEU B C 1
ATOM 6102 O O . LEU B 1 96 ? -2.906 34.719 15.258 1 90.31 96 LEU B O 1
ATOM 6106 N N . GLY B 1 97 ? -2.557 35.562 13.203 1 82.88 97 GLY B N 1
ATOM 6107 C CA . GLY B 1 97 ? -3.77 35 12.633 1 82.88 97 GLY B CA 1
ATOM 6108 C C . GLY B 1 97 ? -3.707 34.844 11.125 1 82.88 97 GLY B C 1
ATOM 6109 O O . GLY B 1 97 ? -2.668 35.094 10.516 1 82.88 97 GLY B O 1
ATOM 6110 N N . ASP B 1 98 ? -4.789 34.312 10.602 1 75.56 98 ASP B N 1
ATOM 6111 C CA . ASP B 1 98 ? -4.988 34.125 9.164 1 75.56 98 ASP B CA 1
ATOM 6112 C C . ASP B 1 98 ? -6.336 34.688 8.727 1 75.56 98 ASP B C 1
ATOM 6114 O O . ASP B 1 98 ? -7.387 34.188 9.117 1 75.56 98 ASP B O 1
ATOM 6118 N N . SER B 1 99 ? -6.254 35.719 7.957 1 77.75 99 SER B N 1
ATOM 6119 C CA . SER B 1 99 ? -7.461 36.438 7.594 1 77.75 99 SER B CA 1
ATOM 6120 C C . SER B 1 99 ? -8.383 35.594 6.711 1 77.75 99 SER B C 1
ATOM 6122 O O . SER B 1 99 ? -9.523 36 6.457 1 77.75 99 SER B O 1
ATOM 6124 N N . ASN B 1 100 ? -7.941 34.5 6.316 1 67.88 100 ASN B N 1
ATOM 6125 C CA . ASN B 1 100 ? -8.805 33.594 5.586 1 67.88 100 ASN B CA 1
ATOM 6126 C C . ASN B 1 100 ? -9.867 32.969 6.496 1 67.88 100 ASN B C 1
ATOM 6128 O O . ASN B 1 100 ? -10.859 32.438 6.016 1 67.88 100 ASN B O 1
ATOM 6132 N N . TYR B 1 101 ? -9.586 33.094 7.734 1 70.5 101 TYR B N 1
ATOM 6133 C CA . TYR B 1 101 ? -10.516 32.531 8.695 1 70.5 101 TYR B CA 1
ATOM 6134 C C . TYR B 1 101 ? -11.43 33.594 9.281 1 70.5 101 TYR B C 1
ATOM 6136 O O . TYR B 1 101 ? -10.984 34.719 9.531 1 70.5 101 TYR B O 1
ATOM 6144 N N . SER B 1 102 ? -12.672 33.25 9.461 1 69.88 102 SER B N 1
ATOM 6145 C CA . SER B 1 102 ? -13.617 34.188 10.062 1 69.88 102 SER B CA 1
ATOM 6146 C C . SER B 1 102 ? -13.219 34.531 11.492 1 69.88 102 SER B C 1
ATOM 6148 O O . SER B 1 102 ? -13.633 35.562 12.016 1 69.88 102 SER B O 1
ATOM 6150 N N . SER B 1 103 ? -12.43 33.719 12.023 1 73.62 103 SER B N 1
ATOM 6151 C CA . SER B 1 103 ? -12.008 33.906 13.398 1 73.62 103 SER B CA 1
ATOM 6152 C C . SER B 1 103 ? -10.641 34.594 13.469 1 73.62 103 SER B C 1
ATOM 6154 O O . SER B 1 103 ? -9.898 34.438 14.438 1 73.62 103 SER B O 1
ATOM 6156 N N . TYR B 1 104 ? -10.359 35.469 12.43 1 82.44 104 TYR B N 1
ATOM 6157 C CA . TYR B 1 104 ? -9.094 36.188 12.352 1 82.44 104 TYR B CA 1
ATOM 6158 C C . TYR B 1 104 ? -8.859 37 13.609 1 82.44 104 TYR B C 1
ATOM 6160 O O . TYR B 1 104 ? -9.672 37.875 13.953 1 82.44 104 TYR B O 1
ATOM 6168 N N . GLN B 1 105 ? -7.75 36.719 14.414 1 89.88 105 GLN B N 1
ATOM 6169 C CA . GLN B 1 105 ? -7.258 37.469 15.57 1 89.88 105 GLN B CA 1
ATOM 6170 C C . GLN B 1 105 ? -8.219 37.344 16.75 1 89.88 105 GLN B C 1
ATOM 6172 O O . GLN B 1 105 ? -8.18 38.188 17.672 1 89.88 105 GLN B O 1
ATOM 6177 N N . THR B 1 106 ? -9.023 36.312 16.719 1 87.38 106 THR B N 1
ATOM 6178 C CA . THR B 1 106 ? -10.055 36.188 17.734 1 87.38 106 THR B CA 1
ATOM 6179 C C . THR B 1 106 ? -9.422 36.094 19.125 1 87.38 106 THR B C 1
ATOM 6181 O O . THR B 1 106 ? -9.812 36.812 20.047 1 87.38 106 THR B O 1
ATOM 6184 N N . ILE B 1 107 ? -8.469 35.281 19.297 1 90.81 107 ILE B N 1
ATOM 6185 C CA . ILE B 1 107 ? -7.902 35.031 20.609 1 90.81 107 ILE B CA 1
ATOM 6186 C C . ILE B 1 107 ? -7.047 36.219 21.062 1 90.81 107 ILE B C 1
ATOM 6188 O O . ILE B 1 107 ? -7.172 36.688 22.203 1 90.81 107 ILE B O 1
ATOM 6192 N N . PRO B 1 108 ? -6.184 36.75 20.234 1 94.56 108 PRO B N 1
ATOM 6193 C CA . PRO B 1 108 ? -5.453 37.969 20.641 1 94.56 108 PRO B CA 1
ATOM 6194 C C . PRO B 1 108 ? -6.379 39.094 21.047 1 94.56 108 PRO B C 1
ATOM 6196 O O . PRO B 1 108 ? -6.117 39.781 22.047 1 94.56 108 PRO B O 1
ATOM 6199 N N . ARG B 1 109 ? -7.449 39.25 20.344 1 93.62 109 ARG B N 1
ATOM 6200 C CA . ARG B 1 109 ? -8.414 40.281 20.672 1 93.62 109 ARG B CA 1
ATOM 6201 C C . ARG B 1 109 ? -9.078 40 22.016 1 93.62 109 ARG B C 1
ATOM 6203 O O . ARG B 1 109 ? -9.266 40.938 22.812 1 93.62 109 ARG B O 1
ATOM 6210 N N . LYS B 1 110 ? -9.406 38.781 22.156 1 92.75 110 LYS B N 1
ATOM 6211 C CA . LYS B 1 110 ? -10.055 38.375 23.391 1 92.75 110 LYS B CA 1
ATOM 6212 C C . LYS B 1 110 ? -9.141 38.625 24.594 1 92.75 110 LYS B C 1
ATOM 6214 O O . LYS B 1 110 ? -9.578 39.156 25.609 1 92.75 110 LYS B O 1
ATOM 6219 N N . ILE B 1 111 ? -7.93 38.25 24.484 1 95.56 111 ILE B N 1
ATOM 6220 C CA . ILE B 1 111 ? -6.965 38.438 25.578 1 95.56 111 ILE B CA 1
ATOM 6221 C C . ILE B 1 111 ? -6.773 39.938 25.844 1 95.56 111 ILE B C 1
ATOM 6223 O O . ILE B 1 111 ? -6.766 40.375 27 1 95.56 111 ILE B O 1
ATOM 6227 N N . ASP B 1 112 ? -6.652 40.719 24.828 1 95.94 112 ASP B N 1
ATOM 6228 C CA . ASP B 1 112 ? -6.461 42.156 24.953 1 95.94 112 ASP B CA 1
ATOM 6229 C C . ASP B 1 112 ? -7.625 42.812 25.703 1 95.94 112 ASP B C 1
ATOM 6231 O O . ASP B 1 112 ? -7.418 43.562 26.641 1 95.94 112 ASP B O 1
ATOM 6235 N N . LYS B 1 113 ? -8.797 42.438 25.234 1 94.5 113 LYS B N 1
ATOM 6236 C CA . LYS B 1 113 ? -10.008 43 25.844 1 94.5 113 LYS B CA 1
ATOM 6237 C C . LYS B 1 113 ? -10.094 42.625 27.312 1 94.5 113 LYS B C 1
ATOM 6239 O O . LYS B 1 113 ? -10.414 43.469 28.156 1 94.5 113 LYS B O 1
ATOM 6244 N N . GLN B 1 114 ? -9.805 41.438 27.594 1 95 114 GLN B N 1
ATOM 6245 C CA . GLN B 1 114 ? -9.969 40.938 28.953 1 95 114 GLN B CA 1
ATOM 6246 C C . GLN B 1 114 ? -8.898 41.531 29.875 1 95 114 GLN B C 1
ATOM 6248 O O . GLN B 1 114 ? -9.172 41.812 31.047 1 95 114 GLN B O 1
ATOM 6253 N N . LEU B 1 115 ? -7.703 41.594 29.438 1 96.19 115 LEU B N 1
ATOM 6254 C CA . LEU B 1 115 ? -6.648 42.188 30.25 1 96.19 115 LEU B CA 1
ATOM 6255 C C . LEU B 1 115 ? -6.969 43.625 30.578 1 96.19 115 LEU B C 1
ATOM 6257 O O . LEU B 1 115 ? -6.773 44.062 31.703 1 96.19 115 LEU B O 1
ATOM 6261 N N . ALA B 1 116 ? -7.426 44.312 29.609 1 95 116 ALA B N 1
ATOM 6262 C CA . ALA B 1 116 ? -7.836 45.688 29.828 1 95 116 ALA B CA 1
ATOM 6263 C C . ALA B 1 116 ? -8.984 45.781 30.828 1 95 116 ALA B C 1
ATOM 6265 O O . ALA B 1 116 ? -8.992 46.656 31.688 1 95 116 ALA B O 1
ATOM 6266 N N . ALA B 1 117 ? -9.898 44.875 30.719 1 94.69 117 ALA B N 1
ATOM 6267 C CA . ALA B 1 117 ? -11.055 44.844 31.609 1 94.69 117 ALA B CA 1
ATOM 6268 C C . ALA B 1 117 ? -10.625 44.531 33.031 1 94.69 117 ALA B C 1
ATOM 6270 O O . ALA B 1 117 ? -11.266 45 34 1 94.69 117 ALA B O 1
ATOM 6271 N N . LEU B 1 118 ? -9.562 43.844 33.156 1 95.75 118 LEU B N 1
ATOM 6272 C CA . LEU B 1 118 ? -9.078 43.469 34.469 1 95.75 118 LEU B CA 1
ATOM 6273 C C . LEU B 1 118 ? -8.125 44.531 35.031 1 95.75 118 LEU B C 1
ATOM 6275 O O . LEU B 1 118 ? -7.496 44.312 36.062 1 95.75 118 LEU B O 1
ATOM 6279 N N . GLY B 1 119 ? -7.93 45.625 34.25 1 95.38 119 GLY B N 1
ATOM 6280 C CA . GLY B 1 119 ? -7.219 46.781 34.781 1 95.38 119 GLY B CA 1
ATOM 6281 C C . GLY B 1 119 ? -5.793 46.875 34.25 1 95.38 119 GLY B C 1
ATOM 6282 O O . GLY B 1 119 ? -5.062 47.812 34.656 1 95.38 119 GLY B O 1
ATOM 6283 N N . ALA B 1 120 ? -5.355 46 33.5 1 96.38 120 ALA B N 1
ATOM 6284 C CA . ALA B 1 120 ? -3.998 46.094 32.938 1 96.38 120 ALA B CA 1
ATOM 6285 C C . ALA B 1 120 ? -3.861 47.25 31.969 1 96.38 120 ALA B C 1
ATOM 6287 O O . ALA B 1 120 ? -4.859 47.75 31.453 1 96.38 120 ALA B O 1
ATOM 6288 N N . ASN B 1 121 ? -2.645 47.688 31.781 1 96.25 121 ASN B N 1
ATOM 6289 C CA . ASN B 1 121 ? -2.387 48.844 30.906 1 96.25 121 ASN B CA 1
ATOM 6290 C C . ASN B 1 121 ? -1.714 48.406 29.609 1 96.25 121 ASN B C 1
ATOM 6292 O O . ASN B 1 121 ? -0.588 47.906 29.625 1 96.25 121 ASN B O 1
ATOM 6296 N N . ARG B 1 122 ? -2.367 48.719 28.578 1 96.19 122 ARG B N 1
ATOM 6297 C CA . ARG B 1 122 ? -1.81 48.438 27.266 1 96.19 122 ARG B CA 1
ATOM 6298 C C . ARG B 1 122 ? -0.75 49.469 26.891 1 96.19 122 ARG B C 1
ATOM 6300 O O . ARG B 1 122 ? -1.022 50.688 26.875 1 96.19 122 ARG B O 1
ATOM 6307 N N . LEU B 1 123 ? 0.406 49.062 26.547 1 95.25 123 LEU B N 1
ATOM 6308 C CA . LEU B 1 123 ? 1.519 49.969 26.266 1 95.25 123 LEU B CA 1
ATOM 6309 C C . LEU B 1 123 ? 1.357 50.625 24.906 1 95.25 123 LEU B C 1
ATOM 6311 O O . LEU B 1 123 ? 1.65 51.812 24.75 1 95.25 123 LEU B O 1
ATOM 6315 N N . PHE B 1 124 ? 1.037 49.844 23.922 1 93.94 124 PHE B N 1
ATOM 6316 C CA . PHE B 1 124 ? 0.76 50.344 22.578 1 93.94 124 PHE B CA 1
ATOM 6317 C C . PHE B 1 124 ? -0.188 49.406 21.844 1 93.94 124 PHE B C 1
ATOM 6319 O O . PHE B 1 124 ? -0.538 48.344 22.344 1 93.94 124 PHE B O 1
ATOM 6326 N N . GLU B 1 125 ? -0.597 49.812 20.719 1 93.94 125 GLU B N 1
ATOM 6327 C CA . GLU B 1 125 ? -1.632 49.094 19.969 1 93.94 125 GLU B CA 1
ATOM 6328 C C . GLU B 1 125 ? -1.203 47.656 19.672 1 93.94 125 GLU B C 1
ATOM 6330 O O . GLU B 1 125 ? -0.043 47.406 19.344 1 93.94 125 GLU B O 1
ATOM 6335 N N . ARG B 1 126 ? -2.164 46.781 19.844 1 94.19 126 ARG B N 1
ATOM 6336 C CA . ARG B 1 126 ? -1.928 45.375 19.578 1 94.19 126 ARG B CA 1
ATOM 6337 C C . ARG B 1 126 ? -1.44 45.156 18.156 1 94.19 126 ARG B C 1
ATOM 6339 O O . ARG B 1 126 ? -1.968 45.781 17.219 1 94.19 126 ARG B O 1
ATOM 6346 N N . GLY B 1 127 ? -0.391 44.312 18.031 1 93.69 127 GLY B N 1
ATOM 6347 C CA . GLY B 1 127 ? 0.055 43.906 16.688 1 93.69 127 GLY B CA 1
ATOM 6348 C C . GLY B 1 127 ? -0.806 42.844 16.062 1 93.69 127 GLY B C 1
ATOM 6349 O O . GLY B 1 127 ? -1.273 41.938 16.75 1 93.69 127 GLY B O 1
ATOM 6350 N N . GLU B 1 128 ? -1.076 42.969 14.789 1 92.5 128 GLU B N 1
ATOM 6351 C CA . GLU B 1 128 ? -1.849 42 14.055 1 92.5 128 GLU B CA 1
ATOM 6352 C C . GLU B 1 128 ? -1.056 41.438 12.875 1 92.5 128 GLU B C 1
ATOM 6354 O O . GLU B 1 128 ? -1.066 42.031 11.789 1 92.5 128 GLU B O 1
ATOM 6359 N N . ALA B 1 129 ? -0.477 40.281 13.125 1 88.56 129 ALA B N 1
ATOM 6360 C CA . ALA B 1 129 ? 0.286 39.625 12.07 1 88.56 129 ALA B CA 1
ATOM 6361 C C . ALA B 1 129 ? -0.583 38.625 11.305 1 88.56 129 ALA B C 1
ATOM 6363 O O . ALA B 1 129 ? -1.201 37.75 11.906 1 88.56 129 ALA B O 1
ATOM 6364 N N . ASP B 1 130 ? -0.663 38.812 9.992 1 81.62 130 ASP B N 1
ATOM 6365 C CA . ASP B 1 130 ? -1.504 38 9.125 1 81.62 130 ASP B CA 1
ATOM 6366 C C . ASP B 1 130 ? -0.661 37.031 8.289 1 81.62 130 ASP B C 1
ATOM 6368 O O . ASP B 1 130 ? 0.145 37.469 7.461 1 81.62 130 ASP B O 1
ATOM 6372 N N . ASP B 1 131 ? -0.942 35.844 8.523 1 74.5 131 ASP B N 1
ATOM 6373 C CA . ASP B 1 131 ? -0.188 34.812 7.812 1 74.5 131 ASP B CA 1
ATOM 6374 C C . ASP B 1 131 ? -0.414 34.906 6.305 1 74.5 131 ASP B C 1
ATOM 6376 O O . ASP B 1 131 ? 0.462 34.531 5.52 1 74.5 131 ASP B O 1
ATOM 6380 N N . GLN B 1 132 ? -1.584 35.344 5.875 1 66.06 132 GLN B N 1
ATOM 6381 C CA . GLN B 1 132 ? -1.916 35.438 4.461 1 66.06 132 GLN B CA 1
ATOM 6382 C C . GLN B 1 132 ? -0.977 36.406 3.748 1 66.06 132 GLN B C 1
ATOM 6384 O O . GLN B 1 132 ? -0.648 36.219 2.576 1 66.06 132 GLN B O 1
ATOM 6389 N N . VAL B 1 133 ? -0.67 37.5 4.43 1 67.31 133 VAL B N 1
ATOM 6390 C CA . VAL B 1 133 ? 0.113 38.531 3.783 1 67.31 133 VAL B CA 1
ATOM 6391 C C . VAL B 1 133 ? 1.572 38.438 4.223 1 67.31 133 VAL B C 1
ATOM 6393 O O . VAL B 1 133 ? 2.453 39.062 3.619 1 67.31 133 VAL B O 1
ATOM 6396 N N . GLY B 1 134 ? 1.896 37.656 5.133 1 69.25 134 GLY B N 1
ATOM 6397 C CA . GLY B 1 134 ? 3.234 37.531 5.688 1 69.25 134 GLY B CA 1
ATOM 6398 C C . GLY B 1 134 ? 3.346 38.094 7.098 1 69.25 134 GLY B C 1
ATOM 6399 O O . GLY B 1 134 ? 3.271 39.281 7.312 1 69.25 134 GLY B O 1
ATOM 6400 N N . LEU B 1 135 ? 3.648 37.281 8.055 1 76.5 135 LEU B N 1
ATOM 6401 C CA . LEU B 1 135 ? 3.66 37.625 9.469 1 76.5 135 LEU B CA 1
ATOM 6402 C C . LEU B 1 135 ? 4.707 38.688 9.758 1 76.5 135 LEU B C 1
ATOM 6404 O O . LEU B 1 135 ? 4.484 39.594 10.586 1 76.5 135 LEU B O 1
ATOM 6408 N N . GLU B 1 136 ? 5.82 38.688 9.008 1 72.19 136 GLU B N 1
ATOM 6409 C CA . GLU B 1 136 ? 6.988 39.5 9.312 1 72.19 136 GLU B CA 1
ATOM 6410 C C . GLU B 1 136 ? 6.688 41 9.117 1 72.19 136 GLU B C 1
ATOM 6412 O O . GLU B 1 136 ? 7.258 41.844 9.797 1 72.19 136 GLU B O 1
ATOM 6417 N N . LEU B 1 137 ? 5.805 41.25 8.25 1 73.88 137 LEU B N 1
ATOM 6418 C CA . LEU B 1 137 ? 5.449 42.625 7.949 1 73.88 137 LEU B CA 1
ATOM 6419 C C . LEU B 1 137 ? 4.918 43.344 9.195 1 73.88 137 LEU B C 1
ATOM 6421 O O . LEU B 1 137 ? 5.113 44.531 9.359 1 73.88 137 LEU B O 1
ATOM 6425 N N . ALA B 1 138 ? 4.277 42.531 10 1 83 138 ALA B N 1
ATOM 6426 C CA . ALA B 1 138 ? 3.719 43.125 11.219 1 83 138 ALA B CA 1
ATOM 6427 C C . ALA B 1 138 ? 4.617 42.844 12.414 1 83 138 ALA B C 1
ATOM 6429 O O . ALA B 1 138 ? 4.68 43.625 13.352 1 83 138 ALA B O 1
ATOM 6430 N N . VAL B 1 139 ? 5.332 41.781 12.352 1 86.19 139 VAL B N 1
ATOM 6431 C CA . VAL B 1 139 ? 6.105 41.312 13.5 1 86.19 139 VAL B CA 1
ATOM 6432 C C . VAL B 1 139 ? 7.289 42.25 13.734 1 86.19 139 VAL B C 1
ATOM 6434 O O . VAL B 1 139 ? 7.527 42.688 14.867 1 86.19 139 VAL B O 1
ATOM 6437 N N . GLU B 1 140 ? 7.98 42.594 12.727 1 78.5 140 GLU B N 1
ATOM 6438 C CA . GLU B 1 140 ? 9.211 43.375 12.875 1 78.5 140 GLU B CA 1
ATOM 6439 C C . GLU B 1 140 ? 8.914 44.781 13.406 1 78.5 140 GLU B C 1
ATOM 6441 O O . GLU B 1 140 ? 9.516 45.219 14.383 1 78.5 140 GLU B O 1
ATOM 6446 N N . PRO B 1 141 ? 7.934 45.438 12.742 1 83.38 141 PRO B N 1
ATOM 6447 C CA . PRO B 1 141 ? 7.598 46.75 13.297 1 83.38 141 PRO B CA 1
ATOM 6448 C C . PRO B 1 141 ? 7.121 46.688 14.75 1 83.38 141 PRO B C 1
ATOM 6450 O O . PRO B 1 141 ? 7.418 47.562 15.547 1 83.38 141 PRO B O 1
ATOM 6453 N N . TRP B 1 142 ? 6.434 45.656 15.031 1 91.75 142 TRP B N 1
ATOM 6454 C CA . TRP B 1 142 ? 5.953 45.5 16.406 1 91.75 142 TRP B CA 1
ATOM 6455 C C . TRP B 1 142 ? 7.117 45.312 17.359 1 91.75 142 TRP B C 1
ATOM 6457 O O . TRP B 1 142 ? 7.121 45.875 18.469 1 91.75 142 TRP B O 1
ATOM 6467 N N . ILE B 1 143 ? 8.031 44.562 17.016 1 89 143 ILE B N 1
ATOM 6468 C CA . ILE B 1 143 ? 9.203 44.312 17.844 1 89 143 ILE B CA 1
ATOM 6469 C C . ILE B 1 143 ? 9.984 45.594 18.047 1 89 143 ILE B C 1
ATOM 6471 O O . ILE B 1 143 ? 10.445 45.875 19.156 1 89 143 ILE B O 1
ATOM 6475 N N . GLU B 1 144 ? 10.117 46.344 16.984 1 83.81 144 GLU B N 1
ATOM 6476 C CA . GLU B 1 144 ? 10.797 47.625 17.078 1 83.81 144 GLU B CA 1
ATOM 6477 C C . GLU B 1 144 ? 10.109 48.562 18.078 1 83.81 144 GLU B C 1
ATOM 6479 O O . GLU B 1 144 ? 10.766 49.219 18.875 1 83.81 144 GLU B O 1
ATOM 6484 N N . GLN B 1 145 ? 8.867 48.531 17.969 1 91.25 145 GLN B N 1
ATOM 6485 C CA . GLN B 1 145 ? 8.094 49.375 18.906 1 91.25 145 GLN B CA 1
ATOM 6486 C C . GLN B 1 145 ? 8.273 48.906 20.344 1 91.25 145 GLN B C 1
ATOM 6488 O O . GLN B 1 145 ? 8.422 49.719 21.25 1 91.25 145 GLN B O 1
ATOM 6493 N N . LEU B 1 146 ? 8.211 47.656 20.5 1 93.75 146 LEU B N 1
ATOM 6494 C CA . LEU B 1 146 ? 8.406 47.094 21.828 1 93.75 146 LEU B CA 1
ATOM 6495 C C . LEU B 1 146 ? 9.773 47.469 22.391 1 93.75 146 LEU B C 1
ATOM 6497 O O . LEU B 1 146 ? 9.891 47.875 23.547 1 93.75 146 LEU B O 1
ATOM 6501 N N . PHE B 1 147 ? 10.773 47.406 21.656 1 90 147 PHE B N 1
ATOM 6502 C CA . PHE B 1 147 ? 12.125 47.688 22.125 1 90 147 PHE B CA 1
ATOM 6503 C C . PHE B 1 147 ? 12.312 49.188 22.375 1 90 147 PHE B C 1
ATOM 6505 O O . PHE B 1 147 ? 13.133 49.562 23.219 1 90 147 PHE B O 1
ATOM 6512 N N . SER B 1 148 ? 11.57 49.969 21.594 1 89.75 148 SER B N 1
ATOM 6513 C CA . SER B 1 148 ? 11.562 51.406 21.922 1 89.75 148 SER B CA 1
ATOM 6514 C C . SER B 1 148 ? 11.016 51.625 23.312 1 89.75 148 SER B C 1
ATOM 6516 O O . SER B 1 148 ? 11.562 52.438 24.062 1 89.75 148 SER B O 1
ATOM 6518 N N . VAL B 1 149 ? 10 50.906 23.625 1 92.06 149 VAL B N 1
ATOM 6519 C CA . VAL B 1 149 ? 9.383 51.031 24.953 1 92.06 149 VAL B CA 1
ATOM 6520 C C . VAL B 1 149 ? 10.344 50.5 26 1 92.06 149 VAL B C 1
ATOM 6522 O O . VAL B 1 149 ? 10.508 51.094 27.078 1 92.06 149 VAL B O 1
ATOM 6525 N N . LEU B 1 150 ? 10.922 49.406 25.766 1 91.06 150 LEU B N 1
ATOM 6526 C CA . LEU B 1 150 ? 11.852 48.781 26.703 1 91.06 150 LEU B CA 1
ATOM 6527 C C . LEU B 1 150 ? 13.062 49.688 26.938 1 91.06 150 LEU B C 1
ATOM 6529 O O . LEU B 1 150 ? 13.57 49.781 28.062 1 91.06 150 LEU B O 1
ATOM 6533 N N . ARG B 1 151 ? 13.484 50.312 25.891 1 89.44 151 ARG B N 1
ATOM 6534 C CA . ARG B 1 151 ? 14.602 51.25 26 1 89.44 151 ARG B CA 1
ATOM 6535 C C . ARG B 1 151 ? 14.312 52.344 27.016 1 89.44 151 ARG B C 1
ATOM 6537 O O . ARG B 1 151 ? 15.148 52.656 27.875 1 89.44 151 ARG B O 1
ATOM 6544 N N . THR B 1 152 ? 13.188 52.875 26.875 1 90.62 152 THR B N 1
ATOM 6545 C CA . THR B 1 152 ? 12.766 53.969 27.75 1 90.62 152 THR B CA 1
ATOM 6546 C C . THR B 1 152 ? 12.539 53.438 29.172 1 90.62 152 THR B C 1
ATOM 6548 O O . THR B 1 152 ? 12.969 54.094 30.141 1 90.62 152 THR B O 1
ATOM 6551 N N . ARG B 1 153 ? 11.945 52.312 29.297 1 91.25 153 ARG B N 1
ATOM 6552 C CA . ARG B 1 153 ? 11.547 51.781 30.594 1 91.25 153 ARG B CA 1
ATOM 6553 C C . ARG B 1 153 ? 12.758 51.344 31.391 1 91.25 153 ARG B C 1
ATOM 6555 O O . ARG B 1 153 ? 12.797 51.5 32.625 1 91.25 153 ARG B O 1
ATOM 6562 N N . PHE B 1 154 ? 13.695 50.75 30.75 1 91.12 154 PHE B N 1
ATOM 6563 C CA . PHE B 1 154 ? 14.82 50.156 31.469 1 91.12 154 PHE B CA 1
ATOM 6564 C C . PHE B 1 154 ? 16.094 50.969 31.25 1 91.12 154 PHE B C 1
ATOM 6566 O O . PHE B 1 154 ? 17.188 50.531 31.594 1 91.12 154 PHE B O 1
ATOM 6573 N N . ASP B 1 155 ? 15.992 52.125 30.609 1 87.25 155 ASP B N 1
ATOM 6574 C CA . ASP B 1 155 ? 17.094 53.062 30.359 1 87.25 155 ASP B CA 1
ATOM 6575 C C . ASP B 1 155 ? 18.281 52.344 29.703 1 87.25 155 ASP B C 1
ATOM 6577 O O . ASP B 1 155 ? 19.391 52.375 30.219 1 87.25 155 ASP B O 1
ATOM 6581 N N . ILE B 1 156 ? 17.938 51.688 28.656 1 87.62 156 ILE B N 1
ATOM 6582 C CA . ILE B 1 156 ? 18.953 50.938 27.922 1 87.62 156 ILE B CA 1
ATOM 6583 C C . ILE B 1 156 ? 19.797 51.906 27.078 1 87.62 156 ILE B C 1
ATOM 6585 O O . ILE B 1 156 ? 19.25 52.75 26.344 1 87.62 156 ILE B O 1
ATOM 6589 N N . SER B 1 157 ? 21.109 51.781 27.125 1 85.06 157 SER B N 1
ATOM 6590 C CA . SER B 1 157 ? 22.016 52.656 26.406 1 85.06 157 SER B CA 1
ATOM 6591 C C . SER B 1 157 ? 21.922 52.469 24.906 1 85.06 157 SER B C 1
ATOM 6593 O O . SER B 1 157 ? 21.5 51.375 24.438 1 85.06 157 SER B O 1
ATOM 6595 N N . GLU B 1 158 ? 22.234 53.469 24.203 1 79.5 158 GLU B N 1
ATOM 6596 C CA . GLU B 1 158 ? 22.188 53.438 22.75 1 79.5 158 GLU B CA 1
ATOM 6597 C C . GLU B 1 158 ? 23.172 52.375 22.203 1 79.5 158 GLU B C 1
ATOM 6599 O O . GLU B 1 158 ? 22.891 51.75 21.172 1 79.5 158 GLU B O 1
ATOM 6604 N N . ASP B 1 159 ? 24.25 52.219 22.828 1 74.88 159 ASP B N 1
ATOM 6605 C CA . ASP B 1 159 ? 25.25 51.25 22.406 1 74.88 159 ASP B CA 1
ATOM 6606 C C . ASP B 1 159 ? 24.703 49.844 22.469 1 74.88 159 ASP B C 1
ATOM 6608 O O . ASP B 1 159 ? 24.984 49.031 21.578 1 74.88 159 ASP B O 1
ATOM 6612 N N . ARG B 1 160 ? 23.938 49.531 23.422 1 76.12 160 ARG B N 1
ATOM 6613 C CA . ARG B 1 160 ? 23.359 48.188 23.594 1 76.12 160 ARG B CA 1
ATOM 6614 C C . ARG B 1 160 ? 22.234 47.969 22.609 1 76.12 160 ARG B C 1
ATOM 6616 O O . ARG B 1 160 ? 22.016 46.812 22.172 1 76.12 160 ARG B O 1
ATOM 6623 N N . MET B 1 161 ? 21.625 49.062 22.438 1 76.56 161 MET B N 1
ATOM 6624 C CA . MET B 1 161 ? 20.516 48.969 21.5 1 76.56 161 MET B CA 1
ATOM 6625 C C . MET B 1 161 ? 21.016 48.688 20.078 1 76.56 161 MET B C 1
ATOM 6627 O O . MET B 1 161 ? 20.344 48.031 19.312 1 76.56 161 MET B O 1
ATOM 6631 N N . ASN B 1 162 ? 22.094 49.25 19.719 1 65.38 162 ASN B N 1
ATOM 6632 C CA . ASN B 1 162 ? 22.688 49.062 18.406 1 65.38 162 ASN B CA 1
ATOM 6633 C C . ASN B 1 162 ? 23.094 47.594 18.203 1 65.38 162 ASN B C 1
ATOM 6635 O O . ASN B 1 162 ? 23.234 47.156 17.062 1 65.38 162 ASN B O 1
ATOM 6639 N N . ALA B 1 163 ? 23.266 46.875 19.219 1 59.41 163 ALA B N 1
ATOM 6640 C CA . ALA B 1 163 ? 23.609 45.469 19.125 1 59.41 163 ALA B CA 1
ATOM 6641 C C . ALA B 1 163 ? 22.5 44.656 18.453 1 59.41 163 ALA B C 1
ATOM 6643 O O . ALA B 1 163 ? 22.766 43.594 17.891 1 59.41 163 ALA B O 1
ATOM 6644 N N . VAL B 1 164 ? 21.344 45.031 18.672 1 58.06 164 VAL B N 1
ATOM 6645 C CA . VAL B 1 164 ? 20.203 44.312 18.125 1 58.06 164 VAL B CA 1
ATOM 6646 C C . VAL B 1 164 ? 19.938 44.75 16.688 1 58.06 164 VAL B C 1
ATOM 6648 O O . VAL B 1 164 ? 19.391 44 15.891 1 58.06 164 VAL B O 1
ATOM 6651 N N . THR B 1 165 ? 20.094 46.062 16.469 1 48.34 165 THR B N 1
ATOM 6652 C CA . THR B 1 165 ? 19.812 46.594 15.133 1 48.34 165 THR B CA 1
ATOM 6653 C C . THR B 1 165 ? 21 46.375 14.203 1 48.34 165 THR B C 1
ATOM 6655 O O . THR B 1 165 ? 20.828 46.125 13.008 1 48.34 165 THR B O 1
ATOM 6658 N N . GLU B 1 166 ? 22.297 46.938 14.57 1 44.53 166 GLU B N 1
ATOM 6659 C CA . GLU B 1 166 ? 23.375 47.25 13.648 1 44.53 166 GLU B CA 1
ATOM 6660 C C . GLU B 1 166 ? 24.094 45.969 13.18 1 44.53 166 GLU B C 1
ATOM 6662 O O . GLU B 1 166 ? 24.906 45.406 13.906 1 44.53 166 GLU B O 1
ATOM 6667 N N . ALA B 1 167 ? 23.672 45.062 12.594 1 43.66 167 ALA B N 1
ATOM 6668 C CA . ALA B 1 167 ? 24.641 44.344 11.781 1 43.66 167 ALA B CA 1
ATOM 6669 C C . ALA B 1 167 ? 25.578 45.281 11.047 1 43.66 167 ALA B C 1
ATOM 6671 O O . ALA B 1 167 ? 25.172 46.375 10.633 1 43.66 167 ALA B O 1
ATOM 6672 N N . ALA B 1 168 ? 26.828 45.156 11.102 1 36.03 168 ALA B N 1
ATOM 6673 C CA . ALA B 1 168 ? 27.906 45.719 10.32 1 36.03 168 ALA B CA 1
ATOM 6674 C C . ALA B 1 168 ? 27.5 45.906 8.859 1 36.03 168 ALA B C 1
ATOM 6676 O O . ALA B 1 168 ? 26.844 45.031 8.273 1 36.03 168 ALA B O 1
ATOM 6677 N N . GLN B 1 169 ? 27.328 47.156 8.32 1 35.5 169 GLN B N 1
ATOM 6678 C CA . GLN B 1 169 ? 27.438 47.469 6.906 1 35.5 169 GLN B CA 1
ATOM 6679 C C . GLN B 1 169 ? 28.359 46.5 6.18 1 35.5 169 GLN B C 1
ATOM 6681 O O . GLN B 1 169 ? 29.562 46.469 6.418 1 35.5 169 GLN B O 1
ATOM 6686 N N . VAL B 1 170 ? 27.953 45.312 6.09 1 35.53 170 VAL B N 1
ATOM 6687 C CA . VAL B 1 170 ? 28.828 44.5 5.242 1 35.53 170 VAL B CA 1
ATOM 6688 C C . VAL B 1 170 ? 29.078 45.25 3.922 1 35.53 170 VAL B C 1
ATOM 6690 O O . VAL B 1 170 ? 28.141 45.531 3.172 1 35.53 170 VAL B O 1
ATOM 6693 N N . LYS B 1 171 ? 30.141 45.969 3.836 1 33.81 171 LYS B N 1
ATOM 6694 C CA . LYS B 1 171 ? 30.594 46.469 2.545 1 33.81 171 LYS B CA 1
ATOM 6695 C C . LYS B 1 171 ? 30.578 45.375 1.483 1 33.81 171 LYS B C 1
ATOM 6697 O O . LYS B 1 171 ? 31.297 44.375 1.601 1 33.81 171 LYS B O 1
ATOM 6702 N N . LEU B 1 172 ? 29.438 45.125 0.769 1 33.69 172 LEU B N 1
ATOM 6703 C CA . LEU B 1 172 ? 29.297 44.188 -0.347 1 33.69 172 LEU B CA 1
ATOM 6704 C C . LEU B 1 172 ? 30.234 44.562 -1.485 1 33.69 172 LEU B C 1
ATOM 6706 O O . LEU B 1 172 ? 30.234 45.719 -1.94 1 33.69 172 LEU B O 1
ATOM 6710 N N . ASN B 1 173 ? 31.406 44.125 -1.538 1 33.06 173 ASN B N 1
ATOM 6711 C CA . ASN B 1 173 ? 32.188 44.344 -2.75 1 33.06 173 ASN B CA 1
ATOM 6712 C C . ASN B 1 173 ? 31.344 44.188 -4.004 1 33.06 173 ASN B C 1
ATOM 6714 O O . ASN B 1 173 ? 30.438 43.375 -4.047 1 33.06 173 ASN B O 1
ATOM 6718 N N . GLN B 1 174 ? 31.203 45.156 -4.82 1 31.89 174 GLN B N 1
ATOM 6719 C CA . GLN B 1 174 ? 30.516 45.281 -6.098 1 31.89 174 GLN B CA 1
ATOM 6720 C C . GLN B 1 174 ? 30.547 43.969 -6.875 1 31.89 174 GLN B C 1
ATOM 6722 O O . GLN B 1 174 ? 31.562 43.25 -6.863 1 31.89 174 GLN B O 1
ATOM 6727 N N . VAL B 1 175 ? 29.375 43.469 -7.277 1 35.28 175 VAL B N 1
ATOM 6728 C CA . VAL B 1 175 ? 29 42.312 -8.086 1 35.28 175 VAL B CA 1
ATOM 6729 C C . VAL B 1 175 ? 29.938 42.219 -9.289 1 35.28 175 VAL B C 1
ATOM 6731 O O . VAL B 1 175 ? 30.203 43.188 -9.969 1 35.28 175 VAL B O 1
ATOM 6734 N N . LYS B 1 176 ? 30.5 41.094 -9.484 1 39.75 176 LYS B N 1
ATOM 6735 C CA . LYS B 1 176 ? 31.328 40.75 -10.625 1 39.75 176 LYS B CA 1
ATOM 6736 C C . LYS B 1 176 ? 30.625 41.062 -11.938 1 39.75 176 LYS B C 1
ATOM 6738 O O . LYS B 1 176 ? 29.406 41.188 -11.992 1 39.75 176 LYS B O 1
ATOM 6743 N N . THR B 1 177 ? 31.297 41.344 -12.945 1 40.91 177 THR B N 1
ATOM 6744 C CA . THR B 1 177 ? 30.938 41.719 -14.312 1 40.91 177 THR B CA 1
ATOM 6745 C C . THR B 1 177 ? 30.016 40.656 -14.93 1 40.91 177 THR B C 1
ATOM 6747 O O . THR B 1 177 ? 29.922 39.531 -14.438 1 40.91 177 THR B O 1
ATOM 6750 N N . GLU B 1 178 ? 29.141 40.969 -15.883 1 39 178 GLU B N 1
ATOM 6751 C CA . GLU B 1 178 ? 28.234 40.156 -16.688 1 39 178 GLU B CA 1
ATOM 6752 C C . GLU B 1 178 ? 28.891 38.844 -17.094 1 39 178 GLU B C 1
ATOM 6754 O O . GLU B 1 178 ? 28.25 37.781 -17.141 1 39 178 GLU B O 1
ATOM 6759 N N . ASP B 1 179 ? 30.141 38.875 -17.328 1 43.41 179 ASP B N 1
ATOM 6760 C CA . ASP B 1 179 ? 30.875 37.719 -17.797 1 43.41 179 ASP B CA 1
ATOM 6761 C C . ASP B 1 179 ? 31.016 36.656 -16.703 1 43.41 179 ASP B C 1
ATOM 6763 O O . ASP B 1 179 ? 30.906 35.469 -16.969 1 43.41 179 ASP B O 1
ATOM 6767 N N . GLU B 1 180 ? 31.109 37.094 -15.5 1 43.72 180 GLU B N 1
ATOM 6768 C CA . GLU B 1 180 ? 31.312 36.156 -14.398 1 43.72 180 GLU B CA 1
ATOM 6769 C C . GLU B 1 180 ? 30.016 35.469 -14.016 1 43.72 180 GLU B C 1
ATOM 6771 O O . GLU B 1 180 ? 30.031 34.312 -13.633 1 43.72 180 GLU B O 1
ATOM 6776 N N . LYS B 1 181 ? 28.969 36.125 -14.25 1 41.03 181 LYS B N 1
ATOM 6777 C CA . LYS B 1 181 ? 27.656 35.5 -14.07 1 41.03 181 LYS B CA 1
ATOM 6778 C C . LYS B 1 181 ? 27.438 34.375 -15.07 1 41.03 181 LYS B C 1
ATOM 6780 O O . LYS B 1 181 ? 26.938 33.312 -14.703 1 41.03 181 LYS B O 1
ATOM 6785 N N . LYS B 1 182 ? 27.859 34.594 -16.219 1 47.88 182 LYS B N 1
ATOM 6786 C CA . LYS B 1 182 ? 27.688 33.562 -17.266 1 47.88 182 LYS B CA 1
ATOM 6787 C C . LYS B 1 182 ? 28.531 32.312 -16.953 1 47.88 182 LYS B C 1
ATOM 6789 O O . LYS B 1 182 ? 28.062 31.203 -17.156 1 47.88 182 LYS B O 1
ATOM 6794 N N . GLU B 1 183 ? 29.609 32.562 -16.562 1 45 183 GLU B N 1
ATOM 6795 C CA . GLU B 1 183 ? 30.484 31.453 -16.219 1 45 183 GLU B CA 1
ATOM 6796 C C . GLU B 1 183 ? 29.891 30.641 -15.062 1 45 183 GLU B C 1
ATOM 6798 O O . GLU B 1 183 ? 29.953 29.406 -15.062 1 45 183 GLU B O 1
ATOM 6803 N N . LEU B 1 184 ? 29.266 31.297 -14.25 1 41.81 184 LEU B N 1
ATOM 6804 C CA . LEU B 1 184 ? 28.656 30.625 -13.109 1 41.81 184 LEU B CA 1
ATOM 6805 C C . LEU B 1 184 ? 27.438 29.812 -13.547 1 41.81 184 LEU B C 1
ATOM 6807 O O . LEU B 1 184 ? 27.234 28.688 -13.086 1 41.81 184 LEU B O 1
ATOM 6811 N N . LEU B 1 185 ? 26.672 30.469 -14.383 1 41.59 185 LEU B N 1
ATOM 6812 C CA . LEU B 1 185 ? 25.531 29.719 -14.93 1 41.59 185 LEU B CA 1
ATOM 6813 C C . LEU B 1 185 ? 26.016 28.5 -15.711 1 41.59 185 LEU B C 1
ATOM 6815 O O . LEU B 1 185 ? 25.406 27.438 -15.625 1 41.59 185 LEU B O 1
ATOM 6819 N N . LEU B 1 186 ? 27.047 28.75 -16.531 1 47.84 186 LEU B N 1
ATOM 6820 C CA . LEU B 1 186 ? 27.609 27.625 -17.281 1 47.84 186 LEU B CA 1
ATOM 6821 C C . LEU B 1 186 ? 28.188 26.578 -16.344 1 47.84 186 LEU B C 1
ATOM 6823 O O . LEU B 1 186 ? 28.016 25.375 -16.578 1 47.84 186 LEU B O 1
ATOM 6827 N N . LYS B 1 187 ? 28.781 27.031 -15.281 1 42.31 187 LYS B N 1
ATOM 6828 C CA . LYS B 1 187 ? 29.297 26.078 -14.305 1 42.31 187 LYS B CA 1
ATOM 6829 C C . LYS B 1 187 ? 28.172 25.375 -13.57 1 42.31 187 LYS B C 1
ATOM 6831 O O . LYS B 1 187 ? 28.234 24.172 -13.312 1 42.31 187 LYS B O 1
ATOM 6836 N N . ARG B 1 188 ? 27.156 26.094 -13.289 1 40.94 188 ARG B N 1
ATOM 6837 C CA . ARG B 1 188 ? 25.984 25.484 -12.672 1 40.94 188 ARG B CA 1
ATOM 6838 C C . ARG B 1 188 ? 25.391 24.391 -13.562 1 40.94 188 ARG B C 1
ATOM 6840 O O . ARG B 1 188 ? 25.016 23.328 -13.078 1 40.94 188 ARG B O 1
ATOM 6847 N N . LYS B 1 189 ? 25.312 24.75 -14.859 1 44.38 189 LYS B N 1
ATOM 6848 C CA . LYS B 1 189 ? 24.844 23.75 -15.812 1 44.38 189 LYS B CA 1
ATOM 6849 C C . LYS B 1 189 ? 25.797 22.547 -15.875 1 44.38 189 LYS B C 1
ATOM 6851 O O . LYS B 1 189 ? 25.359 21.406 -15.945 1 44.38 189 LYS B O 1
ATOM 6856 N N . ALA B 1 190 ? 27.016 22.922 -15.844 1 45.31 190 ALA B N 1
ATOM 6857 C CA . ALA B 1 190 ? 28 21.859 -15.906 1 45.31 190 ALA B CA 1
ATOM 6858 C C . ALA B 1 190 ? 27.969 21.016 -14.633 1 45.31 190 ALA B C 1
ATOM 6860 O O . ALA B 1 190 ? 28.078 19.781 -14.695 1 45.31 190 ALA B O 1
ATOM 6861 N N . ASP B 1 191 ? 27.875 21.609 -13.555 1 40.97 191 ASP B N 1
ATOM 6862 C CA . ASP B 1 191 ? 27.797 20.906 -12.281 1 40.97 191 ASP B CA 1
ATOM 6863 C C . ASP B 1 191 ? 26.484 20.125 -12.18 1 40.97 191 ASP B C 1
ATOM 6865 O O . ASP B 1 191 ? 26.469 19.016 -11.641 1 40.97 191 ASP B O 1
ATOM 6869 N N . GLU B 1 192 ? 25.5 20.734 -12.609 1 39.88 192 GLU B N 1
ATOM 6870 C CA . GLU B 1 192 ? 24.25 19.984 -12.695 1 39.88 192 GLU B CA 1
ATOM 6871 C C . GLU B 1 192 ? 24.406 18.75 -13.594 1 39.88 192 GLU B C 1
ATOM 6873 O O . GLU B 1 192 ? 23.859 17.688 -13.305 1 39.88 192 GLU B O 1
ATOM 6878 N N . GLU B 1 193 ? 25.094 19.016 -14.711 1 41 193 GLU B N 1
ATOM 6879 C CA . GLU B 1 193 ? 25.375 17.906 -15.609 1 41 193 GLU B CA 1
ATOM 6880 C C . GLU B 1 193 ? 26.359 16.922 -14.977 1 41 193 GLU B C 1
ATOM 6882 O O . GLU B 1 193 ? 26.25 15.711 -15.195 1 41 193 GLU B O 1
ATOM 6887 N N . GLU B 1 194 ? 27.406 17.5 -14.414 1 38 194 GLU B N 1
ATOM 6888 C CA . GLU B 1 194 ? 28.297 16.562 -13.734 1 38 194 GLU B CA 1
ATOM 6889 C C . GLU B 1 194 ? 27.562 15.844 -12.602 1 38 194 GLU B C 1
ATOM 6891 O O . GLU B 1 194 ? 27.812 14.664 -12.336 1 38 194 GLU B O 1
ATOM 6896 N N . ASP B 1 195 ? 26.859 16.625 -11.836 1 35.12 195 ASP B N 1
ATOM 6897 C CA . ASP B 1 195 ? 26.062 15.977 -10.812 1 35.12 195 ASP B CA 1
ATOM 6898 C C . ASP B 1 195 ? 24.984 15.086 -11.438 1 35.12 195 ASP B C 1
ATOM 6900 O O . ASP B 1 195 ? 24.438 14.195 -10.773 1 35.12 195 ASP B O 1
ATOM 6904 N N . GLU B 1 196 ? 24.531 15.516 -12.562 1 33.59 196 GLU B N 1
ATOM 6905 C CA . GLU B 1 196 ? 23.672 14.57 -13.273 1 33.59 196 GLU B CA 1
ATOM 6906 C C . GLU B 1 196 ? 24.422 13.281 -13.602 1 33.59 196 GLU B C 1
ATOM 6908 O O . GLU B 1 196 ? 23.812 12.227 -13.766 1 33.59 196 GLU B O 1
ATOM 6913 N N . GLU B 1 197 ? 25.672 13.547 -14.125 1 32.09 197 GLU B N 1
ATOM 6914 C CA . GLU B 1 197 ? 26.453 12.336 -14.32 1 32.09 197 GLU B CA 1
ATOM 6915 C C . GLU B 1 197 ? 26.672 11.602 -13 1 32.09 197 GLU B C 1
ATOM 6917 O O . GLU B 1 197 ? 27.391 10.602 -12.953 1 32.09 197 GLU B O 1
ATOM 6922 N N . GLY B 1 198 ? 26.828 12.391 -11.984 1 29.66 198 GLY B N 1
ATOM 6923 C CA . GLY B 1 198 ? 26.922 11.797 -10.656 1 29.66 198 GLY B CA 1
ATOM 6924 C C . GLY B 1 198 ? 25.859 10.734 -10.414 1 29.66 198 GLY B C 1
ATOM 6925 O O . GLY B 1 198 ? 24.938 10.938 -9.609 1 29.66 198 GLY B O 1
ATOM 6926 N N . VAL B 1 199 ? 25.344 10.297 -11.289 1 30.69 199 VAL B N 1
ATOM 6927 C CA . VAL B 1 199 ? 24.812 8.969 -11.008 1 30.69 199 VAL B CA 1
ATOM 6928 C C . VAL B 1 199 ? 25.828 8.164 -10.188 1 30.69 199 VAL B C 1
ATOM 6930 O O . VAL B 1 199 ? 26.438 7.227 -10.695 1 30.69 199 VAL B O 1
ATOM 6933 N N . GLY B 1 200 ? 26.953 8.758 -9.961 1 30.25 200 GLY B N 1
ATOM 6934 C CA . GLY B 1 200 ? 27.75 8.078 -8.945 1 30.25 200 GLY B CA 1
ATOM 6935 C C . GLY B 1 200 ? 26.969 7.758 -7.688 1 30.25 200 GLY B C 1
ATOM 6936 O O . GLY B 1 200 ? 27.406 8.086 -6.578 1 30.25 200 GLY B O 1
ATOM 6937 N N . GLY B 1 201 ? 25.766 8.164 -7.691 1 32.41 201 GLY B N 1
ATOM 6938 C CA . GLY B 1 201 ? 25.031 7.695 -6.531 1 32.41 201 GLY B CA 1
ATOM 6939 C C . GLY B 1 201 ? 25.516 6.359 -6.008 1 32.41 201 GLY B C 1
ATOM 6940 O O . GLY B 1 201 ? 26.016 5.531 -6.773 1 32.41 201 GLY B O 1
ATOM 6941 N N . VAL B 1 202 ? 26.25 6.516 -4.859 1 33.28 202 VAL B N 1
ATOM 6942 C CA . VAL B 1 202 ? 26.422 5.234 -4.188 1 33.28 202 VAL B CA 1
ATOM 6943 C C . VAL B 1 202 ? 25.312 4.27 -4.609 1 33.28 202 VAL B C 1
ATOM 6945 O O . VAL B 1 202 ? 24.125 4.613 -4.555 1 33.28 202 VAL B O 1
ATOM 6948 N N . SER B 1 203 ? 25.484 3.482 -5.52 1 40.44 203 SER B N 1
ATOM 6949 C CA . SER B 1 203 ? 24.641 2.373 -5.941 1 40.44 203 SER B CA 1
ATOM 6950 C C . SER B 1 203 ? 23.766 1.88 -4.793 1 40.44 203 SER B C 1
ATOM 6952 O O . SER B 1 203 ? 24.266 1.561 -3.715 1 40.44 203 SER B O 1
ATOM 6954 N N . GLY B 1 204 ? 22.547 2.318 -4.691 1 54.25 204 GLY B N 1
ATOM 6955 C CA . GLY B 1 204 ? 21.562 1.723 -3.801 1 54.25 204 GLY B CA 1
ATOM 6956 C C . GLY B 1 204 ? 20.875 2.736 -2.902 1 54.25 204 GLY B C 1
ATOM 6957 O O . GLY B 1 204 ? 19.906 2.41 -2.213 1 54.25 204 GLY B O 1
ATOM 6958 N N . VAL B 1 205 ? 21.531 4.133 -2.73 1 64.81 205 VAL B N 1
ATOM 6959 C CA . VAL B 1 205 ? 20.891 5.062 -1.802 1 64.81 205 VAL B CA 1
ATOM 6960 C C . VAL B 1 205 ? 19.891 5.938 -2.551 1 64.81 205 VAL B C 1
ATOM 6962 O O . VAL B 1 205 ? 20.203 6.461 -3.625 1 64.81 205 VAL B O 1
ATOM 6965 N N . ASP B 1 206 ? 18.719 6.227 -2.086 1 79.38 206 ASP B N 1
ATOM 6966 C CA . ASP B 1 206 ? 17.672 7.094 -2.617 1 79.38 206 ASP B CA 1
ATOM 6967 C C . ASP B 1 206 ? 18.047 8.562 -2.447 1 79.38 206 ASP B C 1
ATOM 6969 O O . ASP B 1 206 ? 18.125 9.062 -1.322 1 79.38 206 ASP B O 1
ATOM 6973 N N . MET B 1 207 ? 18.422 9.312 -3.561 1 88.5 207 MET B N 1
ATOM 6974 C CA . MET B 1 207 ? 18.875 10.695 -3.521 1 88.5 207 MET B CA 1
ATOM 6975 C C . MET B 1 207 ? 17.906 11.609 -4.27 1 88.5 207 MET B C 1
ATOM 6977 O O . MET B 1 207 ? 17.422 11.258 -5.348 1 88.5 207 MET B O 1
ATOM 6981 N N . LEU B 1 208 ? 17.656 12.805 -3.645 1 93.44 208 LEU B N 1
ATOM 6982 C CA . LEU B 1 208 ? 16.812 13.797 -4.312 1 93.44 208 LEU B CA 1
ATOM 6983 C C . LEU B 1 208 ? 17.562 14.469 -5.457 1 93.44 208 LEU B C 1
ATOM 6985 O O . LEU B 1 208 ? 18.719 14.875 -5.293 1 93.44 208 LEU B O 1
ATOM 6989 N N . THR B 1 209 ? 16.953 14.508 -6.602 1 91.56 209 THR B N 1
ATOM 6990 C CA . THR B 1 209 ? 17.531 15.172 -7.766 1 91.56 209 THR B CA 1
ATOM 6991 C C . THR B 1 209 ? 16.656 16.359 -8.195 1 91.56 209 THR B C 1
ATOM 6993 O O . THR B 1 209 ? 15.43 16.234 -8.258 1 91.56 209 THR B O 1
ATOM 6996 N N . PRO B 1 210 ? 17.297 17.516 -8.43 1 93.06 210 PRO B N 1
ATOM 6997 C CA . PRO B 1 210 ? 16.516 18.688 -8.828 1 93.06 210 PRO B CA 1
ATOM 6998 C C . PRO B 1 210 ? 15.992 18.578 -10.258 1 93.06 210 PRO B C 1
ATOM 7000 O O . PRO B 1 210 ? 16.641 17.969 -11.117 1 93.06 210 PRO B O 1
ATOM 7003 N N . GLU B 1 211 ? 14.898 19.109 -10.469 1 92.88 211 GLU B N 1
ATOM 7004 C CA . GLU B 1 211 ? 14.32 19.297 -11.805 1 92.88 211 GLU B CA 1
ATOM 7005 C C . GLU B 1 211 ? 14.633 20.688 -12.352 1 92.88 211 GLU B C 1
ATOM 7007 O O . GLU B 1 211 ? 14.844 21.625 -11.586 1 92.88 211 GLU B O 1
ATOM 7012 N N . HIS B 1 212 ? 14.625 20.75 -13.641 1 91.19 212 HIS B N 1
ATOM 7013 C CA . HIS B 1 212 ? 14.984 22.016 -14.273 1 91.19 212 HIS B CA 1
ATOM 7014 C C . HIS B 1 212 ? 13.891 23.062 -14.07 1 91.19 212 HIS B C 1
ATOM 7016 O O . HIS B 1 212 ? 12.703 22.75 -14.156 1 91.19 212 HIS B O 1
ATOM 7022 N N . TYR B 1 213 ? 14.344 24.234 -13.742 1 92.56 213 TYR B N 1
ATOM 7023 C CA . TYR B 1 213 ? 13.461 25.391 -13.602 1 92.56 213 TYR B CA 1
ATOM 7024 C C . TYR B 1 213 ? 14.141 26.656 -14.109 1 92.56 213 TYR B C 1
ATOM 7026 O O . TYR B 1 213 ? 15.266 26.969 -13.711 1 92.56 213 TYR B O 1
ATOM 7034 N N . ASP B 1 214 ? 13.453 27.344 -14.992 1 92.44 214 ASP B N 1
ATOM 7035 C CA . ASP B 1 214 ? 13.961 28.609 -15.5 1 92.44 214 ASP B CA 1
ATOM 7036 C C . ASP B 1 214 ? 13.555 29.766 -14.602 1 92.44 214 ASP B C 1
ATOM 7038 O O . ASP B 1 214 ? 12.414 30.234 -14.664 1 92.44 214 ASP B O 1
ATOM 7042 N N . TYR B 1 215 ? 14.555 30.281 -13.898 1 93.56 215 TYR B N 1
ATOM 7043 C CA . TYR B 1 215 ? 14.273 31.406 -13.016 1 93.56 215 TYR B CA 1
ATOM 7044 C C . TYR B 1 215 ? 14.055 32.688 -13.812 1 93.56 215 TYR B C 1
ATOM 7046 O O . TYR B 1 215 ? 14.836 33 -14.719 1 93.56 215 TYR B O 1
ATOM 7054 N N . PRO B 1 216 ? 13.094 33.469 -13.461 1 93.88 216 PRO B N 1
ATOM 7055 C CA . PRO B 1 216 ? 12.961 34.781 -14.07 1 93.88 216 PRO B CA 1
ATOM 7056 C C . PRO B 1 216 ? 14.109 35.719 -13.711 1 93.88 216 PRO B C 1
ATOM 7058 O O . PRO B 1 216 ? 14.93 35.406 -12.844 1 93.88 216 PRO B O 1
ATOM 7061 N N . GLU B 1 217 ? 14.125 36.906 -14.359 1 90.94 217 GLU B N 1
ATOM 7062 C CA . GLU B 1 217 ? 15.203 37.875 -14.148 1 90.94 217 GLU B CA 1
ATOM 7063 C C . GLU B 1 217 ? 15.273 38.312 -12.688 1 90.94 217 GLU B C 1
ATOM 7065 O O . GLU B 1 217 ? 16.344 38.312 -12.086 1 90.94 217 GLU B O 1
ATOM 7070 N N . VAL B 1 218 ? 14.102 38.75 -12.25 1 93.81 218 VAL B N 1
ATOM 7071 C CA . VAL B 1 218 ? 13.969 39 -10.82 1 93.81 218 VAL B CA 1
ATOM 7072 C C . VAL B 1 218 ? 13.312 37.812 -10.133 1 93.81 218 VAL B C 1
ATOM 7074 O O . VAL B 1 218 ? 12.211 37.406 -10.508 1 93.81 218 VAL B O 1
ATOM 7077 N N . SER B 1 219 ? 14.047 37.219 -9.266 1 95.06 219 SER B N 1
ATOM 7078 C CA . SER B 1 219 ? 13.609 35.938 -8.68 1 95.06 219 SER B CA 1
ATOM 7079 C C . SER B 1 219 ? 14.344 35.656 -7.375 1 95.06 219 SER B C 1
ATOM 7081 O O . SER B 1 219 ? 14.875 36.594 -6.746 1 95.06 219 SER B O 1
ATOM 7083 N N . LEU B 1 220 ? 14.266 34.406 -6.984 1 96 220 LEU B N 1
ATOM 7084 C CA . LEU B 1 220 ? 15.008 33.938 -5.824 1 96 220 LEU B CA 1
ATOM 7085 C C . LEU B 1 220 ? 16.5 34.188 -5.988 1 96 220 LEU B C 1
ATOM 7087 O O . LEU B 1 220 ? 17.203 34.469 -5.016 1 96 220 LEU B O 1
ATOM 7091 N N . LEU B 1 221 ? 16.984 34.188 -7.168 1 94.81 221 LEU B N 1
ATOM 7092 C CA . LEU B 1 221 ? 18.406 34.188 -7.43 1 94.81 221 LEU B CA 1
ATOM 7093 C C . LEU B 1 221 ? 18.922 35.625 -7.566 1 94.81 221 LEU B C 1
ATOM 7095 O O . LEU B 1 221 ? 20.109 35.875 -7.348 1 94.81 221 LEU B O 1
ATOM 7099 N N . LYS B 1 222 ? 18.016 36.5 -8.016 1 93.19 222 LYS B N 1
ATOM 7100 C CA . LYS B 1 222 ? 18.422 37.875 -8.273 1 93.19 222 LYS B CA 1
ATOM 7101 C C . LYS B 1 222 ? 17.328 38.844 -7.879 1 93.19 222 LYS B C 1
ATOM 7103 O O . LYS B 1 222 ? 16.172 38.688 -8.297 1 93.19 222 LYS B O 1
ATOM 7108 N N . GLY B 1 223 ? 17.75 39.812 -7.086 1 92.88 223 GLY B N 1
ATOM 7109 C CA . GLY B 1 223 ? 16.797 40.844 -6.691 1 92.88 223 GLY B CA 1
ATOM 7110 C C . GLY B 1 223 ? 16.688 41.969 -7.707 1 92.88 223 GLY B C 1
ATOM 7111 O O . GLY B 1 223 ? 17.438 42.031 -8.672 1 92.88 223 GLY B O 1
ATOM 7112 N N . PRO B 1 224 ? 15.703 42.781 -7.551 1 93.81 224 PRO B N 1
ATOM 7113 C CA . PRO B 1 224 ? 15.633 43.969 -8.406 1 93.81 224 PRO B CA 1
ATOM 7114 C C . PRO B 1 224 ? 16.859 44.875 -8.273 1 93.81 224 PRO B C 1
ATOM 7116 O O . PRO B 1 224 ? 17.531 44.875 -7.242 1 93.81 224 PRO B O 1
ATOM 7119 N N . PRO B 1 225 ? 17.109 45.688 -9.25 1 91.31 225 PRO B N 1
ATOM 7120 C CA . PRO B 1 225 ? 18.297 46.562 -9.242 1 91.31 225 PRO B CA 1
ATOM 7121 C C . PRO B 1 225 ? 18.375 47.438 -8.016 1 91.31 225 PRO B C 1
ATOM 7123 O O . PRO B 1 225 ? 19.469 47.688 -7.477 1 91.31 225 PRO B O 1
ATOM 7126 N N . ALA B 1 226 ? 17.312 47.906 -7.586 1 91 226 ALA B N 1
ATOM 7127 C CA . ALA B 1 226 ? 17.281 48.781 -6.422 1 91 226 ALA B CA 1
ATOM 7128 C C . ALA B 1 226 ? 17.812 48.094 -5.184 1 91 226 ALA B C 1
ATOM 7130 O O . ALA B 1 226 ? 18.484 48.688 -4.344 1 91 226 ALA B O 1
ATOM 7131 N N . LEU B 1 227 ? 17.5 46.844 -5.082 1 90.94 227 LEU B N 1
ATOM 7132 C CA . LEU B 1 227 ? 17.953 46.031 -3.945 1 90.94 227 LEU B CA 1
ATOM 7133 C C . LEU B 1 227 ? 19.359 45.531 -4.168 1 90.94 227 LEU B C 1
ATOM 7135 O O . LEU B 1 227 ? 20.188 45.562 -3.26 1 90.94 227 LEU B O 1
ATOM 7139 N N . ALA B 1 228 ? 19.625 45.125 -5.297 1 88.25 228 ALA B N 1
ATOM 7140 C CA . ALA B 1 228 ? 20.906 44.531 -5.641 1 88.25 228 ALA B CA 1
ATOM 7141 C C . ALA B 1 228 ? 22.031 45.531 -5.523 1 88.25 228 ALA B C 1
ATOM 7143 O O . ALA B 1 228 ? 23.172 45.188 -5.176 1 88.25 228 ALA B O 1
ATOM 7144 N N . ASN B 1 229 ? 21.641 46.75 -5.789 1 85.31 229 ASN B N 1
ATOM 7145 C CA . ASN B 1 229 ? 22.656 47.812 -5.797 1 85.31 229 ASN B CA 1
ATOM 7146 C C . ASN B 1 229 ? 22.656 48.625 -4.5 1 85.31 229 ASN B C 1
ATOM 7148 O O . ASN B 1 229 ? 23.391 49.594 -4.363 1 85.31 229 ASN B O 1
ATOM 7152 N N . HIS B 1 230 ? 21.906 48.219 -3.596 1 86.5 230 HIS B N 1
ATOM 7153 C CA . HIS B 1 230 ? 21.859 48.906 -2.324 1 86.5 230 HIS B CA 1
ATOM 7154 C C . HIS B 1 230 ? 23.172 48.75 -1.55 1 86.5 230 HIS B C 1
ATOM 7156 O O . HIS B 1 230 ? 23.562 47.625 -1.226 1 86.5 230 HIS B O 1
ATOM 7162 N N . ALA B 1 231 ? 23.75 49.781 -1.25 1 80.06 231 ALA B N 1
ATOM 7163 C CA . ALA B 1 231 ? 25.094 49.75 -0.68 1 80.06 231 ALA B CA 1
ATOM 7164 C C . ALA B 1 231 ? 25.047 49.406 0.809 1 80.06 231 ALA B C 1
ATOM 7166 O O . ALA B 1 231 ? 26 48.812 1.347 1 80.06 231 ALA B O 1
ATOM 7167 N N . ASN B 1 232 ? 23.984 49.812 1.473 1 81.62 232 ASN B N 1
ATOM 7168 C CA . ASN B 1 232 ? 23.891 49.625 2.918 1 81.62 232 ASN B CA 1
ATOM 7169 C C . ASN B 1 232 ? 22.672 48.812 3.305 1 81.62 232 ASN B C 1
ATOM 7171 O O . ASN B 1 232 ? 21.688 49.375 3.816 1 81.62 232 ASN B O 1
ATOM 7175 N N . LEU B 1 233 ? 22.875 47.438 3.16 1 83.5 233 LEU B N 1
ATOM 7176 C CA . LEU B 1 233 ? 21.781 46.594 3.576 1 83.5 233 LEU B CA 1
ATOM 7177 C C . LEU B 1 233 ? 21.734 46.469 5.094 1 83.5 233 LEU B C 1
ATOM 7179 O O . LEU B 1 233 ? 22.781 46.312 5.738 1 83.5 233 LEU B O 1
ATOM 7183 N N . GLN B 1 234 ? 20.641 46.656 5.629 1 78.31 234 GLN B N 1
ATOM 7184 C CA . GLN B 1 234 ? 20.453 46.375 7.043 1 78.31 234 GLN B CA 1
ATOM 7185 C C . GLN B 1 234 ? 20.125 44.906 7.258 1 78.31 234 GLN B C 1
ATOM 7187 O O . GLN B 1 234 ? 18.969 44.469 7.129 1 78.31 234 GLN B O 1
ATOM 7192 N N . VAL B 1 235 ? 21.109 44.125 7.605 1 80 235 VAL B N 1
ATOM 7193 C CA . VAL B 1 235 ? 20.969 42.688 7.773 1 80 235 VAL B CA 1
ATOM 7194 C C . VAL B 1 235 ? 21.031 42.344 9.258 1 80 235 VAL B C 1
ATOM 7196 O O . VAL B 1 235 ? 21.812 42.906 10.008 1 80 235 VAL B O 1
ATOM 7199 N N . PRO B 1 236 ? 20.156 41.5 9.711 1 73.81 236 PRO B N 1
ATOM 7200 C CA . PRO B 1 236 ? 20.219 41.094 11.117 1 73.81 236 PRO B CA 1
ATOM 7201 C C . PRO B 1 236 ? 21.5 40.312 11.438 1 73.81 236 PRO B C 1
ATOM 7203 O O . PRO B 1 236 ? 22.078 39.656 10.555 1 73.81 236 PRO B O 1
ATOM 7206 N N . VAL B 1 237 ? 21.844 40.406 12.703 1 71.06 237 VAL B N 1
ATOM 7207 C CA . VAL B 1 237 ? 22.984 39.625 13.156 1 71.06 237 VAL B CA 1
ATOM 7208 C C . VAL B 1 237 ? 22.641 38.125 13.07 1 71.06 237 VAL B C 1
ATOM 7210 O O . VAL B 1 237 ? 21.5 37.719 13.344 1 71.06 237 VAL B O 1
ATOM 7213 N N . ALA B 1 238 ? 23.625 37.375 12.617 1 75.88 238 ALA B N 1
ATOM 7214 C CA . ALA B 1 238 ? 23.422 35.938 12.547 1 75.88 238 ALA B CA 1
ATOM 7215 C C . ALA B 1 238 ? 23.141 35.375 13.93 1 75.88 238 ALA B C 1
ATOM 7217 O O . ALA B 1 238 ? 23.75 35.781 14.922 1 75.88 238 ALA B O 1
ATOM 7218 N N . PRO B 1 239 ? 22.25 34.438 14.039 1 78.69 239 PRO B N 1
ATOM 7219 C CA . PRO B 1 239 ? 22.062 33.75 15.328 1 78.69 239 PRO B CA 1
ATOM 7220 C C . PRO B 1 239 ? 23.344 33.125 15.867 1 78.69 239 PRO B C 1
ATOM 7222 O O . PRO B 1 239 ? 24.125 32.562 15.102 1 78.69 239 PRO B O 1
ATOM 7225 N N . GLN B 1 240 ? 23.453 33.188 17.125 1 77.62 240 GLN B N 1
ATOM 7226 C CA . GLN B 1 240 ? 24.641 32.625 17.766 1 77.62 240 GLN B CA 1
ATOM 7227 C C . GLN B 1 240 ? 24.578 31.078 17.75 1 77.62 240 GLN B C 1
ATOM 7229 O O . GLN B 1 240 ? 23.547 30.5 18.062 1 77.62 240 GLN B O 1
ATOM 7234 N N . ALA B 1 241 ? 25.703 30.516 17.375 1 87.06 241 ALA B N 1
ATOM 7235 C CA . ALA B 1 241 ? 25.828 29.062 17.422 1 87.06 241 ALA B CA 1
ATOM 7236 C C . ALA B 1 241 ? 25.891 28.562 18.859 1 87.06 241 ALA B C 1
ATOM 7238 O O . ALA B 1 241 ? 26.5 29.203 19.719 1 87.06 241 ALA B O 1
ATOM 7239 N N . PHE B 1 242 ? 25.281 27.375 19.141 1 88.75 242 PHE B N 1
ATOM 7240 C CA . PHE B 1 242 ? 25.344 26.922 20.516 1 88.75 242 PHE B CA 1
ATOM 7241 C C . PHE B 1 242 ? 25.391 25.391 20.594 1 88.75 242 PHE B C 1
ATOM 7243 O O . PHE B 1 242 ? 25.641 24.812 21.656 1 88.75 242 PHE B O 1
ATOM 7250 N N . LEU B 1 243 ? 25.141 24.688 19.531 1 91.62 243 LEU B N 1
ATOM 7251 C CA . LEU B 1 243 ? 25.078 23.234 19.516 1 91.62 243 LEU B CA 1
ATOM 7252 C C . LEU B 1 243 ? 26.281 22.641 18.781 1 91.62 243 LEU B C 1
ATOM 7254 O O . LEU B 1 243 ? 26.75 23.203 17.781 1 91.62 243 LEU B O 1
ATOM 7258 N N . VAL B 1 244 ? 26.781 21.547 19.328 1 91.5 244 VAL B N 1
ATOM 7259 C CA . VAL B 1 244 ? 27.859 20.812 18.672 1 91.5 244 VAL B CA 1
ATOM 7260 C C . VAL B 1 244 ? 27.484 19.328 18.594 1 91.5 244 VAL B C 1
ATOM 7262 O O . VAL B 1 244 ? 26.969 18.766 19.547 1 91.5 244 VAL B O 1
ATOM 7265 N N . SER B 1 245 ? 27.672 18.75 17.438 1 92.19 245 SER B N 1
ATOM 7266 C CA . SER B 1 245 ? 27.469 17.312 17.234 1 92.19 245 SER B CA 1
ATOM 7267 C C . SER B 1 245 ? 28.812 16.578 17.141 1 92.19 245 SER B C 1
ATOM 7269 O O . SER B 1 245 ? 29.719 17.047 16.469 1 92.19 245 SER B O 1
ATOM 7271 N N . SER B 1 246 ? 28.891 15.5 17.938 1 90.5 246 SER B N 1
ATOM 7272 C CA . SER B 1 246 ? 30.047 14.625 17.891 1 90.5 246 SER B CA 1
ATOM 7273 C C . SER B 1 246 ? 29.672 13.219 17.438 1 90.5 246 SER B C 1
ATOM 7275 O O . SER B 1 246 ? 28.906 12.531 18.109 1 90.5 246 SER B O 1
ATOM 7277 N N . VAL B 1 247 ? 30.234 12.805 16.344 1 89.81 247 VAL B N 1
ATOM 7278 C CA . VAL B 1 247 ? 29.859 11.508 15.781 1 89.81 247 VAL B CA 1
ATOM 7279 C C . VAL B 1 247 ? 30.984 10.492 16.031 1 89.81 247 VAL B C 1
ATOM 7281 O O . VAL B 1 247 ? 32.156 10.789 15.82 1 89.81 247 VAL B O 1
ATOM 7284 N N . SER B 1 248 ? 30.594 9.352 16.516 1 87.25 248 SER B N 1
ATOM 7285 C CA . SER B 1 248 ? 31.547 8.281 16.766 1 87.25 248 SER B CA 1
ATOM 7286 C C . SER B 1 248 ? 31.516 7.238 15.648 1 87.25 248 SER B C 1
ATOM 7288 O O . SER B 1 248 ? 30.719 7.34 14.727 1 87.25 248 SER B O 1
ATOM 7290 N N . HIS B 1 249 ? 32.438 6.301 15.734 1 79.94 249 HIS B N 1
ATOM 7291 C CA . HIS B 1 249 ? 32.5 5.246 14.734 1 79.94 249 HIS B CA 1
ATOM 7292 C C . HIS B 1 249 ? 31.484 4.137 15.023 1 79.94 249 HIS B C 1
ATOM 7294 O O . HIS B 1 249 ? 31.203 3.305 14.156 1 79.94 249 HIS B O 1
ATOM 7300 N N . LYS B 1 250 ? 30.891 4.203 16.172 1 78.56 250 LYS B N 1
ATOM 7301 C CA . LYS B 1 250 ? 29.938 3.166 16.578 1 78.56 250 LYS B CA 1
ATOM 7302 C C . LYS B 1 250 ? 28.578 3.365 15.891 1 78.56 250 LYS B C 1
ATOM 7304 O O . LYS B 1 250 ? 28.172 4.5 15.641 1 78.56 250 LYS B O 1
ATOM 7309 N N . LYS B 1 251 ? 28.016 2.178 15.492 1 76.44 251 LYS B N 1
ATOM 7310 C CA . LYS B 1 251 ? 26.656 2.229 14.953 1 76.44 251 LYS B CA 1
ATOM 7311 C C . LYS B 1 251 ? 25.625 1.922 16.031 1 76.44 251 LYS B C 1
ATOM 7313 O O . LYS B 1 251 ? 25.891 1.128 16.938 1 76.44 251 LYS B O 1
ATOM 7318 N N . LEU B 1 252 ? 24.594 2.682 15.969 1 72.19 252 LEU B N 1
ATOM 7319 C CA . LEU B 1 252 ? 23.5 2.312 16.859 1 72.19 252 LEU B CA 1
ATOM 7320 C C . LEU B 1 252 ? 22.875 0.985 16.438 1 72.19 252 LEU B C 1
ATOM 7322 O O . LEU B 1 252 ? 22.547 0.794 15.258 1 72.19 252 LEU B O 1
ATOM 7326 N N . GLU B 1 253 ? 23 -0.073 17.078 1 60.44 253 GLU B N 1
ATOM 7327 C CA . GLU B 1 253 ? 22.562 -1.421 16.734 1 60.44 253 GLU B CA 1
ATOM 7328 C C . GLU B 1 253 ? 21.094 -1.424 16.297 1 60.44 253 GLU B C 1
ATOM 7330 O O . GLU B 1 253 ? 20.75 -2.023 15.281 1 60.44 253 GLU B O 1
ATOM 7335 N N . ASN B 1 254 ? 20.219 -0.827 17.172 1 65.19 254 ASN B N 1
ATOM 7336 C CA . ASN B 1 254 ? 18.797 -0.801 16.844 1 65.19 254 ASN B CA 1
ATOM 7337 C C . ASN B 1 254 ? 18.203 0.582 17.062 1 65.19 254 ASN B C 1
ATOM 7339 O O . ASN B 1 254 ? 17.5 0.806 18.062 1 65.19 254 ASN B O 1
ATOM 7343 N N . PRO B 1 255 ? 18.578 1.451 16.109 1 58.84 255 PRO B N 1
ATOM 7344 C CA . PRO B 1 255 ? 18.125 2.822 16.359 1 58.84 255 PRO B CA 1
ATOM 7345 C C . PRO B 1 255 ? 16.609 2.922 16.547 1 58.84 255 PRO B C 1
ATOM 7347 O O . PRO B 1 255 ? 16.141 3.717 17.359 1 58.84 255 PRO B O 1
ATOM 7350 N N . LYS B 1 256 ? 15.883 2.201 15.859 1 59.44 256 LYS B N 1
ATOM 7351 C CA . LYS B 1 256 ? 14.43 2.305 15.953 1 59.44 256 LYS B CA 1
ATOM 7352 C C . LYS B 1 256 ? 13.945 1.915 17.344 1 59.44 256 LYS B C 1
ATOM 7354 O O . LYS B 1 256 ? 12.969 2.484 17.859 1 59.44 256 LYS B O 1
ATOM 7359 N N . THR B 1 257 ? 14.57 1.089 17.922 1 61.97 257 THR B N 1
ATOM 7360 C CA . THR B 1 257 ? 14.109 0.614 19.234 1 61.97 257 THR B CA 1
ATOM 7361 C C . THR B 1 257 ? 14.641 1.502 20.344 1 61.97 257 THR B C 1
ATOM 7363 O O . THR B 1 257 ? 13.992 1.666 21.375 1 61.97 257 THR B O 1
ATOM 7366 N N . GLU B 1 258 ? 15.609 2.195 20.031 1 75.62 258 GLU B N 1
ATOM 7367 C CA . GLU B 1 258 ? 16.281 2.904 21.109 1 75.62 258 GLU B CA 1
ATOM 7368 C C . GLU B 1 258 ? 15.875 4.375 21.141 1 75.62 258 GLU B C 1
ATOM 7370 O O . GLU B 1 258 ? 15.906 5.012 22.203 1 75.62 258 GLU B O 1
ATOM 7375 N N . LEU B 1 259 ? 15.367 4.824 20.078 1 88.12 259 LEU B N 1
ATOM 7376 C CA . LEU B 1 259 ? 15.047 6.246 20.031 1 88.12 259 LEU B CA 1
ATOM 7377 C C . LEU B 1 259 ? 13.539 6.461 19.969 1 88.12 259 LEU B C 1
ATOM 7379 O O . LEU B 1 259 ? 12.914 6.219 18.922 1 88.12 259 LEU B O 1
ATOM 7383 N N . LYS B 1 260 ? 13.008 6.91 21.047 1 88.88 260 LYS B N 1
ATOM 7384 C CA . LYS B 1 260 ? 11.594 7.27 21.078 1 88.88 260 LYS B CA 1
ATOM 7385 C C . LYS B 1 260 ? 11.305 8.453 20.156 1 88.88 260 LYS B C 1
ATOM 7387 O O . LYS B 1 260 ? 12.172 9.297 19.922 1 88.88 260 LYS B O 1
ATOM 7392 N N . TRP B 1 261 ? 10.094 8.445 19.703 1 91.94 261 TRP B N 1
ATOM 7393 C CA . TRP B 1 261 ? 9.703 9.531 18.797 1 91.94 261 TRP B CA 1
ATOM 7394 C C . TRP B 1 261 ? 9.945 10.883 19.453 1 91.94 261 TRP B C 1
ATOM 7396 O O . TRP B 1 261 ? 9.336 11.211 20.469 1 91.94 261 TRP B O 1
ATOM 7406 N N . GLN B 1 262 ? 10.836 11.641 18.922 1 94.88 262 GLN B N 1
ATOM 7407 C CA . GLN B 1 262 ? 11.211 13.008 19.266 1 94.88 262 GLN B CA 1
ATOM 7408 C C . GLN B 1 262 ? 11.484 13.141 20.766 1 94.88 262 GLN B C 1
ATOM 7410 O O . GLN B 1 262 ? 10.992 14.062 21.406 1 94.88 262 GLN B O 1
ATOM 7415 N N . ASN B 1 263 ? 12.164 12.133 21.297 1 92.69 263 ASN B N 1
ATOM 7416 C CA . ASN B 1 263 ? 12.648 12.133 22.672 1 92.69 263 ASN B CA 1
ATOM 7417 C C . ASN B 1 263 ? 11.5 12.289 23.672 1 92.69 263 ASN B C 1
ATOM 7419 O O . ASN B 1 263 ? 11.672 12.883 24.734 1 92.69 263 ASN B O 1
ATOM 7423 N N . SER B 1 264 ? 10.266 11.969 23.234 1 88.94 264 SER B N 1
ATOM 7424 C CA . SER B 1 264 ? 9.055 12.016 24.047 1 88.94 264 SER B CA 1
ATOM 7425 C C . SER B 1 264 ? 8.75 13.445 24.5 1 88.94 264 SER B C 1
ATOM 7427 O O . SER B 1 264 ? 8.195 13.648 25.578 1 88.94 264 SER B O 1
ATOM 7429 N N . CYS B 1 265 ? 9.258 14.32 23.719 1 87.88 265 CYS B N 1
ATOM 7430 C CA . CYS B 1 265 ? 9 15.727 24.031 1 87.88 265 CYS B CA 1
ATOM 7431 C C . CYS B 1 265 ? 7.523 16.062 23.875 1 87.88 265 CYS B C 1
ATOM 7433 O O . CYS B 1 265 ? 6.906 15.719 22.875 1 87.88 265 CYS B O 1
ATOM 7435 N N . LYS B 1 266 ? 6.988 16.734 24.766 1 81 266 LYS B N 1
ATOM 7436 C CA . LYS B 1 266 ? 5.562 17.062 24.797 1 81 266 LYS B CA 1
ATOM 7437 C C . LYS B 1 266 ? 5.191 18 23.641 1 81 266 LYS B C 1
ATOM 7439 O O . LYS B 1 266 ? 5.984 18.844 23.25 1 81 266 LYS B O 1
ATOM 7444 N N . MET B 1 267 ? 4.09 17.766 23.141 1 80.06 267 MET B N 1
ATOM 7445 C CA . MET B 1 267 ? 3.529 18.594 22.078 1 80.06 267 MET B CA 1
ATOM 7446 C C . MET B 1 267 ? 2.121 19.062 22.438 1 80.06 267 MET B C 1
ATOM 7448 O O . MET B 1 267 ? 1.326 18.281 22.969 1 80.06 267 MET B O 1
ATOM 7452 N N . PRO B 1 268 ? 1.823 20.344 22.156 1 71.19 268 PRO B N 1
ATOM 7453 C CA . PRO B 1 268 ? 0.473 20.828 22.453 1 71.19 268 PRO B CA 1
ATOM 7454 C C . PRO B 1 268 ? -0.609 20.047 21.703 1 71.19 268 PRO B C 1
ATOM 7456 O O . PRO B 1 268 ? -0.455 19.75 20.516 1 71.19 268 PRO B O 1
ATOM 7459 N N . GLY B 1 269 ? -1.637 19.703 22.406 1 75.31 269 GLY B N 1
ATOM 7460 C CA . GLY B 1 269 ? -2.795 19.062 21.812 1 75.31 269 GLY B CA 1
ATOM 7461 C C . GLY B 1 269 ? -2.668 17.562 21.719 1 75.31 269 GLY B C 1
ATOM 7462 O O . GLY B 1 269 ? -3.586 16.875 21.266 1 75.31 269 GLY B O 1
ATOM 7463 N N . VAL B 1 270 ? -1.573 17.062 22.156 1 84.81 270 VAL B N 1
ATOM 7464 C CA . VAL B 1 270 ? -1.355 15.617 22.141 1 84.81 270 VAL B CA 1
ATOM 7465 C C . VAL B 1 270 ? -1.706 15.031 23.516 1 84.81 270 VAL B C 1
ATOM 7467 O O . VAL B 1 270 ? -1.292 15.555 24.547 1 84.81 270 VAL B O 1
ATOM 7470 N N . VAL B 1 271 ? -2.439 13.906 23.516 1 86.38 271 VAL B N 1
ATOM 7471 C CA . VAL B 1 271 ? -2.963 13.422 24.781 1 86.38 271 VAL B CA 1
ATOM 7472 C C . VAL B 1 271 ? -2.434 12.016 25.062 1 86.38 271 VAL B C 1
ATOM 7474 O O . VAL B 1 271 ? -2.713 11.438 26.109 1 86.38 271 VAL B O 1
ATOM 7477 N N . THR B 1 272 ? -1.723 11.461 24.141 1 89.62 272 THR B N 1
ATOM 7478 C CA . THR B 1 272 ? -1.145 10.133 24.344 1 89.62 272 THR B CA 1
ATOM 7479 C C . THR B 1 272 ? 0.331 10.125 23.953 1 89.62 272 THR B C 1
ATOM 7481 O O . THR B 1 272 ? 0.802 11.023 23.266 1 89.62 272 THR B O 1
ATOM 7484 N N . GLU B 1 273 ? 0.985 9.133 24.484 1 90.69 273 GLU B N 1
ATOM 7485 C CA . GLU B 1 273 ? 2.281 8.805 23.891 1 90.69 273 GLU B CA 1
ATOM 7486 C C . GLU B 1 273 ? 2.117 8.164 22.516 1 90.69 273 GLU B C 1
ATOM 7488 O O . GLU B 1 273 ? 1.044 7.66 22.188 1 90.69 273 GLU B O 1
ATOM 7493 N N . PRO B 1 274 ? 3.18 8.258 21.812 1 92.88 274 PRO B N 1
ATOM 7494 C CA . PRO B 1 274 ? 3.094 7.574 20.516 1 92.88 274 PRO B CA 1
ATOM 7495 C C . PRO B 1 274 ? 2.879 6.066 20.656 1 92.88 274 PRO B C 1
ATOM 7497 O O . PRO B 1 274 ? 3.443 5.445 21.562 1 92.88 274 PRO B O 1
ATOM 7500 N N . PHE B 1 275 ? 2.064 5.508 19.844 1 93.75 275 PHE B N 1
ATOM 7501 C CA . PHE B 1 275 ? 1.858 4.062 19.828 1 93.75 275 PHE B CA 1
ATOM 7502 C C . PHE B 1 275 ? 1.66 3.553 18.406 1 93.75 275 PHE B C 1
ATOM 7504 O O . PHE B 1 275 ? 1.354 4.328 17.5 1 93.75 275 PHE B O 1
ATOM 7511 N N . GLU B 1 276 ? 1.809 2.295 18.297 1 94.62 276 GLU B N 1
ATOM 7512 C CA . GLU B 1 276 ? 1.813 1.684 16.984 1 94.62 276 GLU B CA 1
ATOM 7513 C C . GLU B 1 276 ? 0.399 1.319 16.531 1 94.62 276 GLU B C 1
ATOM 7515 O O . GLU B 1 276 ? -0.406 0.844 17.344 1 94.62 276 GLU B O 1
ATOM 7520 N N . ALA B 1 277 ? 0.082 1.569 15.289 1 96.38 277 ALA B N 1
ATOM 7521 C CA . ALA B 1 277 ? -1.128 1.119 14.602 1 96.38 277 ALA B CA 1
ATOM 7522 C C . ALA B 1 277 ? -0.789 0.404 13.297 1 96.38 277 ALA B C 1
ATOM 7524 O O . ALA B 1 277 ? 0.262 0.651 12.703 1 96.38 277 ALA B O 1
ATOM 7525 N N . LEU B 1 278 ? -1.678 -0.48 12.891 1 97.62 278 LEU B N 1
ATOM 7526 C CA . LEU B 1 278 ? -1.481 -1.275 11.68 1 97.62 278 LEU B CA 1
ATOM 7527 C C . LEU B 1 278 ? -2.326 -0.737 10.531 1 97.62 278 LEU B C 1
ATOM 7529 O O . LEU B 1 278 ? -3.531 -0.524 10.688 1 97.62 278 LEU B O 1
ATOM 7533 N N . VAL B 1 279 ? -1.689 -0.463 9.383 1 98.31 279 VAL B N 1
ATOM 7534 C CA . VAL B 1 279 ? -2.463 -0.103 8.195 1 98.31 279 VAL B CA 1
ATOM 7535 C C . VAL B 1 279 ? -3.223 -1.324 7.688 1 98.31 279 VAL B C 1
ATOM 7537 O O . VAL B 1 279 ? -2.613 -2.324 7.297 1 98.31 279 VAL B O 1
ATOM 7540 N N . VAL B 1 280 ? -4.516 -1.225 7.609 1 97.69 280 VAL B N 1
ATOM 7541 C CA . VAL B 1 280 ? -5.273 -2.436 7.312 1 97.69 280 VAL B CA 1
ATOM 7542 C C . VAL B 1 280 ? -6.051 -2.254 6.012 1 97.69 280 VAL B C 1
ATOM 7544 O O . VAL B 1 280 ? -6.562 -3.225 5.445 1 97.69 280 VAL B O 1
ATOM 7547 N N . ALA B 1 281 ? -6.125 -1.02 5.531 1 97.75 281 ALA B N 1
ATOM 7548 C CA . ALA B 1 281 ? -6.789 -0.772 4.254 1 97.75 281 ALA B CA 1
ATOM 7549 C C . ALA B 1 281 ? -6.305 0.533 3.629 1 97.75 281 ALA B C 1
ATOM 7551 O O . ALA B 1 281 ? -5.934 1.47 4.34 1 97.75 281 ALA B O 1
ATOM 7552 N N . ALA B 1 282 ? -6.289 0.668 2.365 1 98.06 282 ALA B N 1
ATOM 7553 C CA . ALA B 1 282 ? -5.996 1.861 1.574 1 98.06 282 ALA B CA 1
ATOM 7554 C C . ALA B 1 282 ? -6.75 1.84 0.249 1 98.06 282 ALA B C 1
ATOM 7556 O O . ALA B 1 282 ? -6.922 0.78 -0.359 1 98.06 282 ALA B O 1
ATOM 7557 N N . GLU B 1 283 ? -7.188 3.029 -0.226 1 97.31 283 GLU B N 1
ATOM 7558 C CA . GLU B 1 283 ? -7.957 3.039 -1.468 1 97.31 283 GLU B CA 1
ATOM 7559 C C . GLU B 1 283 ? -8.047 4.445 -2.053 1 97.31 283 GLU B C 1
ATOM 7561 O O . GLU B 1 283 ? -7.945 5.434 -1.322 1 97.31 283 GLU B O 1
ATOM 7566 N N . PHE B 1 284 ? -8.227 4.484 -3.4 1 95.88 284 PHE B N 1
ATOM 7567 C CA . PHE B 1 284 ? -8.727 5.703 -4.023 1 95.88 284 PHE B CA 1
ATOM 7568 C C . PHE B 1 284 ? -10.219 5.879 -3.75 1 95.88 284 PHE B C 1
ATOM 7570 O O . PHE B 1 284 ? -11 4.941 -3.934 1 95.88 284 PHE B O 1
ATOM 7577 N N . VAL B 1 285 ? -10.555 7.016 -3.332 1 94.44 285 VAL B N 1
ATOM 7578 C CA . VAL B 1 285 ? -11.977 7.215 -3.062 1 94.44 285 VAL B CA 1
ATOM 7579 C C . VAL B 1 285 ? -12.617 8.008 -4.203 1 94.44 285 VAL B C 1
ATOM 7581 O O . VAL B 1 285 ? -13.844 8.109 -4.289 1 94.44 285 VAL B O 1
ATOM 7584 N N . THR B 1 286 ? -11.797 8.555 -5.078 1 93 286 THR B N 1
ATOM 7585 C CA . THR B 1 286 ? -12.25 9.188 -6.309 1 93 286 THR B CA 1
ATOM 7586 C C . THR B 1 286 ? -11.633 8.5 -7.527 1 93 286 THR B C 1
ATOM 7588 O O . THR B 1 286 ? -10.773 7.629 -7.387 1 93 286 THR B O 1
ATOM 7591 N N . ASP B 1 287 ? -12.102 8.898 -8.672 1 89.44 287 ASP B N 1
ATOM 7592 C CA . ASP B 1 287 ? -11.539 8.328 -9.898 1 89.44 287 ASP B CA 1
ATOM 7593 C C . ASP B 1 287 ? -10.078 8.719 -10.062 1 89.44 287 ASP B C 1
ATOM 7595 O O . ASP B 1 287 ? -9.758 9.891 -10.266 1 89.44 287 ASP B O 1
ATOM 7599 N N . PRO B 1 288 ? -9.219 7.754 -10.023 1 90.81 288 PRO B N 1
ATOM 7600 C CA . PRO B 1 288 ? -7.793 8.07 -10.078 1 90.81 288 PRO B CA 1
ATOM 7601 C C . PRO B 1 288 ? -7.352 8.562 -11.453 1 90.81 288 PRO B C 1
ATOM 7603 O O . PRO B 1 288 ? -6.246 9.086 -11.602 1 90.81 288 PRO B O 1
ATOM 7606 N N . PHE B 1 289 ? -8.117 8.414 -12.438 1 89.12 289 PHE B N 1
ATOM 7607 C CA . PHE B 1 289 ? -7.715 8.789 -13.789 1 89.12 289 PHE B CA 1
ATOM 7608 C C . PHE B 1 289 ? -8.258 10.164 -14.156 1 89.12 289 PHE B C 1
ATOM 7610 O O . PHE B 1 289 ? -7.945 10.703 -15.219 1 89.12 289 PHE B O 1
ATOM 7617 N N . SER B 1 290 ? -9.055 10.695 -13.297 1 87.12 290 SER B N 1
ATOM 7618 C CA . SER B 1 290 ? -9.617 12.008 -13.586 1 87.12 290 SER B CA 1
ATOM 7619 C C . SER B 1 290 ? -8.578 13.109 -13.406 1 87.12 290 SER B C 1
ATOM 7621 O O . SER B 1 290 ? -7.82 13.102 -12.438 1 87.12 290 SER B O 1
ATOM 7623 N N . THR B 1 291 ? -8.547 13.992 -14.312 1 83.31 291 THR B N 1
ATOM 7624 C CA . THR B 1 291 ? -7.637 15.125 -14.211 1 83.31 291 THR B CA 1
ATOM 7625 C C . THR B 1 291 ? -8.383 16.375 -13.758 1 83.31 291 THR B C 1
ATOM 7627 O O . THR B 1 291 ? -7.777 17.438 -13.578 1 83.31 291 THR B O 1
ATOM 7630 N N . LYS B 1 292 ? -9.664 16.266 -13.492 1 80.12 292 LYS B N 1
ATOM 7631 C CA . LYS B 1 292 ? -10.508 17.422 -13.188 1 80.12 292 LYS B CA 1
ATOM 7632 C C . LYS B 1 292 ? -10.633 17.625 -11.68 1 80.12 292 LYS B C 1
ATOM 7634 O O . LYS B 1 292 ? -11.039 18.703 -11.227 1 80.12 292 LYS B O 1
ATOM 7639 N N . ILE B 1 293 ? -10.336 16.625 -11.023 1 86.12 293 ILE B N 1
ATOM 7640 C CA . ILE B 1 293 ? -10.547 16.688 -9.578 1 86.12 293 ILE B CA 1
ATOM 7641 C C . ILE B 1 293 ? -9.242 16.359 -8.852 1 86.12 293 ILE B C 1
ATOM 7643 O O . ILE B 1 293 ? -8.375 15.68 -9.398 1 86.12 293 ILE B O 1
ATOM 7647 N N . LYS B 1 294 ? -9.141 16.891 -7.645 1 88.06 294 LYS B N 1
ATOM 7648 C CA . LYS B 1 294 ? -8.055 16.453 -6.781 1 88.06 294 LYS B CA 1
ATOM 7649 C C . LYS B 1 294 ? -8.25 14.992 -6.352 1 88.06 294 LYS B C 1
ATOM 7651 O O . LYS B 1 294 ? -9.367 14.586 -6.035 1 88.06 294 LYS B O 1
ATOM 7656 N N . THR B 1 295 ? -7.223 14.336 -6.418 1 92.5 295 THR B N 1
ATOM 7657 C CA . THR B 1 295 ? -7.285 12.945 -6 1 92.5 295 THR B CA 1
ATOM 7658 C C . THR B 1 295 ? -7.527 12.836 -4.496 1 92.5 295 THR B C 1
ATOM 7660 O O . THR B 1 295 ? -6.918 13.562 -3.711 1 92.5 295 THR B O 1
ATOM 7663 N N . LYS B 1 296 ? -8.469 12.055 -4.152 1 95.25 296 LYS B N 1
ATOM 7664 C CA . LYS B 1 296 ? -8.727 11.758 -2.75 1 95.25 296 LYS B CA 1
ATOM 7665 C C . LYS B 1 296 ? -8.508 10.281 -2.449 1 95.25 296 LYS B C 1
ATOM 7667 O O . LYS B 1 296 ? -8.836 9.422 -3.268 1 95.25 296 LYS B O 1
ATOM 7672 N N . ARG B 1 297 ? -7.941 9.992 -1.307 1 96.5 297 ARG B N 1
ATOM 7673 C CA . ARG B 1 297 ? -7.621 8.625 -0.893 1 96.5 297 ARG B CA 1
ATOM 7674 C C . ARG B 1 297 ? -8.078 8.367 0.539 1 96.5 297 ARG B C 1
ATOM 7676 O O . ARG B 1 297 ? -8.523 9.281 1.229 1 96.5 297 ARG B O 1
ATOM 7683 N N . MET B 1 298 ? -8.07 7.176 0.875 1 97.06 298 MET B N 1
ATOM 7684 C CA . MET B 1 298 ? -8.461 6.73 2.209 1 97.06 298 MET B CA 1
ATOM 7685 C C . MET B 1 298 ? -7.441 5.738 2.766 1 97.06 298 MET B C 1
ATOM 7687 O O . MET B 1 298 ? -6.91 4.906 2.027 1 97.06 298 MET B O 1
ATOM 7691 N N . ILE B 1 299 ? -7.176 5.801 4.012 1 97.88 299 ILE B N 1
ATOM 7692 C CA . ILE B 1 299 ? -6.383 4.82 4.746 1 97.88 299 ILE B CA 1
ATOM 7693 C C . ILE B 1 299 ? -7.113 4.422 6.027 1 97.88 299 ILE B C 1
ATOM 7695 O O . ILE B 1 299 ? -7.77 5.25 6.66 1 97.88 299 ILE B O 1
ATOM 7699 N N . THR B 1 300 ? -7.098 3.178 6.375 1 97.69 300 THR B N 1
ATOM 7700 C CA . THR B 1 300 ? -7.633 2.691 7.641 1 97.69 300 THR B CA 1
ATOM 7701 C C . THR B 1 300 ? -6.527 2.074 8.492 1 97.69 300 THR B C 1
ATOM 7703 O O . THR B 1 300 ? -5.73 1.273 8 1 97.69 300 THR B O 1
ATOM 7706 N N . VAL B 1 301 ? -6.496 2.445 9.711 1 97.12 301 VAL B N 1
ATOM 7707 C CA . VAL B 1 301 ? -5.52 1.878 10.633 1 97.12 301 VAL B CA 1
ATOM 7708 C C . VAL B 1 301 ? -6.242 1.111 11.742 1 97.12 301 VAL B C 1
ATOM 7710 O O . VAL B 1 301 ? -7.383 1.437 12.086 1 97.12 301 VAL B O 1
ATOM 7713 N N . ASP B 1 302 ? -5.648 0.075 12.195 1 96.69 302 ASP B N 1
ATOM 7714 C CA . ASP B 1 302 ? -6.117 -0.745 13.305 1 96.69 302 ASP B CA 1
ATOM 7715 C C . ASP B 1 302 ? -5.211 -0.584 14.523 1 96.69 302 ASP B C 1
ATOM 7717 O O . ASP B 1 302 ? -4.016 -0.872 14.453 1 96.69 302 ASP B O 1
ATOM 7721 N N . PHE B 1 303 ? -5.773 -0.193 15.656 1 95.12 303 PHE B N 1
ATOM 7722 C CA . PHE B 1 303 ? -5.008 0.112 16.859 1 95.12 303 PHE B CA 1
ATOM 7723 C C . PHE B 1 303 ? -4.684 -1.16 17.625 1 95.12 303 PHE B C 1
ATOM 7725 O O . PHE B 1 303 ? -3.881 -1.137 18.562 1 95.12 303 PHE B O 1
ATOM 7732 N N . GLY B 1 304 ? -5.266 -2.248 17.281 1 91.62 304 GLY B N 1
ATOM 7733 C CA . GLY B 1 304 ? -5.062 -3.488 18 1 91.62 304 GLY B CA 1
ATOM 7734 C C . GLY B 1 304 ? -5.289 -3.344 19.5 1 91.62 304 GLY B C 1
ATOM 7735 O O . GLY B 1 304 ? -6.324 -2.832 19.938 1 91.62 304 GLY B O 1
ATOM 7736 N N . GLU B 1 305 ? -4.324 -3.734 20.234 1 89.56 305 GLU B N 1
ATOM 7737 C CA . GLU B 1 305 ? -4.414 -3.676 21.688 1 89.56 305 GLU B CA 1
ATOM 7738 C C . GLU B 1 305 ? -4.328 -2.238 22.188 1 89.56 305 GLU B C 1
ATOM 7740 O O . GLU B 1 305 ? -4.746 -1.94 23.312 1 89.56 305 GLU B O 1
ATOM 7745 N N . ASN B 1 306 ? -3.852 -1.432 21.359 1 90.81 306 ASN B N 1
ATOM 7746 C CA . ASN B 1 306 ? -3.676 -0.037 21.75 1 90.81 306 ASN B CA 1
ATOM 7747 C C . ASN B 1 306 ? -4.98 0.748 21.625 1 90.81 306 ASN B C 1
ATOM 7749 O O . ASN B 1 306 ? -5.031 1.93 21.969 1 90.81 306 ASN B O 1
ATOM 7753 N N . ALA B 1 307 ? -6.039 0.1 21.172 1 88.75 307 ALA B N 1
ATOM 7754 C CA . ALA B 1 307 ? -7.328 0.766 21.016 1 88.75 307 ALA B CA 1
ATOM 7755 C C . ALA B 1 307 ? -7.781 1.391 22.328 1 88.75 307 ALA B C 1
ATOM 7757 O O . ALA B 1 307 ? -8.43 2.438 22.344 1 88.75 307 ALA B O 1
ATOM 7758 N N . LYS B 1 308 ? -7.41 0.754 23.375 1 84.62 308 LYS B N 1
ATOM 7759 C CA . LYS B 1 308 ? -7.805 1.235 24.688 1 84.62 308 LYS B CA 1
ATOM 7760 C C . LYS B 1 308 ? -7.141 2.572 25.016 1 84.62 308 LYS B C 1
ATOM 7762 O O . LYS B 1 308 ? -7.652 3.348 25.828 1 84.62 308 LYS B O 1
ATOM 7767 N N . ASN B 1 309 ? -6.109 2.83 24.344 1 80.94 309 ASN B N 1
ATOM 7768 C CA . ASN B 1 309 ? -5.355 4.055 24.594 1 80.94 309 ASN B CA 1
ATOM 7769 C C . ASN B 1 309 ? -6.012 5.262 23.938 1 80.94 309 ASN B C 1
ATOM 7771 O O . ASN B 1 309 ? -5.707 6.402 24.281 1 80.94 309 ASN B O 1
ATOM 7775 N N . LEU B 1 310 ? -6.836 4.898 22.969 1 81.94 310 LEU B N 1
ATOM 7776 C CA . LEU B 1 310 ? -7.438 5.988 22.219 1 81.94 310 LEU B CA 1
ATOM 7777 C C . LEU B 1 310 ? -8.945 6.027 22.422 1 81.94 310 LEU B C 1
ATOM 7779 O O . LEU B 1 310 ? -9.656 5.086 22.062 1 81.94 310 LEU B O 1
ATOM 7783 N N . GLN B 1 311 ? -9.445 6.758 23.359 1 77.69 311 GLN B N 1
ATOM 7784 C CA . GLN B 1 311 ? -10.883 6.996 23.438 1 77.69 311 GLN B CA 1
ATOM 7785 C C . GLN B 1 311 ? -11.297 8.18 22.562 1 77.69 311 GLN B C 1
ATOM 7787 O O . GLN B 1 311 ? -10.797 9.289 22.75 1 77.69 311 GLN B O 1
ATOM 7792 N N . TYR B 1 312 ? -12.008 7.883 21.5 1 83.75 312 TYR B N 1
ATOM 7793 C CA . TYR B 1 312 ? -12.367 8.977 20.609 1 83.75 312 TYR B CA 1
ATOM 7794 C C . TYR B 1 312 ? -13.867 9.016 20.359 1 83.75 312 TYR B C 1
ATOM 7796 O O . TYR B 1 312 ? -14.57 8.023 20.594 1 83.75 312 TYR B O 1
ATOM 7804 N N . GLU B 1 313 ? -14.312 10.133 20.016 1 90.5 313 GLU B N 1
ATOM 7805 C CA . GLU B 1 313 ? -15.688 10.398 19.609 1 90.5 313 GLU B CA 1
ATOM 7806 C C . GLU B 1 313 ? -15.75 10.844 18.156 1 90.5 313 GLU B C 1
ATOM 7808 O O . GLU B 1 313 ? -14.734 11.258 17.578 1 90.5 313 GLU B O 1
ATOM 7813 N N . PRO B 1 314 ? -16.984 10.719 17.547 1 93.94 314 PRO B N 1
ATOM 7814 C CA . PRO B 1 314 ? -17.094 11.188 16.156 1 93.94 314 PRO B CA 1
ATOM 7815 C C . PRO B 1 314 ? -16.672 12.641 15.992 1 93.94 314 PRO B C 1
ATOM 7817 O O . PRO B 1 314 ? -17.078 13.5 16.781 1 93.94 314 PRO B O 1
ATOM 7820 N N . GLY B 1 315 ? -15.844 12.867 15.047 1 91.62 315 GLY B N 1
ATOM 7821 C CA . GLY B 1 315 ? -15.344 14.211 14.812 1 91.62 315 GLY B CA 1
ATOM 7822 C C . GLY B 1 315 ? -13.914 14.406 15.289 1 91.62 315 GLY B C 1
ATOM 7823 O O . GLY B 1 315 ? -13.234 15.328 14.844 1 91.62 315 GLY B O 1
ATOM 7824 N N . ASP B 1 316 ? -13.438 13.539 16.125 1 91 316 ASP B N 1
ATOM 7825 C CA . ASP B 1 316 ? -12.078 13.633 16.641 1 91 316 ASP B CA 1
ATOM 7826 C C . ASP B 1 316 ? -11.055 13.281 15.555 1 91 316 ASP B C 1
ATOM 7828 O O . ASP B 1 316 ? -11.391 12.648 14.562 1 91 316 ASP B O 1
ATOM 7832 N N . ALA B 1 317 ? -9.844 13.797 15.812 1 92.38 317 ALA B N 1
ATOM 7833 C CA . ALA B 1 317 ? -8.734 13.531 14.898 1 92.38 317 ALA B CA 1
ATOM 7834 C C . ALA B 1 317 ? -7.605 12.789 15.602 1 92.38 317 ALA B C 1
ATOM 7836 O O . ALA B 1 317 ? -7.543 12.766 16.828 1 92.38 317 ALA B O 1
ATOM 7837 N N . ILE B 1 318 ? -6.781 12.125 14.875 1 93.69 318 ILE B N 1
ATOM 7838 C CA . ILE B 1 318 ? -5.547 11.523 15.375 1 93.69 318 ILE B CA 1
ATOM 7839 C C . ILE B 1 318 ? -4.352 12.109 14.633 1 93.69 318 ILE B C 1
ATOM 7841 O O . ILE B 1 318 ? -4.492 12.609 13.508 1 93.69 318 ILE B O 1
ATOM 7845 N N . TYR B 1 319 ? -3.254 12.062 15.32 1 94.38 319 TYR B N 1
ATOM 7846 C CA . TYR B 1 319 ? -2.018 12.531 14.703 1 94.38 319 TYR B CA 1
ATOM 7847 C C . TYR B 1 319 ? -1.221 11.375 14.117 1 94.38 319 TYR B C 1
ATOM 7849 O O . TYR B 1 319 ? -1.073 10.328 14.758 1 94.38 319 TYR B O 1
ATOM 7857 N N . PHE B 1 320 ? -0.744 11.508 12.938 1 96.81 320 PHE B N 1
ATOM 7858 C CA . PHE B 1 320 ? 0.278 10.617 12.398 1 96.81 320 PHE B CA 1
ATOM 7859 C C . PHE B 1 320 ? 1.669 11.203 12.602 1 96.81 320 PHE B C 1
ATOM 7861 O O . PHE B 1 320 ? 1.889 12.391 12.359 1 96.81 320 PHE B O 1
ATOM 7868 N N . CYS B 1 321 ? 2.588 10.398 13.102 1 97.06 321 CYS B N 1
ATOM 7869 C CA . CYS B 1 321 ? 3.998 10.766 13.133 1 97.06 321 CYS B CA 1
ATOM 7870 C C . CYS B 1 321 ? 4.645 10.562 11.766 1 97.06 321 CYS B C 1
ATOM 7872 O O . CYS B 1 321 ? 5.125 9.469 11.461 1 97.06 321 CYS B O 1
ATOM 7874 N N . VAL B 1 322 ? 4.766 11.609 11.023 1 97.19 322 VAL B N 1
ATOM 7875 C CA . VAL B 1 322 ? 5.168 11.539 9.625 1 97.19 322 VAL B CA 1
ATOM 7876 C C . VAL B 1 322 ? 6.668 11.82 9.5 1 97.19 322 VAL B C 1
ATOM 7878 O O . VAL B 1 322 ? 7.141 12.883 9.898 1 97.19 322 VAL B O 1
ATOM 7881 N N . PRO B 1 323 ? 7.457 10.945 8.992 1 97.56 323 PRO B N 1
ATOM 7882 C CA . PRO B 1 323 ? 8.883 11.188 8.781 1 97.56 323 PRO B CA 1
ATOM 7883 C C . PRO B 1 323 ? 9.164 11.992 7.516 1 97.56 323 PRO B C 1
ATOM 7885 O O . PRO B 1 323 ? 8.344 12 6.594 1 97.56 323 PRO B O 1
ATOM 7888 N N . ASN B 1 324 ? 10.289 12.664 7.527 1 97.69 324 ASN B N 1
ATOM 7889 C CA . ASN B 1 324 ? 10.766 13.266 6.285 1 97.69 324 ASN B CA 1
ATOM 7890 C C . ASN B 1 324 ? 11.18 12.203 5.273 1 97.69 324 ASN B C 1
ATOM 7892 O O . ASN B 1 324 ? 11.641 11.125 5.648 1 97.69 324 ASN B O 1
ATOM 7896 N N . PRO B 1 325 ? 11 12.531 3.963 1 96.62 325 PRO B N 1
ATOM 7897 C CA . PRO B 1 325 ? 11.406 11.562 2.945 1 96.62 325 PRO B CA 1
ATOM 7898 C C . PRO B 1 325 ? 12.906 11.305 2.941 1 96.62 325 PRO B C 1
ATOM 7900 O O . PRO B 1 325 ? 13.703 12.242 3.057 1 96.62 325 PRO B O 1
ATOM 7903 N N . ALA B 1 326 ? 13.289 10.07 2.766 1 95.19 326 ALA B N 1
ATOM 7904 C CA . ALA B 1 326 ? 14.688 9.648 2.807 1 95.19 326 ALA B CA 1
ATOM 7905 C C . ALA B 1 326 ? 15.508 10.391 1.757 1 95.19 326 ALA B C 1
ATOM 7907 O O . ALA B 1 326 ? 16.641 10.797 2.023 1 95.19 326 ALA B O 1
ATOM 7908 N N . ALA B 1 327 ? 14.969 10.57 0.599 1 95.19 327 ALA B N 1
ATOM 7909 C CA . ALA B 1 327 ? 15.703 11.219 -0.483 1 95.19 327 ALA B CA 1
ATOM 7910 C C . ALA B 1 327 ? 16.078 12.656 -0.115 1 95.19 327 ALA B C 1
ATOM 7912 O O . ALA B 1 327 ? 17.188 13.109 -0.399 1 95.19 327 ALA B O 1
ATOM 7913 N N . GLU B 1 328 ? 15.141 13.336 0.445 1 97.19 328 GLU B N 1
ATOM 7914 C CA . GLU B 1 328 ? 15.391 14.719 0.85 1 97.19 328 GLU B CA 1
ATOM 7915 C C . GLU B 1 328 ? 16.391 14.781 1.999 1 97.19 328 GLU B C 1
ATOM 7917 O O . GLU B 1 328 ? 17.297 15.633 2.002 1 97.19 328 GLU B O 1
ATOM 7922 N N . VAL B 1 329 ? 16.266 13.914 2.949 1 97.75 329 VAL B N 1
ATOM 7923 C CA . VAL B 1 329 ? 17.172 13.859 4.09 1 97.75 329 VAL B CA 1
ATOM 7924 C C . VAL B 1 329 ? 18.594 13.555 3.605 1 97.75 329 VAL B C 1
ATOM 7926 O O . VAL B 1 329 ? 19.547 14.219 4.012 1 97.75 329 VAL B O 1
ATOM 7929 N N . ASN B 1 330 ? 18.688 12.555 2.75 1 95.75 330 ASN B N 1
ATOM 7930 C CA . ASN B 1 330 ? 19.984 12.188 2.211 1 95.75 330 ASN B CA 1
ATOM 7931 C C . ASN B 1 330 ? 20.641 13.352 1.468 1 95.75 330 ASN B C 1
ATOM 7933 O O . ASN B 1 330 ? 21.844 13.586 1.604 1 95.75 330 ASN B O 1
ATOM 7937 N N . PHE B 1 331 ? 19.906 14.008 0.738 1 96.81 331 PHE B N 1
ATOM 7938 C CA . PHE B 1 331 ? 20.422 15.156 -0.002 1 96.81 331 PHE B CA 1
ATOM 7939 C C . PHE B 1 331 ? 20.969 16.219 0.949 1 96.81 331 PHE B C 1
ATOM 7941 O O . PHE B 1 331 ? 22.094 16.703 0.754 1 96.81 331 PHE B O 1
ATOM 7948 N N . ILE B 1 332 ? 20.203 16.547 1.925 1 98 332 ILE B N 1
ATOM 7949 C CA . ILE B 1 332 ? 20.594 17.594 2.869 1 98 332 ILE B CA 1
ATOM 7950 C C . ILE B 1 332 ? 21.859 17.156 3.611 1 98 332 ILE B C 1
ATOM 7952 O O . ILE B 1 332 ? 22.797 17.938 3.752 1 98 332 ILE B O 1
ATOM 7956 N N . LEU B 1 333 ? 21.859 15.945 4.078 1 96.38 333 LEU B N 1
ATOM 7957 C CA . LEU B 1 333 ? 23.016 15.445 4.812 1 96.38 333 LEU B CA 1
ATOM 7958 C C . LEU B 1 333 ? 24.25 15.406 3.918 1 96.38 333 LEU B C 1
ATOM 7960 O O . LEU B 1 333 ? 25.375 15.656 4.383 1 96.38 333 LEU B O 1
ATOM 7964 N N . LYS B 1 334 ? 24.078 15.047 2.713 1 95.44 334 LYS B N 1
ATOM 7965 C CA . LYS B 1 334 ? 25.188 15.086 1.757 1 95.44 334 LYS B CA 1
ATOM 7966 C C . LYS B 1 334 ? 25.719 16.516 1.597 1 95.44 334 LYS B C 1
ATOM 7968 O O . LYS B 1 334 ? 26.938 16.719 1.603 1 95.44 334 LYS B O 1
ATOM 7973 N N . ARG B 1 335 ? 24.797 17.438 1.398 1 96.12 335 ARG B N 1
ATOM 7974 C CA . ARG B 1 335 ? 25.172 18.844 1.253 1 96.12 335 ARG B CA 1
ATOM 7975 C C . ARG B 1 335 ? 25.969 19.328 2.465 1 96.12 335 ARG B C 1
ATOM 7977 O O . ARG B 1 335 ? 26.859 20.156 2.334 1 96.12 335 ARG B O 1
ATOM 7984 N N . CYS B 1 336 ? 25.625 18.797 3.605 1 96.12 336 CYS B N 1
ATOM 7985 C CA . CYS B 1 336 ? 26.312 19.156 4.84 1 96.12 336 CYS B CA 1
ATOM 7986 C C . CYS B 1 336 ? 27.625 18.406 4.961 1 96.12 336 CYS B C 1
ATOM 7988 O O . CYS B 1 336 ? 28.438 18.688 5.852 1 96.12 336 CYS B O 1
ATOM 7990 N N . GLY B 1 337 ? 27.844 17.391 4.117 1 92.12 337 GLY B N 1
ATOM 7991 C CA . GLY B 1 337 ? 29.078 16.625 4.121 1 92.12 337 GLY B CA 1
ATOM 7992 C C . GLY B 1 337 ? 29.109 15.531 5.164 1 92.12 337 GLY B C 1
ATOM 7993 O O . GLY B 1 337 ? 30.172 15.062 5.555 1 92.12 337 GLY B O 1
ATOM 7994 N N . VAL B 1 338 ? 27.953 15.102 5.617 1 93.5 338 VAL B N 1
ATOM 7995 C CA . VAL B 1 338 ? 27.953 14.172 6.742 1 93.5 338 VAL B CA 1
ATOM 7996 C C . VAL B 1 338 ? 27.125 12.93 6.391 1 93.5 338 VAL B C 1
ATOM 7998 O O . VAL B 1 338 ? 26.812 12.117 7.262 1 93.5 338 VAL B O 1
ATOM 8001 N N . LEU B 1 339 ? 26.719 12.695 5.18 1 92.06 339 LEU B N 1
ATOM 8002 C CA . LEU B 1 339 ? 25.891 11.57 4.758 1 92.06 339 LEU B CA 1
ATOM 8003 C C . LEU B 1 339 ? 26.547 10.242 5.117 1 92.06 339 LEU B C 1
ATOM 8005 O O . LEU B 1 339 ? 25.891 9.328 5.617 1 92.06 339 LEU B O 1
ATOM 8009 N N . PRO B 1 340 ? 27.859 10.078 4.949 1 86.31 340 PRO B N 1
ATOM 8010 C CA . PRO B 1 340 ? 28.5 8.789 5.215 1 86.31 340 PRO B CA 1
ATOM 8011 C C . PRO B 1 340 ? 28.438 8.391 6.688 1 86.31 340 PRO B C 1
ATOM 8013 O O . PRO B 1 340 ? 28.531 7.207 7.02 1 86.31 340 PRO B O 1
ATOM 8016 N N . ILE B 1 341 ? 28.312 9.367 7.555 1 89.12 341 ILE B N 1
ATOM 8017 C CA . ILE B 1 341 ? 28.359 9.078 8.984 1 89.12 341 ILE B CA 1
ATOM 8018 C C . ILE B 1 341 ? 26.984 9.32 9.602 1 89.12 341 ILE B C 1
ATOM 8020 O O . ILE B 1 341 ? 26.875 9.492 10.812 1 89.12 341 ILE B O 1
ATOM 8024 N N . ALA B 1 342 ? 25.984 9.406 8.773 1 92.12 342 ALA B N 1
ATOM 8025 C CA . ALA B 1 342 ? 24.656 9.82 9.219 1 92.12 342 ALA B CA 1
ATOM 8026 C C . ALA B 1 342 ? 24.047 8.781 10.148 1 92.12 342 ALA B C 1
ATOM 8028 O O . ALA B 1 342 ? 23.141 9.102 10.93 1 92.12 342 ALA B O 1
ATOM 8029 N N . ASP B 1 343 ? 24.5 7.527 10.094 1 89.81 343 ASP B N 1
ATOM 8030 C CA . ASP B 1 343 ? 23.875 6.445 10.859 1 89.81 343 ASP B CA 1
ATOM 8031 C C . ASP B 1 343 ? 24.734 6.086 12.078 1 89.81 343 ASP B C 1
ATOM 8033 O O . ASP 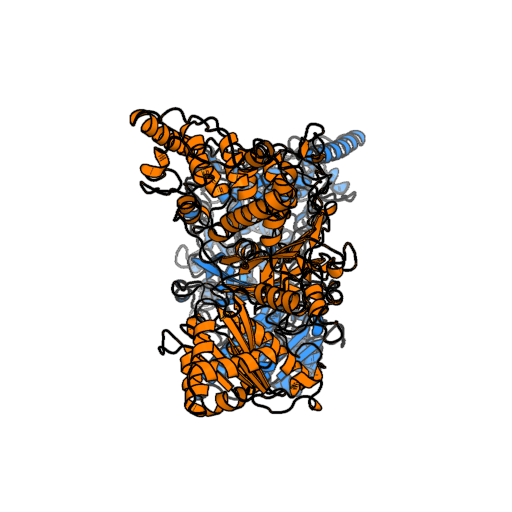B 1 343 ? 24.391 5.184 12.836 1 89.81 343 ASP B O 1
ATOM 8037 N N . GLN B 1 344 ? 25.797 6.797 12.258 1 88.44 344 GLN B N 1
ATOM 8038 C CA . GLN B 1 344 ? 26.672 6.562 13.398 1 88.44 344 GLN B CA 1
ATOM 8039 C C . GLN B 1 344 ? 26.141 7.266 14.648 1 88.44 344 GLN B C 1
ATOM 8041 O O . GLN B 1 344 ? 25.328 8.188 14.555 1 88.44 344 GLN B O 1
ATOM 8046 N N . LEU B 1 345 ? 26.609 6.754 15.734 1 91.19 345 LEU B N 1
ATOM 8047 C CA . LEU B 1 345 ? 26.219 7.359 17 1 91.19 345 LEU B CA 1
ATOM 8048 C C . LEU B 1 345 ? 26.703 8.805 17.094 1 91.19 345 LEU B C 1
ATOM 8050 O O . LEU B 1 345 ? 27.875 9.086 16.844 1 91.19 345 LEU B O 1
ATOM 8054 N N . CYS B 1 346 ? 25.797 9.633 17.312 1 93.12 346 CYS B N 1
ATOM 8055 C CA . CYS B 1 346 ? 26.047 11.07 17.422 1 93.12 346 CYS B CA 1
ATOM 8056 C C . CYS B 1 346 ? 25.656 11.586 18.797 1 93.12 346 CYS B C 1
ATOM 8058 O O . CYS B 1 346 ? 24.547 11.32 19.266 1 93.12 346 CYS B O 1
ATOM 8060 N N . GLU B 1 347 ? 26.516 12.266 19.391 1 92.38 347 GLU B N 1
ATOM 8061 C CA . GLU B 1 347 ? 26.234 12.93 20.672 1 92.38 347 GLU B CA 1
ATOM 8062 C C . GLU B 1 347 ? 26.078 14.438 20.484 1 92.38 347 GLU B C 1
ATOM 8064 O O . GLU B 1 347 ? 26.984 15.102 19.969 1 92.38 347 GLU B O 1
ATOM 8069 N N . LEU B 1 348 ? 24.969 14.914 20.859 1 94.06 348 LEU B N 1
ATOM 8070 C CA . LEU B 1 348 ? 24.688 16.344 20.797 1 94.06 348 LEU B CA 1
ATOM 8071 C C . LEU B 1 348 ? 24.906 17 22.156 1 94.06 348 LEU B C 1
ATOM 8073 O O . LEU B 1 348 ? 24.5 16.453 23.172 1 94.06 348 LEU B O 1
ATOM 8077 N N . SER B 1 349 ? 25.578 18.078 22.141 1 92.38 349 SER B N 1
ATOM 8078 C CA . SER B 1 349 ? 25.844 18.828 23.359 1 92.38 349 SER B CA 1
ATOM 8079 C C . SER B 1 349 ? 25.938 20.328 23.094 1 92.38 349 SER B C 1
ATOM 8081 O O . SER B 1 349 ? 25.984 20.75 21.922 1 92.38 349 SER B O 1
ATOM 8083 N N . ILE B 1 350 ? 25.891 21.047 24.125 1 91.06 350 ILE B N 1
ATOM 8084 C CA . ILE B 1 350 ? 26.078 22.484 24 1 91.06 350 ILE B CA 1
ATOM 8085 C C . ILE B 1 350 ? 27.547 22.812 23.812 1 91.06 350 ILE B C 1
ATOM 8087 O O . ILE B 1 350 ? 28.406 22.281 24.516 1 91.06 350 ILE B O 1
ATOM 8091 N N . ASP B 1 351 ? 27.781 23.672 22.812 1 87.88 351 ASP B N 1
ATOM 8092 C CA . ASP B 1 351 ? 29.141 24.125 22.594 1 87.88 351 ASP B CA 1
ATOM 8093 C C . ASP B 1 351 ? 29.672 24.906 23.797 1 87.88 351 ASP B C 1
ATOM 8095 O O . ASP B 1 351 ? 29.062 25.891 24.203 1 87.88 351 ASP B O 1
ATOM 8099 N N . LYS B 1 352 ? 30.812 24.562 24.297 1 84.81 352 LYS B N 1
ATOM 8100 C CA . LYS B 1 352 ? 31.391 25.203 25.469 1 84.81 352 LYS B CA 1
ATOM 8101 C C . LYS B 1 352 ? 31.797 26.641 25.156 1 84.81 352 LYS B C 1
ATOM 8103 O O . LYS B 1 352 ? 31.828 27.5 26.047 1 84.81 352 LYS B O 1
ATOM 8108 N N . LYS B 1 353 ? 32.031 26.922 23.938 1 84.69 353 LYS B N 1
ATOM 8109 C CA . LYS B 1 353 ? 32.5 28.234 23.516 1 84.69 353 LYS B CA 1
ATOM 8110 C C . LYS B 1 353 ? 31.359 29.141 23.094 1 84.69 353 LYS B C 1
ATOM 8112 O O . LYS B 1 353 ? 31.578 30.25 22.641 1 84.69 353 LYS B O 1
ATOM 8117 N N . THR B 1 354 ? 30.125 28.641 23.312 1 85.31 354 THR B N 1
ATOM 8118 C CA . THR B 1 354 ? 28.984 29.422 22.828 1 85.31 354 THR B CA 1
ATOM 8119 C C . THR B 1 354 ? 28.844 30.703 23.641 1 85.31 354 THR B C 1
ATOM 8121 O O . THR B 1 354 ? 29.141 30.734 24.844 1 85.31 354 THR B O 1
ATOM 8124 N N . GLU B 1 355 ? 28.453 31.781 22.969 1 73.5 355 GLU B N 1
ATOM 8125 C CA . GLU B 1 355 ? 28.156 33.062 23.625 1 73.5 355 GLU B CA 1
ATOM 8126 C C . GLU B 1 355 ? 26.672 33.219 23.891 1 73.5 355 GLU B C 1
ATOM 8128 O O . GLU B 1 355 ? 26.234 34.219 24.484 1 73.5 355 GLU B O 1
ATOM 8133 N N . LYS B 1 356 ? 26 32.219 23.453 1 77.94 356 LYS B N 1
ATOM 8134 C CA . LYS B 1 356 ? 24.562 32.25 23.688 1 77.94 356 LYS B CA 1
ATOM 8135 C C . LYS B 1 356 ? 24.234 32.031 25.156 1 77.94 356 LYS B C 1
ATOM 8137 O O . LYS B 1 356 ? 24.703 31.078 25.766 1 77.94 356 LYS B O 1
ATOM 8142 N N . ILE B 1 357 ? 23.406 32.938 25.672 1 69 357 ILE B N 1
ATOM 8143 C CA . ILE B 1 357 ? 23.016 32.844 27.078 1 69 357 ILE B CA 1
ATOM 8144 C C . ILE B 1 357 ? 21.938 31.766 27.25 1 69 357 ILE B C 1
ATOM 8146 O O . ILE B 1 357 ? 20.984 31.703 26.469 1 69 357 ILE B O 1
ATOM 8150 N N . ASN B 1 358 ? 22.047 30.812 28.219 1 69.75 358 ASN B N 1
ATOM 8151 C CA . ASN B 1 358 ? 21.109 29.75 28.578 1 69.75 358 ASN B CA 1
ATOM 8152 C C . ASN B 1 358 ? 20.828 28.844 27.391 1 69.75 358 ASN B C 1
ATOM 8154 O O . ASN B 1 358 ? 19.672 28.578 27.062 1 69.75 358 ASN B O 1
ATOM 8158 N N . ALA B 1 359 ? 21.875 28.531 26.688 1 78.5 359 ALA B N 1
ATOM 8159 C CA . ALA B 1 359 ? 21.766 27.594 25.562 1 78.5 359 ALA B CA 1
ATOM 8160 C C . ALA B 1 359 ? 21.328 26.219 26.047 1 78.5 359 ALA B C 1
ATOM 8162 O O . ALA B 1 359 ? 21.828 25.719 27.062 1 78.5 359 ALA B O 1
ATOM 8163 N N . GLN B 1 360 ? 20.281 25.703 25.469 1 82.56 360 GLN B N 1
ATOM 8164 C CA . GLN B 1 360 ? 19.781 24.359 25.781 1 82.56 360 GLN B CA 1
ATOM 8165 C C . GLN B 1 360 ? 19.531 23.547 24.516 1 82.56 360 GLN B C 1
ATOM 8167 O O . GLN B 1 360 ? 19.156 24.109 23.484 1 82.56 360 GLN B O 1
ATOM 8172 N N . LEU B 1 361 ? 19.75 22.281 24.688 1 88.06 361 LEU B N 1
ATOM 8173 C CA . LEU B 1 361 ? 19.391 21.391 23.578 1 88.06 361 LEU B CA 1
ATOM 8174 C C . LEU B 1 361 ? 17.875 21.375 23.375 1 88.06 361 LEU B C 1
ATOM 8176 O O . LEU B 1 361 ? 17.109 21.344 24.344 1 88.06 361 LEU B O 1
ATOM 8180 N N . PRO B 1 362 ? 17.453 21.438 22.141 1 85.31 362 PRO B N 1
ATOM 8181 C CA . PRO B 1 362 ? 16 21.297 21.922 1 85.31 362 PRO B CA 1
ATOM 8182 C C . PRO B 1 362 ? 15.445 20.016 22.516 1 85.31 362 PRO B C 1
ATOM 8184 O O . PRO B 1 362 ? 16.047 18.938 22.375 1 85.31 362 PRO B O 1
ATOM 8187 N N . GLY B 1 363 ? 14.336 20.062 23.141 1 87.31 363 GLY B N 1
ATOM 8188 C CA . GLY B 1 363 ? 13.758 18.938 23.844 1 87.31 363 GLY B CA 1
ATOM 8189 C C . GLY B 1 363 ? 13.375 17.797 22.938 1 87.31 363 GLY B C 1
ATOM 8190 O O . GLY B 1 363 ? 13.344 16.641 23.359 1 87.31 363 GLY B O 1
ATOM 8191 N N . HIS B 1 364 ? 13.102 18.047 21.703 1 92.69 364 HIS B N 1
ATOM 8192 C CA . HIS B 1 364 ? 12.594 17.031 20.781 1 92.69 364 HIS B CA 1
ATOM 8193 C C . HIS B 1 364 ? 13.734 16.266 20.125 1 92.69 364 HIS B C 1
ATOM 8195 O O . HIS B 1 364 ? 13.5 15.344 19.344 1 92.69 364 HIS B O 1
ATOM 8201 N N . VAL B 1 365 ? 14.969 16.578 20.453 1 94.31 365 VAL B N 1
ATOM 8202 C CA . VAL B 1 365 ? 16.125 15.859 19.922 1 94.31 365 VAL B CA 1
ATOM 8203 C C . VAL B 1 365 ? 16.812 15.086 21.031 1 94.31 365 VAL B C 1
ATOM 8205 O O . VAL B 1 365 ? 16.969 15.594 22.141 1 94.31 365 VAL B O 1
ATOM 8208 N N . HIS B 1 366 ? 17.234 13.852 20.734 1 93.56 366 HIS B N 1
ATOM 8209 C CA . HIS B 1 366 ? 17.969 13.039 21.703 1 93.56 366 HIS B CA 1
ATOM 8210 C C . HIS B 1 366 ? 19.406 13.516 21.844 1 93.56 366 HIS B C 1
ATOM 8212 O O . HIS B 1 366 ? 20.016 13.969 20.875 1 93.56 366 HIS B O 1
ATOM 8218 N N . LYS B 1 367 ? 19.844 13.375 23.094 1 92.62 367 LYS B N 1
ATOM 8219 C CA . LYS B 1 367 ? 21.266 13.648 23.312 1 92.62 367 LYS B CA 1
ATOM 8220 C C . LYS B 1 367 ? 22.141 12.656 22.547 1 92.62 367 LYS B C 1
ATOM 8222 O O . LYS B 1 367 ? 23.125 13.047 21.922 1 92.62 367 LYS B O 1
ATOM 8227 N N . GLU B 1 368 ? 21.766 11.438 22.734 1 92.56 368 GLU B N 1
ATOM 8228 C CA . GLU B 1 368 ? 22.391 10.375 21.953 1 92.56 368 GLU B CA 1
ATOM 8229 C C . GLU B 1 368 ? 21.484 9.914 20.812 1 92.56 368 GLU B C 1
ATOM 8231 O O . GLU B 1 368 ? 20.406 9.383 21.062 1 92.56 368 GLU B O 1
ATOM 8236 N N . THR B 1 369 ? 21.969 10.07 19.609 1 94.44 369 THR B N 1
ATOM 8237 C CA . THR B 1 369 ? 21.109 9.852 18.453 1 94.44 369 THR B CA 1
ATOM 8238 C C . THR B 1 369 ? 21.953 9.57 17.219 1 94.44 369 THR B C 1
ATOM 8240 O O . THR B 1 369 ? 23.109 9.133 17.312 1 94.44 369 THR B O 1
ATOM 8243 N N . THR B 1 370 ? 21.406 9.578 16.109 1 93.62 370 THR B N 1
ATOM 8244 C CA . THR B 1 370 ? 22.062 9.648 14.805 1 93.62 370 THR B CA 1
ATOM 8245 C C . THR B 1 370 ? 21.578 10.859 14.016 1 93.62 370 THR B C 1
ATOM 8247 O O . THR B 1 370 ? 20.453 11.32 14.203 1 93.62 370 THR B O 1
ATOM 8250 N N . LEU B 1 371 ? 22.438 11.391 13.188 1 94.94 371 LEU B N 1
ATOM 8251 C CA . LEU B 1 371 ? 22.031 12.531 12.367 1 94.94 371 LEU B CA 1
ATOM 8252 C C . LEU B 1 371 ? 20.859 12.172 11.477 1 94.94 371 LEU B C 1
ATOM 8254 O O . LEU B 1 371 ? 19.953 12.992 11.289 1 94.94 371 LEU B O 1
ATOM 8258 N N . ARG B 1 372 ? 20.844 10.977 11.023 1 94.38 372 ARG B N 1
ATOM 8259 C CA . ARG B 1 372 ? 19.734 10.523 10.188 1 94.38 372 ARG B CA 1
ATOM 8260 C C . ARG B 1 372 ? 18.406 10.586 10.953 1 94.38 372 ARG B C 1
ATOM 8262 O O . ARG B 1 372 ? 17.406 11.055 10.43 1 94.38 372 ARG B O 1
ATOM 8269 N N . HIS B 1 373 ? 18.422 10.125 12.117 1 95.38 373 HIS B N 1
ATOM 8270 C CA . HIS B 1 373 ? 17.203 10.133 12.922 1 95.38 373 HIS B CA 1
ATOM 8271 C C . HIS B 1 373 ? 16.703 11.555 13.156 1 95.38 373 HIS B C 1
ATOM 8273 O O . HIS B 1 373 ? 15.516 11.828 13.039 1 95.38 373 HIS B O 1
ATOM 8279 N N . VAL B 1 374 ? 17.609 12.422 13.484 1 96.81 374 VAL B N 1
ATOM 8280 C CA . VAL B 1 374 ? 17.266 13.805 13.797 1 96.81 374 VAL B CA 1
ATOM 8281 C C . VAL B 1 374 ? 16.594 14.453 12.586 1 96.81 374 VAL B C 1
ATOM 8283 O O . VAL B 1 374 ? 15.523 15.062 12.711 1 96.81 374 VAL B O 1
ATOM 8286 N N . PHE B 1 375 ? 17.109 14.25 11.422 1 97.69 375 PHE B N 1
ATOM 8287 C CA . PHE B 1 375 ? 16.609 14.914 10.227 1 97.69 375 PHE B CA 1
ATOM 8288 C C . PHE B 1 375 ? 15.375 14.203 9.688 1 97.69 375 PHE B C 1
ATOM 8290 O O . PHE B 1 375 ? 14.555 14.812 8.992 1 97.69 375 PHE B O 1
ATOM 8297 N N . THR B 1 376 ? 15.203 13 10.031 1 97.19 376 THR B N 1
ATOM 8298 C CA . THR B 1 376 ? 14.07 12.227 9.547 1 97.19 376 THR B CA 1
ATOM 8299 C C . THR B 1 376 ? 12.844 12.453 10.43 1 97.19 376 THR B C 1
ATOM 8301 O O . THR B 1 376 ? 11.719 12.539 9.93 1 97.19 376 THR B O 1
ATOM 8304 N N . THR B 1 377 ? 13.086 12.625 11.727 1 96.69 377 THR B N 1
ATOM 8305 C CA . THR B 1 377 ? 11.961 12.5 12.648 1 96.69 377 THR B CA 1
ATOM 8306 C C . THR B 1 377 ? 11.742 13.797 13.414 1 96.69 377 THR B C 1
ATOM 8308 O O . THR B 1 377 ? 10.633 14.062 13.883 1 96.69 377 THR B O 1
ATOM 8311 N N . CYS B 1 378 ? 12.766 14.625 13.539 1 96.5 378 CYS B N 1
ATOM 8312 C CA . CYS B 1 378 ? 12.648 15.688 14.531 1 96.5 378 CYS B CA 1
ATOM 8313 C C . CYS B 1 378 ? 12.531 17.047 13.867 1 96.5 378 CYS B C 1
ATOM 8315 O O . CYS B 1 378 ? 11.945 17.969 14.43 1 96.5 378 CYS B O 1
ATOM 8317 N N . LEU B 1 379 ? 13.094 17.156 12.688 1 96.62 379 LEU B N 1
ATOM 8318 C CA . LEU B 1 379 ? 13.234 18.484 12.117 1 96.62 379 LEU B CA 1
ATOM 8319 C C . LEU B 1 379 ? 12.352 18.656 10.883 1 96.62 379 LEU B C 1
ATOM 8321 O O . LEU B 1 379 ? 12.258 17.75 10.062 1 96.62 379 LEU B O 1
ATOM 8325 N N . ASP B 1 380 ? 11.688 19.781 10.789 1 95 380 ASP B N 1
ATOM 8326 C CA . ASP B 1 380 ? 10.883 20.109 9.609 1 95 380 ASP B CA 1
ATOM 8327 C C . ASP B 1 380 ? 11.75 20.688 8.492 1 95 380 ASP B C 1
ATOM 8329 O O . ASP B 1 380 ? 12.008 21.891 8.461 1 95 380 ASP B O 1
ATOM 8333 N N . ILE B 1 381 ? 12.094 19.891 7.52 1 97.5 381 ILE B N 1
ATOM 8334 C CA . ILE B 1 381 ? 13.023 20.297 6.477 1 97.5 381 ILE B CA 1
ATOM 8335 C C . ILE B 1 381 ? 12.242 20.875 5.293 1 97.5 381 ILE B C 1
ATOM 8337 O O . ILE B 1 381 ? 12.836 21.422 4.359 1 97.5 381 ILE B O 1
ATOM 8341 N N . ARG B 1 382 ? 10.938 20.844 5.34 1 95 382 ARG B N 1
ATOM 8342 C CA . ARG B 1 382 ? 10.109 21.297 4.23 1 95 382 ARG B CA 1
ATOM 8343 C C . ARG B 1 382 ? 9.562 22.703 4.5 1 95 382 ARG B C 1
ATOM 8345 O O . ARG B 1 382 ? 9.094 23.375 3.582 1 95 382 ARG B O 1
ATOM 8352 N N . ARG B 1 383 ? 9.586 23.094 5.699 1 89.62 383 ARG B N 1
ATOM 8353 C CA . ARG B 1 383 ? 9.164 24.453 5.996 1 89.62 383 ARG B CA 1
ATOM 8354 C C . ARG B 1 383 ? 10.094 25.469 5.344 1 89.62 383 ARG B C 1
ATOM 8356 O O . ARG B 1 383 ? 11.312 25.297 5.336 1 89.62 383 ARG B O 1
ATOM 8363 N N . ALA B 1 384 ? 9.484 26.5 4.859 1 90.81 384 ALA B N 1
ATOM 8364 C CA . ALA B 1 384 ? 10.305 27.547 4.262 1 90.81 384 ALA B CA 1
ATOM 8365 C C . ALA B 1 384 ? 11.266 28.141 5.285 1 90.81 384 ALA B C 1
ATOM 8367 O O . ALA B 1 384 ? 10.867 28.469 6.402 1 90.81 384 ALA B O 1
ATOM 8368 N N . PRO B 1 385 ? 12.539 28.188 4.914 1 92.06 385 PRO B N 1
ATOM 8369 C CA . PRO B 1 385 ? 13.508 28.75 5.855 1 92.06 385 PRO B CA 1
ATOM 8370 C C . PRO B 1 385 ? 13.195 30.188 6.238 1 92.06 385 PRO B C 1
ATOM 8372 O O . PRO B 1 385 ? 12.906 31.016 5.363 1 92.06 385 PRO B O 1
ATOM 8375 N N . GLY B 1 386 ? 13.234 30.438 7.516 1 83.88 386 GLY B N 1
ATOM 8376 C CA . GLY B 1 386 ? 13.086 31.812 7.98 1 83.88 386 GLY B CA 1
ATOM 8377 C C . GLY B 1 386 ? 14.336 32.656 7.793 1 83.88 386 GLY B C 1
ATOM 8378 O O . GLY B 1 386 ? 15.375 32.125 7.379 1 83.88 386 GLY B O 1
ATOM 8379 N N . ARG B 1 387 ? 14.258 33.875 8.047 1 84.31 387 ARG B N 1
ATOM 8380 C CA . ARG B 1 387 ? 15.352 34.812 7.816 1 84.31 387 ARG B CA 1
ATOM 8381 C C . ARG B 1 387 ? 16.562 34.438 8.656 1 84.31 387 ARG B C 1
ATOM 8383 O O . ARG B 1 387 ? 17.703 34.531 8.188 1 84.31 387 ARG B O 1
ATOM 8390 N N . PRO B 1 388 ? 16.438 34 9.938 1 82.12 388 PRO B N 1
ATOM 8391 C CA . PRO B 1 388 ? 17.625 33.594 10.703 1 82.12 388 PRO B CA 1
ATOM 8392 C C . PRO B 1 388 ? 18.391 32.438 10.031 1 82.12 388 PRO B C 1
ATOM 8394 O O . PRO B 1 388 ? 19.625 32.438 10.023 1 82.12 388 PRO B O 1
ATOM 8397 N N . LEU B 1 389 ? 17.656 31.469 9.523 1 91.25 389 LEU B N 1
ATOM 8398 C CA . LEU B 1 389 ? 18.312 30.359 8.836 1 91.25 389 LEU B CA 1
ATOM 8399 C C . LEU B 1 389 ? 18.969 30.844 7.543 1 91.25 389 LEU B C 1
ATOM 8401 O O . LEU B 1 389 ? 20.078 30.422 7.211 1 91.25 389 LEU B O 1
ATOM 8405 N N . ILE B 1 390 ? 18.266 31.688 6.785 1 94.31 390 ILE B N 1
ATOM 8406 C CA . ILE B 1 390 ? 18.828 32.219 5.547 1 94.31 390 ILE B CA 1
ATOM 8407 C C . ILE B 1 390 ? 20.109 33 5.852 1 94.31 390 ILE B C 1
ATOM 8409 O O . ILE B 1 390 ? 21.078 32.938 5.086 1 94.31 390 ILE B O 1
ATOM 8413 N N . ARG B 1 391 ? 20.156 33.719 6.926 1 90.56 391 ARG B N 1
ATOM 8414 C CA . ARG B 1 391 ? 21.344 34.438 7.352 1 90.56 391 ARG B CA 1
ATOM 8415 C C . ARG B 1 391 ? 22.516 33.469 7.559 1 90.56 391 ARG B C 1
ATOM 8417 O O . ARG B 1 391 ? 23.656 33.781 7.207 1 90.56 391 ARG B O 1
ATOM 8424 N N . VAL B 1 392 ? 22.25 32.375 8.148 1 91.5 392 VAL B N 1
ATOM 8425 C CA . VAL B 1 392 ? 23.266 31.344 8.359 1 91.5 392 VAL B CA 1
ATOM 8426 C C . VAL B 1 392 ? 23.688 30.75 7.02 1 91.5 392 VAL B C 1
ATOM 8428 O O . VAL B 1 392 ? 24.875 30.469 6.812 1 91.5 392 VAL B O 1
ATOM 8431 N N . LEU B 1 393 ? 22.75 30.562 6.145 1 96.44 393 LEU B N 1
ATOM 8432 C CA . LEU B 1 393 ? 23.078 30.062 4.812 1 96.44 393 LEU B CA 1
ATOM 8433 C C . LEU B 1 393 ? 24.016 31.031 4.098 1 96.44 393 LEU B C 1
ATOM 8435 O O . LEU B 1 393 ? 24.922 30.609 3.373 1 96.44 393 LEU B O 1
ATOM 8439 N N . ALA B 1 394 ? 23.797 32.312 4.289 1 95.31 394 ALA B N 1
ATOM 8440 C CA . ALA B 1 394 ? 24.656 33.312 3.676 1 95.31 394 ALA B CA 1
ATOM 8441 C C . ALA B 1 394 ? 26.094 33.188 4.152 1 95.31 394 ALA B C 1
ATOM 8443 O O . ALA B 1 394 ? 27.031 33.406 3.391 1 95.31 394 ALA B O 1
ATOM 8444 N N . GLU B 1 395 ? 26.266 32.781 5.336 1 93.06 395 GLU B N 1
ATOM 8445 C CA . GLU B 1 395 ? 27.594 32.594 5.91 1 93.06 395 GLU B CA 1
ATOM 8446 C C . GLU B 1 395 ? 28.203 31.281 5.488 1 93.06 395 GLU B C 1
ATOM 8448 O O . GLU B 1 395 ? 29.406 31.062 5.652 1 93.06 395 GLU B O 1
ATOM 8453 N N . SER B 1 396 ? 27.422 30.469 4.895 1 94.69 396 SER B N 1
ATOM 8454 C CA . SER B 1 396 ? 27.859 29.109 4.605 1 94.69 396 SER B CA 1
ATOM 8455 C C . SER B 1 396 ? 28.234 28.953 3.137 1 94.69 396 SER B C 1
ATOM 8457 O O . SER B 1 396 ? 28.25 27.828 2.617 1 94.69 396 SER B O 1
ATOM 8459 N N . THR B 1 397 ? 28.344 29.984 2.49 1 94.5 397 THR B N 1
ATOM 8460 C CA . THR B 1 397 ? 28.766 29.922 1.098 1 94.5 397 THR B CA 1
ATOM 8461 C C . THR B 1 397 ? 30.016 30.781 0.883 1 94.5 397 THR B C 1
ATOM 8463 O O . THR B 1 397 ? 30.203 31.797 1.559 1 94.5 397 THR B O 1
ATOM 8466 N N . SER B 1 398 ? 30.922 30.344 -0.006 1 90.19 398 SER B N 1
ATOM 8467 C CA . SER B 1 398 ? 32.094 31.109 -0.376 1 90.19 398 SER B CA 1
ATOM 8468 C C . SER B 1 398 ? 31.859 31.922 -1.646 1 90.19 398 SER B C 1
ATOM 8470 O O . SER B 1 398 ? 32.688 32.75 -2.029 1 90.19 398 SER B O 1
ATOM 8472 N N . ASP B 1 399 ? 30.75 31.656 -2.199 1 91.94 399 ASP B N 1
ATOM 8473 C CA . ASP B 1 399 ? 30.391 32.406 -3.404 1 91.94 399 ASP B CA 1
ATOM 8474 C C . ASP B 1 399 ? 29.844 33.781 -3.057 1 91.94 399 ASP B C 1
ATOM 8476 O O . ASP B 1 399 ? 28.844 33.906 -2.35 1 91.94 399 ASP B O 1
ATOM 8480 N N . VAL B 1 400 ? 30.453 34.781 -3.584 1 91.12 400 VAL B N 1
ATOM 8481 C CA . VAL B 1 400 ? 30.172 36.156 -3.207 1 91.12 400 VAL B CA 1
ATOM 8482 C C . VAL B 1 400 ? 28.781 36.562 -3.68 1 91.12 400 VAL B C 1
ATOM 8484 O O . VAL B 1 400 ? 28.047 37.281 -2.975 1 91.12 400 VAL B O 1
ATOM 8487 N N . ALA B 1 401 ? 28.469 36.125 -4.852 1 91.62 401 ALA B N 1
ATOM 8488 C CA . ALA B 1 401 ? 27.156 36.469 -5.406 1 91.62 401 ALA B CA 1
ATOM 8489 C C . ALA B 1 401 ? 26.031 35.812 -4.602 1 91.62 401 ALA B C 1
ATOM 8491 O O . ALA B 1 401 ? 25.016 36.438 -4.332 1 91.62 401 ALA B O 1
ATOM 8492 N N . GLU B 1 402 ? 26.234 34.594 -4.262 1 94.94 402 GLU B N 1
ATOM 8493 C CA . GLU B 1 402 ? 25.234 33.875 -3.449 1 94.94 402 GLU B CA 1
ATOM 8494 C C . GLU B 1 402 ? 25.078 34.531 -2.08 1 94.94 402 GLU B C 1
ATOM 8496 O O . GLU B 1 402 ? 23.969 34.719 -1.594 1 94.94 402 GLU B O 1
ATOM 8501 N N . LYS B 1 403 ? 26.234 34.875 -1.522 1 94.19 403 LYS B N 1
ATOM 8502 C CA . LYS B 1 403 ? 26.203 35.5 -0.213 1 94.19 403 LYS B CA 1
ATOM 8503 C C . LYS B 1 403 ? 25.438 36.812 -0.262 1 94.19 403 LYS B C 1
ATOM 8505 O O . LYS B 1 403 ? 24.609 37.094 0.605 1 94.19 403 LYS B O 1
ATOM 8510 N N . ARG B 1 404 ? 25.703 37.562 -1.273 1 93.75 404 ARG B N 1
ATOM 8511 C CA . ARG B 1 404 ? 25.031 38.844 -1.434 1 93.75 404 ARG B CA 1
ATOM 8512 C C . ARG B 1 404 ? 23.531 38.688 -1.547 1 93.75 404 ARG B C 1
ATOM 8514 O O . ARG B 1 404 ? 22.766 39.375 -0.87 1 93.75 404 ARG B O 1
ATOM 8521 N N . ARG B 1 405 ? 23.109 37.812 -2.34 1 95.81 405 ARG B N 1
ATOM 8522 C CA . ARG B 1 405 ? 21.688 37.594 -2.566 1 95.81 405 ARG B CA 1
ATOM 8523 C C . ARG B 1 405 ? 20.984 37.125 -1.301 1 95.81 405 ARG B C 1
ATOM 8525 O O . ARG B 1 405 ? 19.891 37.562 -0.969 1 95.81 405 ARG B O 1
ATOM 8532 N N . LEU B 1 406 ? 21.625 36.188 -0.676 1 96.31 406 LEU B N 1
ATOM 8533 C CA . LEU B 1 406 ? 21.078 35.656 0.568 1 96.31 406 LEU B CA 1
ATOM 8534 C C . LEU B 1 406 ? 20.953 36.781 1.615 1 96.31 406 LEU B C 1
ATOM 8536 O O . LEU B 1 406 ? 19.984 36.812 2.367 1 96.31 406 LEU B O 1
ATOM 8540 N N . LEU B 1 407 ? 21.938 37.625 1.65 1 92.94 407 LEU B N 1
ATOM 8541 C CA . LEU B 1 407 ? 21.891 38.75 2.57 1 92.94 407 LEU B CA 1
ATOM 8542 C C . LEU B 1 407 ? 20.766 39.719 2.201 1 92.94 407 LEU B C 1
ATOM 8544 O O . LEU B 1 407 ? 20.125 40.281 3.08 1 92.94 407 LEU B O 1
ATOM 8548 N N . GLU B 1 408 ? 20.531 39.875 0.927 1 94.19 408 GLU B N 1
ATOM 8549 C CA . GLU B 1 408 ? 19.391 40.688 0.498 1 94.19 408 GLU B CA 1
ATOM 8550 C C . GLU B 1 408 ? 18.094 40.125 1.055 1 94.19 408 GLU B C 1
ATOM 8552 O O . GLU B 1 408 ? 17.266 40.875 1.6 1 94.19 408 GLU B O 1
ATOM 8557 N N . LEU B 1 409 ? 17.938 38.844 0.944 1 92.94 409 LEU B N 1
ATOM 8558 C CA . LEU B 1 409 ? 16.703 38.188 1.352 1 92.94 409 LEU B CA 1
ATOM 8559 C C . LEU B 1 409 ? 16.5 38.281 2.859 1 92.94 409 LEU B C 1
ATOM 8561 O O . LEU B 1 409 ? 15.367 38.25 3.342 1 92.94 409 LEU B O 1
ATOM 8565 N N . CYS B 1 410 ? 17.578 38.469 3.59 1 88 410 CYS B N 1
ATOM 8566 C CA . CYS B 1 410 ? 17.484 38.562 5.043 1 88 410 CYS B CA 1
ATOM 8567 C C . CYS B 1 410 ? 17.422 40 5.504 1 88 410 CYS B C 1
ATOM 8569 O O . CYS B 1 410 ? 17.203 40.281 6.684 1 88 410 CYS B O 1
ATOM 8571 N N . SER B 1 411 ? 17.625 40.969 4.617 1 84.56 411 SER B N 1
ATOM 8572 C CA . SER B 1 411 ? 17.719 42.375 4.969 1 84.56 411 SER B CA 1
ATOM 8573 C C . SER B 1 411 ? 16.344 43 5.18 1 84.56 411 SER B C 1
ATOM 8575 O O . SER B 1 411 ? 15.328 42.406 4.766 1 84.56 411 SER B O 1
ATOM 8577 N N . ALA B 1 412 ? 16.391 44.094 5.855 1 78.06 412 ALA B N 1
ATOM 8578 C CA . ALA B 1 412 ? 15.148 44.844 6.023 1 78.06 412 ALA B CA 1
ATOM 8579 C C . ALA B 1 412 ? 14.609 45.312 4.676 1 78.06 412 ALA B C 1
ATOM 8581 O O . ALA B 1 412 ? 13.398 45.312 4.453 1 78.06 412 ALA B O 1
ATOM 8582 N N . GLN B 1 413 ? 15.516 45.688 3.793 1 82.19 413 GLN B N 1
ATOM 8583 C CA . GLN B 1 413 ? 15.141 46.188 2.479 1 82.19 413 GLN B CA 1
ATOM 8584 C C . GLN B 1 413 ? 14.594 45.062 1.59 1 82.19 413 GLN B C 1
ATOM 8586 O O . GLN B 1 413 ? 13.836 45.344 0.656 1 82.19 413 GLN B O 1
ATOM 8591 N N . GLY B 1 414 ? 14.953 43.875 1.888 1 88.38 414 GLY B N 1
ATOM 8592 C CA . GLY B 1 414 ? 14.602 42.75 1.028 1 88.38 414 GLY B CA 1
ATOM 8593 C C . GLY B 1 414 ? 13.398 41.969 1.524 1 88.38 414 GLY B C 1
ATOM 8594 O O . GLY B 1 414 ? 13.156 40.844 1.09 1 88.38 414 GLY B O 1
ATOM 8595 N N . MET B 1 415 ? 12.586 42.531 2.398 1 82.88 415 MET B N 1
ATOM 8596 C CA . MET B 1 415 ? 11.445 41.844 2.998 1 82.88 415 MET B CA 1
ATOM 8597 C C . MET B 1 415 ? 10.43 41.438 1.931 1 82.88 415 MET B C 1
ATOM 8599 O O . MET B 1 415 ? 9.828 40.375 2.018 1 82.88 415 MET B O 1
ATOM 8603 N N . LYS B 1 416 ? 10.172 42.281 1.036 1 84.88 416 LYS B N 1
ATOM 8604 C CA . LYS B 1 416 ? 9.258 41.969 -0.055 1 84.88 416 LYS B CA 1
ATOM 8605 C C . LYS B 1 416 ? 9.75 40.781 -0.871 1 84.88 416 LYS B C 1
ATOM 8607 O O . LYS B 1 416 ? 8.969 39.875 -1.219 1 84.88 416 LYS B O 1
ATOM 8612 N N . ASP B 1 417 ? 11 40.75 -1.145 1 92.12 417 ASP B N 1
ATOM 8613 C CA . ASP B 1 417 ? 11.602 39.656 -1.885 1 92.12 417 ASP B CA 1
ATOM 8614 C C . ASP B 1 417 ? 11.484 38.344 -1.11 1 92.12 417 ASP B C 1
ATOM 8616 O O . ASP B 1 417 ? 11.156 37.312 -1.685 1 92.12 417 ASP B O 1
ATOM 8620 N N . PHE B 1 418 ? 11.758 38.469 0.112 1 91.5 418 PHE B N 1
ATOM 8621 C CA . PHE B 1 418 ? 11.672 37.281 0.958 1 91.5 418 PHE B CA 1
ATOM 8622 C C . PHE B 1 418 ? 10.266 36.688 0.922 1 91.5 418 PHE B C 1
ATOM 8624 O O . PHE B 1 418 ? 10.102 35.469 0.745 1 91.5 418 PHE B O 1
ATOM 8631 N N . THR B 1 419 ? 9.305 37.5 1.082 1 86.31 419 THR B N 1
ATOM 8632 C CA . THR B 1 419 ? 7.922 37.031 1.102 1 86.31 419 THR B CA 1
ATOM 8633 C C . THR B 1 419 ? 7.516 36.469 -0.256 1 86.31 419 THR B C 1
ATOM 8635 O O . THR B 1 419 ? 6.918 35.406 -0.33 1 86.31 419 THR B O 1
ATOM 8638 N N . GLU B 1 420 ? 7.887 37.125 -1.295 1 90.62 420 GLU B N 1
ATOM 8639 C CA . GLU B 1 420 ? 7.434 36.781 -2.643 1 90.62 420 GLU B CA 1
ATOM 8640 C C . GLU B 1 420 ? 8.141 35.531 -3.166 1 90.62 420 GLU B C 1
ATOM 8642 O O . GLU B 1 420 ? 7.539 34.719 -3.865 1 90.62 420 GLU B O 1
ATOM 8647 N N . TYR B 1 421 ? 9.375 35.406 -2.793 1 94.94 421 TYR B N 1
ATOM 8648 C CA . TYR B 1 421 ? 10.156 34.375 -3.5 1 94.94 421 TYR B CA 1
ATOM 8649 C C . TYR B 1 421 ? 10.484 33.219 -2.582 1 94.94 421 TYR B C 1
ATOM 8651 O O . TYR B 1 421 ? 10.914 32.156 -3.047 1 94.94 421 TYR B O 1
ATOM 8659 N N . VAL B 1 422 ? 10.297 33.344 -1.334 1 93.44 422 VAL B N 1
ATOM 8660 C CA . VAL B 1 422 ? 10.641 32.25 -0.432 1 93.44 422 VAL B CA 1
ATOM 8661 C C . VAL B 1 422 ? 9.391 31.75 0.295 1 93.44 422 VAL B C 1
ATOM 8663 O O . VAL B 1 422 ? 9.023 30.578 0.179 1 93.44 422 VAL B O 1
ATOM 8666 N N . ARG B 1 423 ? 8.719 32.594 0.962 1 87.88 423 ARG B N 1
ATOM 8667 C CA . ARG B 1 423 ? 7.633 32.219 1.863 1 87.88 423 ARG B CA 1
ATOM 8668 C C . ARG B 1 423 ? 6.387 31.828 1.081 1 87.88 423 ARG B C 1
ATOM 8670 O O . ARG B 1 423 ? 5.816 30.766 1.316 1 87.88 423 ARG B O 1
ATOM 8677 N N . GLN B 1 424 ? 5.965 32.656 0.197 1 86.94 424 GLN B N 1
ATOM 8678 C CA . GLN B 1 424 ? 4.719 32.438 -0.521 1 86.94 424 GLN B CA 1
ATOM 8679 C C . GLN B 1 424 ? 4.812 31.172 -1.38 1 86.94 424 GLN B C 1
ATOM 8681 O O . GLN B 1 424 ? 3.891 30.344 -1.395 1 86.94 424 GLN B O 1
ATOM 8686 N N . PRO B 1 425 ? 5.949 30.984 -2.061 1 92.69 425 PRO B N 1
ATOM 8687 C CA . PRO B 1 425 ? 6.062 29.734 -2.809 1 92.69 425 PRO B CA 1
ATOM 8688 C C . PRO B 1 425 ? 6.215 28.516 -1.898 1 92.69 425 PRO B C 1
ATOM 8690 O O . PRO B 1 425 ? 6.039 27.375 -2.348 1 92.69 425 PRO B O 1
ATOM 8693 N N . GLY B 1 426 ? 6.551 28.75 -0.67 1 91.44 426 GLY B N 1
ATOM 8694 C CA . GLY B 1 426 ? 6.77 27.641 0.257 1 91.44 426 GLY B CA 1
ATOM 8695 C C . GLY B 1 426 ? 7.992 26.812 -0.078 1 91.44 426 GLY B C 1
ATOM 8696 O O . GLY B 1 426 ? 7.914 25.594 -0.158 1 91.44 426 GLY B O 1
ATOM 8697 N N . LEU B 1 427 ? 9.102 27.5 -0.331 1 95.88 427 LEU B N 1
ATOM 8698 C CA . LEU B 1 427 ? 10.336 26.797 -0.676 1 95.88 427 LEU B CA 1
ATOM 8699 C C . LEU B 1 427 ? 10.844 25.984 0.51 1 95.88 427 LEU B C 1
ATOM 8701 O O . LEU B 1 427 ? 10.797 26.453 1.651 1 95.88 427 LEU B O 1
ATOM 8705 N N . SER B 1 428 ? 11.266 24.781 0.257 1 96.5 428 SER B N 1
ATOM 8706 C CA . SER B 1 428 ? 11.898 23.969 1.28 1 96.5 428 SER B CA 1
ATOM 8707 C C . SER B 1 428 ? 13.391 24.266 1.397 1 96.5 428 SER B C 1
ATOM 8709 O O . SER B 1 428 ? 13.938 25.047 0.603 1 96.5 428 SER B O 1
ATOM 8711 N N . LEU B 1 429 ? 14.008 23.688 2.43 1 97.31 429 LEU B N 1
ATOM 8712 C CA . LEU B 1 429 ? 15.453 23.797 2.555 1 97.31 429 LEU B CA 1
ATOM 8713 C C . LEU B 1 429 ? 16.156 23.25 1.319 1 97.31 429 LEU B C 1
ATOM 8715 O O . LEU B 1 429 ? 17.109 23.844 0.826 1 97.31 429 LEU B O 1
ATOM 8719 N N . ALA B 1 430 ? 15.688 22.125 0.856 1 97.62 430 ALA B N 1
ATOM 8720 C CA . ALA B 1 430 ? 16.281 21.531 -0.336 1 97.62 430 ALA B CA 1
ATOM 8721 C C . ALA B 1 430 ? 16.188 22.469 -1.532 1 97.62 430 ALA B C 1
ATOM 8723 O O . ALA B 1 430 ? 17.125 22.594 -2.314 1 97.62 430 ALA B O 1
ATOM 8724 N N . ASP B 1 431 ? 15.055 23.109 -1.652 1 97.31 431 ASP B N 1
ATOM 8725 C CA . ASP B 1 431 ? 14.883 24.062 -2.738 1 97.31 431 ASP B CA 1
ATOM 8726 C C . ASP B 1 431 ? 15.93 25.172 -2.656 1 97.31 431 ASP B C 1
ATOM 8728 O O . ASP B 1 431 ? 16.516 25.562 -3.672 1 97.31 431 ASP B O 1
ATOM 8732 N N . MET B 1 432 ? 16.109 25.719 -1.49 1 97.19 432 MET B N 1
ATOM 8733 C CA . MET B 1 432 ? 17.094 26.766 -1.276 1 97.19 432 MET B CA 1
ATOM 8734 C C . MET B 1 432 ? 18.5 26.266 -1.652 1 97.19 432 MET B C 1
ATOM 8736 O O . MET B 1 432 ? 19.25 26.984 -2.307 1 97.19 432 MET B O 1
ATOM 8740 N N . LEU B 1 433 ? 18.75 25.094 -1.27 1 97.38 433 LEU B N 1
ATOM 8741 C CA . LEU B 1 433 ? 20.094 24.547 -1.501 1 97.38 433 LEU B CA 1
ATOM 8742 C C . LEU B 1 433 ? 20.297 24.234 -2.979 1 97.38 433 LEU B C 1
ATOM 8744 O O . LEU B 1 433 ? 21.422 24.297 -3.479 1 97.38 433 LEU B O 1
ATOM 8748 N N . PHE B 1 434 ? 19.266 23.906 -3.629 1 96.19 434 PHE B N 1
ATOM 8749 C CA . PHE B 1 434 ? 19.359 23.734 -5.074 1 96.19 434 PHE B CA 1
ATOM 8750 C C . PHE B 1 434 ? 19.641 25.078 -5.758 1 96.19 434 PHE B C 1
ATOM 8752 O O . PHE B 1 434 ? 20.422 25.141 -6.703 1 96.19 434 PHE B O 1
ATOM 8759 N N . ALA B 1 435 ? 19 26.062 -5.359 1 96.44 435 ALA B N 1
ATOM 8760 C CA . ALA B 1 435 ? 19.125 27.391 -5.957 1 96.44 435 ALA B CA 1
ATOM 8761 C C . ALA B 1 435 ? 20.516 27.969 -5.699 1 96.44 435 ALA B C 1
ATOM 8763 O O . ALA B 1 435 ? 21.047 28.719 -6.523 1 96.44 435 ALA B O 1
ATOM 8764 N N . PHE B 1 436 ? 21.062 27.641 -4.57 1 96.69 436 PHE B N 1
ATOM 8765 C CA . PHE B 1 436 ? 22.391 28.125 -4.176 1 96.69 436 PHE B CA 1
ATOM 8766 C C . PHE B 1 436 ? 23.344 26.953 -3.979 1 96.69 436 PHE B C 1
ATOM 8768 O O . PHE B 1 436 ? 23.656 26.578 -2.844 1 96.69 436 PHE B O 1
ATOM 8775 N N . PRO B 1 437 ? 23.906 26.531 -4.988 1 94.69 437 PRO B N 1
ATOM 8776 C CA . PRO B 1 437 ? 24.641 25.25 -4.996 1 94.69 437 PRO B CA 1
ATOM 8777 C C . PRO B 1 437 ? 25.922 25.297 -4.168 1 94.69 437 PRO B C 1
ATOM 8779 O O . PRO B 1 437 ? 26.438 24.25 -3.766 1 94.69 437 PRO B O 1
ATOM 8782 N N . ASN B 1 438 ? 26.406 26.438 -3.873 1 94.69 438 ASN B N 1
ATOM 8783 C CA . ASN B 1 438 ? 27.672 26.516 -3.145 1 94.69 438 ASN B CA 1
ATOM 8784 C C . ASN B 1 438 ? 27.438 26.656 -1.642 1 94.69 438 ASN B C 1
ATOM 8786 O O . ASN B 1 438 ? 28.391 26.688 -0.865 1 94.69 438 ASN B O 1
ATOM 8790 N N . VAL B 1 439 ? 26.25 26.734 -1.285 1 97 439 VAL B N 1
ATOM 8791 C CA . VAL B 1 439 ? 25.922 26.812 0.135 1 97 439 VAL B CA 1
ATOM 8792 C C . VAL B 1 439 ? 26.078 25.438 0.776 1 97 439 VAL B C 1
ATOM 8794 O O . VAL B 1 439 ? 25.438 24.469 0.349 1 97 439 VAL B O 1
ATOM 8797 N N . LYS B 1 440 ? 26.906 25.312 1.767 1 96.12 440 LYS B N 1
ATOM 8798 C CA . LYS B 1 440 ? 27.125 24.094 2.549 1 96.12 440 LYS B CA 1
ATOM 8799 C C . LYS B 1 440 ? 26.984 24.375 4.043 1 96.12 440 LYS B C 1
ATOM 8801 O O . LYS B 1 440 ? 27.969 24.516 4.754 1 96.12 440 LYS B O 1
ATOM 8806 N N . PRO B 1 441 ? 25.812 24.266 4.508 1 96.69 441 PRO B N 1
ATOM 8807 C CA . PRO B 1 441 ? 25.594 24.625 5.914 1 96.69 441 PRO B CA 1
ATOM 8808 C C . PRO B 1 441 ? 26.141 23.578 6.879 1 96.69 441 PRO B C 1
ATOM 8810 O O . PRO B 1 441 ? 26.062 22.375 6.594 1 96.69 441 PRO B O 1
ATOM 8813 N N . PRO B 1 442 ? 26.656 24.078 8.031 1 94.88 442 PRO B N 1
ATOM 8814 C CA . PRO B 1 442 ? 26.969 23.109 9.07 1 94.88 442 PRO B CA 1
ATOM 8815 C C . PRO B 1 442 ? 25.734 22.391 9.617 1 94.88 442 PRO B C 1
ATOM 8817 O O . PRO B 1 442 ? 24.703 23.031 9.844 1 94.88 442 PRO B O 1
ATOM 8820 N N . VAL B 1 443 ? 25.859 21.094 9.852 1 96.5 443 VAL B N 1
ATOM 8821 C CA . VAL B 1 443 ? 24.734 20.281 10.281 1 96.5 443 VAL B CA 1
ATOM 8822 C C . VAL B 1 443 ? 24.234 20.766 11.633 1 96.5 443 VAL B C 1
ATOM 8824 O O . VAL B 1 443 ? 23.031 20.766 11.891 1 96.5 443 VAL B O 1
ATOM 8827 N N . ASP B 1 444 ? 25.156 21.25 12.484 1 95.12 444 ASP B N 1
ATOM 8828 C CA . ASP B 1 444 ? 24.797 21.734 13.82 1 95.12 444 ASP B CA 1
ATOM 8829 C C . ASP B 1 444 ? 23.875 22.938 13.742 1 95.12 444 ASP B C 1
ATOM 8831 O O . ASP B 1 444 ? 22.922 23.047 14.523 1 95.12 444 ASP B O 1
ATOM 8835 N N . ARG B 1 445 ? 24.141 23.797 12.828 1 94.06 445 ARG B N 1
ATOM 8836 C CA . ARG B 1 445 ? 23.344 25 12.672 1 94.06 445 ARG B CA 1
ATOM 8837 C C . ARG B 1 445 ? 21.922 24.672 12.211 1 94.06 445 ARG B C 1
ATOM 8839 O O . ARG B 1 445 ? 20.969 25.312 12.625 1 94.06 445 ARG B O 1
ATOM 8846 N N . LEU B 1 446 ? 21.828 23.703 11.352 1 96.31 446 LEU B N 1
ATOM 8847 C CA . LEU B 1 446 ? 20.5 23.266 10.906 1 96.31 446 LEU B CA 1
ATOM 8848 C C . LEU B 1 446 ? 19.703 22.688 12.062 1 96.31 446 LEU B C 1
ATOM 8850 O O . LEU B 1 446 ? 18.5 22.953 12.188 1 96.31 446 LEU B O 1
ATOM 8854 N N . ILE B 1 447 ? 20.344 21.875 12.898 1 95.31 447 ILE B N 1
ATOM 8855 C CA . ILE B 1 447 ? 19.672 21.281 14.055 1 95.31 447 ILE B CA 1
ATOM 8856 C C . ILE B 1 447 ? 19.172 22.391 14.984 1 95.31 447 ILE B C 1
ATOM 8858 O O . ILE B 1 447 ? 18.078 22.281 15.562 1 95.31 447 ILE B O 1
ATOM 8862 N N . GLU B 1 448 ? 19.938 23.469 15.039 1 90.12 448 GLU B N 1
ATOM 8863 C CA . GLU B 1 448 ? 19.594 24.594 15.922 1 90.12 448 GLU B CA 1
ATOM 8864 C C . GLU B 1 448 ? 18.391 25.359 15.391 1 90.12 448 GLU B C 1
ATOM 8866 O O . GLU B 1 448 ? 17.562 25.844 16.172 1 90.12 448 GLU B O 1
ATOM 8871 N N . LEU B 1 449 ? 18.297 25.469 14.086 1 88.5 449 LEU B N 1
ATOM 8872 C CA . LEU B 1 449 ? 17.438 26.531 13.562 1 88.5 449 LEU B CA 1
ATOM 8873 C C . LEU B 1 449 ? 16.219 25.938 12.859 1 88.5 449 LEU B C 1
ATOM 8875 O O . LEU B 1 449 ? 15.219 26.641 12.664 1 88.5 449 LEU B O 1
ATOM 8879 N N . LEU B 1 450 ? 16.281 24.703 12.375 1 92.12 450 LEU B N 1
ATOM 8880 C CA . LEU B 1 450 ? 15.102 24.109 11.766 1 92.12 450 LEU B CA 1
ATOM 8881 C C . LEU B 1 450 ? 14.016 23.844 12.805 1 92.12 450 LEU B C 1
ATOM 8883 O O . LEU B 1 450 ? 14.312 23.422 13.922 1 92.12 450 LEU B O 1
ATOM 8887 N N . PRO B 1 451 ? 12.805 24.156 12.422 1 88.19 451 PRO B N 1
ATOM 8888 C CA . PRO B 1 451 ? 11.711 23.938 13.375 1 88.19 451 PRO B CA 1
ATOM 8889 C C . PRO B 1 451 ? 11.438 22.453 13.633 1 88.19 451 PRO B C 1
ATOM 8891 O O . PRO B 1 451 ? 11.836 21.609 12.836 1 88.19 451 PRO B O 1
ATOM 8894 N N . ARG B 1 452 ? 10.773 22.219 14.742 1 90.44 452 ARG B N 1
ATOM 8895 C CA . ARG B 1 452 ? 10.336 20.875 15.094 1 90.44 452 ARG B CA 1
ATOM 8896 C C . ARG B 1 452 ? 9.336 20.328 14.07 1 90.44 452 ARG B C 1
ATOM 8898 O O . ARG B 1 452 ? 8.445 21.047 13.625 1 90.44 452 ARG B O 1
ATOM 8905 N N . LEU B 1 453 ? 9.57 19.094 13.633 1 94 453 LEU B N 1
ATOM 8906 C CA . LEU B 1 453 ? 8.617 18.422 12.75 1 94 453 LEU B CA 1
ATOM 8907 C C . LEU B 1 453 ? 7.336 18.062 13.5 1 94 453 LEU B C 1
ATOM 8909 O O . LEU B 1 453 ? 7.363 17.219 14.398 1 94 453 LEU B O 1
ATOM 8913 N N . ILE B 1 454 ? 6.273 18.688 13.117 1 89.88 454 ILE B N 1
ATOM 8914 C CA . ILE B 1 454 ? 5.016 18.5 13.836 1 89.88 454 ILE B CA 1
ATOM 8915 C C . ILE B 1 454 ? 4.227 17.344 13.219 1 89.88 454 ILE B C 1
ATOM 8917 O O . ILE B 1 454 ? 4.195 17.188 12 1 89.88 454 ILE B O 1
ATOM 8921 N N . PRO B 1 455 ? 3.629 16.484 14.086 1 93.5 455 PRO B N 1
ATOM 8922 C CA . PRO B 1 455 ? 2.73 15.461 13.547 1 93.5 455 PRO B CA 1
ATOM 8923 C C . PRO B 1 455 ? 1.504 16.062 12.859 1 93.5 455 PRO B C 1
ATOM 8925 O O . PRO B 1 455 ? 1.192 17.234 13.062 1 93.5 455 PRO B O 1
ATOM 8928 N N . ARG B 1 456 ? 0.9 15.312 12.016 1 93.62 456 ARG B N 1
ATOM 8929 C CA . ARG B 1 456 ? -0.201 15.844 11.219 1 93.62 456 ARG B CA 1
ATOM 8930 C C . ARG B 1 456 ? -1.528 15.219 11.633 1 93.62 456 ARG B C 1
ATOM 8932 O O . ARG B 1 456 ? -1.65 13.992 11.695 1 93.62 456 ARG B O 1
ATOM 8939 N N . PRO B 1 457 ? -2.535 16.016 11.875 1 92.12 457 PRO B N 1
ATOM 8940 C CA . PRO B 1 457 ? -3.84 15.516 12.297 1 92.12 457 PRO B CA 1
ATOM 8941 C C . PRO B 1 457 ? -4.742 15.141 11.125 1 92.12 457 PRO B C 1
ATOM 8943 O O . PRO B 1 457 ? -4.742 15.828 10.102 1 92.12 457 PRO B O 1
ATOM 8946 N N . TYR B 1 458 ? -5.512 14.133 11.258 1 94.25 458 TYR B N 1
ATOM 8947 C CA . TYR B 1 458 ? -6.566 13.719 10.336 1 94.25 458 TYR B CA 1
ATOM 8948 C C . TYR B 1 458 ? -7.816 13.297 11.102 1 94.25 458 TYR B C 1
ATOM 8950 O O . TYR B 1 458 ? -7.738 12.492 12.031 1 94.25 458 TYR B O 1
ATOM 8958 N N . SER B 1 459 ? -8.914 13.828 10.656 1 93.38 459 SER B N 1
ATOM 8959 C CA . SER B 1 459 ? -10.18 13.492 11.297 1 93.38 459 SER B CA 1
ATOM 8960 C C . SER B 1 459 ? -10.641 12.086 10.914 1 93.38 459 SER B C 1
ATOM 8962 O O . SER B 1 459 ? -10.484 11.672 9.766 1 93.38 459 SER B O 1
ATOM 8964 N N . MET B 1 460 ? -11.242 11.492 11.836 1 93.25 460 MET B N 1
ATOM 8965 C CA . MET B 1 460 ? -11.75 10.148 11.586 1 93.25 460 MET B CA 1
ATOM 8966 C C . MET B 1 460 ? -13.031 10.195 10.758 1 93.25 460 MET B C 1
ATOM 8968 O O . MET B 1 460 ? -13.875 11.07 10.969 1 93.25 460 MET B O 1
ATOM 8972 N N . SER B 1 461 ? -13.133 9.266 9.82 1 95.44 461 SER B N 1
ATOM 8973 C CA . SER B 1 461 ? -14.289 9.211 8.938 1 95.44 461 SER B CA 1
ATOM 8974 C C . SER B 1 461 ? -15.172 8.008 9.258 1 95.44 461 SER B C 1
ATOM 8976 O O . SER B 1 461 ? -16.062 7.668 8.484 1 95.44 461 SER B O 1
ATOM 8978 N N . SER B 1 462 ? -14.859 7.332 10.289 1 93.44 462 SER B N 1
ATOM 8979 C CA . SER B 1 462 ? -15.648 6.207 10.781 1 93.44 462 SER B CA 1
ATOM 8980 C C . SER B 1 462 ? -15.711 6.195 12.305 1 93.44 462 SER B C 1
ATOM 8982 O O . SER B 1 462 ? -15.008 6.961 12.961 1 93.44 462 SER B O 1
ATOM 8984 N N . TYR B 1 463 ? -16.625 5.48 12.734 1 91.88 463 TYR B N 1
ATOM 8985 C CA . TYR B 1 463 ? -16.719 5.312 14.18 1 91.88 463 TYR B CA 1
ATOM 8986 C C . TYR B 1 463 ? -16.734 3.836 14.555 1 91.88 463 TYR B C 1
ATOM 8988 O O . TYR B 1 463 ? -17.797 3.205 14.555 1 91.88 463 TYR B O 1
ATOM 8996 N N . GLU B 1 464 ? -15.555 3.344 14.742 1 79.62 464 GLU B N 1
ATOM 8997 C CA . GLU B 1 464 ? -15.336 1.958 15.148 1 79.62 464 GLU B CA 1
ATOM 8998 C C . GLU B 1 464 ? -14.461 1.877 16.391 1 79.62 464 GLU B C 1
ATOM 9000 O O . GLU B 1 464 ? -13.781 2.842 16.734 1 79.62 464 GLU B O 1
ATOM 9005 N N . SER B 1 465 ? -14.555 0.816 17.062 1 76.62 465 SER B N 1
ATOM 9006 C CA . SER B 1 465 ? -13.852 0.705 18.328 1 76.62 465 SER B CA 1
ATOM 9007 C C . SER B 1 465 ? -12.352 0.5 18.125 1 76.62 465 SER B C 1
ATOM 9009 O O . SER B 1 465 ? -11.531 1.065 18.844 1 76.62 465 SER B O 1
ATOM 9011 N N . ARG B 1 466 ? -12 -0.181 17.156 1 89.44 466 ARG B N 1
ATOM 9012 C CA . ARG B 1 466 ? -10.594 -0.565 17.078 1 89.44 466 ARG B CA 1
ATOM 9013 C C . ARG B 1 466 ? -9.945 0.009 15.82 1 89.44 466 ARG B C 1
ATOM 9015 O O . ARG B 1 466 ? -8.719 0.004 15.695 1 89.44 466 ARG B O 1
ATOM 9022 N N . ARG B 1 467 ? -10.68 0.55 14.938 1 92.56 467 ARG B N 1
ATOM 9023 C CA . ARG B 1 467 ? -10.148 1.019 13.664 1 92.56 467 ARG B CA 1
ATOM 9024 C C . ARG B 1 467 ? -10.547 2.467 13.406 1 92.56 467 ARG B C 1
ATOM 9026 O O . ARG B 1 467 ? -11.531 2.953 13.953 1 92.56 467 ARG B O 1
ATOM 9033 N N . ALA B 1 468 ? -9.758 3.125 12.656 1 94.38 468 ALA B N 1
ATOM 9034 C CA . ALA B 1 468 ? -10.047 4.488 12.219 1 94.38 468 ALA B CA 1
ATOM 9035 C C . ALA B 1 468 ? -9.828 4.645 10.719 1 94.38 468 ALA B C 1
ATOM 9037 O O . ALA B 1 468 ? -8.75 4.316 10.203 1 94.38 468 ALA B O 1
ATOM 9038 N N . ARG B 1 469 ? -10.852 5.008 10.047 1 96.25 469 ARG B N 1
ATOM 9039 C CA . ARG B 1 469 ? -10.758 5.355 8.633 1 96.25 469 ARG B CA 1
ATOM 9040 C C . ARG B 1 469 ? -10.477 6.844 8.453 1 96.25 469 ARG B C 1
ATOM 9042 O O . ARG B 1 469 ? -11.102 7.684 9.094 1 96.25 469 ARG B O 1
ATOM 9049 N N . LEU B 1 470 ? -9.57 7.168 7.613 1 96.69 470 LEU B N 1
ATOM 9050 C CA . LEU B 1 470 ? -9.211 8.555 7.332 1 96.69 470 LEU B CA 1
ATOM 9051 C C . LEU B 1 470 ? -9.227 8.828 5.828 1 96.69 470 LEU B C 1
ATOM 9053 O O . LEU B 1 470 ? -8.703 8.031 5.043 1 96.69 470 LEU B O 1
ATOM 9057 N N . VAL B 1 471 ? -9.852 9.914 5.457 1 96.75 471 VAL B N 1
ATOM 9058 C CA . VAL B 1 471 ? -9.922 10.336 4.062 1 96.75 471 VAL B CA 1
ATOM 9059 C C . VAL B 1 471 ? -9.141 11.633 3.873 1 96.75 471 VAL B C 1
ATOM 9061 O O . VAL B 1 471 ? -9.227 12.547 4.695 1 96.75 471 VAL B O 1
ATOM 9064 N N . TYR B 1 472 ? -8.328 11.68 2.844 1 95.19 472 TYR B N 1
ATOM 9065 C CA . TYR B 1 472 ? -7.512 12.875 2.641 1 95.19 472 TYR B CA 1
ATOM 9066 C C . TYR B 1 472 ? -7.398 13.211 1.159 1 95.19 472 TYR B C 1
ATOM 9068 O O . TYR B 1 472 ? -7.578 12.344 0.302 1 95.19 472 TYR B O 1
ATOM 9076 N N . SER B 1 473 ? -7.195 14.461 0.899 1 93.25 473 SER B N 1
ATOM 9077 C CA . SER B 1 473 ? -6.969 14.969 -0.448 1 93.25 473 SER B CA 1
ATOM 9078 C C . SER B 1 473 ? -5.48 15.18 -0.717 1 93.25 473 SER B C 1
ATOM 9080 O O . SER B 1 473 ? -4.738 15.602 0.17 1 93.25 473 SER B O 1
ATOM 9082 N N . GLU B 1 474 ? -5.098 14.891 -1.887 1 91.12 474 GLU B N 1
ATOM 9083 C CA . GLU B 1 474 ? -3.699 15.086 -2.256 1 91.12 474 GLU B CA 1
ATOM 9084 C C . GLU B 1 474 ? -3.447 16.516 -2.74 1 91.12 474 GLU B C 1
ATOM 9086 O O . GLU B 1 474 ? -4.25 17.062 -3.494 1 91.12 474 GLU B O 1
ATOM 9091 N N . MET B 1 475 ? -2.402 17.062 -2.207 1 87.25 475 MET B N 1
ATOM 9092 C CA . MET B 1 475 ? -1.921 18.344 -2.709 1 87.25 475 MET B CA 1
ATOM 9093 C C . MET B 1 475 ? -0.607 18.172 -3.465 1 87.25 475 MET B C 1
ATOM 9095 O O . MET B 1 475 ? 0.326 17.547 -2.965 1 87.25 475 MET B O 1
ATOM 9099 N N . GLU B 1 476 ? -0.573 18.719 -4.609 1 89.69 476 GLU B N 1
ATOM 9100 C CA . GLU B 1 476 ? 0.62 18.609 -5.445 1 89.69 476 GLU B CA 1
ATOM 9101 C C . GLU B 1 476 ? 1.31 19.969 -5.59 1 89.69 476 GLU B C 1
ATOM 9103 O O . GLU B 1 476 ? 0.646 21 -5.742 1 89.69 476 GLU B O 1
ATOM 9108 N N . PHE B 1 477 ? 2.602 19.891 -5.484 1 92.94 477 PHE B N 1
ATOM 9109 C CA . PHE B 1 477 ? 3.455 21.062 -5.691 1 92.94 477 PHE B CA 1
ATOM 9110 C C . PHE B 1 477 ? 4.422 20.828 -6.848 1 92.94 477 PHE B C 1
ATOM 9112 O O . PHE B 1 477 ? 5.496 20.25 -6.656 1 92.94 477 PHE B O 1
ATOM 9119 N N . PRO B 1 478 ? 4.082 21.297 -7.996 1 94.06 478 PRO B N 1
ATOM 9120 C CA . PRO B 1 478 ? 4.957 21.094 -9.148 1 94.06 478 PRO B CA 1
ATOM 9121 C C . PRO B 1 478 ? 6.188 22 -9.117 1 94.06 478 PRO B C 1
ATOM 9123 O O . PRO B 1 478 ? 6.273 22.906 -8.273 1 94.06 478 PRO B O 1
ATOM 9126 N N . VAL B 1 479 ? 7.055 21.734 -9.992 1 95.5 479 VAL B N 1
ATOM 9127 C CA . VAL B 1 479 ? 8.211 22.609 -10.188 1 95.5 479 VAL B CA 1
ATOM 9128 C C . VAL B 1 479 ? 7.754 23.969 -10.711 1 95.5 479 VAL B C 1
ATOM 9130 O O . VAL B 1 479 ? 7.359 24.094 -11.875 1 95.5 479 VAL B O 1
ATOM 9133 N N . SER B 1 480 ? 7.762 24.891 -9.859 1 94.38 480 SER B N 1
ATOM 9134 C CA . SER B 1 480 ? 7.34 26.25 -10.172 1 94.38 480 SER B CA 1
ATOM 9135 C C . SER B 1 480 ? 7.719 27.219 -9.055 1 94.38 480 SER B C 1
ATOM 9137 O O . SER B 1 480 ? 7.969 26.797 -7.922 1 94.38 480 SER B O 1
ATOM 9139 N N . GLU B 1 481 ? 7.914 28.453 -9.406 1 94.44 481 GLU B N 1
ATOM 9140 C CA . GLU B 1 481 ? 8.109 29.531 -8.445 1 94.44 481 GLU B CA 1
ATOM 9141 C C . GLU B 1 481 ? 9.336 29.297 -7.582 1 94.44 481 GLU B C 1
ATOM 9143 O O . GLU B 1 481 ? 9.312 29.531 -6.371 1 94.44 481 GLU B O 1
ATOM 9148 N N . GLY B 1 482 ? 10.289 28.672 -8.18 1 94.06 482 GLY B N 1
ATOM 9149 C CA . GLY B 1 482 ? 11.539 28.469 -7.477 1 94.06 482 GLY B CA 1
ATOM 9150 C C . GLY B 1 482 ? 11.688 27.062 -6.926 1 94.06 482 GLY B C 1
ATOM 9151 O O . GLY B 1 482 ? 12.773 26.656 -6.52 1 94.06 482 GLY B O 1
ATOM 9152 N N . ARG B 1 483 ? 10.578 26.312 -6.82 1 95 483 ARG B N 1
ATOM 9153 C CA . ARG B 1 483 ? 10.648 24.891 -6.449 1 95 483 ARG B CA 1
ATOM 9154 C C . ARG B 1 483 ? 11.359 24.078 -7.527 1 95 483 ARG B C 1
ATOM 9156 O O . ARG B 1 483 ? 11.07 24.234 -8.719 1 95 483 ARG B O 1
ATOM 9163 N N . ARG B 1 484 ? 12.211 23.188 -7.051 1 94.81 484 ARG B N 1
ATOM 9164 C CA . ARG B 1 484 ? 13.07 22.484 -8.008 1 94.81 484 ARG B CA 1
ATOM 9165 C C . ARG B 1 484 ? 12.789 21 -8.016 1 94.81 484 ARG B C 1
ATOM 9167 O O . ARG B 1 484 ? 13.57 20.219 -8.562 1 94.81 484 ARG B O 1
ATOM 9174 N N . HIS B 1 485 ? 11.812 20.594 -7.406 1 93.75 485 HIS B N 1
ATOM 9175 C CA . HIS B 1 485 ? 11.352 19.219 -7.492 1 93.75 485 HIS B CA 1
ATOM 9176 C C . HIS B 1 485 ? 9.867 19.109 -7.18 1 93.75 485 HIS B C 1
ATOM 9178 O O . HIS B 1 485 ? 9.367 19.781 -6.273 1 93.75 485 HIS B O 1
ATOM 9184 N N . SER B 1 486 ? 9.25 18.344 -7.973 1 94.5 486 SER B N 1
ATOM 9185 C CA . SER B 1 486 ? 7.824 18.109 -7.75 1 94.5 486 SER B CA 1
ATOM 9186 C C . SER B 1 486 ? 7.594 17.25 -6.508 1 94.5 486 SER B C 1
ATOM 9188 O O . SER B 1 486 ? 8.352 16.312 -6.242 1 94.5 486 SER B O 1
ATOM 9190 N N . ARG B 1 487 ? 6.586 17.594 -5.719 1 93.25 487 ARG B N 1
ATOM 9191 C CA . ARG B 1 487 ? 6.293 16.828 -4.512 1 93.25 487 ARG B CA 1
ATOM 9192 C C . ARG B 1 487 ? 4.84 17 -4.09 1 93.25 487 ARG B C 1
ATOM 9194 O O . ARG B 1 487 ? 4.145 17.891 -4.582 1 93.25 487 ARG B O 1
ATOM 9201 N N . LYS B 1 488 ? 4.438 16.156 -3.262 1 93.5 488 LYS B N 1
ATOM 9202 C CA . LYS B 1 488 ? 3.162 16.297 -2.564 1 93.5 488 LYS B CA 1
ATOM 9203 C C . LYS B 1 488 ? 3.371 16.766 -1.127 1 93.5 488 LYS B C 1
ATOM 9205 O O . LYS B 1 488 ? 4.496 17.047 -0.719 1 93.5 488 LYS B O 1
ATOM 9210 N N . GLY B 1 489 ? 2.26 17 -0.454 1 94.06 489 GLY B N 1
ATOM 9211 C CA . GLY B 1 489 ? 2.406 17.281 0.965 1 94.06 489 GLY B CA 1
ATOM 9212 C C . GLY B 1 489 ? 3.201 16.219 1.705 1 94.06 489 GLY B C 1
ATOM 9213 O O . GLY B 1 489 ? 3.191 15.047 1.323 1 94.06 489 GLY B O 1
ATOM 9214 N N . LEU B 1 490 ? 3.83 16.625 2.719 1 95 490 LEU B N 1
ATOM 9215 C CA . LEU B 1 490 ? 4.68 15.703 3.467 1 95 490 LEU B CA 1
ATOM 9216 C C . LEU B 1 490 ? 3.873 14.508 3.963 1 95 490 LEU B C 1
ATOM 9218 O O . LEU B 1 490 ? 4.273 13.352 3.76 1 95 490 LEU B O 1
ATOM 9222 N N . ALA B 1 491 ? 2.76 14.758 4.637 1 95.69 491 ALA B N 1
ATOM 9223 C CA . ALA B 1 491 ? 1.946 13.68 5.184 1 95.69 491 ALA B CA 1
ATOM 9224 C C . ALA B 1 491 ? 1.304 12.852 4.074 1 95.69 491 ALA B C 1
ATOM 9226 O O . ALA B 1 491 ? 1.28 11.625 4.137 1 95.69 491 ALA B O 1
ATOM 9227 N N . THR B 1 492 ? 0.805 13.578 3.082 1 94.38 492 THR B N 1
ATOM 9228 C CA . THR B 1 492 ? 0.118 12.891 1.993 1 94.38 492 THR B CA 1
ATOM 9229 C C . THR B 1 492 ? 1.078 11.977 1.237 1 94.38 492 THR B C 1
ATOM 9231 O O . THR B 1 492 ? 0.727 10.844 0.892 1 94.38 492 THR B O 1
ATOM 9234 N N . ASP B 1 493 ? 2.211 12.484 0.982 1 94.38 493 ASP B N 1
ATOM 9235 C CA . ASP B 1 493 ? 3.221 11.672 0.314 1 94.38 493 ASP B CA 1
ATOM 9236 C C . ASP B 1 493 ? 3.553 10.422 1.136 1 94.38 493 ASP B C 1
ATOM 9238 O O . ASP B 1 493 ? 3.697 9.328 0.584 1 94.38 493 ASP B O 1
ATOM 9242 N N . TRP B 1 494 ? 3.721 10.602 2.33 1 96.69 494 TRP B N 1
ATOM 9243 C CA . TRP B 1 494 ? 4.051 9.5 3.232 1 96.69 494 TRP B CA 1
ATOM 9244 C C . TRP B 1 494 ? 2.904 8.5 3.314 1 96.69 494 TRP B C 1
ATOM 9246 O O . TRP B 1 494 ? 3.115 7.293 3.195 1 96.69 494 TRP B O 1
ATOM 9256 N N . LEU B 1 495 ? 1.713 8.969 3.457 1 97.5 495 LEU B N 1
ATOM 9257 C CA . LEU B 1 495 ? 0.541 8.102 3.512 1 97.5 495 LEU B CA 1
ATOM 9258 C C . LEU B 1 495 ? 0.406 7.289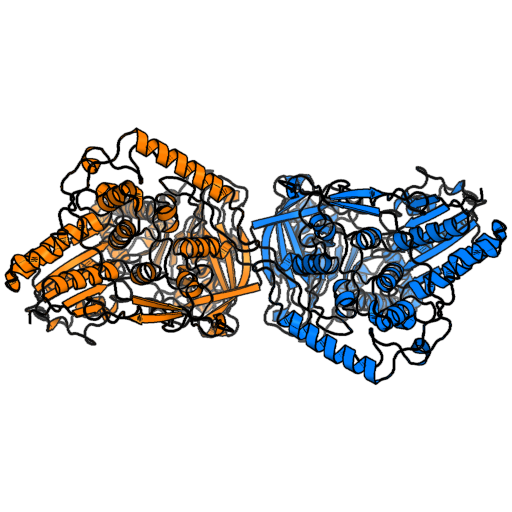 2.23 1 97.5 495 LEU B C 1
ATOM 9260 O O . LEU B 1 495 ? 0.072 6.105 2.273 1 97.5 495 LEU B O 1
ATOM 9264 N N . ASN B 1 496 ? 0.662 7.953 1.137 1 96.12 496 ASN B N 1
ATOM 9265 C CA . ASN B 1 496 ? 0.575 7.285 -0.157 1 96.12 496 ASN B CA 1
ATOM 9266 C C . ASN B 1 496 ? 1.635 6.195 -0.298 1 96.12 496 ASN B C 1
ATOM 9268 O O . ASN B 1 496 ? 1.486 5.281 -1.11 1 96.12 496 ASN B O 1
ATOM 9272 N N . SER B 1 497 ? 2.701 6.32 0.439 1 95.75 497 SER B N 1
ATOM 9273 C CA . SER B 1 497 ? 3.811 5.379 0.319 1 95.75 497 SER B CA 1
ATOM 9274 C C . SER B 1 497 ? 3.578 4.141 1.174 1 95.75 497 SER B C 1
ATOM 9276 O O . SER B 1 497 ? 4.316 3.158 1.07 1 95.75 497 SER B O 1
ATOM 9278 N N . LEU B 1 498 ? 2.578 4.172 1.972 1 97.12 498 LEU B N 1
ATOM 9279 C CA . LEU B 1 498 ? 2.332 3.072 2.896 1 97.12 498 LEU B CA 1
ATOM 9280 C C . LEU B 1 498 ? 1.638 1.912 2.189 1 97.12 498 LEU B C 1
ATOM 9282 O O . LEU B 1 498 ? 0.844 2.127 1.271 1 97.12 498 LEU B O 1
ATOM 9286 N N . ARG B 1 499 ? 1.982 0.73 2.654 1 95.31 499 ARG B N 1
ATOM 9287 C CA . ARG B 1 499 ? 1.322 -0.501 2.232 1 95.31 499 ARG B CA 1
ATOM 9288 C C . ARG B 1 499 ? 0.414 -1.042 3.33 1 95.31 499 ARG B C 1
ATOM 9290 O O . ARG B 1 499 ? 0.657 -0.806 4.516 1 95.31 499 ARG B O 1
ATOM 9297 N N . VAL B 1 500 ? -0.633 -1.712 2.863 1 97.62 500 VAL B N 1
ATOM 9298 C CA . VAL B 1 500 ? -1.396 -2.477 3.844 1 97.62 500 VAL B CA 1
ATOM 9299 C C . VAL B 1 500 ? -0.485 -3.488 4.535 1 97.62 500 VAL B C 1
ATOM 9301 O O . VAL B 1 500 ? 0.227 -4.246 3.873 1 97.62 500 VAL B O 1
ATOM 9304 N N . GLY B 1 501 ? -0.486 -3.436 5.832 1 96.44 501 GLY B N 1
ATOM 9305 C CA . GLY B 1 501 ? 0.408 -4.281 6.609 1 96.44 501 GLY B CA 1
ATOM 9306 C C . GLY B 1 501 ? 1.513 -3.506 7.301 1 96.44 501 GLY B C 1
ATOM 9307 O O . GLY B 1 501 ? 2.162 -4.02 8.211 1 96.44 501 GLY B O 1
ATOM 9308 N N . ASP B 1 502 ? 1.771 -2.299 6.871 1 97.31 502 ASP B N 1
ATOM 9309 C CA . ASP B 1 502 ? 2.781 -1.464 7.512 1 97.31 502 ASP B CA 1
ATOM 9310 C C . ASP B 1 502 ? 2.322 -1.011 8.898 1 97.31 502 ASP B C 1
ATOM 9312 O O . ASP B 1 502 ? 1.122 -0.872 9.141 1 97.31 502 ASP B O 1
ATOM 9316 N N . LYS B 1 503 ? 3.281 -0.802 9.758 1 96.5 503 LYS B N 1
ATOM 9317 C CA . LYS B 1 503 ? 3.037 -0.216 11.07 1 96.5 503 LYS B CA 1
ATOM 9318 C C . LYS B 1 503 ? 3.381 1.271 11.086 1 96.5 503 LYS B C 1
ATOM 9320 O O . LYS B 1 503 ? 4.363 1.69 10.477 1 96.5 503 LYS B O 1
ATOM 9325 N N . VAL B 1 504 ? 2.547 2.035 11.695 1 97.06 504 VAL B N 1
ATOM 9326 C CA . VAL B 1 504 ? 2.775 3.473 11.781 1 97.06 504 VAL B CA 1
ATOM 9327 C C . VAL B 1 504 ? 2.615 3.936 13.234 1 97.06 504 VAL B C 1
ATOM 9329 O O . VAL B 1 504 ? 1.948 3.275 14.031 1 97.06 504 VAL B O 1
ATOM 9332 N N . GLU B 1 505 ? 3.248 5.023 13.547 1 95.44 505 GLU B N 1
ATOM 9333 C CA . GLU B 1 505 ? 3.102 5.629 14.867 1 95.44 505 GLU B CA 1
ATOM 9334 C C . GLU B 1 505 ? 2.064 6.75 14.852 1 95.44 505 GLU B C 1
ATOM 9336 O O . GLU B 1 505 ? 2.104 7.625 13.984 1 95.44 505 GLU B O 1
ATOM 9341 N N . VAL B 1 506 ? 1.135 6.684 15.773 1 95.38 506 VAL B N 1
ATOM 9342 C CA . VAL B 1 506 ? 0.068 7.676 15.859 1 95.38 506 VAL B CA 1
ATOM 9343 C C . VAL B 1 506 ? -0.001 8.242 17.281 1 95.38 506 VAL B C 1
ATOM 9345 O O . VAL B 1 506 ? 0.558 7.656 18.219 1 95.38 506 VAL B O 1
ATOM 9348 N N . LEU B 1 507 ? -0.563 9.406 17.453 1 93.75 507 LEU B N 1
ATOM 9349 C CA . LEU B 1 507 ? -0.812 10.078 18.719 1 93.75 507 LEU B CA 1
ATOM 9350 C C . LEU B 1 507 ? -2.275 10.492 18.828 1 93.75 507 LEU B C 1
ATOM 9352 O O . LEU B 1 507 ? -2.898 10.883 17.844 1 93.75 507 LEU B O 1
ATOM 9356 N N . GLY B 1 508 ? -2.754 10.352 20.031 1 91.94 508 GLY B N 1
ATOM 9357 C CA . GLY B 1 508 ? -4.082 10.898 20.266 1 91.94 508 GLY B CA 1
ATOM 9358 C C . GLY B 1 508 ? -4.105 12.414 20.312 1 91.94 508 GLY B C 1
ATOM 9359 O O . GLY B 1 508 ? -3.201 13.039 20.875 1 91.94 508 GLY B O 1
ATOM 9360 N N . LYS B 1 509 ? -5.055 13 19.672 1 89.38 509 LYS B N 1
ATOM 9361 C CA . LYS B 1 509 ? -5.246 14.453 19.688 1 89.38 509 LYS B CA 1
ATOM 9362 C C . LYS B 1 509 ? -6.324 14.852 20.688 1 89.38 509 LYS B C 1
ATOM 9364 O O . LYS B 1 509 ? -7.324 14.148 20.859 1 89.38 509 LYS B O 1
ATOM 9369 N N . GLU B 1 510 ? -6.102 15.945 21.281 1 83.56 510 GLU B N 1
ATOM 9370 C CA . GLU B 1 510 ? -7.121 16.484 22.172 1 83.56 510 GLU B CA 1
ATOM 9371 C C . GLU B 1 510 ? -8.422 16.766 21.422 1 83.56 510 GLU B C 1
ATOM 9373 O O . GLU B 1 510 ? -8.391 17.25 20.281 1 83.56 510 GLU B O 1
ATOM 9378 N N . PRO B 1 511 ? -9.562 16.422 22.062 1 80.88 511 PRO B N 1
ATOM 9379 C CA . PRO B 1 511 ? -10.852 16.641 21.406 1 80.88 511 PRO B CA 1
ATOM 9380 C C . PRO B 1 511 ? -11.109 18.109 21.062 1 80.88 511 PRO B C 1
ATOM 9382 O O . PRO B 1 511 ? -10.766 18.984 21.859 1 80.88 511 PRO B O 1
ATOM 9385 N N . ALA B 1 512 ? -11.727 18.266 19.922 1 79 512 ALA B N 1
ATOM 9386 C CA . ALA B 1 512 ? -12.133 19.609 19.469 1 79 512 ALA B CA 1
ATOM 9387 C C . ALA B 1 512 ? -13.633 19.797 19.625 1 79 512 ALA B C 1
ATOM 9389 O O . ALA B 1 512 ? -14.352 18.875 20 1 79 512 ALA B O 1
ATOM 9390 N N . ARG B 1 513 ? -14.055 21 19.375 1 83.12 513 ARG B N 1
ATOM 9391 C CA . ARG B 1 513 ? -15.469 21.344 19.469 1 83.12 513 ARG B CA 1
ATOM 9392 C C . ARG B 1 513 ? -16.281 20.625 18.391 1 83.12 513 ARG B C 1
ATOM 9394 O O . ARG B 1 513 ? -17.453 20.312 18.594 1 83.12 513 ARG B O 1
ATOM 9401 N N . PHE B 1 514 ? -15.648 20.391 17.391 1 90.88 514 PHE B N 1
ATOM 9402 C CA . PHE B 1 514 ? -16.312 19.734 16.281 1 90.88 514 PHE B CA 1
ATOM 9403 C C . PHE B 1 514 ? -16.469 18.234 16.547 1 90.88 514 PHE B C 1
ATOM 9405 O O . PHE B 1 514 ? -15.688 17.422 16.047 1 90.88 514 PHE B O 1
ATOM 9412 N N . ARG B 1 515 ? -17.484 17.906 17.281 1 91.75 515 ARG B N 1
ATOM 9413 C CA . ARG B 1 515 ? -17.672 16.516 17.719 1 91.75 515 ARG B CA 1
ATOM 9414 C C . ARG B 1 515 ? -19.141 16.25 18.016 1 91.75 515 ARG B C 1
ATOM 9416 O O . ARG B 1 515 ? -19.906 17.172 18.266 1 91.75 515 ARG B O 1
ATOM 9423 N N . LEU B 1 516 ? -19.5 15.031 17.969 1 93.44 516 LEU B N 1
ATOM 9424 C CA . LEU B 1 516 ? -20.828 14.562 18.328 1 93.44 516 LEU B CA 1
ATOM 9425 C C . LEU B 1 516 ? -20.75 13.406 19.328 1 93.44 516 LEU B C 1
ATOM 9427 O O . LEU B 1 516 ? -20.156 12.367 19.031 1 93.44 516 LEU B O 1
ATOM 9431 N N . PRO B 1 517 ? -21.359 13.484 20.516 1 90.81 517 PRO B N 1
ATOM 9432 C CA . PRO B 1 517 ? -22.062 14.68 20.984 1 90.81 517 PRO B CA 1
ATOM 9433 C C . PRO B 1 517 ? -21.125 15.844 21.297 1 90.81 517 PRO B C 1
ATOM 9435 O O . PRO B 1 517 ? -19.922 15.641 21.453 1 90.81 517 PRO B O 1
ATOM 9438 N N . PRO B 1 518 ? -21.688 17 21.281 1 86.44 518 PRO B N 1
ATOM 9439 C CA . PRO B 1 518 ? -20.859 18.141 21.688 1 86.44 518 PRO B CA 1
ATOM 9440 C C . PRO B 1 518 ? -20.219 17.953 23.062 1 86.44 518 PRO B C 1
ATOM 9442 O O . PRO B 1 518 ? -20.719 17.156 23.859 1 86.44 518 PRO B O 1
ATOM 9445 N N . LEU B 1 519 ? -19.156 18.672 23.266 1 81.44 519 LEU B N 1
ATOM 9446 C CA . LEU B 1 519 ? -18.406 18.531 24.516 1 81.44 519 LEU B CA 1
ATOM 9447 C C . LEU B 1 519 ? -19.312 18.766 25.719 1 81.44 519 LEU B C 1
ATOM 9449 O O . LEU B 1 519 ? -20.141 19.672 25.719 1 81.44 519 LEU B O 1
ATOM 9453 N N . GLY B 1 520 ? -19.234 17.922 26.703 1 79.06 520 GLY B N 1
ATOM 9454 C CA . GLY B 1 520 ? -19.953 18.078 27.953 1 79.06 520 GLY B CA 1
ATOM 9455 C C . GLY B 1 520 ? -21.328 17.438 27.938 1 79.06 520 GLY B C 1
ATOM 9456 O O . GLY B 1 520 ? -22.016 17.406 28.953 1 79.06 520 GLY B O 1
ATOM 9457 N N . GLN B 1 521 ? -21.703 16.922 26.828 1 85.31 521 GLN B N 1
ATOM 9458 C CA . GLN B 1 521 ? -23 16.266 26.734 1 85.31 521 GLN B CA 1
ATOM 9459 C C . GLN B 1 521 ? -22.844 14.742 26.766 1 85.31 521 GLN B C 1
ATOM 9461 O O . GLN B 1 521 ? -21.859 14.195 26.281 1 85.31 521 GLN B O 1
ATOM 9466 N N . PRO B 1 522 ? -23.859 14.125 27.328 1 88.44 522 PRO B N 1
ATOM 9467 C CA . PRO B 1 522 ? -23.828 12.656 27.312 1 88.44 522 PRO B CA 1
ATOM 9468 C C . PRO B 1 522 ? -24 12.078 25.922 1 88.44 522 PRO B C 1
ATOM 9470 O O . PRO B 1 522 ? -24.641 12.695 25.062 1 88.44 522 PRO B O 1
ATOM 9473 N N . LYS B 1 523 ? -23.562 10.906 25.719 1 87.75 523 LYS B N 1
ATOM 9474 C CA . LYS B 1 523 ? -23.547 10.242 24.406 1 87.75 523 LYS B CA 1
ATOM 9475 C C . LYS B 1 523 ? -24.969 10.047 23.891 1 87.75 523 LYS B C 1
ATOM 9477 O O . LYS B 1 523 ? -25.234 10.227 22.688 1 87.75 523 LYS B O 1
ATOM 9482 N N . ASN B 1 524 ? -25.875 9.75 24.734 1 88 524 ASN B N 1
ATOM 9483 C CA . ASN B 1 524 ? -27.234 9.43 24.328 1 88 524 ASN B CA 1
ATOM 9484 C C . ASN B 1 524 ? -27.984 10.664 23.844 1 88 524 ASN B C 1
ATOM 9486 O O . ASN B 1 524 ? -28.984 10.555 23.125 1 88 524 ASN B O 1
ATOM 9490 N N . ASN B 1 525 ? -27.438 11.781 24.188 1 91.12 525 ASN B N 1
ATOM 9491 C CA . ASN B 1 525 ? -28.078 13.023 23.766 1 91.12 525 ASN B CA 1
ATOM 9492 C C . ASN B 1 525 ? -27.922 13.258 22.281 1 91.12 525 ASN B C 1
ATOM 9494 O O . ASN B 1 525 ? -28.703 13.992 21.672 1 91.12 525 ASN B O 1
ATOM 9498 N N . ALA B 1 526 ? -26.984 12.648 21.734 1 93.06 526 ALA B N 1
ATOM 9499 C CA . ALA B 1 526 ? -26.719 12.828 20.312 1 93.06 526 ALA B CA 1
ATOM 9500 C C . ALA B 1 526 ? -27.906 12.344 19.469 1 93.06 526 ALA B C 1
ATOM 9502 O O . ALA B 1 526 ? -28.188 12.906 18.406 1 93.06 526 ALA B O 1
ATOM 9503 N N . GLY B 1 527 ? -28.578 11.375 19.969 1 94.69 527 GLY B N 1
ATOM 9504 C CA . GLY B 1 527 ? -29.688 10.773 19.234 1 94.69 527 GLY B CA 1
ATOM 9505 C C . GLY B 1 527 ? -30.906 11.664 19.188 1 94.69 527 GLY B C 1
ATOM 9506 O O . GLY B 1 527 ? -31.828 11.422 18.391 1 94.69 527 GLY B O 1
ATOM 9507 N N . LYS B 1 528 ? -30.875 12.75 19.906 1 94.31 528 LYS B N 1
ATOM 9508 C CA . LYS B 1 528 ? -32.031 13.648 19.969 1 94.31 528 LYS B CA 1
ATOM 9509 C C . LYS B 1 528 ? -31.703 14.984 19.297 1 94.31 528 LYS B C 1
ATOM 9511 O O . LYS B 1 528 ? -32.594 15.844 19.188 1 94.31 528 LYS B O 1
ATOM 9516 N N . LEU B 1 529 ? -30.578 15.102 18.781 1 95.06 529 LEU B N 1
ATOM 9517 C CA . LEU B 1 529 ? -30.125 16.406 18.281 1 95.06 529 LEU B CA 1
ATOM 9518 C C . LEU B 1 529 ? -30.438 16.547 16.797 1 95.06 529 LEU B C 1
ATOM 9520 O O . LEU B 1 529 ? -29.969 15.758 15.977 1 95.06 529 LEU B O 1
ATOM 9524 N N . PRO B 1 530 ? -31.234 17.562 16.391 1 97 530 PRO B N 1
ATOM 9525 C CA . PRO B 1 530 ? -31.281 17.938 14.969 1 97 530 PRO B CA 1
ATOM 9526 C C . PRO B 1 530 ? -29.953 18.469 14.453 1 97 530 PRO B C 1
ATOM 9528 O O . PRO B 1 530 ? -29.281 19.234 15.141 1 97 530 PRO B O 1
ATOM 9531 N N . LEU B 1 531 ? -29.609 18.016 13.305 1 97.94 531 LEU B N 1
ATOM 9532 C CA . LEU B 1 531 ? -28.297 18.375 12.766 1 97.94 531 LEU B CA 1
ATOM 9533 C C . LEU B 1 531 ? -28.422 18.922 11.352 1 97.94 531 LEU B C 1
ATOM 9535 O O . LEU B 1 531 ? -29.125 18.359 10.508 1 97.94 531 LEU B O 1
ATOM 9539 N N . LEU B 1 532 ? -27.828 20.078 11.094 1 98.44 532 LEU B N 1
ATOM 9540 C CA . LEU B 1 532 ? -27.562 20.594 9.758 1 98.44 532 LEU B CA 1
ATOM 9541 C C . LEU B 1 532 ? -26.078 20.484 9.438 1 98.44 532 LEU B C 1
ATOM 9543 O O . LEU B 1 532 ? -25.25 21.172 10.047 1 98.44 532 LEU B O 1
ATOM 9547 N N . MET B 1 533 ? -25.719 19.641 8.5 1 98.38 533 MET B N 1
ATOM 9548 C CA . MET B 1 533 ? -24.328 19.344 8.18 1 98.38 533 MET B CA 1
ATOM 9549 C C . MET B 1 533 ? -23.984 19.781 6.762 1 98.38 533 MET B C 1
ATOM 9551 O O . MET B 1 533 ? -24.719 19.484 5.816 1 98.38 533 MET B O 1
ATOM 9555 N N . VAL B 1 534 ? -22.969 20.531 6.602 1 97.81 534 VAL B N 1
ATOM 9556 C CA . VAL B 1 534 ? -22.484 20.984 5.301 1 97.81 534 VAL B CA 1
ATOM 9557 C C . VAL B 1 534 ? -21.047 20.547 5.105 1 97.81 534 VAL B C 1
ATOM 9559 O O . VAL B 1 534 ? -20.141 21.016 5.82 1 97.81 534 VAL B O 1
ATOM 9562 N N . GLY B 1 535 ? -20.781 19.703 4.211 1 95.75 535 GLY B N 1
ATOM 9563 C CA . GLY B 1 535 ? -19.438 19.172 4.02 1 95.75 535 GLY B CA 1
ATOM 9564 C C . GLY B 1 535 ? -19.141 18.828 2.576 1 95.75 535 GLY B C 1
ATOM 9565 O O . GLY B 1 535 ? -19.266 17.672 2.168 1 95.75 535 GLY B O 1
ATOM 9566 N N . PRO B 1 536 ? -18.688 19.75 1.765 1 93.5 536 PRO B N 1
ATOM 9567 C CA . PRO B 1 536 ? -18.281 19.438 0.391 1 93.5 536 PRO B CA 1
ATOM 9568 C C . PRO B 1 536 ? -16.953 18.703 0.322 1 93.5 536 PRO B C 1
ATOM 9570 O O . PRO B 1 536 ? -16.094 18.891 1.196 1 93.5 536 PRO B O 1
ATOM 9573 N N . GLY B 1 537 ? -16.734 17.906 -0.733 1 92.38 537 GLY B N 1
ATOM 9574 C CA . GLY B 1 537 ? -15.484 17.172 -0.916 1 92.38 537 GLY B CA 1
ATOM 9575 C C . GLY B 1 537 ? -15.141 16.297 0.262 1 92.38 537 GLY B C 1
ATOM 9576 O O . GLY B 1 537 ? -15.969 15.516 0.732 1 92.38 537 GLY B O 1
ATOM 9577 N N . THR B 1 538 ? -13.883 16.422 0.764 1 92.12 538 THR B N 1
ATOM 9578 C CA . THR B 1 538 ? -13.43 15.602 1.877 1 92.12 538 THR B CA 1
ATOM 9579 C C . THR B 1 538 ? -14.055 16.062 3.189 1 92.12 538 THR B C 1
ATOM 9581 O O . THR B 1 538 ? -14 15.359 4.195 1 92.12 538 THR B O 1
ATOM 9584 N N . GLY B 1 539 ? -14.688 17.188 3.176 1 93.31 539 GLY B N 1
ATOM 9585 C CA . GLY B 1 539 ? -15.375 17.672 4.363 1 93.31 539 GLY B CA 1
ATOM 9586 C C . GLY B 1 539 ? -16.453 16.719 4.848 1 93.31 539 GLY B C 1
ATOM 9587 O O . GLY B 1 539 ? -16.812 16.734 6.027 1 93.31 539 GLY B O 1
ATOM 9588 N N . VAL B 1 540 ? -16.969 15.914 3.965 1 95.44 540 VAL B N 1
ATOM 9589 C CA . VAL B 1 540 ? -18.047 15 4.305 1 95.44 540 VAL B CA 1
ATOM 9590 C C . VAL B 1 540 ? -17.531 13.891 5.215 1 95.44 540 VAL B C 1
ATOM 9592 O O . VAL B 1 540 ? -18.297 13.234 5.914 1 95.44 540 VAL B O 1
ATOM 9595 N N . SER B 1 541 ? -16.25 13.688 5.242 1 93.62 541 SER B N 1
ATOM 9596 C CA . SER B 1 541 ? -15.648 12.547 5.926 1 93.62 541 SER B CA 1
ATOM 9597 C C . SER B 1 541 ? -16.016 12.539 7.406 1 93.62 541 SER B C 1
ATOM 9599 O O . SER B 1 541 ? -16.312 11.484 7.969 1 93.62 541 SER B O 1
ATOM 9601 N N . VAL B 1 542 ? -16.016 13.68 8.039 1 94.88 542 VAL B N 1
ATOM 9602 C CA . VAL B 1 542 ? -16.297 13.75 9.469 1 94.88 542 VAL B CA 1
ATOM 9603 C C . VAL B 1 542 ? -17.766 13.391 9.719 1 94.88 542 VAL B C 1
ATOM 9605 O O . VAL B 1 542 ? -18.094 12.781 10.734 1 94.88 542 VAL B O 1
ATOM 9608 N N . PHE B 1 543 ? -18.594 13.75 8.812 1 97.44 543 PHE B N 1
ATOM 9609 C CA . PHE B 1 543 ? -20.016 13.484 8.984 1 97.44 543 PHE B CA 1
ATOM 9610 C C . PHE B 1 543 ? -20.312 11.992 8.828 1 97.44 543 PHE B C 1
ATOM 9612 O O . PHE B 1 543 ? -21.266 11.477 9.422 1 97.44 543 PHE B O 1
ATOM 9619 N N . LEU B 1 544 ? -19.453 11.352 8.047 1 96.88 544 LEU B N 1
ATOM 9620 C CA . LEU B 1 544 ? -19.578 9.898 8.008 1 96.88 544 LEU B CA 1
ATOM 9621 C C . LEU B 1 544 ? -19.375 9.297 9.391 1 96.88 544 LEU B C 1
ATOM 9623 O O . LEU B 1 544 ? -20.109 8.375 9.781 1 96.88 544 LEU B O 1
ATOM 9627 N N . SER B 1 545 ? -18.453 9.828 10.094 1 96.12 545 SER B N 1
ATOM 9628 C CA . SER B 1 545 ? -18.234 9.352 11.453 1 96.12 545 SER B CA 1
ATOM 9629 C C . SER B 1 545 ? -19.438 9.625 12.344 1 96.12 545 SER B C 1
ATOM 9631 O O . SER B 1 545 ? -19.812 8.797 13.172 1 96.12 545 SER B O 1
ATOM 9633 N N . PHE B 1 546 ? -20.062 10.812 12.195 1 97.19 546 PHE B N 1
ATOM 9634 C CA . PHE B 1 546 ? -21.281 11.133 12.922 1 97.19 546 PHE B CA 1
ATOM 9635 C C . PHE B 1 546 ? -22.375 10.102 12.648 1 97.19 546 PHE B C 1
ATOM 9637 O O . PHE B 1 546 ? -22.984 9.57 13.578 1 97.19 546 PHE B O 1
ATOM 9644 N N . LEU B 1 547 ? -22.484 9.82 11.422 1 97.44 547 LEU B N 1
ATOM 9645 C CA . LEU B 1 547 ? -23.594 8.969 10.984 1 97.44 547 LEU B CA 1
ATOM 9646 C C . LEU B 1 547 ? -23.359 7.52 11.406 1 97.44 547 LEU B C 1
ATOM 9648 O O . LEU B 1 547 ? -24.297 6.812 11.758 1 97.44 547 LEU B O 1
ATOM 9652 N N . HIS B 1 548 ? -22.125 7.094 11.328 1 95.69 548 HIS B N 1
ATOM 9653 C CA . HIS B 1 548 ? -21.797 5.77 11.844 1 95.69 548 HIS B CA 1
ATOM 9654 C C . HIS B 1 548 ? -22.156 5.645 13.32 1 95.69 548 HIS B C 1
ATOM 9656 O O . HIS B 1 548 ? -22.719 4.629 13.742 1 95.69 548 HIS B O 1
ATOM 9662 N N . PHE B 1 549 ? -21.844 6.633 14.07 1 95.75 549 PHE B N 1
ATOM 9663 C CA . PHE B 1 549 ? -22.125 6.652 15.5 1 95.75 549 PHE B CA 1
ATOM 9664 C C . PHE B 1 549 ? -23.641 6.613 15.758 1 95.75 549 PHE B C 1
ATOM 9666 O O . PHE B 1 549 ? -24.109 5.832 16.578 1 95.75 549 PHE B O 1
ATOM 9673 N N . LEU B 1 550 ? -24.391 7.426 15.055 1 96.94 550 LEU B N 1
ATOM 9674 C CA . LEU B 1 550 ? -25.844 7.488 15.219 1 96.94 550 LEU B CA 1
ATOM 9675 C C . LEU B 1 550 ? -26.484 6.16 14.836 1 96.94 550 LEU B C 1
ATOM 9677 O O . LEU B 1 550 ? -27.453 5.727 15.469 1 96.94 550 LEU B O 1
ATOM 9681 N N . ALA B 1 551 ? -25.969 5.566 13.75 1 95.12 551 ALA B N 1
ATOM 9682 C CA . ALA B 1 551 ? -26.453 4.25 13.359 1 95.12 551 ALA B CA 1
ATOM 9683 C C . ALA B 1 551 ? -26.234 3.23 14.469 1 95.12 551 ALA B C 1
ATOM 9685 O O . ALA B 1 551 ? -27.109 2.41 14.75 1 95.12 551 ALA B O 1
ATOM 9686 N N . LYS B 1 552 ? -25.078 3.256 15.016 1 93.19 552 LYS B N 1
ATOM 9687 C CA . LYS B 1 552 ? -24.781 2.373 16.141 1 93.19 552 LYS B CA 1
ATOM 9688 C C . LYS B 1 552 ? -25.703 2.637 17.312 1 93.19 552 LYS B C 1
ATOM 9690 O O . LYS B 1 552 ? -26.203 1.7 17.938 1 93.19 552 LYS B O 1
ATOM 9695 N N . LEU B 1 553 ? -25.906 3.871 17.625 1 94.69 553 LEU B N 1
ATOM 9696 C CA . LEU B 1 553 ? -26.781 4.266 18.719 1 94.69 553 LEU B CA 1
ATOM 9697 C C . LEU B 1 553 ? -28.203 3.75 18.484 1 94.69 553 LEU B C 1
ATOM 9699 O O . LEU B 1 553 ? -28.844 3.236 19.422 1 94.69 553 LEU B O 1
ATOM 9703 N N . LYS B 1 554 ? -28.641 3.916 17.297 1 95.12 554 LYS B N 1
ATOM 9704 C CA . LYS B 1 554 ? -29.969 3.445 16.969 1 95.12 554 LYS B CA 1
ATOM 9705 C C . LYS B 1 554 ? -30.094 1.94 17.172 1 95.12 554 LYS B C 1
ATOM 9707 O O . LYS B 1 554 ? -31.141 1.457 17.641 1 95.12 554 LYS B O 1
ATOM 9712 N N . ARG B 1 555 ? -29.125 1.238 16.828 1 91.69 555 ARG B N 1
ATOM 9713 C CA . ARG B 1 555 ? -29.125 -0.216 16.938 1 91.69 555 ARG B CA 1
ATOM 9714 C C . ARG B 1 555 ? -29.031 -0.651 18.406 1 91.69 555 ARG B C 1
ATOM 9716 O O . ARG B 1 555 ? -29.734 -1.556 18.844 1 91.69 555 ARG B O 1
ATOM 9723 N N . GLU B 1 556 ? -28.203 -0.015 19.156 1 92.38 556 GLU B N 1
ATOM 9724 C CA . GLU B 1 556 ? -27.875 -0.461 20.516 1 92.38 556 GLU B CA 1
ATOM 9725 C C . GLU B 1 556 ? -28.844 0.141 21.531 1 92.38 556 GLU B C 1
ATOM 9727 O O . GLU B 1 556 ? -29.109 -0.469 22.578 1 92.38 556 GLU B O 1
ATOM 9732 N N . SER B 1 557 ? -29.281 1.345 21.266 1 93.75 557 SER B N 1
ATOM 9733 C CA . SER B 1 557 ? -30.188 2.051 22.156 1 93.75 557 SER B CA 1
ATOM 9734 C C . SER B 1 557 ? -31.281 2.775 21.375 1 93.75 557 SER B C 1
ATOM 9736 O O . SER B 1 557 ? -31.344 4.004 21.391 1 93.75 557 SER B O 1
ATOM 9738 N N . PRO B 1 558 ? -32.188 2.066 20.922 1 93.75 558 PRO B N 1
ATOM 9739 C CA . PRO B 1 558 ? -33.219 2.668 20.078 1 93.75 558 PRO B CA 1
ATOM 9740 C C . PRO B 1 558 ? -34.031 3.734 20.812 1 93.75 558 PRO B C 1
ATOM 9742 O O . PRO B 1 558 ? -34.531 4.684 20.188 1 93.75 558 PRO B O 1
ATOM 9745 N N . GLU B 1 559 ? -34.094 3.598 22.109 1 93.56 559 GLU B N 1
ATOM 9746 C CA . GLU B 1 559 ? -34.875 4.555 22.891 1 93.56 559 GLU B CA 1
ATOM 9747 C C . GLU B 1 559 ? -34.188 5.926 22.906 1 93.56 559 GLU B C 1
ATOM 9749 O O . GLU B 1 559 ? -34.875 6.945 23.078 1 93.56 559 GLU B O 1
ATOM 9754 N N . SER B 1 560 ? -32.938 5.914 22.688 1 93.06 560 SER B N 1
ATOM 9755 C CA . SER B 1 560 ? -32.188 7.156 22.719 1 93.06 560 SER B CA 1
ATOM 9756 C C . SER B 1 560 ? -32.125 7.801 21.328 1 93.06 560 SER B C 1
ATOM 9758 O O . SER B 1 560 ? -31.547 8.883 21.172 1 93.06 560 SER B O 1
ATOM 9760 N N . PHE B 1 561 ? -32.688 7.145 20.359 1 95.44 561 PHE B N 1
ATOM 9761 C CA . PHE B 1 561 ? -32.688 7.664 19 1 95.44 561 PHE B CA 1
ATOM 9762 C C . PHE B 1 561 ? -34.062 8.188 18.609 1 95.44 561 PHE B C 1
ATOM 9764 O O . PHE B 1 561 ? -35 7.41 18.469 1 95.44 561 PHE B O 1
ATOM 9771 N N . ILE B 1 562 ? -34.188 9.492 18.5 1 94.19 562 ILE B N 1
ATOM 9772 C CA . ILE B 1 562 ? -35.438 10.148 18.141 1 94.19 562 ILE B CA 1
ATOM 9773 C C . ILE B 1 562 ? -35.375 10.633 16.688 1 94.19 562 ILE B C 1
ATOM 9775 O O . ILE B 1 562 ? -34.312 11.031 16.203 1 94.19 562 ILE B O 1
ATOM 9779 N N . ASP B 1 563 ? -36.5 10.57 16.062 1 94.31 563 ASP B N 1
ATOM 9780 C CA . ASP B 1 563 ? -36.562 11.047 14.672 1 94.31 563 ASP B CA 1
ATOM 9781 C C . ASP B 1 563 ? -36.594 12.57 14.617 1 94.31 563 ASP B C 1
ATOM 9783 O O . ASP B 1 563 ? -37.656 13.18 14.852 1 94.31 563 ASP B O 1
ATOM 9787 N N . VAL B 1 564 ? -35.562 13.125 14.422 1 96.19 564 VAL B N 1
ATOM 9788 C CA . VAL B 1 564 ? -35.375 14.562 14.266 1 96.19 564 VAL B CA 1
ATOM 9789 C C . VAL B 1 564 ? -34.688 14.859 12.93 1 96.19 564 VAL B C 1
ATOM 9791 O O . VAL B 1 564 ? -34.125 13.969 12.312 1 96.19 564 VAL B O 1
ATOM 9794 N N . PRO B 1 565 ? -34.781 16.125 12.461 1 97.12 565 PRO B N 1
ATOM 9795 C CA . PRO B 1 565 ? -34.156 16.438 11.18 1 97.12 565 PRO B CA 1
ATOM 9796 C C . PRO B 1 565 ? -32.625 16.344 11.242 1 97.12 565 PRO B C 1
ATOM 9798 O O . PRO B 1 565 ? -32 17 12.07 1 97.12 565 PRO B O 1
ATOM 9801 N N . ARG B 1 566 ? -32.094 15.508 10.453 1 98.31 566 ARG B N 1
ATOM 9802 C CA . ARG B 1 566 ? -30.641 15.406 10.203 1 98.31 566 ARG B CA 1
ATOM 9803 C C . ARG B 1 566 ? -30.344 15.523 8.711 1 98.31 566 ARG B C 1
ATOM 9805 O O . ARG B 1 566 ? -30.516 14.555 7.965 1 98.31 566 ARG B O 1
ATOM 9812 N N . ILE B 1 567 ? -29.828 16.719 8.352 1 98.62 567 ILE B N 1
ATOM 9813 C CA . ILE B 1 567 ? -29.719 17.094 6.945 1 98.62 567 ILE B CA 1
ATOM 9814 C C . ILE B 1 567 ? -28.25 17.234 6.566 1 98.62 567 ILE B C 1
ATOM 9816 O O . ILE B 1 567 ? -27.484 17.922 7.262 1 98.62 567 ILE B O 1
ATOM 9820 N N . LEU B 1 568 ? -27.828 16.578 5.492 1 98.69 568 LEU B N 1
ATOM 9821 C CA . LEU B 1 568 ? -26.453 16.703 5 1 98.69 568 LEU B CA 1
ATOM 9822 C C . LEU B 1 568 ? -26.438 17.312 3.604 1 98.69 568 LEU B C 1
ATOM 9824 O O . LEU B 1 568 ? -27.047 16.781 2.678 1 98.69 568 LEU B O 1
ATOM 9828 N N . PHE B 1 569 ? -25.828 18.453 3.492 1 98.19 569 PHE B N 1
ATOM 9829 C CA . PHE B 1 569 ? -25.5 19.031 2.193 1 98.19 569 PHE B CA 1
ATOM 9830 C C . PHE B 1 569 ? -24.109 18.594 1.748 1 98.19 569 PHE B C 1
ATOM 9832 O O . PHE B 1 569 ? -23.109 19.016 2.344 1 98.19 569 PHE B O 1
ATOM 9839 N N . PHE B 1 570 ? -24.062 17.797 0.726 1 97.44 570 PHE B N 1
ATOM 9840 C CA . PHE B 1 570 ? -22.797 17.328 0.178 1 97.44 570 PHE B CA 1
ATOM 9841 C C . PHE B 1 570 ? -22.5 17.984 -1.162 1 97.44 570 PHE B C 1
ATOM 9843 O O . PHE B 1 570 ? -23.312 17.922 -2.084 1 97.44 570 PHE B O 1
ATOM 9850 N N . GLY B 1 571 ? -21.344 18.625 -1.225 1 95.38 571 GLY B N 1
ATOM 9851 C CA . GLY B 1 571 ? -20.938 19.266 -2.463 1 95.38 571 GLY B CA 1
ATOM 9852 C C . GLY B 1 571 ? -19.828 18.516 -3.18 1 95.38 571 GLY B C 1
ATOM 9853 O O . GLY B 1 571 ? -18.875 18.031 -2.547 1 95.38 571 GLY B O 1
ATOM 9854 N N . CYS B 1 572 ? -19.969 18.344 -4.484 1 93.75 572 CYS B N 1
ATOM 9855 C CA . CYS B 1 572 ? -18.938 17.781 -5.34 1 93.75 572 CYS B CA 1
ATOM 9856 C C . CYS B 1 572 ? -19 18.375 -6.742 1 93.75 572 CYS B C 1
ATOM 9858 O O . CYS B 1 572 ? -19.875 19.203 -7.027 1 93.75 572 CYS B O 1
ATOM 9860 N N . ARG B 1 573 ? -18.016 18.109 -7.566 1 92.38 573 ARG B N 1
ATOM 9861 C CA . ARG B 1 573 ? -18.031 18.594 -8.945 1 92.38 573 ARG B CA 1
ATOM 9862 C C . ARG B 1 573 ? -18.953 17.734 -9.812 1 92.38 573 ARG B C 1
ATOM 9864 O O . ARG B 1 573 ? -19.812 18.266 -10.508 1 92.38 573 ARG B O 1
ATOM 9871 N N . ASP B 1 574 ? -18.734 16.484 -9.75 1 91.38 574 ASP B N 1
ATOM 9872 C CA . ASP B 1 574 ? -19.469 15.43 -10.438 1 91.38 574 ASP B CA 1
ATOM 9873 C C . ASP B 1 574 ? -19.578 14.18 -9.57 1 91.38 574 ASP B C 1
ATOM 9875 O O . ASP B 1 574 ? -18.578 13.523 -9.273 1 91.38 574 ASP B O 1
ATOM 9879 N N . VAL B 1 575 ? -20.812 13.852 -9.258 1 89.62 575 VAL B N 1
ATOM 9880 C CA . VAL B 1 575 ? -21.047 12.766 -8.312 1 89.62 575 VAL B CA 1
ATOM 9881 C C . VAL B 1 575 ? -20.469 11.469 -8.844 1 89.62 575 VAL B C 1
ATOM 9883 O O . VAL B 1 575 ? -20.016 10.617 -8.07 1 89.62 575 VAL B O 1
ATOM 9886 N N . THR B 1 576 ? -20.312 11.281 -10.102 1 85 576 THR B N 1
ATOM 9887 C CA . THR B 1 576 ? -19.797 10.055 -10.695 1 85 576 THR B CA 1
ATOM 9888 C C . THR B 1 576 ? -18.281 9.992 -10.594 1 85 576 THR B C 1
ATOM 9890 O O . THR B 1 576 ? -17.688 8.914 -10.719 1 85 576 THR B O 1
ATOM 9893 N N . VAL B 1 577 ? -17.719 11.133 -10.32 1 86.88 577 VAL B N 1
ATOM 9894 C CA . VAL B 1 577 ? -16.266 11.211 -10.32 1 86.88 577 VAL B CA 1
ATOM 9895 C C . VAL B 1 577 ? -15.758 11.406 -8.891 1 86.88 577 VAL B C 1
ATOM 9897 O O . VAL B 1 577 ? -14.734 10.828 -8.508 1 86.88 577 VAL B O 1
ATOM 9900 N N . ASP B 1 578 ? -16.469 12.25 -8.148 1 89.75 578 ASP B N 1
ATOM 9901 C CA . ASP B 1 578 ? -15.914 12.57 -6.832 1 89.75 578 ASP B CA 1
ATOM 9902 C C . ASP B 1 578 ? -16.984 12.461 -5.75 1 89.75 578 ASP B C 1
ATOM 9904 O O . ASP B 1 578 ? -16.891 13.117 -4.711 1 89.75 578 ASP B O 1
ATOM 9908 N N . GLY B 1 579 ? -18.016 11.664 -6.117 1 91.56 579 GLY B N 1
ATOM 9909 C CA . GLY B 1 579 ? -18.938 11.289 -5.051 1 91.56 579 GLY B CA 1
ATOM 9910 C C . GLY B 1 579 ? -18.328 10.305 -4.066 1 91.56 579 GLY B C 1
ATOM 9911 O O . GLY B 1 579 ? -18.203 9.117 -4.371 1 91.56 579 GLY B O 1
ATOM 9912 N N . ILE B 1 580 ? -18.062 10.789 -2.891 1 92.25 580 ILE B N 1
ATOM 9913 C CA . ILE B 1 580 ? -17.359 9.961 -1.91 1 92.25 580 ILE B CA 1
ATOM 9914 C C . ILE B 1 580 ? -18.375 9.227 -1.039 1 92.25 580 ILE B C 1
ATOM 9916 O O . ILE B 1 580 ? -19.25 9.844 -0.431 1 92.25 580 ILE B O 1
ATOM 9920 N N . TYR B 1 581 ? -18.297 7.871 -0.963 1 93.19 581 TYR B N 1
ATOM 9921 C CA . TYR B 1 581 ? -19.078 6.98 -0.102 1 93.19 581 TYR B CA 1
ATOM 9922 C C . TYR B 1 581 ? -20.562 7.188 -0.298 1 93.19 581 TYR B C 1
ATOM 9924 O O . TYR B 1 581 ? -21.328 7.281 0.674 1 93.19 581 TYR B O 1
ATOM 9932 N N . MET B 1 582 ? -20.953 7.352 -1.511 1 92.5 582 MET B N 1
ATOM 9933 C CA . MET B 1 582 ? -22.344 7.602 -1.859 1 92.5 582 MET B CA 1
ATOM 9934 C C . MET B 1 582 ? -23.234 6.434 -1.428 1 92.5 582 MET B C 1
ATOM 9936 O O . MET B 1 582 ? -24.344 6.641 -0.944 1 92.5 582 MET B O 1
ATOM 9940 N N . ASN B 1 583 ? -22.719 5.234 -1.591 1 86.62 583 ASN B N 1
ATOM 9941 C CA . ASN B 1 583 ? -23.484 4.066 -1.175 1 86.62 583 ASN B CA 1
ATOM 9942 C C . ASN B 1 583 ? -23.781 4.094 0.322 1 86.62 583 ASN B C 1
ATOM 9944 O O . ASN B 1 583 ? -24.891 3.771 0.746 1 86.62 583 ASN B O 1
ATOM 9948 N N . GLU B 1 584 ? -22.828 4.445 1.105 1 91.94 584 GLU B N 1
ATOM 9949 C CA . GLU B 1 584 ? -23.031 4.547 2.547 1 91.94 584 GLU B CA 1
ATOM 9950 C C . GLU B 1 584 ? -24.047 5.637 2.889 1 91.94 584 GLU B C 1
ATOM 9952 O O . GLU B 1 584 ? -24.906 5.438 3.738 1 91.94 584 GLU B O 1
ATOM 9957 N N . LEU B 1 585 ? -23.891 6.758 2.207 1 96.31 585 LEU B N 1
ATOM 9958 C CA . LEU B 1 585 ? -24.766 7.891 2.48 1 96.31 585 LEU B CA 1
ATOM 9959 C C . LEU B 1 585 ? -26.219 7.547 2.158 1 96.31 585 LEU B C 1
ATOM 9961 O O . LEU B 1 585 ? -27.109 7.836 2.949 1 96.31 585 LEU B O 1
ATOM 9965 N N . HIS B 1 586 ? -26.375 6.91 1.079 1 93.06 586 HIS B N 1
ATOM 9966 C CA . HIS B 1 586 ? -27.719 6.484 0.719 1 93.06 586 HIS B CA 1
ATOM 9967 C C . HIS B 1 586 ? -28.25 5.438 1.693 1 93.06 586 HIS B C 1
ATOM 9969 O O . HIS B 1 586 ? -29.453 5.402 1.989 1 93.06 586 HIS B O 1
ATOM 9975 N N . GLY B 1 587 ? -27.359 4.656 2.133 1 91.38 587 GLY B N 1
ATOM 9976 C CA . GLY B 1 587 ? -27.734 3.688 3.148 1 91.38 587 GLY B CA 1
ATOM 9977 C C . GLY B 1 587 ? -28.234 4.328 4.43 1 91.38 587 GLY B C 1
ATOM 9978 O O . GLY B 1 587 ? -29.203 3.859 5.027 1 91.38 587 GLY B O 1
ATOM 9979 N N . PHE B 1 588 ? -27.672 5.383 4.836 1 96.31 588 PHE B N 1
ATOM 9980 C CA . PHE B 1 588 ? -28.078 6.09 6.047 1 96.31 588 PHE B CA 1
ATOM 9981 C C . PHE B 1 588 ? -29.453 6.707 5.875 1 96.31 588 PHE B C 1
ATOM 9983 O O . PHE B 1 588 ? -30.219 6.793 6.836 1 96.31 588 PHE B O 1
ATOM 9990 N N . VAL B 1 589 ? -29.734 7.152 4.652 1 96.75 589 VAL B N 1
ATOM 9991 C CA . VAL B 1 589 ? -31.062 7.688 4.371 1 96.75 589 VAL B CA 1
ATOM 9992 C C . VAL B 1 589 ? -32.094 6.57 4.465 1 96.75 589 VAL B C 1
ATOM 9994 O O . VAL B 1 589 ? -33.125 6.727 5.121 1 96.75 589 VAL B O 1
ATOM 9997 N N . LYS B 1 590 ? -31.766 5.465 3.855 1 90.88 590 LYS B N 1
ATOM 9998 C CA . LYS B 1 590 ? -32.656 4.316 3.836 1 90.88 590 LYS B CA 1
ATOM 9999 C C . LYS B 1 590 ? -32.969 3.82 5.25 1 90.88 590 LYS B C 1
ATOM 10001 O O . LYS B 1 590 ? -34.094 3.438 5.562 1 90.88 590 LYS B O 1
ATOM 10006 N N . ASP B 1 591 ? -31.984 3.936 6.109 1 92.06 591 ASP B N 1
ATOM 10007 C CA . ASP B 1 591 ? -32.094 3.402 7.461 1 92.06 591 ASP B CA 1
ATOM 10008 C C . ASP B 1 591 ? -32.688 4.441 8.414 1 92.06 591 ASP B C 1
ATOM 10010 O O . ASP B 1 591 ? -32.906 4.152 9.586 1 92.06 591 ASP B O 1
ATOM 10014 N N . GLY B 1 592 ? -32.844 5.625 7.918 1 95.5 592 GLY B N 1
ATOM 10015 C CA . GLY B 1 592 ? -33.469 6.672 8.695 1 95.5 592 GLY B CA 1
ATOM 10016 C C . GLY B 1 592 ? -32.5 7.406 9.609 1 95.5 592 GLY B C 1
ATOM 10017 O O . GLY B 1 592 ? -32.938 8.117 10.531 1 95.5 592 GLY B O 1
ATOM 10018 N N . ILE B 1 593 ? -31.266 7.219 9.445 1 97.12 593 ILE B N 1
ATOM 10019 C CA . ILE B 1 593 ? -30.266 7.945 10.219 1 97.12 593 ILE B CA 1
ATOM 10020 C C . ILE B 1 593 ? -30.156 9.383 9.711 1 97.12 593 ILE B C 1
ATOM 10022 O O . ILE B 1 593 ? -30.062 10.32 10.5 1 97.12 593 ILE B O 1
ATOM 10026 N N . LEU B 1 594 ? -30.141 9.461 8.43 1 97.31 594 LEU B N 1
ATOM 10027 C CA . LEU B 1 594 ? -30.172 10.734 7.707 1 97.31 594 LEU B CA 1
ATOM 10028 C C . LEU B 1 594 ? -31.562 10.984 7.125 1 97.31 594 LEU B C 1
ATOM 10030 O O . LEU B 1 594 ? -32.125 10.109 6.461 1 97.31 594 LEU B O 1
ATOM 10034 N N . THR B 1 595 ? -32.125 12.133 7.469 1 97.62 595 THR B N 1
ATOM 10035 C CA . THR B 1 595 ? -33.469 12.438 6.949 1 97.62 595 THR B CA 1
ATOM 10036 C C . THR B 1 595 ? -33.375 12.969 5.52 1 97.62 595 THR B C 1
ATOM 10038 O O . THR B 1 595 ? -34.25 12.68 4.695 1 97.62 595 THR B O 1
ATOM 10041 N N . ASP B 1 596 ? -32.312 13.797 5.277 1 97.81 596 ASP B N 1
ATOM 10042 C CA . ASP B 1 596 ? -32.156 14.398 3.955 1 97.81 596 ASP B CA 1
ATOM 10043 C C . ASP B 1 596 ? -30.703 14.398 3.52 1 97.81 596 ASP B C 1
ATOM 10045 O O . ASP B 1 596 ? -29.828 14.781 4.293 1 97.81 596 ASP B O 1
ATOM 10049 N N . LEU B 1 597 ? -30.484 13.93 2.369 1 98.19 597 LEU B N 1
ATOM 10050 C CA . LEU B 1 597 ? -29.203 14.031 1.68 1 98.19 597 LEU B CA 1
ATOM 10051 C C . LEU B 1 597 ? -29.344 14.875 0.417 1 98.19 597 LEU B C 1
ATOM 10053 O O . LEU B 1 597 ? -30.016 14.484 -0.533 1 98.19 597 LEU B O 1
ATOM 10057 N N . ILE B 1 598 ? -28.781 16.047 0.448 1 97.88 598 ILE B N 1
ATOM 10058 C CA . ILE B 1 598 ? -28.844 16.953 -0.688 1 97.88 598 ILE B CA 1
ATOM 10059 C C . ILE B 1 598 ? -27.484 17.047 -1.365 1 97.88 598 ILE B C 1
ATOM 10061 O O . ILE B 1 598 ? -26.516 17.5 -0.76 1 97.88 598 ILE B O 1
ATOM 10065 N N . ILE B 1 599 ? -27.406 16.625 -2.58 1 97.12 599 ILE B N 1
ATOM 10066 C CA . ILE B 1 599 ? -26.156 16.609 -3.332 1 97.12 599 ILE B CA 1
ATOM 10067 C C . ILE B 1 599 ? -26.078 17.828 -4.254 1 97.12 599 ILE B C 1
ATOM 10069 O O . ILE B 1 599 ? -26.984 18.047 -5.07 1 97.12 599 ILE B O 1
ATOM 10073 N N . CYS B 1 600 ? -25.078 18.594 -4.09 1 96.69 600 CYS B N 1
ATOM 10074 C CA . CYS B 1 600 ? -24.844 19.781 -4.914 1 96.69 600 CYS B CA 1
ATOM 10075 C C . CYS B 1 600 ? -23.656 19.547 -5.859 1 96.69 600 CYS B C 1
ATOM 10077 O O . CYS B 1 600 ? -22.531 19.391 -5.414 1 96.69 600 CYS B O 1
ATOM 10079 N N . GLU B 1 601 ? -23.891 19.609 -7.129 1 95.31 601 GLU B N 1
ATOM 10080 C CA . GLU B 1 601 ? -22.859 19.375 -8.133 1 95.31 601 GLU B CA 1
ATOM 10081 C C . GLU B 1 601 ? -22.484 20.672 -8.859 1 95.31 601 GLU B C 1
ATOM 10083 O O . GLU B 1 601 ? -23.312 21.234 -9.57 1 95.31 601 GLU B O 1
ATOM 10088 N N . SER B 1 602 ? -21.297 21.062 -8.797 1 92.56 602 SER B N 1
ATOM 10089 C CA . SER B 1 602 ? -20.891 22.344 -9.359 1 92.56 602 SER B CA 1
ATOM 10090 C C . SER B 1 602 ? -20.688 22.25 -10.867 1 92.56 602 SER B C 1
ATOM 10092 O O . SER B 1 602 ? -20.984 23.188 -11.602 1 92.56 602 SER B O 1
ATOM 10094 N N . GLU B 1 603 ? -20.172 21.172 -11.344 1 89.12 603 GLU B N 1
ATOM 10095 C CA . GLU B 1 603 ? -19.891 21.047 -12.773 1 89.12 603 GLU B CA 1
ATOM 10096 C C . GLU B 1 603 ? -21.109 20.594 -13.555 1 89.12 603 GLU B C 1
ATOM 10098 O O . GLU B 1 603 ? -21.453 21.188 -14.586 1 89.12 603 GLU B O 1
ATOM 10103 N N . GLN B 1 604 ? -21.797 19.547 -13.055 1 85.31 604 GLN B N 1
ATOM 10104 C CA . GLN B 1 604 ? -22.891 18.969 -13.812 1 85.31 604 GLN B CA 1
ATOM 10105 C C . GLN B 1 604 ? -24.141 19.844 -13.703 1 85.31 604 GLN B C 1
ATOM 10107 O O . GLN B 1 604 ? -24.906 19.969 -14.664 1 85.31 604 GLN B O 1
ATOM 10112 N N . LYS B 1 605 ? -24.328 20.438 -12.508 1 88.94 605 LYS B N 1
ATOM 10113 C CA . LYS B 1 605 ? -25.594 21.141 -12.266 1 88.94 605 LYS B CA 1
ATOM 10114 C C . LYS B 1 605 ? -25.344 22.625 -11.977 1 88.94 605 LYS B C 1
ATOM 10116 O O . LYS B 1 605 ? -26.281 23.406 -11.828 1 88.94 605 LYS B O 1
ATOM 10121 N N . GLY B 1 606 ? -24.047 23.078 -11.805 1 89.94 606 GLY B N 1
ATOM 10122 C CA . GLY B 1 606 ? -23.734 24.453 -11.484 1 89.94 606 GLY B CA 1
ATOM 10123 C C . GLY B 1 606 ? -24.156 24.859 -10.086 1 89.94 606 GLY B C 1
ATOM 10124 O O . GLY B 1 606 ? -24.516 26.016 -9.844 1 89.94 606 GLY B O 1
ATOM 10125 N N . GLU B 1 607 ? -24.25 23.938 -9.203 1 93.44 607 GLU B N 1
ATOM 10126 C CA . GLU B 1 607 ? -24.75 24.172 -7.855 1 93.44 607 GLU B CA 1
ATOM 10127 C C . GLU B 1 607 ? -23.672 23.875 -6.809 1 93.44 607 GLU B C 1
ATOM 10129 O O . GLU B 1 607 ? -23.141 22.766 -6.75 1 93.44 607 GLU B O 1
ATOM 10134 N N . ARG B 1 608 ? -23.391 24.891 -6.031 1 94.69 608 ARG B N 1
ATOM 10135 C CA . ARG B 1 608 ? -22.562 24.703 -4.848 1 94.69 608 ARG B CA 1
ATOM 10136 C C . ARG B 1 608 ? -23.422 24.531 -3.596 1 94.69 608 ARG B C 1
ATOM 10138 O O . ARG B 1 608 ? -24.641 24.656 -3.656 1 94.69 608 ARG B O 1
ATOM 10145 N N . VAL B 1 609 ? -22.812 24.219 -2.514 1 96.38 609 VAL B N 1
ATOM 10146 C CA . VAL B 1 609 ? -23.562 23.922 -1.297 1 96.38 609 VAL B CA 1
ATOM 10147 C C . VAL B 1 609 ? -24.375 25.141 -0.882 1 96.38 609 VAL B C 1
ATOM 10149 O O . VAL B 1 609 ? -25.469 24.984 -0.307 1 96.38 609 VAL B O 1
ATOM 10152 N N . GLN B 1 610 ? -23.906 26.391 -1.085 1 95.75 610 GLN B N 1
ATOM 10153 C CA . GLN B 1 610 ? -24.672 27.578 -0.743 1 95.75 610 GLN B CA 1
ATOM 10154 C C . GLN B 1 610 ? -25.938 27.672 -1.579 1 95.75 610 GLN B C 1
ATOM 10156 O O . GLN B 1 610 ? -26.969 28.141 -1.098 1 95.75 610 GLN B O 1
ATOM 10161 N N . ASP B 1 611 ? -25.828 27.234 -2.797 1 96.19 611 ASP B N 1
ATOM 10162 C CA . ASP B 1 611 ? -27.016 27.203 -3.648 1 96.19 611 ASP B CA 1
ATOM 10163 C C . ASP B 1 611 ? -28.031 26.203 -3.125 1 96.19 611 ASP B C 1
ATOM 10165 O O . ASP B 1 611 ? -29.234 26.484 -3.137 1 96.19 611 ASP B O 1
ATOM 10169 N N . GLY B 1 612 ? -27.516 25.094 -2.752 1 97.06 612 GLY B N 1
ATOM 10170 C CA . GLY B 1 612 ? -28.406 24.094 -2.16 1 97.06 612 GLY B CA 1
ATOM 10171 C C . GLY B 1 612 ? -29.125 24.609 -0.921 1 97.06 612 GLY B C 1
ATOM 10172 O O . GLY B 1 612 ? -30.312 24.312 -0.723 1 97.06 612 GLY B O 1
ATOM 10173 N N . LEU B 1 613 ? -28.422 25.328 -0.112 1 97.75 613 LEU B N 1
ATOM 10174 C CA . LEU B 1 613 ? -29 25.906 1.1 1 97.75 613 LEU B CA 1
ATOM 10175 C C . LEU B 1 613 ? -30.125 26.891 0.76 1 97.75 613 LEU B C 1
ATOM 10177 O O . LEU B 1 613 ? -31.188 26.859 1.377 1 97.75 613 LEU B O 1
ATOM 10181 N N . LYS B 1 614 ? -29.922 27.672 -0.243 1 96.69 614 LYS B N 1
ATOM 10182 C CA . LYS B 1 614 ? -30.891 28.672 -0.655 1 96.69 614 LYS B CA 1
ATOM 10183 C C . LYS B 1 614 ? -32.125 28.016 -1.248 1 96.69 614 LYS B C 1
ATOM 10185 O O . LYS B 1 614 ? -33.25 28.516 -1.101 1 96.69 614 LYS B O 1
ATOM 10190 N N . LYS B 1 615 ? -31.953 26.891 -1.834 1 96.69 615 LYS B N 1
ATOM 10191 C CA . LYS B 1 615 ? -33.062 26.172 -2.475 1 96.69 615 LYS B CA 1
ATOM 10192 C C . LYS B 1 615 ? -33.875 25.422 -1.447 1 96.69 615 LYS B C 1
ATOM 10194 O O . LYS B 1 615 ? -35 25.016 -1.736 1 96.69 615 LYS B O 1
ATOM 10199 N N . ASN B 1 616 ? -33.344 25.234 -0.257 1 97.62 616 ASN B N 1
ATOM 10200 C CA . ASN B 1 616 ? -34 24.453 0.768 1 97.62 616 ASN B CA 1
ATOM 10201 C C . ASN B 1 616 ? -34.25 25.266 2.039 1 97.62 616 ASN B C 1
ATOM 10203 O O . ASN B 1 616 ? -33.938 24.797 3.139 1 97.62 616 ASN B O 1
ATOM 10207 N N . LEU B 1 617 ? -34.844 26.359 1.919 1 97.06 617 LEU B N 1
ATOM 10208 C CA . LEU B 1 617 ? -35 27.312 3.02 1 97.06 617 LEU B CA 1
ATOM 10209 C C . LEU B 1 617 ? -35.906 26.734 4.109 1 97.06 617 LEU B C 1
ATOM 10211 O O . LEU B 1 617 ? -35.688 26.969 5.297 1 97.06 617 LEU B O 1
ATOM 10215 N N . ASP B 1 618 ? -36.906 25.984 3.762 1 96 618 ASP B N 1
ATOM 10216 C CA . ASP B 1 618 ? -37.844 25.375 4.715 1 96 618 ASP B CA 1
ATOM 10217 C C . ASP B 1 618 ? -37.094 24.469 5.691 1 96 618 ASP B C 1
ATOM 10219 O O . ASP B 1 618 ? -37.469 24.375 6.863 1 96 618 ASP B O 1
ATOM 10223 N N . LYS B 1 619 ? -36.031 23.859 5.25 1 96.69 619 LYS B N 1
ATOM 10224 C CA . LYS B 1 619 ? -35.25 22.922 6.062 1 96.69 619 LYS B CA 1
ATOM 10225 C C . LYS B 1 619 ? -34.156 23.656 6.852 1 96.69 619 LYS B C 1
ATOM 10227 O O . LYS B 1 619 ? -33.781 23.203 7.926 1 96.69 619 LYS B O 1
ATOM 10232 N N . VAL B 1 620 ? -33.719 24.766 6.328 1 97.75 620 VAL B N 1
ATOM 10233 C CA . VAL B 1 620 ? -32.531 25.438 6.844 1 97.75 620 VAL B CA 1
ATOM 10234 C C . VAL B 1 620 ? -32.938 26.438 7.918 1 97.75 620 VAL B C 1
ATOM 10236 O O . VAL B 1 620 ? -32.25 26.562 8.945 1 97.75 620 VAL B O 1
ATOM 10239 N N . LEU B 1 621 ? -34.031 27.125 7.777 1 96.12 621 LEU B N 1
ATOM 10240 C CA . LEU B 1 621 ? -34.406 28.266 8.594 1 96.12 621 LEU B CA 1
ATOM 10241 C C . LEU B 1 621 ? -34.562 27.875 10.055 1 96.12 621 LEU B C 1
ATOM 10243 O O . LEU B 1 621 ? -34.125 28.609 10.953 1 96.12 621 LEU B O 1
ATOM 10247 N N . PRO B 1 622 ? -35.094 26.688 10.328 1 95.62 622 PRO B N 1
ATOM 10248 C CA . PRO B 1 622 ? -35.25 26.312 11.734 1 95.62 622 PRO B CA 1
ATOM 10249 C C . PRO B 1 622 ? -33.906 26.25 12.469 1 95.62 622 PRO B C 1
ATOM 10251 O O . PRO B 1 622 ? -33.844 26.453 13.688 1 95.62 622 PRO B O 1
ATOM 10254 N N . PHE B 1 623 ? -32.844 26.016 11.789 1 97.19 623 PHE B N 1
ATOM 10255 C CA . PHE B 1 623 ? -31.531 25.875 12.414 1 97.19 623 PHE B CA 1
ATOM 10256 C C . PHE B 1 623 ? -30.906 27.234 12.672 1 97.19 623 PHE B C 1
ATOM 10258 O O . PHE B 1 623 ? -29.938 27.344 13.438 1 97.19 623 PHE B O 1
ATOM 10265 N N . LEU B 1 624 ? -31.406 28.234 12.016 1 95.81 624 LEU B N 1
ATOM 10266 C CA . LEU B 1 624 ? -30.797 29.547 12.102 1 95.81 624 LEU B CA 1
ATOM 10267 C C . LEU B 1 624 ? -31.438 30.375 13.211 1 95.81 624 LEU B C 1
ATOM 10269 O O . LEU B 1 624 ? -31.016 31.5 13.469 1 95.81 624 LEU B O 1
ATOM 10273 N N . THR B 1 625 ? -32.344 29.781 13.891 1 91.69 625 THR B N 1
ATOM 10274 C CA . THR B 1 625 ? -32.938 30.375 15.094 1 91.69 625 THR B CA 1
ATOM 10275 C C . THR B 1 625 ? -32.219 29.859 16.344 1 91.69 625 THR B C 1
ATOM 10277 O O . THR B 1 625 ? -31.953 28.656 16.469 1 91.69 625 THR B O 1
ATOM 10280 N N . PRO B 1 626 ? -31.859 30.766 17.219 1 90.81 626 PRO B N 1
ATOM 10281 C CA . PRO B 1 626 ? -31.141 30.328 18.422 1 90.81 626 PRO B CA 1
ATOM 10282 C C . PRO B 1 626 ? -31.859 29.203 19.172 1 90.81 626 PRO B C 1
ATOM 10284 O O . PRO B 1 626 ? -33.062 29.297 19.438 1 90.81 626 PRO B O 1
ATOM 10287 N N . SER B 1 627 ? -31.172 28.172 19.344 1 89.56 627 SER B N 1
ATOM 10288 C CA . SER B 1 627 ? -31.656 26.984 20.047 1 89.56 627 SER B CA 1
ATOM 10289 C C . SER B 1 627 ? -30.5 26.172 20.625 1 89.56 627 SER B C 1
ATOM 10291 O O . SER B 1 627 ? -29.453 26.047 20 1 89.56 627 SER B O 1
ATOM 10293 N N . SER B 1 628 ? -30.766 25.641 21.828 1 79.94 628 SER B N 1
ATOM 10294 C CA . SER B 1 628 ? -29.75 24.781 22.422 1 79.94 628 SER B CA 1
ATOM 10295 C C . SER B 1 628 ? -29.891 23.344 21.938 1 79.94 628 SER B C 1
ATOM 10297 O O . SER B 1 628 ? -29 22.516 22.141 1 79.94 628 SER B O 1
ATOM 10299 N N . GLU B 1 629 ? -30.891 23.125 21.219 1 86.38 629 GLU B N 1
ATOM 10300 C CA . GLU B 1 629 ? -31.234 21.75 20.875 1 86.38 629 GLU B CA 1
ATOM 10301 C C . GLU B 1 629 ? -30.953 21.453 19.406 1 86.38 629 GLU B C 1
ATOM 10303 O O . GLU B 1 629 ? -31.422 20.453 18.859 1 86.38 629 GLU B O 1
ATOM 10308 N N . SER B 1 630 ? -30.297 22.266 18.719 1 93.88 630 SER B N 1
ATOM 10309 C CA . SER B 1 630 ? -29.938 22 17.328 1 93.88 630 SER B CA 1
ATOM 10310 C C . SER B 1 630 ? -28.516 22.453 17.031 1 93.88 630 SER B C 1
ATOM 10312 O O . SER B 1 630 ? -27.984 23.344 17.703 1 93.88 630 SER B O 1
ATOM 10314 N N . LYS B 1 631 ? -27.906 21.844 16.078 1 95.88 631 LYS B N 1
ATOM 10315 C CA . LYS B 1 631 ? -26.531 22.172 15.758 1 95.88 631 LYS B CA 1
ATOM 10316 C C . LYS B 1 631 ? -26.344 22.312 14.25 1 95.88 631 LYS B C 1
ATOM 10318 O O . LYS B 1 631 ? -26.969 21.594 13.469 1 95.88 631 LYS B O 1
ATOM 10323 N N . ILE B 1 632 ? -25.484 23.266 13.875 1 96.88 632 ILE B N 1
ATOM 10324 C CA . ILE B 1 632 ? -25 23.438 12.516 1 96.88 632 ILE B CA 1
ATOM 10325 C C . ILE B 1 632 ? -23.5 23.109 12.461 1 96.88 632 ILE B C 1
ATOM 10327 O O . ILE B 1 632 ? -22.703 23.719 13.172 1 96.88 632 ILE B O 1
ATOM 10331 N N . PHE B 1 633 ? -23.141 22.109 11.688 1 96.44 633 PHE B N 1
ATOM 10332 C CA . PHE B 1 633 ? -21.75 21.734 11.508 1 96.44 633 PHE B CA 1
ATOM 10333 C C . PHE B 1 633 ? -21.281 22 10.078 1 96.44 633 PHE B C 1
ATOM 10335 O O . PHE B 1 633 ? -21.906 21.531 9.125 1 96.44 633 PHE B O 1
ATOM 10342 N N . ILE B 1 634 ? -20.219 22.766 9.961 1 95.38 634 ILE B N 1
ATOM 10343 C CA . ILE B 1 634 ? -19.672 23.109 8.648 1 95.38 634 ILE B CA 1
ATOM 10344 C C . ILE B 1 634 ? -18.219 22.625 8.57 1 95.38 634 ILE B C 1
ATOM 10346 O O . ILE B 1 634 ? -17.391 22.969 9.422 1 95.38 634 ILE B O 1
ATOM 10350 N N . CYS B 1 635 ? -17.922 21.828 7.574 1 94.44 635 CYS B N 1
ATOM 10351 C CA . CYS B 1 635 ? -16.562 21.328 7.402 1 94.44 635 CYS B CA 1
ATOM 10352 C C . CYS B 1 635 ? -16.094 21.5 5.965 1 94.44 635 CYS B C 1
ATOM 10354 O O . CYS B 1 635 ? -16.766 21.078 5.031 1 94.44 635 CYS B O 1
ATOM 10356 N N . GLY B 1 636 ? -14.938 22.141 5.77 1 89.56 636 GLY B N 1
ATOM 10357 C CA . GLY B 1 636 ? -14.43 22.297 4.418 1 89.56 636 GLY B CA 1
ATOM 10358 C C . GLY B 1 636 ? -13.336 23.344 4.312 1 89.56 636 GLY B C 1
ATOM 10359 O O . GLY B 1 636 ? -12.562 23.531 5.25 1 89.56 636 GLY B O 1
ATOM 10360 N N . ASP B 1 637 ? -13.25 23.953 3.125 1 86.12 637 ASP B N 1
ATOM 10361 C CA . ASP B 1 637 ? -12.211 24.922 2.805 1 86.12 637 ASP B CA 1
ATOM 10362 C C . ASP B 1 637 ? -12.5 26.281 3.461 1 86.12 637 ASP B C 1
ATOM 10364 O O . ASP B 1 637 ? -13.617 26.781 3.375 1 86.12 637 ASP B O 1
ATOM 10368 N N . ALA B 1 638 ? -11.398 26.812 4.066 1 76.19 638 ALA B N 1
ATOM 10369 C CA . ALA B 1 638 ? -11.555 28.078 4.77 1 76.19 638 ALA B CA 1
ATOM 10370 C C . ALA B 1 638 ? -11.578 29.25 3.789 1 76.19 638 ALA B C 1
ATOM 10372 O O . ALA B 1 638 ? -12.305 30.219 4 1 76.19 638 ALA B O 1
ATOM 10373 N N . LYS B 1 639 ? -10.891 29.172 2.752 1 76.06 639 LYS B N 1
ATOM 10374 C CA . LYS B 1 639 ? -10.672 30.297 1.86 1 76.06 639 LYS B CA 1
ATOM 10375 C C . LYS B 1 639 ? -11.93 30.609 1.046 1 76.06 639 LYS B C 1
ATOM 10377 O O . LYS B 1 639 ? -12.25 31.781 0.812 1 76.06 639 LYS B O 1
ATOM 10382 N N . GLY B 1 640 ? -12.641 29.609 0.687 1 82.44 640 GLY B N 1
ATOM 10383 C CA . GLY B 1 640 ? -13.773 29.844 -0.194 1 82.44 640 GLY B CA 1
ATOM 10384 C C . GLY B 1 640 ? -15.086 29.359 0.374 1 82.44 640 GLY B C 1
ATOM 10385 O O . GLY B 1 640 ? -15.922 30.156 0.809 1 82.44 640 GLY B O 1
ATOM 10386 N N . MET B 1 641 ? -15.188 28.266 0.674 1 86 641 MET B N 1
ATOM 10387 C CA . MET B 1 641 ? -16.453 27.594 0.981 1 86 641 MET B CA 1
ATOM 10388 C C . MET B 1 641 ? -17.031 28.094 2.299 1 86 641 MET B C 1
ATOM 10390 O O . MET B 1 641 ? -18.203 28.453 2.369 1 86 641 MET B O 1
ATOM 10394 N N . SER B 1 642 ? -16.219 28.156 3.314 1 88.19 642 SER B N 1
ATOM 10395 C CA . SER B 1 642 ? -16.703 28.578 4.629 1 88.19 642 SER B CA 1
ATOM 10396 C C . SER B 1 642 ? -17.219 30.016 4.602 1 88.19 642 SER B C 1
ATOM 10398 O O . SER B 1 642 ? -18.25 30.312 5.191 1 88.19 642 SER B O 1
ATOM 10400 N N . LYS B 1 643 ? -16.547 30.875 3.896 1 87.19 643 LYS B N 1
ATOM 10401 C CA . LYS B 1 643 ? -16.969 32.281 3.766 1 87.19 643 LYS B CA 1
ATOM 10402 C C . LYS B 1 643 ? -18.281 32.375 2.998 1 87.19 643 LYS B C 1
ATOM 10404 O O . LYS B 1 643 ? -19.156 33.156 3.373 1 87.19 643 LYS B O 1
ATOM 10409 N N . ASP B 1 644 ? -18.297 31.609 2.021 1 92.25 644 ASP B N 1
ATOM 10410 C CA . ASP B 1 644 ? -19.5 31.641 1.185 1 92.25 644 ASP B CA 1
ATOM 10411 C C . ASP B 1 644 ? -20.719 31.125 1.948 1 92.25 644 ASP B C 1
ATOM 10413 O O . ASP B 1 644 ? -21.812 31.688 1.822 1 92.25 644 ASP B O 1
ATOM 10417 N N . VAL B 1 645 ? -20.562 30.125 2.67 1 94.94 645 VAL B N 1
ATOM 10418 C CA . VAL B 1 645 ? -21.656 29.562 3.455 1 94.94 645 VAL B CA 1
ATOM 10419 C C . VAL B 1 645 ? -22.078 30.547 4.547 1 94.94 645 VAL B C 1
ATOM 10421 O O . VAL B 1 645 ? -23.266 30.734 4.809 1 94.94 645 VAL B O 1
ATOM 10424 N N . TRP B 1 646 ? -21.078 31.141 5.215 1 92.62 646 TRP B N 1
ATOM 10425 C CA . TRP B 1 646 ? -21.359 32.156 6.23 1 92.62 646 TRP B CA 1
ATOM 10426 C C . TRP B 1 646 ? -22.203 33.281 5.652 1 92.62 646 TRP B C 1
ATOM 10428 O O . TRP B 1 646 ? -23.219 33.656 6.227 1 92.62 646 TRP B O 1
ATOM 10438 N N . GLN B 1 647 ? -21.766 33.781 4.52 1 94.06 647 GLN B N 1
ATOM 10439 C CA . GLN B 1 647 ? -22.5 34.875 3.867 1 94.06 647 GLN B CA 1
ATOM 10440 C C . GLN B 1 647 ? -23.891 34.406 3.441 1 94.06 647 GLN B C 1
ATOM 10442 O O . GLN B 1 647 ? -24.859 35.156 3.541 1 94.06 647 GLN B O 1
ATOM 10447 N N . CYS B 1 648 ? -23.953 33.219 2.98 1 96.56 648 CYS B N 1
ATOM 10448 C CA . CYS B 1 648 ? -25.234 32.656 2.586 1 96.56 648 CYS B CA 1
ATOM 10449 C C . CYS B 1 648 ? -26.203 32.625 3.76 1 96.56 648 CYS B C 1
ATOM 10451 O O . CYS B 1 648 ? -27.344 33.062 3.629 1 96.56 648 CYS B O 1
ATOM 10453 N N . PHE B 1 649 ? -25.766 32.188 4.875 1 97.12 649 PHE B N 1
ATOM 10454 C CA . PHE B 1 649 ? -26.609 32.125 6.07 1 97.12 649 PHE B CA 1
ATOM 10455 C C . PHE B 1 649 ? -27.016 33.531 6.496 1 97.12 649 PHE B C 1
ATOM 10457 O O . PHE B 1 649 ? -28.141 33.781 6.91 1 97.12 649 PHE B O 1
ATOM 10464 N N . ALA B 1 650 ? -26.062 34.5 6.391 1 95.94 650 ALA B N 1
ATOM 10465 C CA . ALA B 1 650 ? -26.375 35.875 6.723 1 95.94 650 ALA B CA 1
ATOM 10466 C C . ALA B 1 650 ? -27.484 36.406 5.82 1 95.94 650 ALA B C 1
ATOM 10468 O O . ALA B 1 650 ? -28.406 37.094 6.293 1 95.94 650 ALA B O 1
ATOM 10469 N N . ASP B 1 651 ? -27.359 36.094 4.59 1 97 651 ASP B N 1
ATOM 10470 C CA . ASP B 1 651 ? -28.359 36.531 3.627 1 97 651 ASP B CA 1
ATOM 10471 C C . ASP B 1 651 ? -29.734 35.938 3.947 1 97 651 ASP B C 1
ATOM 10473 O O . ASP B 1 651 ? -30.75 36.625 3.854 1 97 651 ASP B O 1
ATOM 10477 N N . ILE B 1 652 ? -29.734 34.719 4.242 1 97.06 652 ILE B N 1
ATOM 10478 C CA . ILE B 1 652 ? -30.984 34 4.555 1 97.06 652 ILE B CA 1
ATOM 10479 C C . ILE B 1 652 ? -31.625 34.625 5.789 1 97.06 652 ILE B C 1
ATOM 10481 O O . ILE B 1 652 ? -32.844 34.906 5.797 1 97.06 652 ILE B O 1
ATOM 10485 N N . VAL B 1 653 ? -30.859 34.844 6.832 1 96.19 653 VAL B N 1
ATOM 10486 C CA . VAL B 1 653 ? -31.359 35.438 8.07 1 96.19 653 VAL B CA 1
ATOM 10487 C C . VAL B 1 653 ? -31.844 36.844 7.809 1 96.19 653 VAL B C 1
ATOM 10489 O O . VAL B 1 653 ? -32.906 37.25 8.297 1 96.19 653 VAL B O 1
ATOM 10492 N N . ALA B 1 654 ? -31.062 37.625 7.035 1 96.69 654 ALA B N 1
ATOM 10493 C CA . ALA B 1 654 ? -31.438 39 6.703 1 96.69 654 ALA B CA 1
ATOM 10494 C C . ALA B 1 654 ? -32.781 39.031 5.98 1 96.69 654 ALA B C 1
ATOM 10496 O O . ALA B 1 654 ? -33.656 39.875 6.289 1 96.69 654 ALA B O 1
ATOM 10497 N N . ALA B 1 655 ? -32.938 38.156 5.074 1 96.25 655 ALA B N 1
ATOM 10498 C CA . ALA B 1 655 ? -34.156 38.125 4.281 1 96.25 655 ALA B CA 1
ATOM 10499 C C . ALA B 1 655 ? -35.344 37.656 5.129 1 96.25 655 ALA B C 1
ATOM 10501 O O . ALA B 1 655 ? -36.438 38.188 5.023 1 96.25 655 ALA B O 1
ATOM 10502 N N . ASP B 1 656 ? -35.125 36.656 5.898 1 94.19 656 ASP B N 1
ATOM 10503 C CA . ASP B 1 656 ? -36.188 36.062 6.691 1 94.19 656 ASP B CA 1
ATOM 10504 C C . ASP B 1 656 ? -36.688 37.031 7.781 1 94.19 656 ASP B C 1
ATOM 10506 O O . ASP B 1 656 ? -37.875 37.125 8.047 1 94.19 656 ASP B O 1
ATOM 10510 N N . GLN B 1 657 ? -35.781 37.719 8.422 1 93.38 657 GLN B N 1
ATOM 10511 C CA . GLN B 1 657 ? -36.125 38.562 9.555 1 93.38 657 GLN B CA 1
ATOM 10512 C C . GLN B 1 657 ? -36.219 40.031 9.109 1 93.38 657 GLN B C 1
ATOM 10514 O O . GLN B 1 657 ? -36.562 40.906 9.914 1 93.38 657 GLN B O 1
ATOM 10519 N N . ASN B 1 658 ? -35.938 40.281 7.906 1 94.31 658 ASN B N 1
ATOM 10520 C CA . ASN B 1 658 ? -35.969 41.625 7.348 1 94.31 658 ASN B CA 1
ATOM 10521 C C . ASN B 1 658 ? -35.062 42.594 8.117 1 94.31 658 ASN B C 1
ATOM 10523 O O . ASN B 1 658 ? -35.5 43.625 8.594 1 94.31 658 ASN B O 1
ATOM 10527 N N . ILE B 1 659 ? -33.844 42.188 8.32 1 94.62 659 ILE B N 1
ATOM 10528 C CA . ILE B 1 659 ? -32.844 43 9.023 1 94.62 659 ILE B CA 1
ATOM 10529 C C . ILE B 1 659 ? -31.641 43.25 8.109 1 94.62 659 ILE B C 1
ATOM 10531 O O . ILE B 1 659 ? -31.531 42.625 7.051 1 94.62 659 ILE B O 1
ATOM 10535 N N . ALA B 1 660 ? -30.781 44.156 8.523 1 94.44 660 ALA B N 1
ATOM 10536 C CA . ALA B 1 660 ? -29.594 44.5 7.75 1 94.44 660 ALA B CA 1
ATOM 10537 C C . ALA B 1 660 ? -28.547 43.375 7.828 1 94.44 660 ALA B C 1
ATOM 10539 O O . ALA B 1 660 ? -28.578 42.562 8.75 1 94.44 660 ALA B O 1
ATOM 10540 N N . ASP B 1 661 ? -27.688 43.438 6.914 1 93.69 661 ASP B N 1
ATOM 10541 C CA . ASP B 1 661 ? -26.641 42.438 6.793 1 93.69 661 ASP B CA 1
ATOM 10542 C C . ASP B 1 661 ? -25.797 42.344 8.07 1 93.69 661 ASP B C 1
ATOM 10544 O O . ASP B 1 661 ? -25.469 41.25 8.547 1 93.69 661 ASP B O 1
ATOM 10548 N N . LEU B 1 662 ? -25.484 43.438 8.602 1 92.5 662 LEU B N 1
ATOM 10549 C CA . LEU B 1 662 ? -24.641 43.531 9.797 1 92.5 662 LEU B CA 1
ATOM 10550 C C . LEU B 1 662 ? -25.344 42.875 10.992 1 92.5 662 LEU B C 1
ATOM 10552 O O . LEU B 1 662 ? -24.719 42.219 11.805 1 92.5 662 LEU B O 1
ATOM 10556 N N . GLU B 1 663 ? -26.625 43.125 11.102 1 93.12 663 GLU B N 1
ATOM 10557 C CA . GLU B 1 663 ? -27.406 42.531 12.188 1 93.12 663 GLU B CA 1
ATOM 10558 C C . GLU B 1 663 ? -27.547 41.031 12.016 1 93.12 663 GLU B C 1
ATOM 10560 O O . GLU B 1 663 ? -27.531 40.281 13 1 93.12 663 GLU B O 1
ATOM 10565 N N . ALA B 1 664 ? -27.719 40.656 10.812 1 95.06 664 ALA B N 1
ATOM 10566 C CA . ALA B 1 664 ? -27.797 39.25 10.508 1 95.06 664 ALA B CA 1
ATOM 10567 C C . ALA B 1 664 ? -26.5 38.531 10.914 1 95.06 664 ALA B C 1
ATOM 10569 O O . ALA B 1 664 ? -26.547 37.438 11.484 1 95.06 664 ALA B O 1
ATOM 10570 N N . LYS B 1 665 ? -25.375 39.125 10.625 1 92.44 665 LYS B N 1
ATOM 10571 C CA . LYS B 1 665 ? -24.062 38.562 10.984 1 92.44 665 LYS B CA 1
ATOM 10572 C C . LYS B 1 665 ? -23.891 38.5 12.5 1 92.44 665 LYS B C 1
ATOM 10574 O O . LYS B 1 665 ? -23.266 37.594 13.016 1 92.44 665 LYS B O 1
ATOM 10579 N N . LYS B 1 666 ? -24.422 39.438 13.18 1 90.31 666 LYS B N 1
ATOM 10580 C CA . LYS B 1 666 ? -24.406 39.406 14.641 1 90.31 666 LYS B CA 1
ATOM 10581 C C . LYS B 1 666 ? -25.188 38.219 15.172 1 90.31 666 LYS B C 1
ATOM 10583 O O . LYS B 1 666 ? -24.766 37.562 16.141 1 90.31 666 LYS B O 1
ATOM 10588 N N . THR B 1 667 ? -26.281 38.031 14.539 1 91.81 667 THR B N 1
ATOM 10589 C CA . THR B 1 667 ? -27.078 36.875 14.914 1 91.81 667 THR B CA 1
ATOM 10590 C C . THR B 1 667 ? -26.297 35.594 14.727 1 91.81 667 THR B C 1
ATOM 10592 O O . THR B 1 667 ? -26.312 34.719 15.594 1 91.81 667 THR B O 1
ATOM 10595 N N . LEU B 1 668 ? -25.672 35.531 13.648 1 92.69 668 LEU B N 1
ATOM 10596 C CA . LEU B 1 668 ? -24.875 34.344 13.367 1 92.69 668 LEU B CA 1
ATOM 10597 C C . LEU B 1 668 ? -23.719 34.188 14.352 1 92.69 668 LEU B C 1
ATOM 10599 O O . LEU B 1 668 ? -23.375 33.094 14.758 1 92.69 668 LEU B O 1
ATOM 10603 N N . MET B 1 669 ? -23.172 35.25 14.695 1 87.88 669 MET B N 1
ATOM 10604 C CA . MET B 1 669 ? -22.078 35.25 15.672 1 87.88 669 MET B CA 1
ATOM 10605 C C . MET B 1 669 ? -22.578 34.719 17.016 1 87.88 669 MET B C 1
ATOM 10607 O O . MET B 1 669 ? -21.812 34.094 17.734 1 87.88 669 MET B O 1
ATOM 10611 N N . ASN B 1 670 ? -23.75 35.062 17.281 1 89.94 670 ASN B N 1
ATOM 10612 C CA . ASN B 1 670 ? -24.328 34.562 18.5 1 89.94 670 ASN B CA 1
ATOM 10613 C C . ASN B 1 670 ? -24.484 33.031 18.453 1 89.94 670 ASN B C 1
ATOM 10615 O O . ASN B 1 670 ? -24.297 32.344 19.453 1 89.94 670 ASN B O 1
ATOM 10619 N N . LEU B 1 671 ? -24.859 32.531 17.328 1 92.75 671 LEU B N 1
ATOM 10620 C CA . LEU B 1 671 ? -24.938 31.094 17.156 1 92.75 671 LEU B CA 1
ATOM 10621 C C . LEU B 1 671 ? -23.578 30.438 17.359 1 92.75 671 LEU B C 1
ATOM 10623 O O . LEU B 1 671 ? -23.484 29.328 17.891 1 92.75 671 LEU B O 1
ATOM 10627 N N . LYS B 1 672 ? -22.516 31.062 16.891 1 87.5 672 LYS B N 1
ATOM 10628 C CA . LYS B 1 672 ? -21.156 30.562 17.078 1 87.5 672 LYS B CA 1
ATOM 10629 C C . LYS B 1 672 ? -20.766 30.562 18.547 1 87.5 672 LYS B C 1
ATOM 10631 O O . LYS B 1 672 ? -20.172 29.609 19.047 1 87.5 672 LYS B O 1
ATOM 10636 N N . LYS B 1 673 ? -21.125 31.609 19.203 1 81.12 673 LYS B N 1
ATOM 10637 C CA . LYS B 1 673 ? -20.766 31.781 20.609 1 81.12 673 LYS B CA 1
ATOM 10638 C C . LYS B 1 673 ? -21.453 30.719 21.469 1 81.12 673 LYS B C 1
ATOM 10640 O O . LYS B 1 673 ? -20.891 30.281 22.469 1 81.12 673 LYS B O 1
ATOM 10645 N N . THR B 1 674 ? -22.609 30.344 21.062 1 86.38 674 THR B N 1
ATOM 10646 C CA . THR B 1 674 ? -23.391 29.391 21.844 1 86.38 674 THR B CA 1
ATOM 10647 C C . THR B 1 674 ? -23.141 27.953 21.375 1 86.38 674 THR B C 1
ATOM 10649 O O . THR B 1 674 ? -23.844 27.031 21.781 1 86.38 674 THR B O 1
ATOM 10652 N N . ASP B 1 675 ? -22.312 27.766 20.453 1 87.69 675 ASP B N 1
ATOM 10653 C CA . ASP B 1 675 ? -21.906 26.484 19.906 1 87.69 675 ASP B CA 1
ATOM 10654 C C . ASP B 1 675 ? -23.047 25.812 19.141 1 87.69 675 ASP B C 1
ATOM 10656 O O . ASP B 1 675 ? -23.172 24.594 19.141 1 87.69 675 ASP B O 1
ATOM 10660 N N . GLN B 1 676 ? -23.938 26.594 18.734 1 93.44 676 GLN B N 1
ATOM 10661 C CA . GLN B 1 676 ? -24.953 26.078 17.812 1 93.44 676 GLN B CA 1
ATOM 10662 C C . GLN B 1 676 ? -24.406 25.984 16.391 1 93.44 676 GLN B C 1
ATOM 10664 O O . GLN B 1 676 ? -24.812 25.109 15.617 1 93.44 676 GLN B O 1
ATOM 10669 N N . TYR B 1 677 ? -23.5 26.906 16.078 1 93.12 677 TYR B N 1
ATOM 10670 C CA . TYR B 1 677 ? -22.766 26.938 14.812 1 93.12 677 TYR B CA 1
ATOM 10671 C C . TYR B 1 677 ? -21.297 26.578 15.016 1 93.12 677 TYR B C 1
ATOM 10673 O O . TYR B 1 677 ? -20.547 27.312 15.641 1 93.12 677 TYR B O 1
ATOM 10681 N N . ILE B 1 678 ? -20.906 25.438 14.508 1 91.5 678 ILE B N 1
ATOM 10682 C CA . ILE B 1 678 ? -19.562 24.922 14.727 1 91.5 678 ILE B CA 1
ATOM 10683 C C . ILE B 1 678 ? -18.891 24.656 13.383 1 91.5 678 ILE B C 1
ATOM 10685 O O . ILE B 1 678 ? -19.484 24.031 12.492 1 91.5 678 ILE B O 1
ATOM 10689 N N . GLU B 1 679 ? -17.641 25.109 13.242 1 89.62 679 GLU B N 1
ATOM 10690 C CA . GLU B 1 679 ? -16.906 24.938 11.984 1 89.62 679 GLU B CA 1
ATOM 10691 C C . GLU B 1 679 ? -15.586 24.219 12.203 1 89.62 679 GLU B C 1
ATOM 10693 O O . GLU B 1 679 ? -14.945 24.391 13.242 1 89.62 679 GLU B O 1
ATOM 10698 N N . ASP B 1 680 ? -15.227 23.375 11.344 1 88.81 680 ASP B N 1
ATOM 10699 C CA . ASP B 1 680 ? -13.891 22.812 11.18 1 88.81 680 ASP B CA 1
ATOM 10700 C C . ASP B 1 680 ? -13.375 23.031 9.766 1 88.81 680 ASP B C 1
ATOM 10702 O O . ASP B 1 680 ? -13.648 22.234 8.867 1 88.81 680 ASP B O 1
ATOM 10706 N N . VAL B 1 681 ? -12.648 24.078 9.555 1 85.19 681 VAL B N 1
ATOM 10707 C CA . VAL B 1 681 ? -12.25 24.5 8.219 1 85.19 681 VAL B CA 1
ATOM 10708 C C . VAL B 1 681 ? -10.727 24.594 8.133 1 85.19 681 VAL B C 1
ATOM 10710 O O . VAL B 1 681 ? -10.055 24.797 9.148 1 85.19 681 VAL B O 1
ATOM 10713 N N . TRP B 1 682 ? -10.227 24.281 6.98 1 75.88 682 TRP B N 1
ATOM 10714 C CA . TRP B 1 682 ? -8.781 24.266 6.773 1 75.88 682 TRP B CA 1
ATOM 10715 C C . TRP B 1 682 ? -8.414 24.984 5.473 1 75.88 682 TRP B C 1
ATOM 10717 O O . TRP B 1 682 ? -9.234 25.078 4.555 1 75.88 682 TRP B O 1
ATOM 10727 N N . GLY B 1 683 ? -7.219 25.531 5.328 1 66.69 683 GLY B N 1
ATOM 10728 C CA . GLY B 1 683 ? -6.707 26.156 4.117 1 66.69 683 GLY B CA 1
ATOM 10729 C C . GLY B 1 683 ? -5.512 27.047 4.371 1 66.69 683 GLY B C 1
ATOM 10730 O O . GLY B 1 683 ? -5.25 27.438 5.508 1 66.69 683 GLY B O 1
#